Protein 5Y5R (pdb70)

B-factor: mean 35.24, std 14.21, range [8.48, 97.92]

Nearest PDB structures (foldseek):
  5y5r-assembly3_C  TM=1.003E+00  e=5.804E-50  Sphingobium faniae
  5y51-assembly4_D  TM=1.000E+00  e=3.790E-49  Sphingobium faniae
  5y51-assembly2_B  TM=9.925E-01  e=1.426E-47  Sphingobium faniae
  5y51-assembly5_E  TM=9.968E-01  e=2.870E-46  Sphingobium faniae
  5y5v-assembly6_F  TM=9.850E-01  e=1.026E-43  Sphingobium faniae

Organism: NCBI:txid570446

Structure (mmCIF, N/CA/C/O backbone):
data_5Y5R
#
_entry.id   5Y5R
#
_cell.length_a   168.857
_cell.length_b   168.857
_cell.length_c   123.864
_cell.angle_alpha   90.00
_cell.angle_beta   90.00
_cell.angle_gamma   90.00
#
_symmetry.space_group_name_H-M   'P 42 21 2'
#
loop_
_entity.id
_entity.type
_entity.pdbx_description
1 polymer 'Pyrethroid hydrolase'
2 non-polymer '(2-methyl-3-phenyl-phenyl)methyl (1~{S})-3-[(~{E})-2-chloranyl-3,3,3-tris(fluoranyl)prop-1-enyl]-2,2-dimethyl-cyclopropane-1-carboxylate'
3 non-polymer 'SULFATE ION'
4 water water
#
loop_
_atom_site.group_PDB
_atom_site.id
_atom_site.type_symbol
_atom_site.label_atom_id
_atom_site.label_alt_id
_atom_site.label_comp_id
_atom_site.label_asym_id
_atom_site.label_entity_id
_atom_site.label_seq_id
_atom_site.pdbx_PDB_ins_code
_atom_site.Cartn_x
_atom_site.Cartn_y
_atom_site.Cartn_z
_atom_site.occupancy
_atom_site.B_iso_or_equiv
_atom_site.auth_seq_id
_atom_site.auth_comp_id
_atom_site.auth_asym_id
_atom_site.auth_atom_id
_atom_site.pdbx_PDB_model_num
ATOM 1 N N . THR A 1 2 ? -17.390 52.636 -7.830 1.00 43.83 2 THR A N 1
ATOM 2 C CA . THR A 1 2 ? -16.440 52.363 -8.907 1.00 40.60 2 THR A CA 1
ATOM 3 C C . THR A 1 2 ? -15.296 51.494 -8.357 1.00 41.34 2 THR A C 1
ATOM 4 O O . THR A 1 2 ? -14.706 50.711 -9.099 1.00 38.20 2 THR A O 1
ATOM 8 N N . VAL A 1 3 ? -14.941 51.679 -7.085 1.00 39.45 3 VAL A N 1
ATOM 9 C CA . VAL A 1 3 ? -13.952 50.833 -6.423 1.00 35.62 3 VAL A CA 1
ATOM 10 C C . VAL A 1 3 ? -14.684 49.745 -5.652 1.00 33.81 3 VAL A C 1
ATOM 11 O O . VAL A 1 3 ? -15.411 50.041 -4.693 1.00 30.12 3 VAL A O 1
ATOM 15 N N . THR A 1 4 ? -14.412 48.485 -6.024 1.00 32.91 4 THR A N 1
ATOM 16 C CA . THR A 1 4 ? -15.066 47.276 -5.528 1.00 30.02 4 THR A CA 1
ATOM 17 C C . THR A 1 4 ? -14.159 46.371 -4.721 1.00 33.00 4 THR A C 1
ATOM 18 O O . THR A 1 4 ? -14.641 45.618 -3.864 1.00 28.17 4 THR A O 1
ATOM 22 N N . ASP A 1 5 ? -12.863 46.409 -5.000 1.00 30.60 5 ASP A N 1
ATOM 23 C CA . ASP A 1 5 ? -11.913 45.477 -4.434 1.00 26.17 5 ASP A CA 1
ATOM 24 C C . ASP A 1 5 ? -10.730 46.246 -3.878 1.00 26.73 5 ASP A C 1
ATOM 25 O O . ASP A 1 5 ? -10.303 47.246 -4.463 1.00 26.14 5 ASP A O 1
ATOM 30 N N . ILE A 1 6 ? -10.203 45.770 -2.755 1.00 19.59 6 ILE A N 1
ATOM 31 C CA . ILE A 1 6 ? -8.946 46.252 -2.193 1.00 25.28 6 ILE A CA 1
ATOM 32 C C . ILE A 1 6 ? -8.026 45.048 -2.090 1.00 26.68 6 ILE A C 1
ATOM 33 O O . ILE A 1 6 ? -8.423 44.009 -1.543 1.00 22.59 6 ILE A O 1
ATOM 38 N N . ILE A 1 7 ? -6.801 45.187 -2.601 1.00 22.64 7 ILE A N 1
ATOM 39 C CA . ILE A 1 7 ? -5.836 44.089 -2.623 1.00 20.19 7 ILE A CA 1
ATOM 40 C C . ILE A 1 7 ? -4.643 44.512 -1.765 1.00 19.66 7 ILE A C 1
ATOM 41 O O . ILE A 1 7 ? -4.025 45.549 -2.037 1.00 18.26 7 ILE A O 1
ATOM 46 N N . LEU A 1 8 ? -4.404 43.778 -0.671 1.00 18.31 8 LEU A N 1
ATOM 47 C CA . LEU A 1 8 ? -3.302 44.034 0.262 1.00 14.10 8 LEU A CA 1
ATOM 48 C C . LEU A 1 8 ? -2.179 43.057 -0.044 1.00 19.68 8 LEU A C 1
ATOM 49 O O . LEU A 1 8 ? -2.379 41.830 0.051 1.00 14.88 8 LEU A O 1
ATOM 54 N N . ILE A 1 9 ? -1.001 43.587 -0.368 1.00 18.30 9 ILE A N 1
ATOM 55 C CA . ILE A 1 9 ? 0.133 42.775 -0.796 1.00 17.77 9 ILE A CA 1
ATOM 56 C C . ILE A 1 9 ? 1.247 42.842 0.245 1.00 18.18 9 ILE A C 1
ATOM 57 O O . ILE A 1 9 ? 1.741 43.926 0.568 1.00 18.97 9 ILE A O 1
ATOM 62 N N . HIS A 1 10 ? 1.662 41.675 0.740 1.00 18.06 10 HIS A N 1
ATOM 63 C CA . HIS A 1 10 ? 2.682 41.527 1.766 1.00 17.34 10 HIS A CA 1
ATOM 64 C C . HIS A 1 10 ? 4.065 41.873 1.211 1.00 12.03 10 HIS A C 1
ATOM 65 O O . HIS A 1 10 ? 4.268 41.959 -0.007 1.00 13.98 10 HIS A O 1
ATOM 72 N N . GLY A 1 11 ? 5.012 42.065 2.125 1.00 12.39 11 GLY A N 1
ATOM 73 C CA . GLY A 1 11 ? 6.424 42.300 1.807 1.00 14.72 11 GLY A CA 1
ATOM 74 C C . GLY A 1 11 ? 7.336 41.081 1.951 1.00 22.31 11 GLY A C 1
ATOM 75 O O . GLY A 1 11 ? 6.889 39.932 2.030 1.00 16.18 11 GLY A O 1
ATOM 76 N N . ALA A 1 12 ? 8.652 41.337 2.046 1.00 16.10 12 ALA A N 1
ATOM 77 C CA . ALA A 1 12 ? 9.599 40.216 2.018 1.00 19.38 12 ALA A CA 1
ATOM 78 C C . ALA A 1 12 ? 9.398 39.228 3.169 1.00 14.33 12 ALA A C 1
ATOM 79 O O . ALA A 1 12 ? 9.166 39.612 4.317 1.00 17.89 12 ALA A O 1
ATOM 81 N N . LEU A 1 13 ? 9.546 37.933 2.864 1.00 17.10 13 LEU A N 1
ATOM 82 C CA . LEU A 1 13 ? 9.450 36.853 3.846 1.00 16.89 13 LEU A CA 1
ATOM 83 C C . LEU A 1 13 ? 8.064 36.702 4.486 1.00 18.97 13 LEU A C 1
ATOM 84 O O . LEU A 1 13 ? 7.919 35.910 5.437 1.00 16.84 13 LEU A O 1
ATOM 89 N N . ASN A 1 14 ? 7.043 37.403 3.996 1.00 20.38 14 ASN A N 1
ATOM 90 C CA . ASN A 1 14 ? 5.707 37.365 4.585 1.00 15.46 14 ASN A CA 1
ATOM 91 C C . ASN A 1 14 ? 4.715 36.641 3.666 1.00 20.07 14 ASN A C 1
ATOM 92 O O . ASN A 1 14 ? 5.021 36.277 2.527 1.00 20.43 14 ASN A O 1
ATOM 97 N N . ARG A 1 15 ? 3.491 36.438 4.176 1.00 19.68 15 ARG A N 1
ATOM 98 C CA . ARG A 1 15 ? 2.374 35.880 3.422 1.00 14.25 15 ARG A CA 1
ATOM 99 C C . ARG A 1 15 ? 1.126 36.749 3.631 1.00 18.81 15 ARG A C 1
ATOM 100 O O . ARG A 1 15 ? 1.067 37.554 4.557 1.00 16.81 15 ARG A O 1
ATOM 108 N N . GLY A 1 16 ? 0.093 36.541 2.796 1.00 21.65 16 GLY A N 1
ATOM 109 C CA . GLY A 1 16 ? -1.099 37.386 2.877 1.00 18.57 16 GLY A CA 1
ATOM 110 C C . GLY A 1 16 ? -1.771 37.395 4.238 1.00 19.77 16 GLY A C 1
ATOM 111 O O . GLY A 1 16 ? -2.336 38.415 4.653 1.00 21.70 16 GLY A O 1
ATOM 112 N N . ALA A 1 17 ? -1.646 36.302 4.985 1.00 21.14 17 ALA A N 1
ATOM 113 C CA . ALA A 1 17 ? -2.270 36.188 6.297 1.00 22.07 17 ALA A CA 1
ATOM 114 C C . ALA A 1 17 ? -1.802 37.242 7.296 1.00 20.54 17 ALA A C 1
ATOM 115 O O . ALA A 1 17 ? -2.458 37.420 8.337 1.00 20.81 17 ALA A O 1
ATOM 117 N N . CYS A 1 18 ? -0.675 37.917 7.044 1.00 20.98 18 CYS A N 1
ATOM 118 C CA . CYS A 1 18 ? -0.245 38.950 7.980 1.00 16.74 18 CYS A CA 1
ATOM 119 C C . CYS A 1 18 ? -1.248 40.079 8.104 1.00 16.89 18 CYS A C 1
ATOM 120 O O . CYS A 1 18 ? -1.223 40.786 9.110 1.00 16.66 18 CYS A O 1
ATOM 123 N N . TYR A 1 19 ? -2.133 40.230 7.136 1.00 20.40 19 TYR A N 1
ATOM 124 C CA . TYR A 1 19 ? -3.187 41.246 7.105 1.00 20.00 19 TYR A CA 1
ATOM 125 C C . TYR A 1 19 ? -4.483 40.812 7.793 1.00 23.47 19 TYR A C 1
ATOM 126 O O . TYR A 1 19 ? -5.490 41.534 7.698 1.00 22.77 19 TYR A O 1
ATOM 135 N N . ASP A 1 20 ? -4.467 39.680 8.516 1.00 22.74 20 ASP A N 1
ATOM 136 C CA . ASP A 1 20 ? -5.688 39.109 9.074 1.00 20.88 20 ASP A CA 1
ATOM 137 C C . ASP A 1 20 ? -6.433 40.077 9.990 1.00 27.12 20 ASP A C 1
ATOM 138 O O . ASP A 1 20 ? -7.660 39.994 10.105 1.00 27.14 20 ASP A O 1
ATOM 143 N N . ALA A 1 21 ? -5.743 41.028 10.618 1.00 25.72 21 ALA A N 1
ATOM 144 C CA . ALA A 1 21 ? -6.491 41.933 11.483 1.00 24.80 21 ALA A CA 1
ATOM 145 C C . ALA A 1 21 ? -7.183 43.046 10.703 1.00 25.31 21 ALA A C 1
ATOM 146 O O . ALA A 1 21 ? -8.165 43.616 11.183 1.00 31.54 21 ALA A O 1
ATOM 148 N N . VAL A 1 22 ? -6.750 43.296 9.478 1.00 23.12 22 VAL A N 1
ATOM 149 C CA . VAL A 1 22 ? -7.261 44.388 8.678 1.00 23.20 22 VAL A CA 1
ATOM 150 C C . VAL A 1 22 ? -8.392 43.958 7.748 1.00 23.06 22 VAL A C 1
ATOM 151 O O . VAL A 1 22 ? -9.306 44.743 7.482 1.00 22.11 22 VAL A O 1
ATOM 155 N N . VAL A 1 23 ? -8.366 42.724 7.253 1.00 22.55 23 VAL A N 1
ATOM 156 C CA . VAL A 1 23 ? -9.301 42.314 6.210 1.00 23.57 23 VAL A CA 1
ATOM 157 C C . VAL A 1 23 ? -10.770 42.493 6.611 1.00 26.93 23 VAL A C 1
ATOM 158 O O . VAL A 1 23 ? -11.513 43.195 5.902 1.00 22.97 23 VAL A O 1
ATOM 162 N N . PRO A 1 24 ? -11.235 41.917 7.726 1.00 28.05 24 PRO A N 1
ATOM 163 C CA . PRO A 1 24 ? -12.643 42.112 8.096 1.00 27.02 24 PRO A CA 1
ATOM 164 C C . PRO A 1 24 ? -13.024 43.567 8.311 1.00 29.91 24 PRO A C 1
ATOM 165 O O . PRO A 1 24 ? -14.177 43.932 8.027 1.00 27.69 24 PRO A O 1
ATOM 169 N N . LEU A 1 25 ? -12.095 44.416 8.784 1.00 26.47 25 LEU A N 1
ATOM 170 C CA . LEU A 1 25 ? -12.454 45.817 9.016 1.00 28.65 25 LEU A CA 1
ATOM 171 C C . LEU A 1 25 ? -12.782 46.535 7.713 1.00 28.17 25 LEU A C 1
ATOM 172 O O . LEU A 1 25 ? -13.752 47.303 7.651 1.00 35.65 25 LEU A O 1
ATOM 177 N N . LEU A 1 26 ? -12.002 46.293 6.661 1.00 29.41 26 LEU A N 1
ATOM 178 C CA . LEU A 1 26 ? -12.321 46.858 5.349 1.00 29.61 26 LEU A CA 1
ATOM 179 C C . LEU A 1 26 ? -13.578 46.213 4.754 1.00 30.14 26 LEU A C 1
ATOM 180 O O . LEU A 1 26 ? -14.368 46.891 4.081 1.00 30.17 26 LEU A O 1
ATOM 185 N N . GLU A 1 27 ? -13.794 44.916 5.004 1.00 28.79 27 GLU A N 1
ATOM 186 C CA . GLU A 1 27 ? -15.025 44.263 4.555 1.00 27.23 27 GLU A CA 1
ATOM 187 C C . GLU A 1 27 ? -16.263 44.911 5.166 1.00 32.65 27 GLU A C 1
ATOM 188 O O . GLU A 1 27 ? -17.334 44.905 4.552 1.00 34.37 27 GLU A O 1
ATOM 194 N N . ALA A 1 28 ? -16.149 45.444 6.381 1.00 34.73 28 ALA A N 1
ATOM 195 C CA . ALA A 1 28 ? -17.253 46.179 6.981 1.00 30.69 28 ALA A CA 1
ATOM 196 C C . ALA A 1 28 ? -17.506 47.506 6.266 1.00 37.05 28 ALA A C 1
ATOM 197 O O . ALA A 1 28 ? -18.629 48.021 6.300 1.00 29.04 28 ALA A O 1
ATOM 199 N N . ARG A 1 29 ? -16.490 48.069 5.604 1.00 33.20 29 ARG A N 1
ATOM 200 C CA . ARG A 1 29 ? -16.660 49.272 4.796 1.00 27.99 29 ARG A CA 1
ATOM 201 C C . ARG A 1 29 ? -17.256 48.973 3.429 1.00 34.10 29 ARG A C 1
ATOM 202 O O . ARG A 1 29 ? -17.320 49.868 2.566 1.00 30.86 29 ARG A O 1
ATOM 210 N N . GLY A 1 30 ? -17.691 47.735 3.214 1.00 30.54 30 GLY A N 1
ATOM 211 C CA . GLY A 1 30 ? -18.353 47.377 1.990 1.00 23.70 30 GLY A CA 1
ATOM 212 C C . GLY A 1 30 ? -17.425 47.020 0.869 1.00 27.95 30 GLY A C 1
ATOM 213 O O . GLY A 1 30 ? -17.842 47.044 -0.295 1.00 24.74 30 GLY A O 1
ATOM 214 N N . TYR A 1 31 ? -16.199 46.602 1.175 1.00 27.32 31 TYR A N 1
ATOM 215 C CA . TYR A 1 31 ? -15.253 46.259 0.132 1.00 26.91 31 TYR A CA 1
ATOM 216 C C . TYR A 1 31 ? -15.005 44.763 0.124 1.00 25.60 31 TYR A C 1
ATOM 217 O O . TYR A 1 31 ? -15.027 44.093 1.161 1.00 28.81 31 TYR A O 1
ATOM 226 N N . ARG A 1 32 ? -14.790 44.243 -1.068 1.00 27.31 32 ARG A N 1
ATOM 227 C CA . ARG A 1 32 ? -14.237 42.916 -1.198 1.00 30.88 32 ARG A CA 1
ATOM 228 C C . ARG A 1 32 ? -12.730 43.022 -1.025 1.00 26.50 32 ARG A C 1
ATOM 229 O O . ARG A 1 32 ? -12.090 43.875 -1.642 1.00 27.77 32 ARG A O 1
ATOM 237 N N . VAL A 1 33 ? -12.168 42.194 -0.164 1.00 26.63 33 VAL A N 1
ATOM 238 C CA . VAL A 1 33 ? -10.784 42.370 0.253 1.00 22.76 33 VAL A CA 1
ATOM 239 C C . VAL A 1 33 ? -10.003 41.100 -0.059 1.00 25.77 33 VAL A C 1
ATOM 240 O O . VAL A 1 33 ? -10.488 39.987 0.168 1.00 27.29 33 VAL A O 1
ATOM 244 N N . HIS A 1 34 ? -8.803 41.276 -0.609 1.00 20.09 34 HIS A N 1
ATOM 245 C CA . HIS A 1 34 ? -7.920 40.189 -0.996 1.00 21.75 34 HIS A CA 1
ATOM 246 C C . HIS A 1 34 ? -6.570 40.394 -0.311 1.00 26.05 34 HIS A C 1
ATOM 247 O O . HIS A 1 34 ? -6.155 41.538 -0.071 1.00 19.94 34 HIS A O 1
ATOM 254 N N . ALA A 1 35 ? -5.963 39.301 0.158 1.00 20.23 35 ALA A N 1
ATOM 255 C CA . ALA A 1 35 ? -4.597 39.328 0.689 1.00 18.98 35 ALA A CA 1
ATOM 256 C C . ALA A 1 35 ? -3.849 38.084 0.210 1.00 18.63 35 ALA A C 1
ATOM 257 O O . ALA A 1 35 ? -3.590 37.160 0.981 1.00 23.08 35 ALA A O 1
ATOM 259 N N . PRO A 1 36 ? -3.491 38.039 -1.064 1.00 19.45 36 PRO A N 1
ATOM 260 C CA . PRO A 1 36 ? -2.925 36.821 -1.652 1.00 21.34 36 PRO A CA 1
ATOM 261 C C . PRO A 1 36 ? -1.459 36.622 -1.310 1.00 19.28 36 PRO A C 1
ATOM 262 O O . PRO A 1 36 ? -0.749 37.553 -0.941 1.00 19.54 36 PRO A O 1
ATOM 266 N N . ASP A 1 37 ? -1.042 35.358 -1.349 1.00 21.21 37 ASP A N 1
ATOM 267 C CA . ASP A 1 37 ? 0.379 35.025 -1.401 1.00 23.21 37 ASP A CA 1
ATOM 268 C C . ASP A 1 37 ? 0.952 35.359 -2.782 1.00 22.88 37 ASP A C 1
ATOM 269 O O . ASP A 1 37 ? 0.424 34.927 -3.809 1.00 23.35 37 ASP A O 1
ATOM 274 N N . LEU A 1 38 ? 2.043 36.116 -2.828 1.00 21.58 38 LEU A N 1
ATOM 275 C CA . LEU A 1 38 ? 2.694 36.250 -4.119 1.00 22.00 38 LEU A CA 1
ATOM 276 C C . LEU A 1 38 ? 3.365 34.911 -4.464 1.00 18.83 38 LEU A C 1
ATOM 277 O O . LEU A 1 38 ? 3.327 33.959 -3.687 1.00 17.61 38 LEU A O 1
ATOM 282 N N . THR A 1 39 ? 3.863 34.806 -5.688 1.00 20.73 39 THR A N 1
ATOM 283 C CA . THR A 1 39 ? 4.481 33.565 -6.131 1.00 22.54 39 THR A CA 1
ATOM 284 C C . THR A 1 39 ? 5.701 33.254 -5.277 1.00 19.18 39 THR A C 1
ATOM 285 O O . THR A 1 39 ? 6.479 34.149 -4.932 1.00 25.11 39 THR A O 1
ATOM 289 N N . GLY A 1 40 ? 5.823 31.988 -4.866 1.00 22.97 40 GLY A N 1
ATOM 290 C CA . GLY A 1 40 ? 6.889 31.556 -3.984 1.00 20.88 40 GLY A CA 1
ATOM 291 C C . GLY A 1 40 ? 6.579 31.723 -2.517 1.00 23.16 40 GLY A C 1
ATOM 292 O O . GLY A 1 40 ? 7.414 31.380 -1.677 1.00 24.40 40 GLY A O 1
ATOM 293 N N . HIS A 1 41 ? 5.425 32.283 -2.172 1.00 22.30 41 HIS A N 1
ATOM 294 C CA . HIS A 1 41 ? 5.108 32.557 -0.779 1.00 21.83 41 HIS A CA 1
ATOM 295 C C . HIS A 1 41 ? 4.095 31.577 -0.198 1.00 21.32 41 HIS A C 1
ATOM 296 O O . HIS A 1 41 ? 3.564 31.820 0.895 1.00 26.72 41 HIS A O 1
ATOM 303 N N . THR A 1 42 ? 3.825 30.467 -0.875 1.00 24.09 42 THR A N 1
ATOM 304 C CA . THR A 1 42 ? 2.921 29.452 -0.334 1.00 22.72 42 THR A CA 1
ATOM 305 C C . THR A 1 42 ? 3.658 28.138 -0.120 1.00 23.73 42 THR A C 1
ATOM 306 O O . THR A 1 42 ? 4.137 27.542 -1.101 1.00 28.29 42 THR A O 1
ATOM 310 N N . PRO A 1 43 ? 3.818 27.682 1.119 1.00 21.80 43 PRO A N 1
ATOM 311 C CA . PRO A 1 43 ? 4.581 26.450 1.376 1.00 27.99 43 PRO A CA 1
ATOM 312 C C . PRO A 1 43 ? 4.140 25.310 0.472 1.00 26.43 43 PRO A C 1
ATOM 313 O O . PRO A 1 43 ? 2.955 25.025 0.340 1.00 23.35 43 PRO A O 1
ATOM 317 N N . GLY A 1 44 ? 5.086 24.721 -0.228 1.00 29.89 44 GLY A N 1
ATOM 318 C CA . GLY A 1 44 ? 4.785 23.682 -1.165 1.00 26.52 44 GLY A CA 1
ATOM 319 C C . GLY A 1 44 ? 4.738 24.142 -2.609 1.00 32.81 44 GLY A C 1
ATOM 320 O O . GLY A 1 44 ? 4.635 23.330 -3.477 1.00 33.76 44 GLY A O 1
ATOM 321 N N . ASP A 1 45 ? 4.824 25.437 -2.874 1.00 30.28 45 ASP A N 1
ATOM 322 C CA . ASP A 1 45 ? 4.792 25.959 -4.236 1.00 28.24 45 ASP A CA 1
ATOM 323 C C . ASP A 1 45 ? 6.116 26.056 -4.971 1.00 26.76 45 ASP A C 1
ATOM 324 O O . ASP A 1 45 ? 6.140 26.361 -6.123 1.00 24.18 45 ASP A O 1
ATOM 329 N N . GLY A 1 46 ? 7.201 25.810 -4.275 1.00 30.03 46 GLY A N 1
ATOM 330 C CA . GLY A 1 46 ? 8.497 25.899 -4.892 1.00 29.98 46 GLY A CA 1
ATOM 331 C C . GLY A 1 46 ? 9.421 26.877 -4.234 1.00 32.16 46 GLY A C 1
ATOM 332 O O . GLY A 1 46 ? 10.595 26.716 -4.282 1.00 31.38 46 GLY A O 1
ATOM 333 N N . GLY A 1 47 ? 8.884 27.901 -3.612 1.00 27.34 47 GLY A N 1
ATOM 334 C CA . GLY A 1 47 ? 9.780 28.796 -2.924 1.00 28.71 47 GLY A CA 1
ATOM 335 C C . GLY A 1 47 ? 10.520 29.710 -3.885 1.00 23.88 47 GLY A C 1
ATOM 336 O O . GLY A 1 47 ? 10.206 29.807 -5.085 1.00 25.30 47 GLY A O 1
ATOM 337 N N . HIS A 1 48 ? 11.604 30.291 -3.365 1.00 29.90 48 HIS A N 1
ATOM 338 C CA . HIS A 1 48 ? 12.203 31.471 -3.992 1.00 28.68 48 HIS A CA 1
ATOM 339 C C . HIS A 1 48 ? 12.746 31.202 -5.392 1.00 24.58 48 HIS A C 1
ATOM 340 O O . HIS A 1 48 ? 12.672 32.081 -6.249 1.00 25.80 48 HIS A O 1
ATOM 347 N N . LEU A 1 49 ? 13.283 30.011 -5.658 1.00 22.33 49 LEU A N 1
ATOM 348 C CA . LEU A 1 49 ? 13.873 29.804 -6.979 1.00 27.06 49 LEU A CA 1
ATOM 349 C C . LEU A 1 49 ? 12.839 29.664 -8.081 1.00 25.53 49 LEU A C 1
ATOM 350 O O . LEU A 1 49 ? 13.206 29.698 -9.265 1.00 25.93 49 LEU A O 1
ATOM 355 N N . SER A 1 50 ? 11.573 29.448 -7.730 1.00 25.12 50 SER A N 1
ATOM 356 C CA . SER A 1 50 ? 10.526 29.336 -8.740 1.00 25.93 50 SER A CA 1
ATOM 357 C C . SER A 1 50 ? 10.144 30.679 -9.345 1.00 22.52 50 SER A C 1
ATOM 358 O O . SER A 1 50 ? 9.607 30.724 -10.452 1.00 26.93 50 SER A O 1
ATOM 361 N N . VAL A 1 51 ? 10.444 31.781 -8.682 1.00 26.69 51 VAL A N 1
ATOM 362 C CA . VAL A 1 51 ? 10.051 33.065 -9.243 1.00 23.61 51 VAL A CA 1
ATOM 363 C C . VAL A 1 51 ? 10.937 33.380 -10.440 1.00 22.18 51 VAL A C 1
ATOM 364 O O . VAL A 1 51 ? 12.151 33.553 -10.304 1.00 32.05 51 VAL A O 1
ATOM 368 N N . VAL A 1 52 ? 10.320 33.566 -11.597 1.00 22.09 52 VAL A N 1
ATOM 369 C CA . VAL A 1 52 ? 11.081 33.855 -12.801 1.00 28.80 52 VAL A CA 1
ATOM 370 C C . VAL A 1 52 ? 11.342 35.346 -12.955 1.00 24.79 52 VAL A C 1
ATOM 371 O O . VAL A 1 52 ? 12.492 35.774 -13.091 1.00 29.24 52 VAL A O 1
ATOM 375 N N . ASP A 1 53 ? 10.300 36.158 -12.882 1.00 27.38 53 ASP A N 1
ATOM 376 C CA . ASP A 1 53 ? 10.421 37.602 -13.052 1.00 20.44 53 ASP A CA 1
ATOM 377 C C . ASP A 1 53 ? 9.189 38.231 -12.402 1.00 24.57 53 ASP A C 1
ATOM 378 O O . ASP A 1 53 ? 8.400 37.544 -11.743 1.00 24.35 53 ASP A O 1
ATOM 391 N N . GLU A 1 55 ? 6.453 39.743 -13.614 1.00 24.17 55 GLU A N 1
ATOM 392 C CA . GLU A 1 55 ? 5.174 39.322 -14.163 1.00 28.37 55 GLU A CA 1
ATOM 393 C C . GLU A 1 55 ? 4.739 38.029 -13.506 1.00 26.84 55 GLU A C 1
ATOM 394 O O . GLU A 1 55 ? 3.560 37.851 -13.182 1.00 25.91 55 GLU A O 1
ATOM 400 N N . HIS A 1 56 ? 5.703 37.127 -13.279 1.00 28.18 56 HIS A N 1
ATOM 401 C CA . HIS A 1 56 ? 5.444 35.868 -12.591 1.00 29.01 56 HIS A CA 1
ATOM 402 C C . HIS A 1 56 ? 5.168 36.084 -11.113 1.00 28.10 56 HIS A C 1
ATOM 403 O O . HIS A 1 56 ? 4.246 35.482 -10.552 1.00 22.24 56 HIS A O 1
ATOM 410 N N . TYR A 1 57 ? 6.018 36.890 -10.454 1.00 22.42 57 TYR A N 1
ATOM 411 C CA . TYR A 1 57 ? 5.867 37.166 -9.025 1.00 20.74 57 TYR A CA 1
ATOM 412 C C . TYR A 1 57 ? 4.492 37.759 -8.719 1.00 19.64 57 TYR A C 1
ATOM 413 O O . TYR A 1 57 ? 3.862 37.390 -7.724 1.00 21.83 57 TYR A O 1
ATOM 422 N N . THR A 1 58 ? 4.013 38.676 -9.562 1.00 21.20 58 THR A N 1
ATOM 423 C CA . THR A 1 58 ? 2.808 39.440 -9.267 1.00 23.91 58 THR A CA 1
ATOM 424 C C . THR A 1 58 ? 1.556 38.810 -9.869 1.00 27.04 58 THR A C 1
ATOM 425 O O . THR A 1 58 ? 0.468 39.402 -9.792 1.00 22.60 58 THR A O 1
ATOM 429 N N . ARG A 1 59 ? 1.672 37.605 -10.422 1.00 26.05 59 ARG A N 1
ATOM 430 C CA . ARG A 1 59 ? 0.561 37.051 -11.191 1.00 28.46 59 ARG A CA 1
ATOM 431 C C . ARG A 1 59 ? -0.651 36.686 -10.334 1.00 29.71 59 ARG A C 1
ATOM 432 O O . ARG A 1 59 ? -1.787 36.838 -10.807 1.00 27.20 59 ARG A O 1
ATOM 440 N N . PRO A 1 60 ? -0.490 36.284 -9.070 1.00 26.69 60 PRO A N 1
ATOM 441 C CA . PRO A 1 60 ? -1.686 36.123 -8.232 1.00 26.77 60 PRO A CA 1
ATOM 442 C C . PRO A 1 60 ? -2.529 37.381 -8.092 1.00 27.11 60 PRO A C 1
ATOM 443 O O . PRO A 1 60 ? -3.736 37.265 -7.887 1.00 29.52 60 PRO A O 1
ATOM 447 N N . VAL A 1 61 ? -1.940 38.575 -8.151 1.00 25.40 61 VAL A N 1
ATOM 448 C CA . VAL A 1 61 ? -2.745 39.793 -8.099 1.00 27.93 61 VAL A CA 1
ATOM 449 C C . VAL A 1 61 ? -3.366 40.092 -9.448 1.00 28.04 61 VAL A C 1
ATOM 450 O O . VAL A 1 61 ? -4.553 40.428 -9.531 1.00 32.83 61 VAL A O 1
ATOM 454 N N . ALA A 1 62 ? -2.598 39.912 -10.527 1.00 27.05 62 ALA A N 1
ATOM 455 C CA . ALA A 1 62 ? -3.146 40.144 -11.854 1.00 27.82 62 ALA A CA 1
ATOM 456 C C . ALA A 1 62 ? -4.371 39.268 -12.064 1.00 33.31 62 ALA A C 1
ATOM 457 O O . ALA A 1 62 ? -5.354 39.700 -12.678 1.00 32.56 62 ALA A O 1
ATOM 459 N N . ASP A 1 63 ? -4.327 38.038 -11.529 1.00 29.91 63 ASP A N 1
ATOM 460 C CA . ASP A 1 63 ? -5.491 37.157 -11.543 1.00 35.77 63 ASP A CA 1
ATOM 461 C C . ASP A 1 63 ? -6.687 37.788 -10.831 1.00 35.47 63 ASP A C 1
ATOM 462 O O . ASP A 1 63 ? -7.810 37.738 -11.339 1.00 38.57 63 ASP A O 1
ATOM 467 N N . ILE A 1 64 ? -6.472 38.360 -9.638 1.00 36.45 64 ILE A N 1
ATOM 468 C CA . ILE A 1 64 ? -7.588 38.930 -8.886 1.00 36.12 64 ILE A CA 1
ATOM 469 C C . ILE A 1 64 ? -8.156 40.124 -9.637 1.00 34.61 64 ILE A C 1
ATOM 470 O O . ILE A 1 64 ? -9.369 40.225 -9.855 1.00 34.71 64 ILE A O 1
ATOM 475 N N . LEU A 1 65 ? -7.270 41.012 -10.098 1.00 34.80 65 LEU A N 1
ATOM 476 C CA . LEU A 1 65 ? -7.687 42.193 -10.845 1.00 32.24 65 LEU A CA 1
ATOM 477 C C . LEU A 1 65 ? -8.465 41.811 -12.097 1.00 36.66 65 LEU A C 1
ATOM 478 O O . LEU A 1 65 ? -9.316 42.578 -12.564 1.00 39.53 65 LEU A O 1
ATOM 483 N N . ALA A 1 66 ? -8.163 40.645 -12.665 1.00 39.74 66 ALA A N 1
ATOM 484 C CA . ALA A 1 66 ? -8.844 40.187 -13.865 1.00 38.76 66 ALA A CA 1
ATOM 485 C C . ALA A 1 66 ? -10.338 40.014 -13.626 1.00 40.08 66 ALA A C 1
ATOM 486 O O . ALA A 1 66 ? -11.156 40.392 -14.474 1.00 40.77 66 ALA A O 1
ATOM 488 N N . ARG A 1 67 ? -10.716 39.442 -12.486 1.00 38.66 67 ARG A N 1
ATOM 489 C CA . ARG A 1 67 ? -12.109 39.104 -12.224 1.00 44.46 67 ARG A CA 1
ATOM 490 C C . ARG A 1 67 ? -12.802 40.112 -11.321 1.00 41.22 67 ARG A C 1
ATOM 491 O O . ARG A 1 67 ? -13.927 39.863 -10.881 1.00 40.46 67 ARG A O 1
ATOM 499 N N . ALA A 1 68 ? -12.167 41.243 -11.037 1.00 41.55 68 ALA A N 1
ATOM 500 C CA . ALA A 1 68 ? -12.838 42.268 -10.251 1.00 40.46 68 ALA A CA 1
ATOM 501 C C . ALA A 1 68 ? -13.960 42.907 -11.061 1.00 39.72 68 ALA A C 1
ATOM 502 O O . ALA A 1 68 ? -13.817 43.158 -12.262 1.00 36.72 68 ALA A O 1
ATOM 504 N N . GLU A 1 69 ? -15.083 43.174 -10.386 1.00 38.37 69 GLU A N 1
ATOM 505 C CA . GLU A 1 69 ? -16.218 43.822 -11.041 1.00 39.98 69 GLU A CA 1
ATOM 506 C C . GLU A 1 69 ? -15.860 45.238 -11.482 1.00 36.56 69 GLU A C 1
ATOM 507 O O . GLU A 1 69 ? -16.064 45.610 -12.646 1.00 31.66 69 GLU A O 1
ATOM 513 N N . GLY A 1 70 ? -15.295 46.030 -10.569 1.00 38.85 70 GLY A N 1
ATOM 514 C CA . GLY A 1 70 ? -14.921 47.410 -10.839 1.00 35.31 70 GLY A CA 1
ATOM 515 C C . GLY A 1 70 ? -13.431 47.685 -10.701 1.00 36.40 70 GLY A C 1
ATOM 516 O O . GLY A 1 70 ? -12.606 46.886 -11.147 1.00 32.85 70 GLY A O 1
ATOM 517 N N . GLN A 1 71 ? -13.078 48.833 -10.126 1.00 38.60 71 GLN A N 1
ATOM 518 C CA . GLN A 1 71 ? -11.694 49.243 -9.919 1.00 32.40 71 GLN A CA 1
ATOM 519 C C . GLN A 1 71 ? -11.170 48.713 -8.591 1.00 28.06 71 GLN A C 1
ATOM 520 O O . GLN A 1 71 ? -11.939 48.434 -7.676 1.00 27.50 71 GLN A O 1
ATOM 526 N N . SER A 1 72 ? -9.836 48.632 -8.476 1.00 31.52 72 SER A N 1
ATOM 527 C CA . SER A 1 72 ? -9.173 48.103 -7.290 1.00 26.34 72 SER A CA 1
ATOM 528 C C . SER A 1 72 ? -8.198 49.090 -6.655 1.00 24.13 72 SER A C 1
ATOM 529 O O . SER A 1 72 ? -7.496 49.840 -7.338 1.00 24.64 72 SER A O 1
ATOM 532 N N . ILE A 1 73 ? -8.050 48.968 -5.342 1.00 26.76 73 ILE A N 1
ATOM 533 C CA . ILE A 1 73 ? -6.987 49.640 -4.610 1.00 25.50 73 ILE A CA 1
ATOM 534 C C . ILE A 1 73 ? -5.890 48.609 -4.357 1.00 24.75 73 ILE A C 1
ATOM 535 O O . ILE A 1 73 ? -6.161 47.497 -3.883 1.00 19.23 73 ILE A O 1
ATOM 540 N N . LEU A 1 74 ? -4.654 48.972 -4.680 1.00 20.61 74 LEU A N 1
ATOM 541 C CA . LEU A 1 74 ? -3.495 48.123 -4.441 1.00 16.98 74 LEU A CA 1
ATOM 542 C C . LEU A 1 74 ? -2.707 48.715 -3.297 1.00 20.77 74 LEU A C 1
ATOM 543 O O . LEU A 1 74 ? -2.371 49.912 -3.324 1.00 18.07 74 LEU A O 1
ATOM 548 N N . LEU A 1 75 ? -2.432 47.891 -2.290 1.00 16.74 75 LEU A N 1
ATOM 549 C CA . LEU A 1 75 ? -1.604 48.275 -1.161 1.00 18.87 75 LEU A CA 1
ATOM 550 C C . LEU A 1 75 ? -0.389 47.359 -1.113 1.00 17.10 75 LEU A C 1
ATOM 551 O O . LEU A 1 75 ? -0.517 46.126 -1.210 1.00 16.82 75 LEU A O 1
ATOM 556 N N . GLY A 1 76 ? 0.765 47.962 -0.981 1.00 15.85 76 GLY A N 1
ATOM 557 C CA . GLY A 1 76 ? 2.001 47.228 -0.776 1.00 18.03 76 GLY A CA 1
ATOM 558 C C . GLY A 1 76 ? 2.587 47.586 0.573 1.00 16.82 76 GLY A C 1
ATOM 559 O O . GLY A 1 76 ? 2.564 48.746 0.972 1.00 18.18 76 GLY A O 1
ATOM 560 N N . HIS A 1 77 ? 3.104 4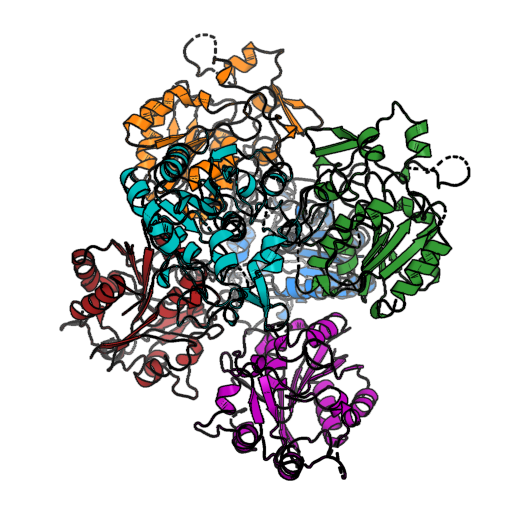6.580 1.283 1.00 20.15 77 HIS A N 1
ATOM 561 C CA . HIS A 1 77 ? 3.868 46.836 2.497 1.00 16.13 77 HIS A CA 1
ATOM 562 C C . HIS A 1 77 ? 5.348 46.578 2.218 1.00 21.53 77 HIS A C 1
ATOM 563 O O . HIS A 1 77 ? 5.693 45.604 1.544 1.00 17.29 77 HIS A O 1
ATOM 570 N N . SER A 1 78 ? 6.195 47.527 2.622 1.00 21.19 78 SER A N 1
ATOM 571 C CA . SER A 1 78 ? 7.652 47.455 2.500 1.00 20.26 78 SER A CA 1
ATOM 572 C C . SER A 1 78 ? 8.022 47.060 1.073 1.00 23.61 78 SER A C 1
ATOM 573 O O . SER A 1 78 ? 7.673 47.765 0.122 1.00 23.05 78 SER A O 1
ATOM 576 N N . LEU A 1 79 ? 8.655 45.892 0.901 1.00 12.85 79 LEU A N 1
ATOM 577 C CA . LEU A 1 79 ? 9.033 45.454 -0.437 1.00 19.70 79 LEU A CA 1
ATOM 578 C C . LEU A 1 79 ? 7.825 45.290 -1.347 1.00 18.81 79 LEU A C 1
ATOM 579 O O . LEU A 1 79 ? 7.977 45.291 -2.575 1.00 21.00 79 LEU A O 1
ATOM 584 N N . GLY A 1 80 ? 6.627 45.112 -0.773 1.00 18.84 80 GLY A N 1
ATOM 585 C CA . GLY A 1 80 ? 5.432 44.971 -1.582 1.00 18.96 80 GLY A CA 1
ATOM 586 C C . GLY A 1 80 ? 5.138 46.161 -2.470 1.00 22.15 80 GLY A C 1
ATOM 587 O O . GLY A 1 80 ? 4.375 46.034 -3.432 1.00 22.92 80 GLY A O 1
ATOM 588 N N . GLY A 1 81 ? 5.697 47.326 -2.158 1.00 18.19 81 GLY A N 1
ATOM 589 C CA . GLY A 1 81 ? 5.492 48.470 -3.038 1.00 19.13 81 GLY A CA 1
ATOM 590 C C . GLY A 1 81 ? 6.074 48.279 -4.423 1.00 22.43 81 GLY A C 1
ATOM 591 O O . GLY A 1 81 ? 5.538 48.810 -5.396 1.00 22.57 81 GLY A O 1
ATOM 592 N N . ALA A 1 82 ? 7.177 47.517 -4.537 1.00 24.42 82 ALA A N 1
ATOM 593 C CA . ALA A 1 82 ? 7.739 47.233 -5.858 1.00 24.71 82 ALA A CA 1
ATOM 594 C C . ALA A 1 82 ? 6.719 46.515 -6.732 1.00 24.16 82 ALA A C 1
ATOM 595 O O . ALA A 1 82 ? 6.630 46.772 -7.937 1.00 25.51 82 ALA A O 1
ATOM 597 N N . SER A 1 83 ? 5.926 45.630 -6.135 1.00 22.43 83 SER A N 1
ATOM 598 C CA . SER A 1 83 ? 4.895 44.909 -6.876 1.00 23.33 83 SER A CA 1
ATOM 599 C C . SER A 1 83 ? 3.745 45.827 -7.327 1.00 23.13 83 SER A C 1
ATOM 600 O O . SER A 1 83 ? 3.230 45.675 -8.443 1.00 24.30 83 SER A O 1
ATOM 603 N N . ILE A 1 84 ? 3.275 46.732 -6.461 1.00 19.57 84 ILE A N 1
ATOM 604 C CA . ILE A 1 84 ? 2.110 47.536 -6.847 1.00 23.52 84 ILE A CA 1
ATOM 605 C C . ILE A 1 84 ? 2.492 48.535 -7.923 1.00 21.58 84 ILE A C 1
ATOM 606 O O . ILE A 1 84 ? 1.643 48.940 -8.716 1.00 18.70 84 ILE A O 1
ATOM 611 N N . SER A 1 85 ? 3.745 49.017 -7.920 1.00 20.62 85 SER A N 1
ATOM 612 C CA . SER A 1 85 ? 4.218 49.844 -9.022 1.00 21.58 85 SER A CA 1
ATOM 613 C C . SER A 1 85 ? 4.295 49.041 -10.325 1.00 21.57 85 SER A C 1
ATOM 614 O O . SER A 1 85 ? 3.948 49.530 -11.407 1.00 20.37 85 SER A O 1
ATOM 617 N N . TRP A 1 86 ? 4.816 47.819 -10.260 1.00 23.36 86 TRP A N 1
ATOM 618 C CA . TRP A 1 86 ? 4.881 47.016 -11.470 1.00 23.68 86 TRP A CA 1
ATOM 619 C C . TRP A 1 86 ? 3.479 46.717 -11.993 1.00 22.83 86 TRP A C 1
ATOM 620 O O . TRP A 1 86 ? 3.196 46.896 -13.181 1.00 27.54 86 TRP A O 1
ATOM 631 N N . LEU A 1 87 ? 2.579 46.316 -11.101 1.00 22.67 87 LEU A N 1
ATOM 632 C CA . LEU A 1 87 ? 1.200 46.017 -11.483 1.00 21.12 87 LEU A CA 1
ATOM 633 C C . LEU A 1 87 ? 0.470 47.243 -12.016 1.00 22.69 87 LEU A C 1
ATOM 634 O O . LEU A 1 87 ? -0.275 47.153 -12.998 1.00 27.61 87 LEU A O 1
ATOM 639 N N . ALA A 1 88 ? 0.716 48.409 -11.425 1.00 25.14 88 ALA A N 1
ATOM 640 C CA . ALA A 1 88 ? -0.011 49.591 -11.861 1.00 28.77 88 ALA A CA 1
ATOM 641 C C . ALA A 1 88 ? 0.275 49.853 -13.324 1.00 28.20 88 ALA A C 1
ATOM 642 O O . ALA A 1 88 ? -0.639 50.147 -14.103 1.00 28.30 88 ALA A O 1
ATOM 644 N N . GLN A 1 89 ? 1.524 49.612 -13.730 1.00 28.02 89 GLN A N 1
ATOM 645 C CA . GLN A 1 89 ? 1.946 49.896 -15.089 1.00 25.68 89 GLN A CA 1
ATOM 646 C C . GLN A 1 89 ? 1.301 48.951 -16.084 1.00 27.73 89 GLN A C 1
ATOM 647 O O . GLN A 1 89 ? 0.978 49.363 -17.203 1.00 29.08 89 GLN A O 1
ATOM 653 N N . HIS A 1 90 ? 1.101 47.693 -15.710 1.00 20.83 90 HIS A N 1
ATOM 654 C CA . HIS A 1 90 ? 0.564 46.734 -16.659 1.00 27.22 90 HIS A CA 1
ATOM 655 C C . HIS A 1 90 ? -0.946 46.587 -16.569 1.00 30.66 90 HIS A C 1
ATOM 656 O O . HIS A 1 90 ? -1.562 46.108 -17.527 1.00 29.39 90 HIS A O 1
ATOM 663 N N . HIS A 1 91 ? -1.565 47.048 -15.477 1.00 28.86 91 HIS A N 1
ATOM 664 C CA . HIS A 1 91 ? -3.022 47.025 -15.350 1.00 23.38 91 HIS A CA 1
ATOM 665 C C . HIS A 1 91 ? -3.557 48.398 -14.934 1.00 27.46 91 HIS A C 1
ATOM 666 O O . HIS A 1 91 ? -4.381 48.501 -14.026 1.00 29.51 91 HIS A O 1
ATOM 673 N N . PRO A 1 92 ? -3.122 49.477 -15.594 1.00 29.70 92 PRO A N 1
ATOM 674 C CA . PRO A 1 92 ? -3.543 50.805 -15.146 1.00 24.69 92 PRO A CA 1
ATOM 675 C C . PRO A 1 92 ? -5.025 50.999 -15.283 1.00 28.22 92 PRO A C 1
ATOM 676 O O . PRO A 1 92 ? -5.582 51.871 -14.613 1.00 23.76 92 PRO A O 1
ATOM 680 N N . ASP A 1 93 ? -5.652 50.268 -16.211 1.00 31.77 93 ASP A N 1
ATOM 681 C CA . ASP A 1 93 ? -7.094 50.338 -16.402 1.00 32.62 93 ASP A CA 1
ATOM 682 C C . ASP A 1 93 ? -7.863 49.684 -15.264 1.00 34.52 93 ASP A C 1
ATOM 683 O O . ASP A 1 93 ? -9.077 49.897 -15.149 1.00 36.55 93 ASP A O 1
ATOM 688 N N . LYS A 1 94 ? -7.200 48.873 -14.444 1.00 30.99 94 LYS A N 1
ATOM 689 C CA . LYS A 1 94 ? -7.869 48.195 -13.346 1.00 29.12 94 LYS A CA 1
ATOM 690 C C . LYS A 1 94 ? -7.588 48.815 -11.983 1.00 30.90 94 LYS A C 1
ATOM 691 O O . LYS A 1 94 ? -8.342 48.560 -11.036 1.00 29.94 94 LYS A O 1
ATOM 697 N N . VAL A 1 95 ? -6.533 49.614 -11.859 1.00 30.51 95 VAL A N 1
ATOM 698 C CA . VAL A 1 95 ? -6.113 50.180 -10.587 1.00 24.97 95 VAL A CA 1
ATOM 699 C C . VAL A 1 95 ? -6.572 51.632 -10.536 1.00 27.81 95 VAL A C 1
ATOM 700 O O . VAL A 1 95 ? -6.220 52.436 -11.405 1.00 31.41 95 VAL A O 1
ATOM 704 N N . ALA A 1 96 ? -7.378 51.945 -9.532 1.00 29.14 96 ALA A N 1
ATOM 705 C CA . ALA A 1 96 ? -7.853 53.289 -9.223 1.00 28.48 96 ALA A CA 1
ATOM 706 C C . ALA A 1 96 ? -6.998 54.011 -8.186 1.00 26.17 96 ALA A C 1
ATOM 707 O O . ALA A 1 96 ? -7.180 55.220 -8.001 1.00 28.37 96 ALA A O 1
ATOM 709 N N . GLY A 1 97 ? -6.131 53.306 -7.462 1.00 20.98 97 GLY A N 1
ATOM 710 C CA . GLY A 1 97 ? -5.347 53.935 -6.416 1.00 24.26 97 GLY A CA 1
ATOM 711 C C . GLY A 1 97 ? -4.192 53.072 -5.954 1.00 21.15 97 GLY A C 1
ATOM 712 O O . GLY A 1 97 ? -4.259 51.838 -5.991 1.00 28.32 97 GLY A O 1
ATOM 713 N N . LEU A 1 98 ? -3.130 53.728 -5.496 1.00 18.08 98 LEU A N 1
ATOM 714 C CA . LEU A 1 98 ? -1.936 53.043 -4.998 1.00 22.16 98 LEU A CA 1
ATOM 715 C C . LEU A 1 98 ? -1.636 53.484 -3.573 1.00 19.45 98 LEU A C 1
ATOM 716 O O . LEU A 1 98 ? -1.519 54.680 -3.297 1.00 22.82 98 LEU A O 1
ATOM 721 N N . ILE A 1 99 ? -1.478 52.524 -2.676 1.00 18.03 99 ILE A N 1
ATOM 722 C CA . ILE A 1 99 ? -1.167 52.813 -1.288 1.00 13.10 99 ILE A CA 1
ATOM 723 C C . ILE A 1 99 ? 0.175 52.185 -0.945 1.00 18.82 99 ILE A C 1
ATOM 724 O O . ILE A 1 99 ? 0.314 50.958 -1.003 1.00 20.24 99 ILE A O 1
ATOM 729 N N . TYR A 1 100 ? 1.132 53.006 -0.519 1.00 20.15 100 TYR A N 1
ATOM 730 C CA . TYR A 1 100 ? 2.465 52.549 -0.121 1.00 19.02 100 TYR A CA 1
ATOM 731 C C . TYR A 1 100 ? 2.577 52.631 1.400 1.00 15.52 100 TYR A C 1
ATOM 732 O O . TYR A 1 100 ? 2.744 53.722 1.959 1.00 21.78 100 TYR A O 1
ATOM 741 N N . LEU A 1 101 ? 2.528 51.483 2.067 1.00 16.10 101 LEU A N 1
ATOM 742 C CA . LEU A 1 101 ? 2.530 51.394 3.526 1.00 16.88 101 LEU A CA 1
ATOM 743 C C . LEU A 1 101 ? 3.946 51.091 4.006 1.00 18.90 101 LEU A C 1
ATOM 744 O O . LEU A 1 101 ? 4.368 49.925 4.038 1.00 21.13 101 LEU A O 1
ATOM 749 N N . THR A 1 102 ? 4.627 52.145 4.482 1.00 22.65 102 THR A N 1
ATOM 750 C CA . THR A 1 102 ? 6.061 52.195 4.778 1.00 16.86 102 THR A CA 1
ATOM 751 C C . THR A 1 102 ? 6.736 51.256 3.791 1.00 18.31 102 THR A C 1
ATOM 752 O O . THR A 1 102 ? 7.383 50.263 4.157 1.00 21.09 102 THR A O 1
ATOM 756 N N . ALA A 1 103 ? 6.514 51.549 2.513 1.00 15.51 103 ALA A N 1
ATOM 757 C CA . ALA A 1 103 ? 6.779 50.647 1.404 1.00 18.36 103 ALA A CA 1
ATOM 758 C C . ALA A 1 103 ? 7.824 51.247 0.477 1.00 18.65 103 ALA A C 1
ATOM 759 O O . ALA A 1 103 ? 8.090 52.442 0.512 1.00 14.90 103 ALA A O 1
ATOM 761 N N . VAL A 1 104 ? 8.403 50.396 -0.368 1.00 24.88 104 VAL A N 1
ATOM 762 C CA . VAL A 1 104 ? 9.396 50.849 -1.338 1.00 20.35 104 VAL A CA 1
ATOM 763 C C . VAL A 1 104 ? 8.642 51.594 -2.437 1.00 16.12 104 VAL A C 1
ATOM 764 O O . VAL A 1 104 ? 7.865 51.003 -3.192 1.00 17.60 104 VAL A O 1
ATOM 768 N N . LEU A 1 105 ? 8.886 52.897 -2.539 1.00 18.94 105 LEU A N 1
ATOM 769 C CA . LEU A 1 105 ? 8.300 53.762 -3.555 1.00 16.18 105 LEU A CA 1
ATOM 770 C C . LEU A 1 105 ? 9.476 54.317 -4.342 1.00 18.43 105 L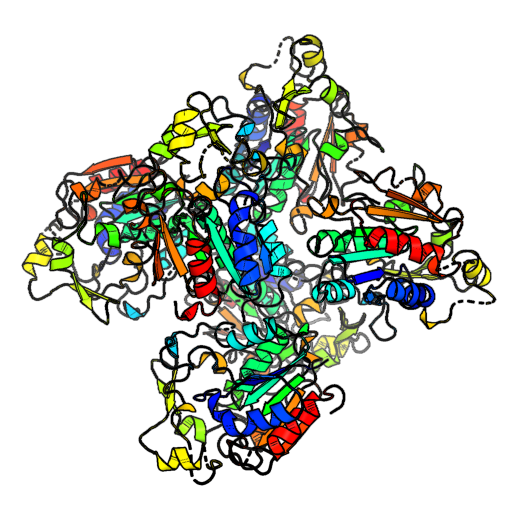EU A C 1
ATOM 771 O O . LEU A 1 105 ? 10.234 55.151 -3.843 1.00 16.21 105 LEU A O 1
ATOM 776 N N . THR A 1 106 ? 9.707 53.768 -5.520 1.00 21.44 106 THR A N 1
ATOM 777 C CA . THR A 1 106 ? 10.820 54.214 -6.328 1.00 19.40 106 THR A CA 1
ATOM 778 C C . THR A 1 106 ? 10.298 54.906 -7.567 1.00 20.45 106 THR A C 1
ATOM 779 O O . THR A 1 106 ? 9.206 54.612 -8.065 1.00 20.72 106 THR A O 1
ATOM 783 N N . ALA A 1 107 ? 11.077 55.874 -8.009 1.00 21.63 107 ALA A N 1
ATOM 784 C CA . ALA A 1 107 ? 10.765 56.587 -9.197 1.00 21.16 107 ALA A CA 1
ATOM 785 C C . ALA A 1 107 ? 10.911 55.646 -10.381 1.00 24.02 107 ALA A C 1
ATOM 786 O O . ALA A 1 107 ? 11.648 54.657 -10.305 1.00 28.57 107 ALA A O 1
ATOM 788 N N . PRO A 1 108 ? 10.257 55.959 -11.499 1.00 23.11 108 PRO A N 1
ATOM 789 C CA . PRO A 1 108 ? 10.424 55.148 -12.712 1.00 26.74 108 PRO A CA 1
ATOM 790 C C . PRO A 1 108 ? 11.888 54.930 -13.078 1.00 21.28 108 PRO A C 1
ATOM 791 O O . PRO A 1 108 ? 12.675 55.868 -13.162 1.00 24.54 108 PRO A O 1
ATOM 795 N N . GLY A 1 109 ? 12.255 53.673 -13.315 1.00 24.64 109 GLY A N 1
ATOM 796 C CA . GLY A 1 109 ? 13.625 53.390 -13.695 1.00 22.15 109 GLY A CA 1
ATOM 797 C C . GLY A 1 109 ? 14.577 53.172 -12.546 1.00 20.69 109 GLY A C 1
ATOM 798 O O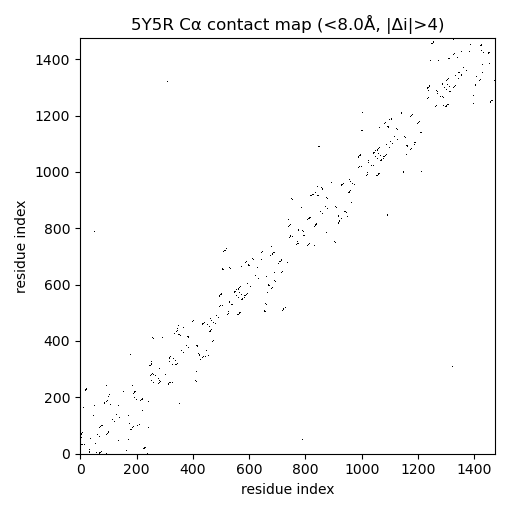 . GLY A 1 109 ? 15.772 52.926 -12.784 1.00 22.63 109 GLY A O 1
ATOM 799 N N . VAL A 1 110 ? 14.100 53.269 -11.312 1.00 20.00 110 VAL A N 1
ATOM 800 C CA . VAL A 1 110 ? 14.917 53.119 -10.117 1.00 19.91 110 VAL A CA 1
ATOM 801 C C . VAL A 1 110 ? 14.563 51.795 -9.470 1.00 22.86 110 VAL A C 1
ATOM 802 O O . VAL A 1 110 ? 13.381 51.440 -9.383 1.00 15.43 110 VAL A O 1
ATOM 806 N N . THR A 1 111 ? 15.573 51.053 -9.070 1.00 15.75 111 THR A N 1
ATOM 807 C CA . THR A 1 111 ? 15.249 49.794 -8.415 1.00 20.11 111 THR A CA 1
ATOM 808 C C . THR A 1 111 ? 15.200 49.985 -6.915 1.00 16.68 111 THR A C 1
ATOM 809 O O . THR A 1 111 ? 15.809 50.914 -6.373 1.00 17.23 111 THR A O 1
ATOM 813 N N . PRO A 1 112 ? 14.501 49.098 -6.210 1.00 24.69 112 PRO A N 1
ATOM 814 C CA . PRO A 1 112 ? 14.479 49.178 -4.744 1.00 20.07 112 PRO A CA 1
ATOM 815 C C . PRO A 1 112 ? 15.849 49.145 -4.106 1.00 22.49 112 PRO A C 1
ATOM 816 O O . PRO A 1 112 ? 16.009 49.709 -3.014 1.00 20.98 112 PRO A O 1
ATOM 820 N N . GLU A 1 113 ? 16.847 48.498 -4.732 1.00 25.09 113 GLU A N 1
ATOM 821 C CA . GLU A 1 113 ? 18.142 48.397 -4.056 1.00 26.31 113 GLU A CA 1
ATOM 822 C C . GLU A 1 113 ? 18.742 49.779 -3.788 1.00 21.72 113 GLU A C 1
ATOM 823 O O . GLU A 1 113 ? 19.495 49.933 -2.821 1.00 23.35 113 GLU A O 1
ATOM 829 N N . THR A 1 114 ? 18.352 50.814 -4.565 1.00 25.80 114 THR A N 1
ATOM 830 C CA . THR A 1 114 ? 18.818 52.182 -4.312 1.00 20.86 114 THR A CA 1
ATOM 831 C C . THR A 1 114 ? 18.613 52.610 -2.869 1.00 21.55 114 THR A C 1
ATOM 832 O O . THR A 1 114 ? 19.488 53.238 -2.268 1.00 22.87 114 THR A O 1
ATOM 836 N N . PHE A 1 115 ? 17.473 52.265 -2.281 1.00 19.66 115 PHE A N 1
ATOM 837 C CA . PHE A 1 115 ? 17.168 52.757 -0.945 1.00 18.95 115 PHE A CA 1
ATOM 838 C C . PHE A 1 115 ? 17.492 51.783 0.174 1.00 17.68 115 PHE A C 1
ATOM 839 O O . PHE A 1 115 ? 17.476 52.180 1.342 1.00 18.14 115 PHE A O 1
ATOM 847 N N . VAL A 1 116 ? 17.766 50.527 -0.161 1.00 20.02 116 VAL A N 1
ATOM 848 C CA . VAL A 1 116 ? 18.160 49.519 0.822 1.00 22.46 116 VAL A CA 1
ATOM 849 C C . VAL A 1 116 ? 19.649 49.567 1.088 1.00 19.86 116 VAL A C 1
ATOM 850 O O . VAL A 1 116 ? 20.099 49.407 2.227 1.00 21.90 116 VAL A O 1
ATOM 854 N N . LEU A 1 117 ? 20.403 49.769 0.074 1.00 19.14 117 LEU A N 1
ATOM 855 C CA . LEU A 1 117 ? 21.837 49.786 0.224 1.00 16.60 117 LEU A CA 1
ATOM 856 C C . LEU A 1 117 ? 22.280 51.187 0.658 1.00 23.84 117 LEU A C 1
ATOM 857 O O . LEU A 1 117 ? 21.580 52.173 0.394 1.00 24.12 117 LEU A O 1
ATOM 862 N N . PRO A 1 118 ? 23.426 51.300 1.328 1.00 19.48 118 PRO A N 1
ATOM 863 C CA . PRO A 1 118 ? 23.879 52.610 1.804 1.00 19.72 118 PRO A CA 1
ATOM 864 C C . PRO A 1 118 ? 24.061 53.578 0.650 1.00 21.64 118 PRO A C 1
ATOM 865 O O . PRO A 1 118 ? 24.307 53.189 -0.498 1.00 20.60 118 PRO A O 1
ATOM 869 N N . GLY A 1 119 ? 23.881 54.854 0.956 1.00 23.70 119 GLY A N 1
ATOM 870 C CA . GLY A 1 119 ? 23.988 55.874 -0.063 1.00 25.92 119 GLY A CA 1
ATOM 871 C C . GLY A 1 119 ? 23.539 57.207 0.484 1.00 24.53 119 GLY A C 1
ATOM 872 O O . GLY A 1 119 ? 23.116 57.331 1.638 1.00 26.35 119 GLY A O 1
ATOM 873 N N . GLU A 1 120 ? 23.711 58.221 -0.350 1.00 26.50 120 GLU A N 1
ATOM 874 C CA . GLU A 1 120 ? 23.288 59.581 0.010 1.00 25.66 120 GLU A CA 1
ATOM 875 C C . GLU A 1 120 ? 22.429 60.179 -1.063 1.00 25.72 120 GLU A C 1
ATOM 876 O O . GLU A 1 120 ? 22.633 59.929 -2.249 1.00 28.50 120 GLU A O 1
ATOM 882 N N . PRO A 1 121 ? 21.427 60.970 -0.643 1.00 30.33 121 PRO A N 1
ATOM 883 C CA . PRO A 1 121 ? 21.101 61.197 0.773 1.00 26.88 121 PRO A CA 1
ATOM 884 C C . PRO A 1 121 ? 19.973 60.282 1.297 1.00 21.47 121 PRO A C 1
ATOM 885 O O . PRO A 1 121 ? 19.169 59.825 0.505 1.00 16.10 121 PRO A O 1
ATOM 889 N N . ASN A 1 122 ? 19.955 60.048 2.606 1.00 23.71 122 ASN A N 1
ATOM 890 C CA . ASN A 1 122 ? 18.862 59.365 3.291 1.00 22.15 122 ASN A CA 1
ATOM 891 C C . ASN A 1 122 ? 18.495 58.076 2.566 1.00 19.91 122 ASN A C 1
ATOM 892 O O . ASN A 1 122 ? 17.340 57.828 2.218 1.00 19.67 122 ASN A O 1
ATOM 897 N N . ARG A 1 123 ? 19.511 57.258 2.329 1.00 22.75 123 ARG A N 1
ATOM 898 C CA . ARG A 1 123 ? 19.347 55.934 1.744 1.00 23.26 123 ARG A CA 1
ATOM 899 C C . ARG A 1 123 ? 19.973 54.939 2.702 1.00 18.93 123 ARG A C 1
ATOM 900 O O . ARG A 1 123 ? 20.973 55.246 3.342 1.00 20.25 123 ARG A O 1
ATOM 908 N N . GLY A 1 124 ? 19.380 53.746 2.785 1.00 25.61 124 GLY A N 1
ATOM 909 C CA . GLY A 1 124 ? 19.852 52.628 3.598 1.00 20.34 124 GLY A CA 1
ATOM 910 C C . GLY A 1 124 ? 18.885 52.026 4.601 1.00 20.57 124 GLY A C 1
ATOM 911 O O . GLY A 1 124 ? 18.301 52.693 5.458 1.00 15.48 124 GLY A O 1
ATOM 912 N N . THR A 1 125 ? 18.804 50.706 4.575 1.00 19.52 125 THR A N 1
ATOM 913 C CA . THR A 1 125 ? 18.111 49.946 5.606 1.00 19.68 125 THR A CA 1
ATOM 914 C C . THR A 1 125 ? 19.103 48.991 6.266 1.00 20.41 125 THR A C 1
ATOM 915 O O . THR A 1 125 ? 18.990 47.765 6.114 1.00 16.42 125 THR A O 1
ATOM 919 N N . PRO A 1 126 ? 20.080 49.519 7.024 1.00 19.80 126 PRO A N 1
ATOM 920 C CA . PRO A 1 126 ? 21.139 48.641 7.547 1.00 18.65 126 PRO A CA 1
ATOM 921 C C . PRO A 1 126 ? 20.663 47.642 8.576 1.00 20.98 126 PRO A C 1
ATOM 922 O O . PRO A 1 126 ? 21.295 46.591 8.686 1.00 14.90 126 PRO A O 1
ATOM 926 N N . HIS A 1 127 ? 19.597 47.937 9.341 1.00 17.48 127 HIS A N 1
ATOM 927 C CA . HIS A 1 127 ? 19.055 46.944 10.266 1.00 20.35 127 HIS A CA 1
ATOM 928 C C . HIS A 1 127 ? 18.601 45.695 9.512 1.00 21.80 127 HIS A C 1
ATOM 929 O O . HIS A 1 127 ? 18.854 44.566 9.956 1.00 24.80 127 HIS A O 1
ATOM 936 N N . ALA A 1 128 ? 17.920 45.871 8.379 1.00 19.73 128 ALA A N 1
ATOM 937 C CA . ALA A 1 128 ? 17.475 44.705 7.616 1.00 22.85 128 ALA A CA 1
ATOM 938 C C . ALA A 1 128 ? 18.648 43.959 6.997 1.00 23.96 128 ALA A C 1
ATOM 939 O O . ALA A 1 128 ? 18.686 42.727 7.031 1.00 26.73 128 ALA A O 1
ATOM 941 N N . LEU A 1 129 ? 19.598 44.674 6.382 1.00 19.74 129 LEU A N 1
ATOM 942 C CA . LEU A 1 129 ? 20.725 43.972 5.769 1.00 22.35 129 LEU A CA 1
ATOM 943 C C . LEU A 1 129 ? 21.543 43.219 6.808 1.00 22.84 129 LEU A C 1
ATOM 944 O O . LEU A 1 129 ? 22.199 42.219 6.477 1.00 22.42 129 LEU A O 1
ATOM 949 N N . ASP A 1 130 ? 21.516 43.678 8.062 1.00 20.56 130 ASP A N 1
ATOM 950 C CA . ASP A 1 130 ? 22.227 42.991 9.137 1.00 20.16 130 ASP A CA 1
ATOM 951 C C . ASP A 1 130 ? 21.587 41.642 9.460 1.00 25.23 130 ASP A C 1
ATOM 952 O O . ASP A 1 130 ? 22.287 40.643 9.656 1.00 24.31 130 ASP A O 1
ATOM 957 N N . LEU A 1 131 ? 20.253 41.592 9.475 1.00 21.19 131 LEU A N 1
ATOM 958 C CA . LEU A 1 131 ? 19.492 40.462 9.999 1.00 19.02 131 LEU A CA 1
ATOM 959 C C . LEU A 1 131 ? 18.962 39.525 8.936 1.00 21.71 131 LEU A C 1
ATOM 960 O O . LEU A 1 131 ? 18.511 38.428 9.276 1.00 21.09 131 LEU A O 1
ATOM 965 N N . ILE A 1 132 ? 18.942 39.964 7.687 1.00 23.73 132 ILE A N 1
ATOM 966 C CA . ILE A 1 132 ? 18.488 39.192 6.545 1.00 18.73 132 ILE A CA 1
ATOM 967 C C . ILE A 1 132 ? 19.701 38.974 5.662 1.00 26.07 132 ILE A C 1
ATOM 968 O O . ILE A 1 132 ? 20.318 39.944 5.200 1.00 26.75 132 ILE A O 1
ATOM 973 N N . GLN A 1 133 ? 20.040 37.717 5.416 1.00 22.57 133 GLN A N 1
ATOM 974 C CA . GLN A 1 133 ? 21.290 37.368 4.767 1.00 25.77 133 GLN A CA 1
ATOM 975 C C . GLN A 1 133 ? 21.079 36.630 3.450 1.00 27.09 133 GLN A C 1
ATOM 976 O O . GLN A 1 133 ? 20.000 36.085 3.198 1.00 21.28 133 GLN A O 1
ATOM 982 N N . PRO A 1 134 ? 22.048 36.700 2.539 1.00 23.23 134 PRO A N 1
ATOM 983 C CA . PRO A 1 134 ? 21.906 36.009 1.251 1.00 25.65 134 PRO A CA 1
ATOM 984 C C . PRO A 1 134 ? 22.071 34.494 1.380 1.00 32.80 134 PRO A C 1
ATOM 985 O O . PRO A 1 134 ? 22.784 34.008 2.260 1.00 28.44 134 PRO A O 1
ATOM 989 N N . VAL A 1 135 ? 21.383 33.754 0.487 1.00 31.19 135 VAL A N 1
ATOM 990 C CA . VAL A 1 135 ? 21.535 32.305 0.292 1.00 33.10 135 VAL A CA 1
ATOM 991 C C . VAL A 1 135 ? 21.480 32.028 -1.214 1.00 35.54 135 VAL A C 1
ATOM 992 O O . VAL A 1 135 ? 21.071 32.884 -2.001 1.00 35.39 135 VAL A O 1
ATOM 996 N N . ASP A 1 136 ? 21.973 30.852 -1.638 1.00 39.15 136 ASP A N 1
ATOM 997 C CA . ASP A 1 136 ? 21.931 30.477 -3.070 1.00 39.32 136 ASP A CA 1
ATOM 998 C C . ASP A 1 136 ? 22.444 31.599 -3.972 1.00 45.43 136 ASP A C 1
ATOM 999 O O . ASP A 1 136 ? 21.768 32.025 -4.917 1.00 44.84 136 ASP A O 1
ATOM 1004 N N . GLU A 1 137 ? 23.639 32.098 -3.643 1.00 42.61 137 GLU A N 1
ATOM 1005 C CA . GLU A 1 137 ? 24.366 33.060 -4.464 1.00 41.24 137 GLU A CA 1
ATOM 1006 C C . GLU A 1 137 ? 23.524 34.301 -4.765 1.00 47.87 137 GLU A C 1
ATOM 1007 O O . GLU A 1 137 ? 23.435 34.771 -5.903 1.00 49.58 137 GLU A O 1
ATOM 1013 N N . GLY A 1 138 ? 22.927 34.859 -3.713 1.00 44.62 138 GLY A N 1
ATOM 1014 C CA . GLY A 1 138 ? 22.168 36.074 -3.887 1.00 40.32 138 GLY A CA 1
ATOM 1015 C C . GLY A 1 138 ? 20.894 35.918 -4.681 1.00 41.39 138 GLY A C 1
ATOM 1016 O O . GLY A 1 138 ? 20.337 36.927 -5.141 1.00 37.52 138 GLY A O 1
ATOM 1017 N N . ARG A 1 139 ? 20.425 34.688 -4.894 1.00 40.51 139 ARG A N 1
ATOM 1018 C CA . ARG A 1 139 ? 19.069 34.508 -5.388 1.00 40.44 139 ARG A CA 1
ATOM 1019 C C . ARG A 1 139 ? 18.058 34.388 -4.256 1.00 35.00 139 ARG A C 1
ATOM 1020 O O . ARG A 1 139 ? 16.859 34.526 -4.508 1.00 33.95 139 ARG A O 1
ATOM 1028 N N . GLY A 1 140 ? 18.514 34.175 -3.017 1.00 34.63 140 GLY A N 1
ATOM 1029 C CA . GLY A 1 140 ? 17.612 34.131 -1.888 1.00 32.39 140 GLY A CA 1
ATOM 1030 C C . GLY A 1 140 ? 18.127 34.906 -0.689 1.00 29.64 140 GLY A C 1
ATOM 1031 O O . GLY A 1 140 ? 19.328 35.118 -0.509 1.00 30.78 140 GLY A O 1
ATOM 1032 N N . LEU A 1 141 ? 17.175 35.313 0.147 1.00 24.88 141 LEU A N 1
ATOM 1033 C CA . LEU A 1 141 ? 17.449 36.004 1.393 1.00 23.34 141 LEU A CA 1
ATOM 1034 C C . LEU A 1 141 ? 16.715 35.265 2.490 1.00 22.02 141 LEU A C 1
ATOM 1035 O O . LEU A 1 141 ? 15.579 34.825 2.296 1.00 21.85 141 LEU A O 1
ATOM 1040 N N . GLN A 1 142 ? 17.358 35.152 3.639 1.00 22.97 142 GLN A N 1
ATOM 1041 C CA . GLN A 1 142 ? 16.842 34.391 4.763 1.00 18.65 142 GLN A CA 1
ATOM 1042 C C . GLN A 1 142 ? 17.216 35.093 6.050 1.00 19.97 142 GLN A C 1
ATOM 1043 O O . GLN A 1 142 ? 18.352 35.552 6.185 1.00 22.55 142 GLN A O 1
ATOM 1049 N N . ALA A 1 143 ? 16.299 35.109 7.017 1.00 16.30 143 ALA A N 1
ATOM 1050 C CA . ALA A 1 143 ? 16.574 35.773 8.291 1.00 14.88 143 ALA A CA 1
ATOM 1051 C C . ALA A 1 143 ? 17.678 35.067 9.075 1.00 22.00 143 ALA A C 1
ATOM 1052 O O . ALA A 1 143 ? 17.936 33.864 8.923 1.00 19.84 143 ALA A O 1
ATOM 1054 N N . ASP A 1 144 ? 18.376 35.839 9.883 1.00 17.84 144 ASP A N 1
ATOM 1055 C CA . ASP A 1 144 ? 19.414 35.292 10.743 1.00 19.73 144 ASP A CA 1
ATOM 1056 C C . ASP A 1 144 ? 18.801 34.682 12.008 1.00 19.67 144 ASP A C 1
ATOM 1057 O O . ASP A 1 144 ? 18.615 35.364 13.017 1.00 14.57 144 ASP A O 1
ATOM 1062 N N . PHE A 1 145 ? 18.576 33.359 12.014 1.00 18.72 145 PHE A N 1
ATOM 1063 C CA . PHE A 1 145 ? 17.903 32.800 13.185 1.00 17.53 145 PHE A CA 1
ATOM 1064 C C . PHE A 1 145 ? 18.809 32.642 14.390 1.00 20.76 145 PHE A C 1
ATOM 1065 O O . PHE A 1 145 ? 18.316 32.297 15.466 1.00 20.32 145 PHE A O 1
ATOM 1073 N N . SER A 1 146 ? 20.080 33.032 14.294 1.00 22.37 146 SER A N 1
ATOM 1074 C CA . SER A 1 146 ? 20.868 33.074 15.511 1.00 20.21 146 SER A CA 1
ATOM 1075 C C . SER A 1 146 ? 20.465 34.225 16.431 1.00 22.15 146 SER A C 1
ATOM 1076 O O . SER A 1 146 ? 20.830 34.197 17.605 1.00 25.93 146 SER A O 1
ATOM 1079 N N . ARG A 1 147 ? 19.660 35.187 15.966 1.00 21.07 147 ARG A N 1
ATOM 1080 C CA . ARG A 1 147 ? 19.312 36.364 16.763 1.00 21.52 147 ARG A CA 1
ATOM 1081 C C . ARG A 1 147 ? 17.783 36.568 16.813 1.00 23.34 147 ARG A C 1
ATOM 1082 O O . ARG A 1 147 ? 17.239 37.571 16.349 1.00 20.63 147 ARG A O 1
ATOM 1090 N N . LEU A 1 148 ? 17.088 35.628 17.462 1.00 19.27 148 LEU A N 1
ATOM 1091 C CA . LEU A 1 148 ? 15.622 35.617 17.420 1.00 17.15 148 LEU A CA 1
ATOM 1092 C C . LEU A 1 148 ? 15.016 36.867 18.057 1.00 19.03 148 LEU A C 1
ATOM 1093 O O . LEU A 1 148 ? 14.141 37.510 17.468 1.00 19.03 148 LEU A O 1
ATOM 1098 N N . GLU A 1 149 ? 15.460 37.220 19.264 1.00 18.24 149 GLU A N 1
ATOM 1099 C CA . GLU A 1 149 ? 14.885 38.379 19.944 1.00 22.16 149 GLU A CA 1
ATOM 1100 C C . GLU A 1 149 ? 15.163 39.652 19.161 1.00 21.13 149 GLU A C 1
ATOM 1101 O O . GLU A 1 149 ? 14.320 40.552 19.105 1.00 20.90 149 GLU A O 1
ATOM 1107 N N . ARG A 1 150 ? 16.361 39.763 18.577 1.00 18.80 150 ARG A N 1
ATOM 1108 C CA . ARG A 1 150 ? 16.637 40.892 17.694 1.00 18.17 150 ARG A CA 1
ATOM 1109 C C . ARG A 1 150 ? 15.667 40.921 16.518 1.00 18.49 150 ARG A C 1
ATOM 1110 O O . ARG A 1 150 ? 15.190 41.991 16.120 1.00 20.37 150 ARG A O 1
ATOM 1118 N N . LEU A 1 151 ? 15.388 39.754 15.925 1.00 15.17 151 LEU A N 1
ATOM 1119 C CA . LEU A 1 151 ? 14.465 39.696 14.801 1.00 11.58 151 LEU A CA 1
ATOM 1120 C C . LEU A 1 151 ? 13.091 40.169 15.212 1.00 19.73 151 LEU A C 1
ATOM 1121 O O . LEU A 1 151 ? 12.426 40.889 14.456 1.00 21.25 151 LEU A O 1
ATOM 1126 N N . ARG A 1 152 ? 12.638 39.743 16.399 1.00 21.40 152 ARG A N 1
ATOM 1127 C CA . ARG A 1 152 ? 11.315 40.125 16.889 1.00 20.86 152 ARG A CA 1
ATOM 1128 C C . ARG A 1 152 ? 11.240 41.617 17.173 1.00 20.47 152 ARG A C 1
ATOM 1129 O O . ARG A 1 152 ? 10.321 42.311 16.702 1.00 21.83 152 ARG A O 1
ATOM 1137 N N . GLU A 1 153 ? 12.197 42.127 17.954 1.00 20.63 153 GLU A N 1
ATOM 1138 C CA . GLU A 1 153 ? 12.087 43.518 18.372 1.00 23.33 153 GLU A CA 1
ATOM 1139 C C . GLU A 1 153 ? 12.259 44.475 17.210 1.00 16.93 153 GLU A C 1
ATOM 1140 O O . GLU A 1 153 ? 11.804 45.619 17.312 1.00 25.81 153 GLU A O 1
ATOM 1146 N N . VAL A 1 154 ? 12.941 44.055 16.141 1.00 20.93 154 VAL A N 1
ATOM 1147 C CA . VAL A 1 154 ? 13.168 44.901 14.959 1.00 19.80 154 VAL A CA 1
ATOM 1148 C C . VAL A 1 154 ? 11.987 44.853 13.992 1.00 20.86 154 VAL A C 1
ATOM 1149 O O . VAL A 1 154 ? 11.487 45.896 13.547 1.00 17.07 154 VAL A O 1
ATOM 1153 N N . PHE A 1 155 ? 11.574 43.648 13.590 1.00 19.39 155 PHE A N 1
ATOM 1154 C CA . PHE A 1 155 ? 10.528 43.479 12.593 1.00 16.36 155 PHE A CA 1
ATOM 1155 C C . PHE A 1 155 ? 9.125 43.253 13.149 1.00 20.48 155 PHE A C 1
ATOM 1156 O O . PHE A 1 155 ? 8.168 43.573 12.448 1.00 17.01 155 PHE A O 1
ATOM 1172 N N . GLY A 1 157 ? 7.910 43.985 16.444 1.00 23.22 157 GLY A N 1
ATOM 1173 C CA . GLY A 1 157 ? 7.636 44.719 17.660 1.00 24.16 157 GLY A CA 1
ATOM 1174 C C . GLY A 1 157 ? 6.205 45.208 17.771 1.00 27.90 157 GLY A C 1
ATOM 1175 O O . GLY A 1 157 ? 5.757 45.522 18.876 1.00 22.13 157 GLY A O 1
ATOM 1176 N N . ASP A 1 158 ? 5.522 45.384 16.634 1.00 29.70 158 ASP A N 1
ATOM 1177 C CA . ASP A 1 158 ? 4.130 45.824 16.581 1.00 24.47 158 ASP A CA 1
ATOM 1178 C C . ASP A 1 158 ? 3.127 44.722 16.879 1.00 30.61 158 ASP A C 1
ATOM 1179 O O . ASP A 1 158 ? 1.921 45.018 16.904 1.00 31.78 158 ASP A O 1
ATOM 1184 N N . TYR A 1 159 ? 3.562 43.453 17.018 1.00 28.13 159 TYR A N 1
ATOM 1185 C CA . TYR A 1 159 ? 2.579 42.387 17.209 1.00 27.67 159 TYR A CA 1
ATOM 1186 C C . TYR A 1 159 ? 1.934 42.530 18.587 1.00 30.65 159 TYR A C 1
ATOM 1187 O O . TYR A 1 159 ? 2.655 42.595 19.595 1.00 29.70 159 TYR A O 1
ATOM 1196 N N . PRO A 1 160 ? 0.590 42.556 18.676 1.00 34.28 160 PRO A N 1
ATOM 1197 C CA . PRO A 1 160 ? -0.034 42.667 19.997 1.00 28.00 160 PRO A CA 1
ATOM 1198 C C . PRO A 1 160 ? 0.348 41.507 20.930 1.00 41.86 160 PRO A C 1
ATOM 1199 O O . PRO A 1 160 ? 0.647 40.436 20.510 1.00 37.81 160 PRO A O 1
ATOM 1203 N N . GLY A 1 161 ? 0.319 41.739 22.216 1.00 46.51 161 GLY A N 1
ATOM 1204 C CA . GLY A 1 161 ? 0.719 40.689 23.132 1.00 50.28 161 GLY A CA 1
ATOM 1205 C C . GLY A 1 161 ? 2.168 40.343 22.898 1.00 48.57 161 GLY A C 1
ATOM 1206 O O . GLY A 1 161 ? 3.028 41.137 23.222 1.00 45.79 161 GLY A O 1
ATOM 1207 N N . GLY A 1 163 ? 3.650 36.091 21.848 1.00 40.94 163 GLY A N 1
ATOM 1208 C CA . GLY A 1 163 ? 5.060 36.423 21.692 1.00 41.57 163 GLY A CA 1
ATOM 1209 C C . GLY A 1 163 ? 5.416 36.960 20.326 1.00 39.93 163 GLY A C 1
ATOM 1210 O O . GLY A 1 163 ? 6.006 38.044 20.164 1.00 39.71 163 GLY A O 1
ATOM 1219 N N . PRO A 1 165 ? 4.126 36.661 15.863 1.00 27.95 165 PRO A N 1
ATOM 1220 C CA . PRO A 1 165 ? 3.042 36.287 14.967 1.00 28.95 165 PRO A CA 1
ATOM 1221 C C . PRO A 1 165 ? 3.098 34.796 14.703 1.00 26.12 165 PRO A C 1
ATOM 1222 O O . PRO A 1 165 ? 4.136 34.155 14.927 1.00 28.70 165 PRO A O 1
ATOM 1226 N N . PRO A 1 166 ? 1.996 34.204 14.283 1.00 24.34 166 PRO A N 1
ATOM 1227 C CA . PRO A 1 166 ? 1.982 32.767 14.005 1.00 25.35 166 PRO A CA 1
ATOM 1228 C C . PRO A 1 166 ? 2.672 32.415 12.690 1.00 24.06 166 PRO A C 1
ATOM 1229 O O . PRO A 1 166 ? 2.801 33.236 11.781 1.00 24.81 166 PRO A O 1
ATOM 1233 N N . ALA A 1 167 ? 3.048 31.133 12.576 1.00 24.64 167 ALA A N 1
ATOM 1234 C CA . ALA A 1 167 ? 3.850 30.674 11.444 1.00 21.68 167 ALA A CA 1
ATOM 1235 C C . ALA A 1 167 ? 3.193 30.950 10.109 1.00 23.17 167 ALA A C 1
ATOM 1236 O O . ALA A 1 167 ? 3.895 31.096 9.106 1.00 21.78 167 ALA A O 1
ATOM 1238 N N . GLU A 1 168 ? 1.850 30.969 10.058 1.00 18.40 168 GLU A N 1
ATOM 1239 C CA . GLU A 1 168 ? 1.140 31.225 8.809 1.00 22.17 168 GLU A CA 1
ATOM 1240 C C . GLU A 1 168 ? 1.492 32.578 8.181 1.00 16.91 168 GLU A C 1
ATOM 1241 O O . GLU A 1 168 ? 1.182 32.807 7.010 1.00 18.90 168 GLU A O 1
ATOM 1247 N N . HIS A 1 169 ? 2.129 33.473 8.921 1.00 17.03 169 HIS A N 1
ATOM 1248 C CA . HIS A 1 169 ? 2.397 34.807 8.373 1.00 19.50 169 HIS A CA 1
ATOM 1249 C C . HIS A 1 169 ? 3.675 34.894 7.543 1.00 18.82 169 HIS A C 1
ATOM 1250 O O . HIS A 1 169 ? 3.867 35.907 6.842 1.00 16.63 169 HIS A O 1
ATOM 1257 N N . PHE A 1 170 ? 4.546 33.878 7.631 1.00 18.99 170 PHE A N 1
ATOM 1258 C CA . PHE A 1 170 ? 5.931 33.965 7.165 1.00 21.46 170 PHE A CA 1
ATOM 1259 C C . PHE A 1 170 ? 6.313 32.823 6.232 1.00 23.05 170 PHE A C 1
ATOM 1260 O O . PHE A 1 170 ? 5.731 31.738 6.275 1.00 21.47 170 PHE A O 1
ATOM 1268 N N . ILE A 1 171 ? 7.334 33.075 5.405 1.00 22.85 171 ILE A N 1
ATOM 1269 C CA . ILE A 1 171 ? 8.037 32.029 4.664 1.00 21.54 171 ILE A CA 1
ATOM 1270 C C . ILE A 1 171 ? 9.504 32.027 5.103 1.00 23.43 171 ILE A C 1
ATOM 1271 O O . ILE A 1 171 ? 9.956 32.887 5.859 1.00 21.79 171 ILE A O 1
ATOM 1276 N N . GLN A 1 172 ? 10.242 31.021 4.631 1.00 26.38 172 GLN A N 1
ATOM 1277 C CA . GLN A 1 172 ? 11.628 30.823 5.044 1.00 21.87 172 GLN A CA 1
ATOM 1278 C C . GLN A 1 172 ? 12.632 31.524 4.143 1.00 20.57 172 GLN A C 1
ATOM 1279 O O . GLN A 1 172 ? 13.692 31.931 4.636 1.00 21.13 172 GLN A O 1
ATOM 1285 N N . THR A 1 173 ? 12.374 31.575 2.829 1.00 23.14 173 THR A N 1
ATOM 1286 C CA . THR A 1 173 ? 13.311 32.119 1.850 1.00 21.85 173 THR A CA 1
ATOM 1287 C C . THR A 1 173 ? 12.618 32.998 0.808 1.00 23.11 173 THR A C 1
ATOM 1288 O O . THR A 1 173 ? 11.670 32.567 0.143 1.00 24.13 173 THR A O 1
ATOM 1292 N N . GLN A 1 174 ? 13.162 34.199 0.616 1.00 20.87 174 GLN A N 1
ATOM 1293 C CA . GLN A 1 174 ? 12.606 35.238 -0.238 1.00 18.58 174 GLN A CA 1
ATOM 1294 C C . GLN A 1 174 ? 13.407 35.378 -1.527 1.00 18.83 174 GLN A C 1
ATOM 1295 O O . GLN A 1 174 ? 14.641 35.395 -1.483 1.00 26.08 174 GLN A O 1
ATOM 1301 N N . SER A 1 175 ? 12.724 35.581 -2.658 1.00 17.55 175 SER A N 1
ATOM 1302 C CA . SER A 1 175 ? 13.402 35.790 -3.939 1.00 17.25 175 SER A CA 1
ATOM 1303 C C . SER A 1 175 ? 13.974 37.205 -4.050 1.00 22.84 175 SER A C 1
ATOM 1304 O O . SER A 1 175 ? 13.382 38.173 -3.581 1.00 16.10 175 SER A O 1
ATOM 1307 N N . THR A 1 176 ? 15.152 37.323 -4.652 1.00 29.09 176 THR A N 1
ATOM 1308 C CA . THR A 1 176 ? 15.747 38.650 -4.806 1.00 25.61 176 THR A CA 1
ATOM 1309 C C . THR A 1 176 ? 15.212 39.386 -6.031 1.00 27.62 176 THR A C 1
ATOM 1310 O O . THR A 1 176 ? 15.592 40.544 -6.262 1.00 26.88 176 THR A O 1
ATOM 1314 N N . VAL A 1 177 ? 14.272 38.753 -6.744 1.00 27.25 177 VAL A N 1
ATOM 1315 C CA . VAL A 1 177 ? 13.740 39.322 -7.986 1.00 26.62 177 VAL A CA 1
ATOM 1316 C C . VAL A 1 177 ? 13.159 40.721 -7.821 1.00 23.65 177 VAL A C 1
ATOM 1317 O O . VAL A 1 177 ? 13.419 41.571 -8.686 1.00 25.12 177 VAL A O 1
ATOM 1321 N N . PRO A 1 178 ? 12.279 40.993 -6.849 1.00 22.98 178 PRO A N 1
ATOM 1322 C CA . PRO A 1 178 ? 11.771 42.363 -6.701 1.00 25.89 178 PRO A CA 1
ATOM 1323 C C . PRO A 1 178 ? 12.823 43.389 -6.314 1.00 23.17 178 PRO A C 1
ATOM 1324 O O . PRO A 1 178 ? 12.642 44.568 -6.618 1.00 26.97 178 PRO A O 1
ATOM 1328 N N . PHE A 1 179 ? 13.891 42.997 -5.622 1.00 23.63 179 PHE A N 1
ATOM 1329 C CA . PHE A 1 179 ? 14.881 43.981 -5.214 1.00 26.24 179 PHE A CA 1
ATOM 1330 C C . PHE A 1 179 ? 15.596 44.587 -6.403 1.00 25.83 179 PHE A C 1
ATOM 1331 O O . PHE A 1 179 ? 16.083 45.724 -6.315 1.00 20.67 179 PHE A O 1
ATOM 1339 N N . GLY A 1 180 ? 15.679 43.851 -7.508 1.00 23.21 180 GLY A N 1
ATOM 1340 C CA . GLY A 1 180 ? 16.526 44.267 -8.595 1.00 26.57 180 GLY A CA 1
ATOM 1341 C C . GLY A 1 180 ? 15.788 44.765 -9.812 1.00 23.26 180 GLY A C 1
ATOM 1342 O O . GLY A 1 180 ? 16.433 45.142 -10.791 1.00 24.25 180 GLY A O 1
ATOM 1343 N N . THR A 1 181 ? 14.430 44.854 -9.740 1.00 22.11 181 THR A N 1
ATOM 1344 C CA . THR A 1 181 ? 13.658 45.225 -10.917 1.00 23.07 181 THR A CA 1
ATOM 1345 C C . THR A 1 181 ? 13.314 46.710 -10.905 1.00 23.23 181 THR A C 1
ATOM 1346 O O . THR A 1 181 ? 12.927 47.249 -9.858 1.00 23.56 181 THR A O 1
ATOM 1350 N N . PRO A 1 182 ? 13.591 47.427 -11.987 1.00 17.43 182 PRO A N 1
ATOM 1351 C CA . PRO A 1 182 ? 13.290 48.857 -12.006 1.00 22.95 182 PRO A CA 1
ATOM 1352 C C . PRO A 1 182 ? 11.789 49.067 -12.113 1.00 25.89 182 PRO A C 1
ATOM 1353 O O . PRO A 1 182 ? 11.069 48.238 -12.685 1.00 23.57 182 PRO A O 1
ATOM 1357 N N . ASN A 1 183 ? 11.330 50.198 -11.576 1.00 26.57 183 ASN A N 1
ATOM 1358 C CA . ASN A 1 183 ? 9.929 50.591 -11.716 1.00 27.64 183 ASN A CA 1
ATOM 1359 C C . ASN A 1 183 ? 9.634 50.963 -13.157 1.00 23.73 183 ASN A C 1
ATOM 1360 O O . ASN A 1 183 ? 10.267 51.876 -13.684 1.00 24.67 183 ASN A O 1
ATOM 1365 N N . PRO A 1 184 ? 8.743 50.253 -13.841 1.00 24.16 184 PRO A N 1
ATOM 1366 C CA . PRO A 1 184 ? 8.403 50.591 -15.225 1.00 26.93 184 PRO A CA 1
ATOM 1367 C C . PRO A 1 184 ? 7.244 51.568 -15.377 1.00 27.91 184 PRO A C 1
ATOM 1368 O O . PRO A 1 184 ? 6.785 51.773 -16.505 1.00 30.44 184 PRO A O 1
ATOM 1380 N N . GLU A 1 186 ? 4.985 54.326 -16.374 1.00 28.49 186 GLU A N 1
ATOM 1381 C CA . GLU A 1 186 ? 5.079 55.428 -17.311 1.00 29.53 186 GLU A CA 1
ATOM 1382 C C . GLU A 1 186 ? 3.681 55.876 -17.708 1.00 35.42 186 GLU A C 1
ATOM 1383 O O . GLU A 1 186 ? 2.707 55.117 -17.595 1.00 35.27 186 GLU A O 1
ATOM 1389 N N . GLY A 1 187 ? 3.601 57.119 -18.203 1.00 32.63 187 GLY A N 1
ATOM 1390 C CA . GLY A 1 187 ? 2.378 57.571 -18.825 1.00 37.17 187 GLY A CA 1
ATOM 1391 C C . GLY A 1 187 ? 1.140 57.450 -17.964 1.00 28.77 187 GLY A C 1
ATOM 1392 O O . GLY A 1 187 ? 0.966 58.150 -16.963 1.00 29.49 187 GLY A O 1
ATOM 1393 N N . ARG A 1 188 ? 0.271 56.535 -18.374 1.00 32.24 188 ARG A N 1
ATOM 1394 C CA . ARG A 1 188 ? -1.048 56.439 -17.770 1.00 33.51 188 ARG A CA 1
ATOM 1395 C C . ARG A 1 188 ? -0.961 56.068 -16.294 1.00 34.58 188 ARG A C 1
ATOM 1396 O O . ARG A 1 188 ? -1.670 56.648 -15.461 1.00 29.87 188 ARG A O 1
ATOM 1404 N N . ALA A 1 189 ? -0.020 55.185 -15.940 1.00 28.97 189 ALA A N 1
ATOM 1405 C CA . ALA A 1 189 ? 0.132 54.746 -14.556 1.00 24.48 189 ALA A CA 1
ATOM 1406 C C . ALA A 1 189 ? 0.468 55.884 -13.601 1.00 26.72 189 ALA A C 1
ATOM 1407 O O . ALA A 1 189 ? 0.095 55.829 -12.422 1.00 27.07 189 ALA A O 1
ATOM 1409 N N . LEU A 1 190 ? 1.179 56.909 -14.072 1.00 21.80 190 LEU A N 1
ATOM 1410 C CA . LEU A 1 190 ? 1.534 58.026 -13.202 1.00 28.10 190 LEU A CA 1
ATOM 1411 C C . LEU A 1 190 ? 0.360 58.962 -12.913 1.00 22.36 190 LEU A C 1
ATOM 1412 O O . LEU A 1 190 ? 0.499 59.871 -12.088 1.00 21.10 190 LEU A O 1
ATOM 1417 N N . GLU A 1 191 ? -0.792 58.746 -13.534 1.00 26.66 191 GLU A N 1
ATOM 1418 C CA . GLU A 1 191 ? -1.985 59.494 -13.166 1.00 29.98 191 GLU A CA 1
ATOM 1419 C C . GLU A 1 191 ? -2.759 58.818 -12.051 1.00 30.70 191 GLU A C 1
ATOM 1420 O O . GLU A 1 191 ? -3.700 59.400 -11.509 1.00 27.75 191 GLU A O 1
ATOM 1426 N N . ILE A 1 192 ? -2.410 57.592 -11.723 1.00 29.96 192 ILE A N 1
ATOM 1427 C CA . ILE A 1 192 ? -3.127 56.899 -10.663 1.00 28.29 192 ILE A CA 1
ATOM 1428 C C . ILE A 1 192 ? -2.846 57.623 -9.350 1.00 26.72 192 ILE A C 1
ATOM 1429 O O . ILE A 1 192 ? -1.669 57.910 -9.047 1.00 26.45 192 ILE A O 1
ATOM 1434 N N . PRO A 1 193 ? -3.869 57.986 -8.572 1.00 23.70 193 PRO A N 1
ATOM 1435 C CA . PRO A 1 193 ? -3.620 58.632 -7.275 1.00 25.17 193 PRO A CA 1
ATOM 1436 C C . PRO A 1 193 ? -2.774 57.744 -6.375 1.00 25.24 193 PRO A C 1
ATOM 1437 O O . PRO A 1 193 ? -2.970 56.527 -6.298 1.00 23.24 193 PRO A O 1
ATOM 1441 N N . ARG A 1 194 ? -1.856 58.377 -5.657 1.00 26.06 194 ARG A N 1
ATOM 1442 C CA . ARG A 1 194 ? -0.872 57.683 -4.837 1.00 24.31 194 ARG A CA 1
ATOM 1443 C C . ARG A 1 194 ? -0.968 58.191 -3.408 1.00 21.42 194 ARG A C 1
ATOM 1444 O O . ARG A 1 194 ? -1.192 59.390 -3.172 1.00 16.23 194 ARG A O 1
ATOM 1452 N N . LEU A 1 195 ? -0.898 57.265 -2.464 1.00 18.80 195 LEU A N 1
ATOM 1453 C CA . LEU A 1 195 ? -0.867 57.592 -1.045 1.00 19.56 195 LEU A CA 1
ATOM 1454 C C . LEU A 1 195 ? 0.274 56.835 -0.380 1.00 19.52 195 LEU A C 1
ATOM 1455 O O . LEU A 1 195 ? 0.428 55.620 -0.593 1.00 18.35 195 LEU A O 1
ATOM 1460 N N . TYR A 1 196 ? 1.075 57.555 0.409 1.00 16.02 196 TYR A N 1
ATOM 1461 C CA . TYR A 1 196 ? 2.093 56.968 1.266 1.00 20.42 196 TYR A CA 1
ATOM 1462 C C . TYR A 1 196 ? 1.629 57.045 2.717 1.00 19.43 196 TYR A C 1
ATOM 1463 O O . TYR A 1 196 ? 1.373 58.132 3.234 1.00 20.48 196 TYR A O 1
ATOM 1472 N N . ILE A 1 197 ? 1.543 55.899 3.377 1.00 20.37 197 ILE A N 1
ATOM 1473 C CA . ILE A 1 197 ? 1.273 55.839 4.812 1.00 16.45 197 ILE A CA 1
ATOM 1474 C C . ILE A 1 197 ? 2.600 55.574 5.492 1.00 22.44 197 ILE A C 1
ATOM 1475 O O . ILE A 1 197 ? 3.136 54.465 5.384 1.00 19.02 197 ILE A O 1
ATOM 1480 N N . GLU A 1 198 ? 3.141 56.601 6.159 1.00 19.09 198 GLU A N 1
ATOM 1481 C CA . GLU A 1 198 ? 4.394 56.482 6.878 1.00 19.88 198 GLU A CA 1
ATOM 1482 C C . GLU A 1 198 ? 4.134 55.810 8.210 1.00 21.34 198 GLU A C 1
ATOM 1483 O O . GLU A 1 198 ? 3.114 56.059 8.860 1.00 16.44 198 GLU A O 1
ATOM 1489 N N . ALA A 1 199 ? 5.093 55.005 8.635 1.00 20.40 199 ALA A N 1
ATOM 1490 C CA . ALA A 1 199 ? 5.178 54.458 9.988 1.00 18.55 199 ALA A CA 1
ATOM 1491 C C . ALA A 1 199 ? 6.286 55.239 10.692 1.00 21.12 199 ALA A C 1
ATOM 1492 O O . ALA A 1 199 ? 7.465 55.055 10.370 1.00 14.54 199 ALA A O 1
ATOM 1494 N N . LEU A 1 200 ? 5.901 56.170 11.586 1.00 19.39 200 LEU A N 1
ATOM 1495 C CA . LEU A 1 200 ? 6.852 57.140 12.133 1.00 19.96 200 LEU A CA 1
ATOM 1496 C C . LEU A 1 200 ? 8.016 56.496 12.892 1.00 23.03 200 LEU A C 1
ATOM 1497 O O . LEU A 1 200 ? 9.132 57.040 12.885 1.00 20.66 200 LEU A O 1
ATOM 1502 N N . ASP A 1 201 ? 7.791 55.373 13.579 1.00 20.43 201 ASP A N 1
ATOM 1503 C CA . ASP A 1 201 ? 8.840 54.795 14.414 1.00 19.42 201 ASP A CA 1
ATOM 1504 C C . ASP A 1 201 ? 9.468 53.552 13.791 1.00 19.10 201 ASP A C 1
ATOM 1505 O O . ASP A 1 201 ? 9.996 52.706 14.511 1.00 18.36 201 ASP A O 1
ATOM 1510 N N . ASP A 1 202 ? 9.377 53.409 12.481 1.00 21.25 202 ASP A N 1
ATOM 1511 C CA . ASP A 1 202 ? 9.973 52.270 11.808 1.00 20.28 202 ASP A CA 1
ATOM 1512 C C . ASP A 1 202 ? 11.512 52.345 11.878 1.00 23.42 202 ASP A C 1
ATOM 1513 O O . ASP A 1 202 ? 12.111 53.394 11.610 1.00 16.35 202 ASP A O 1
ATOM 1518 N N . VAL A 1 203 ? 12.149 51.245 12.291 1.00 20.48 203 VAL A N 1
ATOM 1519 C CA . VAL A 1 203 ? 13.608 51.150 12.291 1.00 23.36 203 VAL A CA 1
ATOM 1520 C C . VAL A 1 203 ? 14.149 50.224 11.211 1.00 22.85 203 VAL A C 1
ATOM 1521 O O . VAL A 1 203 ? 15.371 50.242 10.955 1.00 21.63 203 VAL A O 1
ATOM 1525 N N . VAL A 1 204 ? 13.301 49.416 10.583 1.00 19.75 204 VAL A N 1
ATOM 1526 C CA . VAL A 1 204 ? 13.682 48.692 9.373 1.00 21.44 204 VAL A CA 1
ATOM 1527 C C . VAL A 1 204 ? 13.868 49.682 8.233 1.00 24.60 204 VAL A C 1
ATOM 1528 O O . VAL A 1 204 ? 14.971 49.865 7.698 1.00 15.77 204 VAL A O 1
ATOM 1532 N N . LEU A 1 205 ? 12.812 50.427 7.941 1.00 18.16 205 LEU A N 1
ATOM 1533 C CA . LEU A 1 205 ? 12.817 51.466 6.928 1.00 20.32 205 LEU A CA 1
ATOM 1534 C C . LEU A 1 205 ? 12.623 52.808 7.632 1.00 17.83 205 LEU A C 1
ATOM 1535 O O . LEU A 1 205 ? 11.484 53.174 7.964 1.00 18.31 205 LEU A O 1
ATOM 1540 N N . PRO A 1 206 ? 13.700 53.540 7.926 1.00 15.89 206 PRO A N 1
ATOM 1541 C CA . PRO A 1 206 ? 13.598 54.742 8.770 1.00 19.59 206 PRO A CA 1
ATOM 1542 C C . PRO A 1 206 ? 12.748 55.832 8.122 1.00 14.87 206 PRO A C 1
ATOM 1543 O O . PRO A 1 206 ? 12.614 55.907 6.898 1.00 20.05 206 PRO A O 1
ATOM 1547 N N . ILE A 1 207 ? 12.123 56.658 8.961 1.00 17.88 207 ILE A N 1
ATOM 1548 C CA . ILE A 1 207 ? 11.234 57.694 8.416 1.00 18.30 207 ILE A CA 1
ATOM 1549 C C . ILE A 1 207 ? 11.983 58.638 7.483 1.00 13.84 207 ILE A C 1
ATOM 1550 O O . ILE A 1 207 ? 11.412 59.149 6.530 1.00 17.15 207 ILE A O 1
ATOM 1555 N N . ALA A 1 208 ? 13.279 58.847 7.702 1.00 19.94 208 ALA A N 1
ATOM 1556 C CA . ALA A 1 208 ? 14.064 59.665 6.776 1.00 15.94 208 ALA A CA 1
ATOM 1557 C C . ALA A 1 208 ? 14.097 59.046 5.386 1.00 20.98 208 ALA A C 1
ATOM 1558 O O . ALA A 1 208 ? 14.026 59.758 4.378 1.00 14.55 208 ALA A O 1
ATOM 1560 N N . VAL A 1 209 ? 14.252 57.715 5.310 1.00 11.90 209 VAL A N 1
ATOM 1561 C CA . VAL A 1 209 ? 14.252 57.045 4.014 1.00 13.18 209 VAL A CA 1
ATOM 1562 C C . VAL A 1 209 ? 12.873 57.069 3.388 1.00 13.87 209 VAL A C 1
ATOM 1563 O O . VAL A 1 209 ? 12.726 57.245 2.173 1.00 13.06 209 VAL A O 1
ATOM 1567 N N . GLN A 1 210 ? 11.854 56.810 4.196 1.00 12.76 210 GLN A N 1
ATOM 1568 C CA . GLN A 1 210 ? 10.484 56.916 3.735 1.00 14.86 210 GLN A CA 1
ATOM 1569 C C . GLN A 1 210 ? 10.246 58.268 3.102 1.00 16.46 210 GLN A C 1
ATOM 1570 O O . GLN A 1 210 ? 9.743 58.358 1.978 1.00 16.30 210 GLN A O 1
ATOM 1576 N N . ARG A 1 211 ? 10.610 59.339 3.816 1.00 12.23 211 ARG A N 1
ATOM 1577 C CA . ARG A 1 211 ? 10.332 60.680 3.292 1.00 21.58 211 ARG A CA 1
ATOM 1578 C C . ARG A 1 211 ? 11.209 61.018 2.091 1.00 19.91 211 ARG A C 1
ATOM 1579 O O . ARG A 1 211 ? 10.804 61.819 1.238 1.00 20.45 211 ARG A O 1
ATOM 1587 N N . GLN A 1 212 ? 12.405 60.425 2.014 1.00 20.48 212 GLN A N 1
ATOM 1588 C CA . GLN A 1 212 ? 13.285 60.646 0.875 1.00 20.22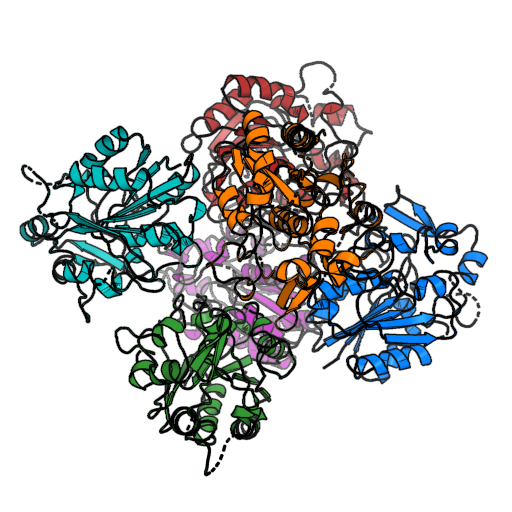 212 GLN A CA 1
ATOM 1589 C C . GLN A 1 212 ? 12.702 60.017 -0.376 1.00 20.37 212 GLN A C 1
ATOM 1590 O O . GLN A 1 212 ? 12.767 60.592 -1.471 1.00 21.53 212 GLN A O 1
ATOM 1604 N N . GLN A 1 214 ? 9.391 59.524 -0.960 1.00 21.16 214 GLN A N 1
ATOM 1605 C CA . GLN A 1 214 ? 8.335 60.447 -1.394 1.00 26.48 214 GLN A CA 1
ATOM 1606 C C . GLN A 1 214 ? 8.929 61.638 -2.130 1.00 21.00 214 GLN A C 1
ATOM 1607 O O . GLN A 1 214 ? 8.466 62.004 -3.216 1.00 21.85 214 GLN A O 1
ATOM 1613 N N . LYS A 1 215 ? 10.012 62.190 -1.592 1.00 23.89 215 LYS A N 1
ATOM 1614 C CA . LYS A 1 215 ? 10.610 63.395 -2.153 1.00 27.97 215 LYS A CA 1
ATOM 1615 C C . LYS A 1 215 ? 11.108 63.174 -3.582 1.00 34.88 215 LYS A C 1
ATOM 1616 O O . LYS A 1 215 ? 11.048 64.095 -4.410 1.00 29.28 215 LYS A O 1
ATOM 1622 N N . GLU A 1 216 ? 11.665 61.982 -3.880 1.00 28.58 216 GLU A N 1
ATOM 1623 C CA . GLU A 1 216 ? 12.269 61.733 -5.188 1.00 28.21 216 GLU A CA 1
ATOM 1624 C C . GLU A 1 216 ? 11.298 61.155 -6.219 1.00 25.19 216 GLU A C 1
ATOM 1625 O O . GLU A 1 216 ? 11.662 61.061 -7.396 1.00 30.07 216 GLU A O 1
ATOM 1631 N N . PHE A 1 217 ? 10.061 60.788 -5.828 1.00 21.90 217 PHE A N 1
ATOM 1632 C CA . PHE A 1 217 ? 9.107 60.311 -6.826 1.00 28.21 217 PHE A CA 1
ATOM 1633 C C . PHE A 1 217 ? 8.519 61.497 -7.584 1.00 26.85 217 PHE A C 1
ATOM 1634 O O . PHE A 1 217 ? 8.158 62.503 -6.971 1.00 26.48 217 PHE A O 1
ATOM 1642 N N . PRO A 1 218 ? 8.386 61.390 -8.908 1.00 28.25 218 PRO A N 1
ATOM 1643 C CA . PRO A 1 218 ? 7.902 62.532 -9.698 1.00 29.04 218 PRO A CA 1
ATOM 1644 C C . PRO A 1 218 ? 6.394 62.709 -9.568 1.00 30.02 218 PRO A C 1
ATOM 1645 O O . PRO A 1 218 ? 5.615 61.777 -9.795 1.00 34.71 218 PRO A O 1
ATOM 1649 N N . GLY A 1 219 ? 5.976 63.918 -9.208 1.00 27.57 219 GLY A N 1
ATOM 1650 C CA . GLY A 1 219 ? 4.567 64.163 -9.049 1.00 31.46 219 GLY A CA 1
ATOM 1651 C C . GLY A 1 219 ? 4.109 64.046 -7.608 1.00 29.14 219 GLY A C 1
ATOM 1652 O O . GLY A 1 219 ? 4.853 63.623 -6.710 1.00 28.95 219 GLY A O 1
ATOM 1653 N N . PRO A 1 220 ? 2.852 64.418 -7.368 1.00 21.06 220 PRO A N 1
ATOM 1654 C CA . PRO A 1 220 ? 2.350 64.461 -5.998 1.00 20.53 220 PRO A CA 1
ATOM 1655 C C . PRO A 1 220 ? 2.143 63.068 -5.426 1.00 20.50 220 PRO A C 1
ATOM 1656 O O . PRO A 1 220 ? 1.809 62.118 -6.142 1.00 26.84 220 PRO A O 1
ATOM 1660 N N . VAL A 1 221 ? 2.422 62.954 -4.132 1.00 24.40 221 VAL A N 1
ATOM 1661 C CA . VAL A 1 221 ? 2.161 61.765 -3.333 1.00 25.47 221 VAL A CA 1
ATOM 1662 C C . VAL A 1 221 ? 1.444 62.247 -2.082 1.00 22.59 221 VAL A C 1
ATOM 1663 O O . VAL A 1 221 ? 2.021 63.009 -1.298 1.00 19.70 221 VAL A O 1
ATOM 1667 N N . ALA A 1 222 ? 0.202 61.806 -1.887 1.00 18.57 222 ALA A N 1
ATOM 1668 C CA . ALA A 1 222 ? -0.480 62.121 -0.642 1.00 23.48 222 ALA A CA 1
ATOM 1669 C C . ALA A 1 222 ? 0.171 61.342 0.494 1.00 25.74 222 ALA A C 1
ATOM 1670 O O . ALA A 1 222 ? 0.789 60.289 0.278 1.00 24.99 222 ALA A O 1
ATOM 1672 N N . VAL A 1 223 ? 0.053 61.863 1.715 1.00 24.29 223 VAL A N 1
ATOM 1673 C CA . VAL A 1 223 ? 0.742 61.247 2.845 1.00 25.32 223 VAL A CA 1
ATOM 1674 C C . VAL A 1 223 ? -0.140 61.295 4.087 1.00 27.14 223 VAL A C 1
ATOM 1675 O O . VAL A 1 223 ? -0.740 62.325 4.393 1.00 28.86 223 VAL A O 1
ATOM 1679 N N . VAL A 1 224 ? -0.248 60.170 4.787 1.00 21.88 224 VAL A N 1
ATOM 1680 C CA . VAL A 1 224 ? -0.747 60.148 6.154 1.00 22.00 224 VAL A CA 1
ATOM 1681 C C . VAL A 1 224 ? 0.290 59.452 7.025 1.00 24.38 224 VAL A C 1
ATOM 1682 O O . VAL A 1 224 ? 1.028 58.565 6.580 1.00 23.78 224 VAL A O 1
ATOM 1686 N N . SER A 1 225 ? 0.397 59.913 8.256 1.00 22.69 225 SER A N 1
ATOM 1687 C CA . SER A 1 225 ? 1.422 59.442 9.178 1.00 20.01 225 SER A CA 1
ATOM 1688 C C . SER A 1 225 ? 0.772 58.641 10.291 1.00 25.12 225 SER A C 1
ATOM 1689 O O . SER A 1 225 ? -0.226 59.082 10.865 1.00 24.50 225 SER A O 1
ATOM 1692 N N . LEU A 1 226 ? 1.341 57.469 10.594 1.00 18.03 226 LEU A N 1
ATOM 1693 C CA . LEU A 1 226 ? 0.893 56.635 11.692 1.00 21.45 226 LEU A CA 1
ATOM 1694 C C . LEU A 1 226 ? 2.006 56.530 12.721 1.00 21.14 226 LEU A C 1
ATOM 1695 O O . LEU A 1 226 ? 3.179 56.446 12.337 1.00 19.72 226 LEU A O 1
ATOM 1700 N N . PRO A 1 227 ? 1.672 56.543 14.089 1.00 20.60 227 PRO A N 1
ATOM 1701 C CA . PRO A 1 227 ? 2.698 56.419 15.142 1.00 14.75 227 PRO A CA 1
ATOM 1702 C C . PRO A 1 227 ? 3.073 54.966 15.454 1.00 19.21 227 PRO A C 1
ATOM 1703 O O . PRO A 1 227 ? 2.959 54.505 16.589 1.00 17.22 227 PRO A O 1
ATOM 1707 N N . ALA A 1 228 ? 3.564 54.242 14.443 1.00 20.75 228 ALA A N 1
ATOM 1708 C CA . ALA A 1 228 ? 3.810 52.802 14.536 1.00 20.07 228 ALA A CA 1
ATOM 1709 C C . ALA A 1 228 ? 5.219 52.439 14.055 1.00 19.68 228 ALA A C 1
ATOM 1710 O O . ALA A 1 228 ? 5.840 53.176 13.292 1.00 16.35 228 ALA A O 1
ATOM 1712 N N . SER A 1 229 ? 5.698 51.255 14.445 1.00 22.21 229 SER A N 1
ATOM 1713 C CA . SER A 1 229 ? 6.947 50.776 13.857 1.00 24.70 229 SER A CA 1
ATOM 1714 C C . SER A 1 229 ? 6.621 49.967 12.615 1.00 24.51 229 SER A C 1
ATOM 1715 O O . SER A 1 229 ? 5.642 50.277 11.931 1.00 20.35 229 SER A O 1
ATOM 1718 N N . HIS A 1 230 ? 7.424 48.932 12.316 1.00 22.75 230 HIS A N 1
ATOM 1719 C CA . HIS A 1 230 ? 7.458 48.363 10.968 1.00 18.93 230 HIS A CA 1
ATOM 1720 C C . HIS A 1 230 ? 6.118 47.796 10.490 1.00 20.88 230 HIS A C 1
ATOM 1721 O O . HIS A 1 230 ? 5.870 47.744 9.282 1.00 18.70 230 HIS A O 1
ATOM 1728 N N . ALA A 1 231 ? 5.249 47.349 11.390 1.00 17.72 231 ALA A N 1
ATOM 1729 C CA . ALA A 1 231 ? 4.069 46.574 10.994 1.00 18.72 231 ALA A CA 1
ATOM 1730 C C . ALA A 1 231 ? 2.789 47.178 11.568 1.00 19.14 231 ALA A C 1
ATOM 1731 O O . ALA A 1 231 ? 2.218 46.655 12.535 1.00 20.78 231 ALA A O 1
ATOM 1733 N N . PRO A 1 232 ? 2.304 48.281 10.996 1.00 21.09 232 PRO A N 1
ATOM 1734 C CA . PRO A 1 232 ? 1.075 48.882 11.539 1.00 17.60 232 PRO A CA 1
ATOM 1735 C C . PRO A 1 232 ? -0.131 47.942 11.452 1.00 15.69 232 PRO A C 1
ATOM 1736 O O . PRO A 1 232 ? -1.078 48.086 12.237 1.00 23.59 232 PRO A O 1
ATOM 1740 N N . TYR A 1 233 ? -0.143 46.997 10.505 1.00 19.90 233 TYR A N 1
ATOM 1741 C CA . TYR A 1 233 ? -1.263 46.042 10.422 1.00 21.13 233 TYR A CA 1
ATOM 1742 C C . TYR A 1 233 ? -1.361 45.132 11.649 1.00 17.55 233 TYR A C 1
ATOM 1743 O O . TYR A 1 233 ? -2.403 44.484 11.849 1.00 15.71 233 TYR A O 1
ATOM 1752 N N . TYR A 1 234 ? -0.307 45.049 12.458 1.00 22.59 234 TYR A N 1
ATOM 1753 C CA . TYR A 1 234 ? -0.392 44.385 13.754 1.00 22.07 234 TYR A CA 1
ATOM 1754 C C . TYR A 1 234 ? -0.791 45.328 14.884 1.00 19.66 234 TYR A C 1
ATOM 1755 O O . TYR A 1 234 ? -1.526 44.927 15.784 1.00 21.01 234 TYR A O 1
ATOM 1764 N N . SER A 1 235 ? -0.270 46.554 14.925 1.00 22.18 235 SER A N 1
ATOM 1765 C CA . SER A 1 235 ? -0.476 47.355 16.129 1.00 19.47 235 SER A CA 1
ATOM 1766 C C . SER A 1 235 ? -1.673 48.289 16.061 1.00 19.10 235 SER A C 1
ATOM 1767 O O . SER A 1 235 ? -2.224 48.599 17.116 1.00 21.19 235 SER A O 1
ATOM 1778 N N . PRO A 1 237 ? -4.661 48.089 13.468 1.00 18.59 237 PRO A N 1
ATOM 1779 C CA . PRO A 1 237 ? -5.475 47.736 12.295 1.00 17.69 237 PRO A CA 1
ATOM 1780 C C . PRO A 1 237 ? -6.649 48.667 12.069 1.00 18.70 237 PRO A C 1
ATOM 1781 O O . PRO A 1 237 ? -6.992 48.935 10.913 1.00 18.49 237 PRO A O 1
ATOM 1785 N N . GLU A 1 238 ? -7.279 49.144 13.147 1.00 25.57 238 GLU A N 1
ATOM 1786 C CA . GLU A 1 238 ? -8.453 50.019 13.040 1.00 23.62 238 GLU A CA 1
ATOM 1787 C C . GLU A 1 238 ? -8.095 51.350 12.383 1.00 22.25 238 GLU A C 1
ATOM 1788 O O . GLU A 1 238 ? -8.728 51.765 11.403 1.00 23.37 238 GLU A O 1
ATOM 1794 N N . ARG A 1 239 ? -7.056 52.022 12.901 1.00 19.43 239 ARG A N 1
ATOM 1795 C CA . ARG A 1 239 ? -6.624 53.289 12.326 1.00 20.73 239 ARG A CA 1
ATOM 1796 C C . ARG A 1 239 ? -6.116 53.089 10.911 1.00 24.30 239 ARG A C 1
ATOM 1797 O O . ARG A 1 239 ? -6.341 53.932 10.030 1.00 19.67 239 ARG A O 1
ATOM 1805 N N . LEU A 1 240 ? -5.434 51.967 10.680 1.00 19.80 240 LEU A N 1
ATOM 1806 C CA . LEU A 1 240 ? -4.873 51.682 9.372 1.00 19.19 240 LEU A CA 1
ATOM 1807 C C . LEU A 1 240 ? -5.959 51.408 8.363 1.00 22.25 240 LEU A C 1
ATOM 1808 O O . LEU A 1 240 ? -5.958 51.989 7.277 1.00 18.01 240 LEU A O 1
ATOM 1813 N N . ALA A 1 241 ? -6.914 50.536 8.720 1.00 18.78 241 ALA A N 1
ATOM 1814 C CA . ALA A 1 241 ? -8.009 50.227 7.813 1.00 20.08 241 ALA A CA 1
ATOM 1815 C C . ALA A 1 241 ? -8.878 51.455 7.547 1.00 23.28 241 ALA A C 1
ATOM 1816 O O . ALA A 1 241 ? -9.410 51.614 6.439 1.00 23.05 241 ALA A O 1
ATOM 1818 N N . GLU A 1 242 ? -9.057 52.313 8.558 1.00 21.41 242 GLU A N 1
ATOM 1819 C CA . GLU A 1 242 ? -9.802 53.563 8.374 1.00 26.61 242 GLU A CA 1
ATOM 1820 C C . GLU A 1 242 ? -9.179 54.426 7.278 1.00 28.59 242 GLU A C 1
ATOM 1821 O O . GLU A 1 242 ? -9.876 54.941 6.393 1.00 28.64 242 GLU A O 1
ATOM 1827 N N . ALA A 1 243 ? -7.863 54.634 7.350 1.00 26.24 243 ALA A N 1
ATOM 1828 C CA . ALA A 1 243 ? -7.205 55.459 6.345 1.00 24.34 243 ALA A CA 1
ATOM 1829 C C . ALA A 1 243 ? -7.271 54.797 4.978 1.00 25.98 243 ALA A C 1
ATOM 1830 O O . ALA A 1 243 ? -7.442 55.479 3.968 1.00 26.13 243 ALA A O 1
ATOM 1832 N N . ILE A 1 244 ? -7.144 53.464 4.916 1.00 19.77 244 ILE A N 1
ATOM 1833 C CA . ILE A 1 244 ? -7.248 52.792 3.616 1.00 23.79 244 ILE A CA 1
ATOM 1834 C C . ILE A 1 244 ? -8.639 52.981 3.013 1.00 24.26 244 ILE A C 1
ATOM 1835 O O . ILE A 1 244 ? -8.780 53.242 1.811 1.00 19.68 244 ILE A O 1
ATOM 1840 N N . ALA A 1 245 ? -9.683 52.818 3.828 1.00 23.58 245 ALA A N 1
ATOM 1841 C CA . ALA A 1 245 ? -11.053 52.908 3.313 1.00 24.04 245 ALA A CA 1
ATOM 1842 C C . ALA A 1 245 ? -11.406 54.343 2.883 1.00 26.60 245 ALA A C 1
ATOM 1843 O O . ALA A 1 245 ? -12.064 54.545 1.846 1.00 27.85 245 ALA A O 1
ATOM 1845 N N . ASP A 1 246 ? -10.957 55.353 3.640 1.00 25.73 246 ASP A N 1
ATOM 1846 C CA . ASP A 1 246 ? -11.171 56.747 3.224 1.00 25.29 246 ASP A CA 1
ATOM 1847 C C . ASP A 1 246 ? -10.520 57.031 1.874 1.00 28.08 246 ASP A C 1
ATOM 1848 O O . ASP A 1 246 ? -11.049 57.811 1.079 1.00 29.04 246 ASP A O 1
ATOM 1853 N N . PHE A 1 247 ? -9.336 56.451 1.620 1.00 24.21 247 PHE A N 1
ATOM 1854 C CA . PHE A 1 247 ? -8.712 56.567 0.307 1.00 24.26 247 PHE A CA 1
ATOM 1855 C C . PHE A 1 247 ? -9.528 55.843 -0.754 1.00 27.76 247 PHE A C 1
ATOM 1856 O O . PHE A 1 247 ? -9.778 56.383 -1.833 1.00 32.52 247 PHE A O 1
ATOM 1864 N N . ALA A 1 248 ? -9.945 54.609 -0.471 1.00 26.54 248 ALA A N 1
ATOM 1865 C CA . ALA A 1 248 ? -10.688 53.856 -1.473 1.00 28.85 248 ALA A CA 1
ATOM 1866 C C . ALA A 1 248 ? -11.986 54.557 -1.840 1.00 32.39 248 ALA A C 1
ATOM 1867 O O . ALA A 1 248 ? -12.400 54.518 -3.007 1.00 33.09 248 ALA A O 1
ATOM 1869 N N . ASP A 1 249 ? -12.604 55.245 -0.866 1.00 29.77 249 ASP A N 1
ATOM 1870 C CA . ASP A 1 249 ? -13.890 55.921 -1.087 1.00 33.15 249 ASP A CA 1
ATOM 1871 C C . ASP A 1 249 ? -13.789 57.021 -2.135 1.00 34.47 249 ASP A C 1
ATOM 1872 O O . ASP A 1 249 ? -14.783 57.333 -2.808 1.00 37.80 249 ASP A O 1
ATOM 1877 N N . ALA A 1 250 ? -12.631 57.669 -2.235 1.00 30.25 250 ALA A N 1
ATOM 1878 C CA . ALA A 1 250 ? -12.414 58.732 -3.208 1.00 31.64 250 ALA A CA 1
ATOM 1879 C C . ALA A 1 250 ? -10.923 58.987 -3.342 1.00 32.11 250 ALA A C 1
ATOM 1880 O O . ALA A 1 250 ? -10.418 59.953 -2.763 1.00 26.53 250 ALA A O 1
ATOM 1882 N N . PRO A 1 251 ? -10.186 58.173 -4.096 1.00 37.26 251 PRO A N 1
ATOM 1883 C CA . PRO A 1 251 ? -8.722 58.338 -4.089 1.00 33.64 251 PRO A CA 1
ATOM 1884 C C . PRO A 1 251 ? -8.303 59.623 -4.773 1.00 31.84 251 PRO A C 1
ATOM 1885 O O . PRO A 1 251 ? -7.300 60.237 -4.386 1.00 26.41 251 PRO A O 1
ATOM 1889 N N . ALA A 1 252 ? -9.096 60.087 -5.735 1.00 38.57 252 ALA A N 1
ATOM 1890 C CA . ALA A 1 252 ? -8.779 61.323 -6.432 1.00 37.64 252 ALA A CA 1
ATOM 1891 C C . ALA A 1 252 ? -8.830 62.548 -5.517 1.00 40.35 252 ALA A C 1
ATOM 1892 O O . ALA A 1 252 ? -8.110 63.513 -5.775 1.00 42.96 252 ALA A O 1
ATOM 1894 N N . GLU A 1 253 ? -9.557 62.498 -4.397 1.00 40.53 253 GLU A N 1
ATOM 1895 C CA . GLU A 1 253 ? -9.740 63.687 -3.562 1.00 42.39 253 GLU A CA 1
ATOM 1896 C C . GLU A 1 253 ? -8.912 63.663 -2.288 1.00 41.68 253 GLU A C 1
ATOM 1897 O O . GLU A 1 253 ? -8.459 64.717 -1.828 1.00 46.78 253 GLU A O 1
ATOM 1903 N N . TYR A 1 254 ? -8.728 62.484 -1.708 1.00 41.92 254 TYR A N 1
ATOM 1904 C CA . TYR A 1 254 ? -8.016 62.265 -0.450 1.00 40.19 254 TYR A CA 1
ATOM 1905 C C . TYR A 1 254 ? -6.722 63.075 -0.256 1.00 40.36 254 TYR A C 1
ATOM 1906 O O . TYR A 1 254 ? -6.050 63.448 -1.221 1.00 39.45 254 TYR A O 1
ATOM 1915 N N . THR B 1 2 ? 31.469 45.288 -41.039 1.00 31.15 2 THR B N 1
ATOM 1916 C CA . THR B 1 2 ? 30.083 44.979 -40.688 1.00 33.70 2 THR B CA 1
ATOM 1917 C C . THR B 1 2 ? 29.271 46.268 -40.571 1.00 33.35 2 THR B C 1
ATOM 1918 O O . THR B 1 2 ? 28.107 46.305 -40.955 1.00 30.56 2 THR B O 1
ATOM 1922 N N . VAL B 1 3 ? 29.883 47.326 -40.052 1.00 30.13 3 VAL B N 1
ATOM 1923 C CA . VAL B 1 3 ? 29.203 48.605 -39.885 1.00 28.33 3 VAL B CA 1
ATOM 1924 C C . VAL B 1 3 ? 29.459 49.443 -41.124 1.00 25.12 3 VAL B C 1
ATOM 1925 O O . VAL B 1 3 ? 30.606 49.740 -41.465 1.00 25.73 3 VAL B O 1
ATOM 1929 N N . THR B 1 4 ? 28.391 49.845 -41.788 1.00 22.82 4 THR B N 1
ATOM 1930 C CA . THR B 1 4 ? 28.538 50.548 -43.042 1.00 23.09 4 THR B CA 1
ATOM 1931 C C . THR B 1 4 ? 28.165 52.013 -42.937 1.00 29.74 4 THR B C 1
ATOM 1932 O O . THR B 1 4 ? 28.666 52.811 -43.729 1.00 26.11 4 THR B O 1
ATOM 1936 N N . ASP B 1 5 ? 27.307 52.382 -41.973 1.00 21.74 5 ASP B N 1
ATOM 1937 C CA . ASP B 1 5 ? 26.745 53.714 -41.899 1.00 20.44 5 ASP B CA 1
ATOM 1938 C C . ASP B 1 5 ? 26.965 54.314 -40.518 1.00 20.19 5 ASP B C 1
ATOM 1939 O O . ASP B 1 5 ? 26.922 53.614 -39.502 1.00 16.97 5 ASP B O 1
ATOM 1944 N N . ILE B 1 6 ? 27.219 55.616 -40.495 1.00 19.75 6 ILE B N 1
ATOM 1945 C CA . ILE B 1 6 ? 27.247 56.425 -39.285 1.00 15.50 6 ILE B CA 1
ATOM 1946 C C . ILE B 1 6 ? 26.209 57.536 -39.483 1.00 15.58 6 ILE B C 1
ATOM 1947 O O . ILE B 1 6 ? 26.198 58.185 -40.529 1.00 12.25 6 ILE B O 1
ATOM 1952 N N . ILE B 1 7 ? 25.298 57.691 -38.523 1.00 15.79 7 ILE B N 1
ATOM 1953 C CA . ILE B 1 7 ? 24.200 58.662 -38.584 1.00 14.48 7 ILE B CA 1
ATOM 1954 C C . ILE B 1 7 ? 24.349 59.577 -37.384 1.00 15.44 7 ILE B C 1
ATOM 1955 O O . ILE B 1 7 ? 24.312 59.098 -36.249 1.00 13.75 7 ILE B O 1
ATOM 1960 N N . LEU B 1 8 ? 24.534 60.883 -37.640 1.00 15.84 8 LEU B N 1
ATOM 1961 C CA . LEU B 1 8 ? 24.680 61.914 -36.613 1.00 14.72 8 LEU B CA 1
ATOM 1962 C C . LEU B 1 8 ? 23.366 62.681 -36.404 1.00 16.93 8 LEU B C 1
ATOM 1963 O O . LEU B 1 8 ? 22.827 63.259 -37.349 1.00 17.77 8 LEU B O 1
ATOM 1968 N N . ILE B 1 9 ? 22.857 62.697 -35.172 1.00 14.59 9 ILE B N 1
ATOM 1969 C CA . ILE B 1 9 ? 21.549 63.259 -34.883 1.00 17.05 9 ILE B CA 1
ATOM 1970 C C . ILE B 1 9 ? 21.706 64.510 -34.024 1.00 14.41 9 ILE B C 1
ATOM 1971 O O . ILE B 1 9 ? 22.152 64.449 -32.874 1.00 13.67 9 ILE B O 1
ATOM 1976 N N . HIS B 1 10 ? 21.235 65.627 -34.549 1.00 14.99 10 HIS B N 1
ATOM 1977 C CA . HIS B 1 10 ? 21.356 66.902 -33.853 1.00 16.74 10 HIS B CA 1
ATOM 1978 C C . HIS B 1 10 ? 20.501 66.925 -32.592 1.00 17.75 10 HIS B C 1
ATOM 1979 O O . HIS B 1 10 ? 19.623 66.072 -32.391 1.00 18.28 10 HIS B O 1
ATOM 1986 N N . GLY B 1 11 ? 20.787 67.920 -31.744 1.00 14.85 11 GLY B N 1
ATOM 1987 C CA . GLY B 1 11 ? 20.048 68.203 -30.543 1.00 12.67 11 GLY B CA 1
ATOM 1988 C C . GLY B 1 11 ? 19.017 69.304 -30.755 1.00 16.79 11 GLY B C 1
ATOM 1989 O O . GLY B 1 11 ? 18.613 69.615 -31.881 1.00 18.69 11 GLY B O 1
ATOM 1990 N N . ALA B 1 12 ? 18.559 69.873 -29.657 1.00 16.31 12 ALA B N 1
ATOM 1991 C CA . ALA B 1 12 ? 17.426 70.802 -29.712 1.00 18.18 12 ALA B CA 1
ATOM 1992 C C . ALA B 1 12 ? 17.793 72.077 -30.474 1.00 15.96 12 ALA B C 1
ATOM 1993 O O . ALA B 1 12 ? 18.918 72.566 -30.374 1.00 17.62 12 ALA B O 1
ATOM 1995 N N . LEU B 1 13 ? 16.837 72.602 -31.235 1.00 14.45 13 LEU B N 1
ATOM 1996 C CA . LEU B 1 13 ? 16.925 73.844 -32.001 1.00 15.94 13 LEU B CA 1
ATOM 1997 C C . LEU B 1 13 ? 18.006 73.814 -33.073 1.00 19.92 13 LEU B C 1
ATOM 1998 O O . LEU B 1 13 ? 18.300 74.857 -33.667 1.00 14.91 13 LEU B O 1
ATOM 2003 N N . ASN B 1 14 ? 18.597 72.647 -33.355 1.00 18.20 14 ASN B N 1
ATOM 2004 C CA . ASN B 1 14 ? 19.693 72.542 -34.318 1.00 18.28 14 ASN B CA 1
ATOM 2005 C C . ASN B 1 14 ? 19.223 71.819 -35.572 1.00 14.62 14 ASN B C 1
ATOM 2006 O O . ASN B 1 14 ? 18.070 71.397 -35.671 1.00 18.67 14 ASN B O 1
ATOM 2011 N N . ARG B 1 15 ? 20.122 71.729 -36.552 1.00 13.05 15 ARG B N 1
ATOM 2012 C CA . ARG B 1 15 ? 19.933 70.981 -37.793 1.00 18.88 15 ARG B CA 1
ATOM 2013 C C . ARG B 1 15 ? 21.155 70.103 -38.082 1.00 16.33 15 ARG B C 1
ATOM 2014 O O . ARG B 1 15 ? 22.242 70.317 -37.546 1.00 13.76 15 ARG B O 1
ATOM 2022 N N . GLY B 1 16 ? 21.009 69.160 -39.016 1.00 18.98 16 GLY B N 1
ATOM 2023 C CA . GLY B 1 16 ? 22.137 68.286 -39.335 1.00 15.95 16 GLY B CA 1
ATOM 2024 C C . GLY B 1 16 ? 23.404 69.026 -39.763 1.00 19.05 16 GLY B C 1
ATOM 2025 O O . GLY B 1 16 ? 24.514 68.524 -39.570 1.00 22.15 16 GLY B O 1
ATOM 2026 N N . ALA B 1 17 ? 23.265 70.240 -40.308 1.00 20.43 17 ALA B N 1
ATOM 2027 C CA . ALA B 1 17 ? 24.436 71.020 -40.729 1.00 18.96 17 ALA B CA 1
ATOM 2028 C C . ALA B 1 17 ? 25.382 71.343 -39.576 1.00 17.82 17 ALA B C 1
ATOM 2029 O O . ALA B 1 17 ? 26.557 71.628 -39.817 1.00 21.43 17 ALA B O 1
ATOM 2031 N N . CYS B 1 18 ? 24.938 71.262 -38.335 1.00 13.70 18 CYS B N 1
ATOM 2032 C CA . CYS B 1 18 ? 25.877 71.496 -37.250 1.00 18.53 18 CYS B CA 1
ATOM 2033 C C . CYS B 1 18 ? 27.044 70.500 -37.276 1.00 20.55 18 CYS B C 1
ATOM 2034 O O . CYS B 1 18 ? 28.109 70.805 -36.723 1.00 21.47 18 CYS B O 1
ATOM 2037 N N . TYR B 1 19 ? 26.884 69.348 -37.943 1.00 21.40 19 TYR B N 1
ATOM 2038 C CA . TYR B 1 19 ? 27.929 68.336 -38.051 1.00 18.92 19 TYR B CA 1
ATOM 2039 C C . TYR B 1 19 ? 28.820 68.492 -39.277 1.00 21.25 19 TYR B C 1
ATOM 2040 O O . TYR B 1 19 ? 29.608 67.580 -39.551 1.00 21.49 19 TYR B O 1
ATOM 2049 N N . ASP B 1 20 ? 28.730 69.607 -40.013 1.00 19.67 20 ASP B N 1
ATOM 2050 C CA . ASP B 1 20 ? 29.444 69.710 -41.288 1.00 19.43 20 ASP B CA 1
ATOM 2051 C C . ASP B 1 20 ? 30.939 69.476 -41.143 1.00 21.17 20 ASP B C 1
ATOM 2052 O O . ASP B 1 20 ? 31.595 69.084 -42.116 1.00 21.68 20 ASP B O 1
ATOM 2057 N N . ALA B 1 21 ? 31.511 69.759 -39.970 1.00 14.93 21 ALA B N 1
ATOM 2058 C CA . ALA B 1 21 ? 32.962 69.636 -39.824 1.00 22.38 21 ALA B CA 1
ATOM 2059 C C . ALA B 1 21 ? 33.413 68.234 -39.449 1.00 19.23 21 ALA B C 1
ATOM 2060 O O . ALA B 1 21 ? 34.605 67.930 -39.568 1.00 24.79 21 ALA B O 1
ATOM 2062 N N . VAL B 1 22 ? 32.492 67.384 -39.009 1.00 20.56 22 VAL B N 1
ATOM 2063 C CA . VAL B 1 22 ? 32.815 66.010 -38.635 1.00 23.09 22 VAL B CA 1
ATOM 2064 C C . VAL B 1 22 ? 32.631 65.044 -39.804 1.00 21.93 22 VAL B C 1
ATOM 2065 O O . VAL B 1 22 ? 33.424 64.108 -39.987 1.00 22.06 22 VAL B O 1
ATOM 2069 N N . VAL B 1 23 ? 31.616 65.302 -40.621 1.00 21.59 23 VAL B N 1
ATOM 2070 C CA . VAL B 1 23 ? 31.214 64.349 -41.660 1.00 24.27 23 VAL B CA 1
ATOM 2071 C C . VAL B 1 23 ? 32.363 63.973 -42.593 1.00 22.70 23 VAL B C 1
ATOM 2072 O O . VAL B 1 23 ? 32.660 62.774 -42.713 1.00 23.54 23 VAL B O 1
ATOM 2076 N N . PRO B 1 24 ? 33.071 64.911 -43.233 1.00 26.29 24 PRO B N 1
ATOM 2077 C CA . PRO B 1 24 ? 34.163 64.492 -44.137 1.00 26.17 24 PRO B CA 1
ATOM 2078 C C . PRO B 1 24 ? 35.230 63.678 -43.446 1.00 26.96 24 PRO B C 1
ATOM 2079 O O . PRO B 1 24 ? 35.787 62.746 -44.051 1.00 25.62 24 PRO B O 1
ATOM 2083 N N . LEU B 1 25 ? 35.482 63.961 -42.168 1.00 25.44 25 LEU B N 1
ATOM 2084 C CA . LEU B 1 25 ? 36.501 63.223 -41.441 1.00 24.33 25 LEU B CA 1
ATOM 2085 C C . LEU B 1 25 ? 36.115 61.758 -41.274 1.00 26.99 25 LEU B C 1
ATOM 2086 O O . LEU B 1 25 ? 36.964 60.866 -41.454 1.00 20.97 25 LEU B O 1
ATOM 2091 N N . LEU B 1 26 ? 34.832 61.493 -40.951 1.00 23.96 26 LEU B N 1
ATOM 2092 C CA . LEU B 1 26 ? 34.337 60.120 -40.845 1.00 22.95 26 LEU B CA 1
ATOM 2093 C C . LEU B 1 26 ? 34.243 59.446 -42.206 1.00 23.30 26 LEU B C 1
ATOM 2094 O O . LEU B 1 26 ? 34.520 58.252 -42.327 1.00 27.03 26 LEU B O 1
ATOM 2099 N N . GLU B 1 27 ? 33.858 60.188 -43.243 1.00 25.41 27 GLU B N 1
ATOM 2100 C CA . GLU B 1 27 ? 33.869 59.630 -44.589 1.00 22.62 27 GLU B CA 1
ATOM 2101 C C . GLU B 1 27 ? 35.259 59.175 -45.003 1.00 24.59 27 GLU B C 1
ATOM 2102 O O . GLU B 1 27 ? 35.386 58.265 -45.825 1.00 27.45 27 GLU B O 1
ATOM 2108 N N . ALA B 1 28 ? 36.299 59.844 -44.502 1.00 22.75 28 ALA B N 1
ATOM 2109 C CA . ALA B 1 28 ? 37.677 59.423 -44.759 1.00 28.45 28 ALA B CA 1
ATOM 2110 C C . ALA B 1 28 ? 38.034 58.121 -44.059 1.00 32.21 28 ALA B C 1
ATOM 2111 O O . ALA B 1 28 ? 39.013 57.477 -44.449 1.00 24.45 28 ALA B O 1
ATOM 2113 N N . ARG B 1 29 ? 37.316 57.761 -42.997 1.00 30.78 29 ARG B N 1
ATOM 2114 C CA . ARG B 1 29 ? 37.487 56.493 -42.317 1.00 26.86 29 ARG B CA 1
ATOM 2115 C C . ARG B 1 29 ? 36.720 55.348 -42.971 1.00 27.98 29 ARG B C 1
ATOM 2116 O O . ARG B 1 29 ? 36.706 54.245 -42.416 1.00 33.90 29 ARG B O 1
ATOM 2124 N N . GLY B 1 30 ? 36.138 55.564 -44.147 1.00 30.00 30 GLY B N 1
ATOM 2125 C CA . GLY B 1 30 ? 35.486 54.505 -44.893 1.00 30.00 30 GLY B CA 1
ATOM 2126 C C . GLY B 1 30 ? 34.037 54.258 -44.547 1.00 33.54 30 GLY B C 1
ATOM 2127 O O . GLY B 1 30 ? 33.529 53.154 -44.787 1.00 30.07 30 GLY B O 1
ATOM 2128 N N . TYR B 1 31 ? 33.333 55.257 -44.040 1.00 29.85 31 TYR B N 1
ATOM 2129 C CA . TYR B 1 31 ? 31.944 55.079 -43.652 1.00 29.76 31 TYR B CA 1
ATOM 2130 C C . TYR B 1 31 ? 31.038 55.962 -44.495 1.00 28.54 31 TYR B C 1
ATOM 2131 O O . TYR B 1 31 ? 31.437 57.035 -44.966 1.00 27.32 31 TYR B O 1
ATOM 2140 N N . ARG B 1 32 ? 29.816 55.470 -44.704 1.00 30.57 32 ARG B N 1
ATOM 2141 C CA . ARG B 1 32 ? 28.735 56.329 -45.147 1.00 29.48 32 ARG B CA 1
ATOM 2142 C C . ARG B 1 32 ? 28.224 57.088 -43.929 1.00 23.50 32 ARG B C 1
ATOM 2143 O O . ARG B 1 32 ? 28.001 56.500 -42.870 1.00 21.91 32 ARG B O 1
ATOM 2151 N N . VAL B 1 33 ? 28.117 58.397 -44.057 1.00 21.04 33 VAL B N 1
ATOM 2152 C CA . VAL B 1 33 ? 27.826 59.268 -42.923 1.00 24.33 33 VAL B CA 1
ATOM 2153 C C . VAL B 1 33 ? 26.611 60.092 -43.288 1.00 19.81 33 VAL B C 1
ATOM 2154 O O . VAL B 1 33 ? 26.545 60.634 -44.393 1.00 23.52 33 VAL B O 1
ATOM 2158 N N . HIS B 1 34 ? 25.646 60.178 -42.380 1.00 18.87 34 HIS B N 1
ATOM 2159 C CA . HIS B 1 34 ? 24.423 60.943 -42.612 1.00 18.96 34 HIS B CA 1
ATOM 2160 C C . HIS B 1 34 ? 24.189 61.907 -41.456 1.00 17.51 34 HIS B C 1
ATOM 2161 O O . HIS B 1 34 ? 24.481 61.579 -40.313 1.00 18.15 34 HIS B O 1
ATOM 2168 N N . ALA B 1 35 ? 23.682 63.094 -41.727 1.00 22.77 35 ALA B N 1
ATOM 2169 C CA . ALA B 1 35 ? 23.243 63.981 -40.647 1.00 19.08 35 ALA B CA 1
ATOM 2170 C C . ALA B 1 35 ? 21.877 64.583 -40.970 1.00 13.72 35 ALA B C 1
ATOM 2171 O O . ALA B 1 35 ? 21.782 65.762 -41.355 1.00 19.92 35 ALA B O 1
ATOM 2173 N N . PRO B 1 36 ? 20.804 63.823 -40.800 1.00 19.56 36 PRO B N 1
ATOM 2174 C CA . PRO B 1 36 ? 19.494 64.283 -41.265 1.00 19.01 36 PRO B CA 1
ATOM 2175 C C . PRO B 1 36 ? 18.877 65.309 -40.325 1.00 20.55 36 PRO B C 1
ATOM 2176 O O . PRO B 1 36 ? 19.177 65.349 -39.131 1.00 18.43 36 PRO B O 1
ATOM 2180 N N . ASP B 1 37 ? 18.077 66.209 -40.907 1.00 19.88 37 ASP B N 1
ATOM 2181 C CA . ASP B 1 37 ? 17.137 67.000 -40.125 1.00 22.45 37 ASP B CA 1
ATOM 2182 C C . ASP B 1 37 ? 16.031 66.078 -39.615 1.00 19.56 37 ASP B C 1
ATOM 2183 O O . ASP B 1 37 ? 15.470 65.283 -40.379 1.00 19.82 37 ASP B O 1
ATOM 2188 N N . LEU B 1 38 ? 15.770 66.123 -38.313 1.00 18.44 38 LEU B N 1
ATOM 2189 C CA . LEU B 1 38 ? 14.619 65.412 -37.791 1.00 18.51 38 LEU B CA 1
ATOM 2190 C C . LEU B 1 38 ? 13.337 66.153 -38.187 1.00 22.21 38 LEU B C 1
ATOM 2191 O O . LEU B 1 38 ? 13.375 67.280 -38.692 1.00 22.03 38 LEU B O 1
ATOM 2196 N N . THR B 1 39 ? 12.181 65.520 -37.965 1.00 15.38 39 THR B N 1
ATOM 2197 C CA . THR B 1 39 ? 10.929 66.149 -38.389 1.00 20.01 39 THR B CA 1
ATOM 2198 C C . THR B 1 39 ? 10.709 67.472 -37.665 1.00 21.14 39 THR B C 1
ATOM 2199 O O . THR B 1 39 ? 10.891 67.565 -36.447 1.00 17.07 39 THR B O 1
ATOM 2203 N N . GLY B 1 40 ? 10.290 68.491 -38.417 1.00 14.68 40 GLY B N 1
ATOM 2204 C CA . GLY B 1 40 ? 10.125 69.813 -37.865 1.00 20.61 40 GLY B CA 1
ATOM 2205 C C . GLY B 1 40 ? 11.385 70.652 -37.876 1.00 23.27 40 GLY B C 1
ATOM 2206 O O . GLY B 1 40 ? 11.344 71.821 -37.459 1.00 26.05 40 GLY B O 1
ATOM 2207 N N . HIS B 1 41 ? 12.505 70.089 -38.318 1.00 20.28 41 HIS B N 1
ATOM 2208 C CA . HIS B 1 41 ? 13.793 70.778 -38.324 1.00 21.68 41 HIS B CA 1
ATOM 2209 C C . HIS B 1 41 ? 14.224 71.205 -39.725 1.00 21.57 41 HIS B C 1
ATOM 2210 O O . HIS B 1 41 ? 15.412 71.464 -39.965 1.00 22.06 41 HIS B O 1
ATOM 2217 N N . THR B 1 42 ? 13.306 71.219 -40.678 1.00 23.49 42 THR B N 1
ATOM 2218 C CA . THR B 1 42 ? 13.613 71.756 -41.995 1.00 25.47 42 THR B CA 1
ATOM 2219 C C . THR B 1 42 ? 12.722 72.955 -42.279 1.00 27.89 42 THR B C 1
ATOM 2220 O O . THR B 1 42 ? 11.493 72.807 -42.317 1.00 30.14 42 THR B O 1
ATOM 2224 N N . PRO B 1 43 ? 13.276 74.150 -42.430 1.00 26.83 43 PRO B N 1
ATOM 2225 C CA . PRO B 1 43 ? 12.435 75.328 -42.652 1.00 26.29 43 PRO B CA 1
ATOM 2226 C C . PRO B 1 43 ? 11.467 75.098 -43.790 1.00 31.58 43 PRO B C 1
ATOM 2227 O O . PRO B 1 43 ? 11.852 74.665 -44.879 1.00 34.48 43 PRO B O 1
ATOM 2231 N N . GLY B 1 44 ? 10.188 75.329 -43.496 1.00 32.49 44 GLY B N 1
ATOM 2232 C CA . GLY B 1 44 ? 9.112 75.144 -44.440 1.00 34.95 44 GLY B CA 1
ATOM 2233 C C . GLY B 1 44 ? 8.379 73.827 -44.352 1.00 34.52 44 GLY B C 1
ATOM 2234 O O . GLY B 1 44 ? 7.441 73.619 -45.135 1.00 35.92 44 GLY B O 1
ATOM 2235 N N . ASP B 1 45 ? 8.775 72.929 -43.440 1.00 35.25 45 ASP B N 1
ATOM 2236 C CA . ASP B 1 45 ? 8.149 71.618 -43.310 1.00 34.26 45 ASP B CA 1
ATOM 2237 C C . ASP B 1 45 ? 6.985 71.594 -42.320 1.00 32.28 45 ASP B C 1
ATOM 2238 O O . ASP B 1 45 ? 6.434 70.523 -42.064 1.00 36.08 45 ASP B O 1
ATOM 2243 N N . GLY B 1 46 ? 6.636 72.713 -41.702 1.00 37.66 46 GLY B N 1
ATOM 2244 C CA . GLY B 1 46 ? 5.552 72.744 -40.747 1.00 34.26 46 GLY B CA 1
ATOM 2245 C C . GLY B 1 46 ? 5.951 72.910 -39.297 1.00 35.25 46 GLY B C 1
ATOM 2246 O O . GLY B 1 46 ? 5.084 73.208 -38.480 1.00 32.14 46 GLY B O 1
ATOM 2247 N N . GLY B 1 47 ? 7.211 72.707 -38.934 1.00 32.56 47 GLY B N 1
ATOM 2248 C CA . GLY B 1 47 ? 7.630 73.172 -37.622 1.00 29.46 47 GLY B CA 1
ATOM 2249 C C . GLY B 1 47 ? 7.190 72.325 -36.436 1.00 24.95 47 GLY B C 1
ATOM 2250 O O . GLY B 1 47 ? 6.780 71.161 -36.566 1.00 30.52 47 GLY B O 1
ATOM 2251 N N . HIS B 1 48 ? 7.274 72.950 -35.247 1.00 20.09 48 HIS B N 1
ATOM 2252 C CA . HIS B 1 48 ? 7.196 72.218 -33.987 1.00 24.87 48 HIS B CA 1
ATOM 2253 C C . HIS B 1 48 ? 5.821 71.615 -33.728 1.00 26.47 48 HIS B C 1
ATOM 2254 O O . HIS B 1 48 ? 5.723 70.611 -33.018 1.00 25.65 48 HIS B O 1
ATOM 2261 N N . LEU B 1 49 ? 4.751 72.271 -34.167 1.00 23.91 49 LEU B N 1
ATOM 2262 C CA . LEU B 1 49 ? 3.444 71.662 -33.944 1.00 24.10 49 LEU B CA 1
ATOM 2263 C C . LEU B 1 49 ? 3.199 70.482 -34.877 1.00 27.57 49 LEU B C 1
ATOM 2264 O O . LEU B 1 49 ? 2.256 69.721 -34.639 1.00 30.92 49 LEU B O 1
ATOM 2269 N N . SER B 1 50 ? 4.007 70.327 -35.939 1.00 26.57 50 SER B N 1
ATOM 2270 C CA . SER B 1 50 ? 3.846 69.211 -36.867 1.00 24.76 50 SER B CA 1
ATOM 2271 C C . SER B 1 50 ? 4.303 67.874 -36.284 1.00 28.43 50 SER B C 1
ATOM 2272 O O . SER B 1 50 ? 3.931 66.832 -36.829 1.00 27.89 50 SER B O 1
ATOM 2275 N N . VAL B 1 51 ? 5.116 67.872 -35.227 1.00 24.83 51 VAL B N 1
ATOM 2276 C CA . VAL B 1 51 ? 5.611 66.626 -34.641 1.00 24.34 51 VAL B CA 1
ATOM 2277 C C . VAL B 1 51 ? 4.486 65.968 -33.839 1.00 23.53 51 VAL B C 1
ATOM 2278 O O . VAL B 1 51 ? 3.983 66.547 -32.871 1.00 28.37 51 VAL B O 1
ATOM 2282 N N . VAL B 1 52 ? 4.131 64.737 -34.196 1.00 21.40 52 VAL B N 1
ATOM 2283 C CA . VAL B 1 52 ? 3.077 64.023 -33.483 1.00 24.91 52 VAL B CA 1
ATOM 2284 C C . VAL B 1 52 ? 3.637 63.217 -32.324 1.00 21.59 52 VAL B C 1
ATOM 2285 O O . VAL B 1 52 ? 3.163 63.338 -31.191 1.00 20.55 52 VAL B O 1
ATOM 2289 N N . ASP B 1 53 ? 4.697 62.442 -32.551 1.00 18.26 53 ASP B N 1
ATOM 2290 C CA . ASP B 1 53 ? 5.222 61.589 -31.500 1.00 18.80 53 ASP B CA 1
ATOM 2291 C C . ASP B 1 53 ? 6.660 61.233 -31.849 1.00 20.87 53 ASP B C 1
ATOM 2292 O O . ASP B 1 53 ? 7.206 61.720 -32.846 1.00 23.25 53 ASP B O 1
ATOM 2305 N N . GLU B 1 55 ? 7.895 58.522 -33.032 1.00 25.44 55 GLU B N 1
ATOM 2306 C CA . GLU B 1 55 ? 8.064 57.767 -34.272 1.00 25.20 55 GLU B CA 1
ATOM 2307 C C . GLU B 1 55 ? 8.052 58.699 -35.470 1.00 27.08 55 GLU B C 1
ATOM 2308 O O . GLU B 1 55 ? 8.759 58.456 -36.467 1.00 24.26 55 GLU B O 1
ATOM 2314 N N . HIS B 1 56 ? 7.216 59.745 -35.402 1.00 19.65 56 HIS B N 1
ATOM 2315 C CA . HIS B 1 56 ? 7.199 60.773 -36.431 1.00 23.95 56 HIS B CA 1
ATOM 2316 C C . HIS B 1 56 ? 8.482 61.603 -36.394 1.00 20.00 56 HIS B C 1
ATOM 2317 O O . HIS B 1 56 ? 9.074 61.907 -37.437 1.00 21.97 56 HIS B O 1
ATOM 2324 N N . TYR B 1 57 ? 8.897 62.004 -35.197 1.00 19.83 57 TYR B N 1
ATOM 2325 C CA . TYR B 1 57 ? 10.090 62.841 -35.042 1.00 18.45 57 TYR B CA 1
ATOM 2326 C C . TYR B 1 57 ? 11.326 62.191 -35.634 1.00 18.72 57 TYR B C 1
ATOM 2327 O O . TYR B 1 57 ? 12.168 62.864 -36.257 1.00 18.18 57 TYR B O 1
ATOM 2336 N N . THR B 1 58 ? 11.471 60.887 -35.430 1.00 21.10 58 THR B N 1
ATOM 2337 C CA . THR B 1 58 ? 12.703 60.205 -35.775 1.00 20.21 58 THR B CA 1
ATOM 2338 C C . THR B 1 58 ? 12.631 59.511 -37.128 1.00 22.47 58 THR B C 1
ATOM 2339 O O . THR B 1 58 ? 13.566 58.790 -37.487 1.00 27.14 58 THR B O 1
ATOM 2343 N N . ARG B 1 59 ? 11.581 59.743 -37.905 1.00 23.00 59 ARG B N 1
ATOM 2344 C CA . 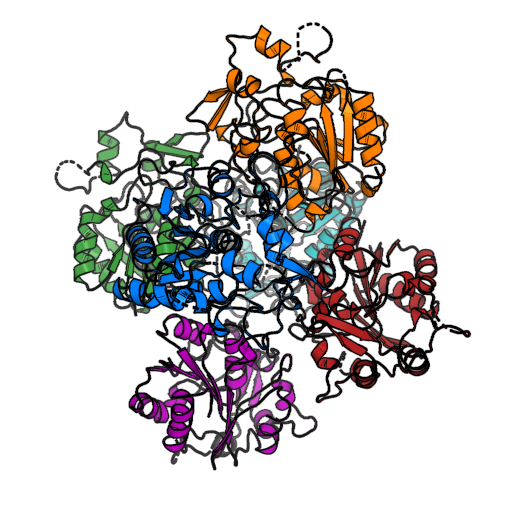ARG B 1 59 ? 11.415 58.945 -39.111 1.00 25.38 59 ARG B CA 1
ATOM 2345 C C . ARG B 1 59 ? 12.458 59.247 -40.197 1.00 23.65 59 ARG B C 1
ATOM 2346 O O . ARG B 1 59 ? 12.731 58.363 -41.019 1.00 25.50 59 ARG B O 1
ATOM 2354 N N . PRO B 1 60 ? 13.043 60.453 -40.296 1.00 25.91 60 PRO B N 1
ATOM 2355 C CA . PRO B 1 60 ? 14.161 60.598 -41.245 1.00 22.82 60 PRO B CA 1
ATOM 2356 C C . PRO B 1 60 ? 15.327 59.668 -40.948 1.00 24.35 60 PRO B C 1
ATOM 2357 O O . PRO B 1 60 ? 15.977 59.191 -41.888 1.00 25.88 60 PRO B O 1
ATOM 2361 N N . VAL B 1 61 ? 15.585 59.350 -39.676 1.00 17.65 61 VAL B N 1
ATOM 2362 C CA . VAL B 1 61 ? 16.654 58.398 -39.375 1.00 19.00 61 VAL B CA 1
ATOM 2363 C C . VAL B 1 61 ? 16.195 56.967 -39.659 1.00 24.37 61 VAL B C 1
ATOM 2364 O O . VAL B 1 61 ? 16.990 56.123 -40.088 1.00 25.21 61 VAL B O 1
ATOM 2368 N N . ALA B 1 62 ? 14.919 56.662 -39.401 1.00 22.24 62 ALA B N 1
ATOM 2369 C CA . ALA B 1 62 ? 14.399 55.341 -39.745 1.00 24.76 62 ALA B CA 1
ATOM 2370 C C . ALA B 1 62 ? 14.430 55.098 -41.257 1.00 25.25 62 ALA B C 1
ATOM 2371 O O . ALA B 1 62 ? 14.751 53.992 -41.703 1.00 28.93 62 ALA B O 1
ATOM 2373 N N . ASP B 1 63 ? 14.113 56.117 -42.064 1.00 26.44 63 ASP B N 1
ATOM 2374 C CA . ASP B 1 63 ? 14.271 55.979 -43.512 1.00 27.50 63 ASP B CA 1
ATOM 2375 C C . ASP B 1 63 ? 15.696 55.617 -43.887 1.00 29.40 63 ASP B C 1
ATOM 2376 O O . ASP B 1 63 ? 15.913 54.801 -44.789 1.00 31.23 63 ASP B O 1
ATOM 2381 N N . ILE B 1 64 ? 16.678 56.251 -43.252 1.00 28.03 64 ILE B N 1
ATOM 2382 C CA . ILE B 1 64 ? 18.067 55.976 -43.603 1.00 25.77 64 ILE B CA 1
ATOM 2383 C C . ILE B 1 64 ? 18.443 54.537 -43.248 1.00 28.99 64 ILE B C 1
ATOM 2384 O O . ILE B 1 64 ? 19.171 53.871 -43.994 1.00 34.67 64 ILE B O 1
ATOM 2389 N N . LEU B 1 65 ? 18.033 54.072 -42.062 1.00 21.14 65 LEU B N 1
ATOM 2390 C CA . LEU B 1 65 ? 18.338 52.716 -41.621 1.00 31.02 65 LEU B CA 1
ATOM 2391 C C . LEU B 1 65 ? 17.729 51.676 -42.543 1.00 32.03 65 LEU B C 1
ATOM 2392 O O . LEU B 1 65 ? 18.276 50.577 -42.693 1.00 34.23 65 LEU B O 1
ATOM 2397 N N . ALA B 1 66 ? 16.572 51.977 -43.121 1.00 31.29 66 ALA B N 1
ATOM 2398 C CA . ALA B 1 66 ? 15.923 51.036 -44.021 1.00 34.61 66 ALA B CA 1
ATOM 2399 C C . ALA B 1 66 ? 16.714 50.819 -45.302 1.00 40.00 66 ALA B C 1
ATOM 2400 O O . ALA B 1 66 ? 16.538 49.778 -45.951 1.00 38.02 66 ALA B O 1
ATOM 2402 N N . ARG B 1 67 ? 17.555 51.784 -45.691 1.00 34.47 67 ARG B N 1
ATOM 2403 C CA . ARG B 1 67 ? 18.307 51.732 -46.940 1.00 35.62 67 ARG B CA 1
ATOM 2404 C C . ARG B 1 67 ? 19.768 51.361 -46.760 1.00 32.21 67 ARG B C 1
ATOM 2405 O O . ARG B 1 67 ? 20.501 51.318 -47.747 1.00 32.25 67 ARG B O 1
ATOM 2413 N N . ALA B 1 68 ? 20.214 51.117 -45.538 1.00 34.62 68 ALA B N 1
ATOM 2414 C CA . ALA B 1 68 ? 21.629 50.907 -45.287 1.00 31.79 68 ALA B CA 1
ATOM 2415 C C . ALA B 1 68 ? 22.061 49.488 -45.655 1.00 33.80 68 ALA B C 1
ATOM 2416 O O . ALA B 1 68 ? 21.324 48.515 -45.443 1.00 37.56 68 ALA B O 1
ATOM 2418 N N . GLU B 1 69 ? 23.263 49.383 -46.221 1.00 28.04 69 GLU B N 1
ATOM 2419 C CA . GLU B 1 69 ? 23.822 48.088 -46.581 1.00 31.73 69 GLU B CA 1
ATOM 2420 C C . GLU B 1 69 ? 23.955 47.194 -45.353 1.00 32.55 69 GLU B C 1
ATOM 2421 O O . GLU B 1 69 ? 23.419 46.075 -45.308 1.00 30.32 69 GLU B O 1
ATOM 2427 N N . GLY B 1 70 ? 24.682 47.669 -44.345 1.00 30.69 70 GLY B N 1
ATOM 2428 C CA . GLY B 1 70 ? 24.913 46.869 -43.159 1.00 29.29 70 GLY B CA 1
ATOM 2429 C C . GLY B 1 70 ? 24.352 47.457 -41.883 1.00 27.44 70 GLY B C 1
ATOM 2430 O O . GLY B 1 70 ? 23.238 47.989 -41.860 1.00 30.75 70 GLY B O 1
ATOM 2431 N N . GLN B 1 71 ? 25.110 47.344 -40.803 1.00 21.07 71 GLN B N 1
ATOM 2432 C CA . GLN B 1 71 ? 24.678 47.881 -39.531 1.00 21.63 71 GLN B CA 1
ATOM 2433 C C . GLN B 1 71 ? 25.046 49.366 -39.413 1.00 23.27 71 GLN B C 1
ATOM 2434 O O . GLN B 1 71 ? 25.886 49.885 -40.141 1.00 23.03 71 GLN B O 1
ATOM 2440 N N . SER B 1 72 ? 24.356 50.060 -38.527 1.00 28.60 72 SER B N 1
ATOM 2441 C CA . SER B 1 72 ? 24.574 51.489 -38.348 1.00 23.34 72 SER B CA 1
ATOM 2442 C C . SER B 1 72 ? 24.930 51.809 -36.906 1.00 20.06 72 SER B C 1
ATOM 2443 O O . SER B 1 72 ? 24.489 51.136 -35.963 1.00 21.90 72 SER B O 1
ATOM 2446 N N . ILE B 1 73 ? 25.714 52.881 -36.763 1.00 21.62 73 ILE B N 1
ATOM 2447 C CA . ILE B 1 73 ? 25.994 53.521 -35.491 1.00 20.98 73 ILE B CA 1
ATOM 2448 C C . ILE B 1 73 ? 25.133 54.775 -35.411 1.00 14.33 73 ILE B C 1
ATOM 2449 O O . ILE B 1 73 ? 25.067 55.539 -36.380 1.00 15.95 73 ILE B O 1
ATOM 2454 N N . LEU B 1 74 ? 24.462 54.970 -34.277 1.00 16.55 74 LEU B N 1
ATOM 2455 C CA . LEU B 1 74 ? 23.667 56.164 -34.019 1.00 14.75 74 LEU B CA 1
ATOM 2456 C C . LEU B 1 74 ? 24.378 57.033 -33.000 1.00 11.32 74 LEU B C 1
ATOM 2457 O O . LEU B 1 74 ? 24.697 56.577 -31.899 1.00 16.25 74 LEU B O 1
ATOM 2462 N N . LEU B 1 75 ? 24.572 58.297 -33.332 1.00 14.41 75 LEU B N 1
ATOM 2463 C CA . LEU B 1 75 ? 25.141 59.262 -32.392 1.00 15.82 75 LEU B CA 1
ATOM 2464 C C . LEU B 1 75 ? 24.094 60.325 -32.099 1.00 13.92 75 LEU B C 1
ATOM 2465 O O . LEU B 1 75 ? 23.451 60.814 -33.018 1.00 14.66 75 LEU B O 1
ATOM 2470 N N . GLY B 1 76 ? 23.921 60.665 -30.825 1.00 14.32 76 GLY B N 1
ATOM 2471 C CA . GLY B 1 76 ? 23.046 61.763 -30.422 1.00 16.88 76 GLY B CA 1
ATOM 2472 C C . GLY B 1 76 ? 23.810 62.871 -29.718 1.00 15.73 76 GLY B C 1
ATOM 2473 O O . GLY B 1 76 ? 24.708 62.603 -28.925 1.00 19.47 76 GLY B O 1
ATOM 2474 N N . HIS B 1 77 ? 23.456 64.119 -30.009 1.00 17.62 77 HIS B N 1
ATOM 2475 C CA . HIS B 1 77 ? 23.982 65.235 -29.232 1.00 20.40 77 HIS B CA 1
ATOM 2476 C C . HIS B 1 77 ? 22.856 65.811 -28.387 1.00 18.81 77 HIS B C 1
ATOM 2477 O O . HIS B 1 77 ? 21.782 66.110 -28.911 1.00 15.07 77 HIS B O 1
ATOM 2484 N N . SER B 1 78 ? 23.107 65.925 -27.091 1.00 17.90 78 SER B N 1
ATOM 2485 C CA . SER B 1 78 ? 22.232 66.535 -26.103 1.00 20.90 78 SER B CA 1
ATOM 2486 C C . SER B 1 78 ? 20.817 65.950 -26.174 1.00 24.36 78 SER B C 1
ATOM 2487 O O . SER B 1 78 ? 20.618 64.747 -25.921 1.00 23.86 78 SER B O 1
ATOM 2490 N N . LEU B 1 79 ? 19.817 66.751 -26.526 1.00 22.52 79 LEU B N 1
ATOM 2491 C CA . LEU B 1 79 ? 18.495 66.152 -26.634 1.00 21.01 79 LEU B CA 1
ATOM 2492 C C . LEU B 1 79 ? 18.440 65.030 -27.677 1.00 19.43 79 LEU B C 1
ATOM 2493 O O . LEU B 1 79 ? 17.583 64.137 -27.576 1.00 23.00 79 LEU B O 1
ATOM 2498 N N . GLY B 1 80 ? 19.333 65.039 -28.664 1.00 19.88 80 GLY B N 1
ATOM 2499 C CA . GLY B 1 80 ? 19.362 63.976 -29.665 1.00 19.45 80 GLY B CA 1
ATOM 2500 C C . GLY B 1 80 ? 19.568 62.565 -29.113 1.00 21.71 80 GLY B C 1
ATOM 2501 O O . GLY B 1 80 ? 19.288 61.591 -29.826 1.00 19.61 80 GLY B O 1
ATOM 2502 N N . GLY B 1 81 ? 20.077 62.431 -27.882 1.00 21.96 81 GLY B N 1
ATOM 2503 C CA . GLY B 1 81 ? 20.207 61.112 -27.271 1.00 21.19 81 GLY B CA 1
ATOM 2504 C C . GLY B 1 81 ? 18.871 60.430 -27.033 1.00 21.70 81 GLY B C 1
ATOM 2505 O O . GLY B 1 81 ? 18.770 59.189 -27.046 1.00 16.29 81 GLY B O 1
ATOM 2506 N N . ALA B 1 82 ? 17.837 61.222 -26.769 1.00 14.88 82 ALA B N 1
ATOM 2507 C CA . ALA B 1 82 ? 16.494 60.677 -26.619 1.00 20.63 82 ALA B CA 1
ATOM 2508 C C . ALA B 1 82 ? 16.051 59.975 -27.894 1.00 18.50 82 ALA B C 1
ATOM 2509 O O . ALA B 1 82 ? 15.391 58.936 -27.841 1.00 16.85 82 ALA B O 1
ATOM 2511 N N . SER B 1 83 ? 16.420 60.517 -29.052 1.00 16.31 83 SER B N 1
ATOM 2512 C CA . SER B 1 83 ? 16.037 59.881 -30.302 1.00 18.46 83 SER B CA 1
ATOM 2513 C C . SER B 1 83 ? 16.742 58.549 -30.509 1.00 20.71 83 SER B C 1
ATOM 2514 O O . SER B 1 83 ? 16.117 57.585 -30.971 1.00 16.93 83 SER B O 1
ATOM 2517 N N . ILE B 1 84 ? 18.054 58.491 -30.248 1.00 16.76 84 ILE B N 1
ATOM 2518 C CA . ILE B 1 84 ? 18.781 57.264 -30.578 1.00 16.95 84 ILE B CA 1
ATOM 2519 C C . ILE B 1 84 ? 18.367 56.148 -29.644 1.00 19.89 84 ILE B C 1
ATOM 2520 O O . ILE B 1 84 ? 18.306 54.985 -30.053 1.00 20.21 84 ILE B O 1
ATOM 2525 N N . SER B 1 85 ? 18.040 56.469 -28.392 1.00 19.19 85 SER B N 1
ATOM 2526 C CA . SER B 1 85 ? 17.471 55.460 -27.515 1.00 17.77 85 SER B CA 1
ATOM 2527 C C . SER B 1 85 ? 16.162 54.928 -28.068 1.00 20.42 85 SER B C 1
ATOM 2528 O O . SER B 1 85 ? 15.974 53.702 -28.176 1.00 20.05 85 SER B O 1
ATOM 2531 N N . TRP B 1 86 ? 15.265 55.825 -28.488 1.00 20.61 86 TRP B N 1
ATOM 2532 C CA . TRP B 1 86 ? 13.993 55.372 -29.064 1.00 22.43 86 TRP B CA 1
ATOM 2533 C C . TRP B 1 86 ? 14.210 54.554 -30.334 1.00 21.59 86 TRP B C 1
ATOM 2534 O O . TRP B 1 86 ? 13.536 53.537 -30.556 1.00 20.54 86 TRP B O 1
ATOM 2545 N N . LEU B 1 87 ? 15.118 55.012 -31.203 1.00 23.57 87 LEU B N 1
ATOM 2546 C CA . LEU B 1 87 ? 15.406 54.275 -32.424 1.00 19.91 87 LEU B CA 1
ATOM 2547 C C . LEU B 1 87 ? 15.996 52.896 -32.105 1.00 21.84 87 LEU B C 1
ATOM 2548 O O . LEU B 1 87 ? 15.806 51.947 -32.870 1.00 24.70 87 LEU B O 1
ATOM 2553 N N . ALA B 1 88 ? 16.723 52.777 -30.994 1.00 22.47 88 ALA B N 1
ATOM 2554 C CA . ALA B 1 88 ? 17.363 51.514 -30.624 1.00 21.90 88 ALA B CA 1
ATOM 2555 C C . ALA B 1 88 ? 16.346 50.430 -30.276 1.00 21.58 88 ALA B C 1
ATOM 2556 O O . ALA B 1 88 ? 16.573 49.248 -30.555 1.00 19.30 88 ALA B O 1
ATOM 2558 N N . GLN B 1 89 ? 15.243 50.799 -29.628 1.00 21.30 89 GLN B N 1
ATOM 2559 C CA . GLN B 1 89 ? 14.236 49.798 -29.297 1.00 18.84 89 GLN B CA 1
ATOM 2560 C C . GLN B 1 89 ? 13.520 49.275 -30.539 1.00 23.75 89 GLN B C 1
ATOM 2561 O O . GLN B 1 89 ? 13.161 48.084 -30.608 1.00 23.92 89 GLN B O 1
ATOM 2567 N N . HIS B 1 90 ? 13.293 50.144 -31.517 1.00 21.07 90 HIS B N 1
ATOM 2568 C CA . HIS B 1 90 ? 12.481 49.836 -32.683 1.00 20.40 90 HIS B CA 1
ATOM 2569 C C . HIS B 1 90 ? 13.264 49.357 -33.890 1.00 26.61 90 HIS B C 1
ATOM 2570 O O . HIS B 1 90 ? 12.668 48.749 -34.785 1.00 27.56 90 HIS B O 1
ATOM 2577 N N . HIS B 1 91 ? 14.577 49.578 -33.952 1.00 24.35 91 HIS B N 1
ATOM 2578 C CA . HIS B 1 91 ? 15.373 49.030 -35.044 1.00 24.26 91 HIS B CA 1
ATOM 2579 C C . HIS B 1 91 ? 16.636 48.343 -34.529 1.00 25.57 91 HIS B C 1
ATOM 2580 O O . HIS B 1 91 ? 17.736 48.579 -35.031 1.00 23.39 91 HIS B O 1
ATOM 2587 N N . PRO B 1 92 ? 16.502 47.462 -33.531 1.00 22.93 92 PRO B N 1
ATOM 2588 C CA . PRO B 1 92 ? 17.696 46.804 -32.974 1.00 29.13 92 PRO B CA 1
ATOM 2589 C C . PRO B 1 92 ? 18.432 45.941 -33.980 1.00 27.67 92 PRO B C 1
ATOM 2590 O O . PRO B 1 92 ? 19.636 45.745 -33.821 1.00 34.46 92 PRO B O 1
ATOM 2594 N N . ASP B 1 93 ? 17.747 45.375 -34.976 1.00 27.79 93 ASP B N 1
ATOM 2595 C CA . ASP B 1 93 ? 18.433 44.623 -36.024 1.00 28.59 93 ASP B CA 1
ATOM 2596 C C . ASP B 1 93 ? 19.268 45.505 -36.944 1.00 29.94 93 ASP B C 1
ATOM 2597 O O . ASP B 1 93 ? 20.027 44.976 -37.768 1.00 27.26 93 ASP B O 1
ATOM 2602 N N . LYS B 1 94 ? 19.084 46.819 -36.900 1.00 25.40 94 LYS B N 1
ATOM 2603 C CA . LYS B 1 94 ? 19.855 47.726 -37.733 1.00 26.74 94 LYS B CA 1
ATOM 2604 C C . LYS B 1 94 ? 20.940 48.513 -36.999 1.00 24.33 94 LYS B C 1
ATOM 2605 O O . LYS B 1 94 ? 21.742 49.161 -37.662 1.00 26.43 94 LYS B O 1
ATOM 2611 N N . VAL B 1 95 ? 20.947 48.562 -35.669 1.00 28.00 95 VAL B N 1
ATOM 2612 C CA . VAL B 1 95 ? 21.907 49.386 -34.926 1.00 24.32 95 VAL B CA 1
ATOM 2613 C C . VAL B 1 95 ? 22.967 48.509 -34.262 1.00 21.23 95 VAL B C 1
ATOM 2614 O O . VAL B 1 95 ? 22.648 47.650 -33.436 1.00 18.30 95 VAL B O 1
ATOM 2618 N N . ALA B 1 96 ? 24.234 48.760 -34.585 1.00 23.65 96 ALA B N 1
ATOM 2619 C CA . ALA B 1 96 ? 25.336 48.057 -33.936 1.00 19.16 96 ALA B CA 1
ATOM 2620 C C . ALA B 1 96 ? 25.928 48.793 -32.734 1.00 19.56 96 ALA B C 1
ATOM 2621 O O . ALA B 1 96 ? 26.728 48.202 -32.004 1.00 20.22 96 ALA B O 1
ATOM 2623 N N . GLY B 1 97 ? 25.652 50.085 -32.559 1.00 20.65 97 GLY B N 1
ATOM 2624 C CA . GLY B 1 97 ? 26.217 50.812 -31.429 1.00 18.74 97 GLY B CA 1
ATOM 2625 C C . GLY B 1 97 ? 25.585 52.186 -31.270 1.00 20.53 97 GLY B C 1
ATOM 2626 O O . GLY B 1 97 ? 25.188 52.778 -32.283 1.00 15.79 97 GLY B O 1
ATOM 2627 N N . LEU B 1 98 ? 25.549 52.715 -30.034 1.00 16.26 98 LEU B N 1
ATOM 2628 C CA . LEU B 1 98 ? 24.990 54.032 -29.723 1.00 15.57 98 LEU B CA 1
ATOM 2629 C C . LEU B 1 98 ? 26.029 54.966 -29.103 1.00 15.61 98 LEU B C 1
ATOM 2630 O O . LEU B 1 98 ? 26.736 54.585 -28.167 1.00 17.37 98 LEU B O 1
ATOM 2635 N N . ILE B 1 99 ? 26.100 56.207 -29.584 1.00 22.64 99 ILE B N 1
ATOM 2636 C CA . ILE B 1 99 ? 27.015 57.199 -29.004 1.00 16.30 99 ILE B CA 1
ATOM 2637 C C . ILE B 1 99 ? 26.206 58.366 -28.442 1.00 16.42 99 ILE B C 1
ATOM 2638 O O . ILE B 1 99 ? 25.443 59.017 -29.168 1.00 13.09 99 ILE B O 1
ATOM 2643 N N . TYR B 1 100 ? 26.376 58.634 -27.161 1.00 15.79 100 TYR B N 1
ATOM 2644 C CA . TYR B 1 100 ? 25.713 59.751 -26.513 1.00 15.27 100 TYR B CA 1
ATOM 2645 C C . TYR B 1 100 ? 26.764 60.847 -26.360 1.00 13.68 100 TYR B C 1
ATOM 2646 O O . TYR B 1 100 ? 27.670 60.734 -25.541 1.00 16.66 100 TYR B O 1
ATOM 2655 N N . LEU B 1 101 ? 26.673 61.879 -27.179 1.00 13.25 101 LEU B N 1
ATOM 2656 C CA . LEU B 1 101 ? 27.666 62.960 -27.177 1.00 15.65 101 LEU B CA 1
ATOM 2657 C C . LEU B 1 101 ? 27.094 64.083 -26.311 1.00 15.16 101 LEU B C 1
ATOM 2658 O O . LEU B 1 101 ? 26.174 64.779 -26.727 1.00 19.61 101 LEU B O 1
ATOM 2663 N N . THR B 1 102 ? 27.611 64.212 -25.080 1.00 18.89 102 THR B N 1
ATOM 2664 C CA . THR B 1 102 ? 27.072 65.045 -24.007 1.00 14.27 102 THR B CA 1
ATOM 2665 C C . THR B 1 102 ? 25.559 65.129 -24.130 1.00 21.04 102 THR B C 1
ATOM 2666 O O . THR B 1 102 ? 24.964 66.210 -24.227 1.00 13.95 102 THR B O 1
ATOM 2670 N N . ALA B 1 103 ? 24.944 63.966 -24.139 1.00 19.92 103 ALA B N 1
ATOM 2671 C CA . ALA B 1 103 ? 23.572 63.799 -24.538 1.00 17.32 103 ALA B CA 1
ATOM 2672 C C . ALA B 1 103 ? 22.766 63.248 -23.373 1.00 18.41 103 ALA B C 1
ATOM 2673 O O . ALA B 1 103 ? 23.307 62.825 -22.345 1.00 20.08 103 ALA B O 1
ATOM 2675 N N . VAL B 1 104 ? 21.447 63.352 -23.518 1.00 19.21 104 VAL B N 1
ATOM 2676 C CA . VAL B 1 104 ? 20.532 62.810 -22.528 1.00 21.61 104 VAL B CA 1
ATOM 2677 C C . VAL B 1 104 ? 20.547 61.293 -22.632 1.00 19.71 104 VAL B C 1
ATOM 2678 O O . VAL B 1 104 ? 20.273 60.727 -23.696 1.00 22.30 104 VAL B O 1
ATOM 2682 N N . LEU B 1 105 ? 20.923 60.632 -21.557 1.00 22.30 105 LEU B N 1
ATOM 2683 C CA . LEU B 1 105 ? 20.937 59.174 -21.506 1.00 21.03 105 LEU B CA 1
ATOM 2684 C C . LEU B 1 105 ? 20.041 58.781 -20.344 1.00 19.58 105 LEU B C 1
ATOM 2685 O O . LEU B 1 105 ? 20.410 58.969 -19.184 1.00 24.35 105 LEU B O 1
ATOM 2690 N N . THR B 1 106 ? 18.837 58.321 -20.655 1.00 22.46 106 THR B N 1
ATOM 2691 C CA . THR B 1 106 ? 17.872 57.934 -19.641 1.00 23.18 106 THR B CA 1
ATOM 2692 C C . THR B 1 106 ? 17.670 56.419 -19.606 1.00 25.54 106 THR B C 1
ATOM 2693 O O . THR B 1 106 ? 17.733 55.727 -20.629 1.00 19.57 106 THR B O 1
ATOM 2697 N N . ALA B 1 107 ? 17.415 55.919 -18.409 1.00 24.64 107 ALA B N 1
ATOM 2698 C CA . ALA B 1 107 ? 17.102 54.516 -18.236 1.00 25.14 107 ALA B CA 1
ATOM 2699 C C . ALA B 1 107 ? 15.751 54.187 -18.882 1.00 22.54 107 ALA B C 1
ATOM 2700 O O . ALA B 1 107 ? 14.952 55.081 -19.163 1.00 24.12 107 ALA B O 1
ATOM 2702 N N . PRO B 1 108 ? 15.472 52.905 -19.135 1.00 24.17 108 PRO B N 1
ATOM 2703 C CA . PRO B 1 108 ? 14.142 52.529 -19.638 1.00 21.15 108 PRO B CA 1
ATOM 2704 C C . PRO B 1 108 ? 13.040 53.094 -18.752 1.00 21.06 108 PRO B C 1
ATOM 2705 O O . PRO B 1 108 ? 13.127 53.058 -17.519 1.00 26.14 108 PRO B O 1
ATOM 2709 N N . GLY B 1 109 ? 12.051 53.726 -19.392 1.00 25.48 109 GLY B N 1
ATOM 2710 C CA . GLY B 1 109 ? 10.885 54.274 -18.723 1.00 29.53 109 GLY B CA 1
ATOM 2711 C C . GLY B 1 109 ? 11.067 55.679 -18.183 1.00 31.96 109 GLY B C 1
ATOM 2712 O O . GLY B 1 109 ? 10.128 56.230 -17.568 1.00 26.48 109 GLY B O 1
ATOM 2713 N N . VAL B 1 110 ? 12.250 56.260 -18.363 1.00 25.12 110 VAL B N 1
ATOM 2714 C CA . VAL B 1 110 ? 12.589 57.573 -17.823 1.00 25.83 110 VAL B CA 1
ATOM 2715 C C . VAL B 1 110 ? 12.599 58.570 -18.962 1.00 25.64 110 VAL B C 1
ATOM 2716 O O . VAL B 1 110 ? 13.162 58.298 -20.028 1.00 31.23 110 VAL B O 1
ATOM 2720 N N . THR B 1 111 ? 11.952 59.771 -18.724 1.00 28.10 111 THR B N 1
ATOM 2721 C CA . THR B 1 111 ? 11.889 60.808 -19.723 1.00 24.60 111 THR B CA 1
ATOM 2722 C C . THR B 1 111 ? 13.106 61.722 -19.597 1.00 25.31 111 THR B C 1
ATOM 2723 O O . THR B 1 111 ? 13.710 61.832 -18.523 1.00 27.50 111 THR B O 1
ATOM 2727 N N . PRO B 1 112 ? 13.486 62.380 -20.688 1.00 24.90 112 PRO B N 1
ATOM 2728 C CA . PRO B 1 112 ? 14.559 63.375 -20.594 1.00 26.22 112 PRO B CA 1
ATOM 2729 C C . PRO B 1 112 ? 14.290 64.498 -19.599 1.00 26.18 112 PRO B C 1
ATOM 2730 O O . PRO B 1 112 ? 15.263 65.010 -19.031 1.00 26.51 112 PRO B O 1
ATOM 2734 N N . GLU B 1 113 ? 13.022 64.900 -19.353 1.00 28.07 113 GLU B N 1
ATOM 2735 C CA . GLU B 1 113 ? 12.799 66.051 -18.477 1.00 27.20 113 GLU B CA 1
ATOM 2736 C C . GLU B 1 113 ? 13.308 65.802 -17.071 1.00 30.27 113 GLU B C 1
ATOM 2737 O O . GLU B 1 113 ? 13.707 66.747 -16.383 1.00 33.48 113 GLU B O 1
ATOM 2743 N N . THR B 1 114 ? 13.358 64.536 -16.656 1.00 28.16 114 THR B N 1
ATOM 2744 C CA . THR B 1 114 ? 13.886 64.159 -15.347 1.00 26.19 114 THR B CA 1
ATOM 2745 C C . THR B 1 114 ? 15.246 64.789 -15.042 1.00 24.99 114 THR B C 1
ATOM 2746 O O . THR B 1 114 ? 15.571 65.038 -13.872 1.00 26.15 114 THR B O 1
ATOM 2750 N N . PHE B 1 115 ? 16.111 64.911 -16.048 1.00 19.86 115 PHE B N 1
ATOM 2751 C CA . PHE B 1 115 ? 17.410 65.539 -15.849 1.00 25.76 115 PHE B CA 1
ATOM 2752 C C . PHE B 1 115 ? 17.442 66.995 -16.322 1.00 26.00 115 PHE B C 1
ATOM 2753 O O . PHE B 1 115 ? 18.420 67.695 -16.042 1.00 25.14 115 PHE B O 1
ATOM 2761 N N . VAL B 1 116 ? 16.424 67.446 -17.059 1.00 29.01 116 VAL B N 1
ATOM 2762 C CA . VAL B 1 116 ? 16.386 68.848 -17.460 1.00 34.44 116 VAL B CA 1
ATOM 2763 C C . VAL B 1 116 ? 15.809 69.711 -16.343 1.00 33.14 116 VAL B C 1
ATOM 2764 O O . VAL B 1 116 ? 16.336 70.791 -16.040 1.00 35.42 116 VAL B O 1
ATOM 2768 N N . LEU B 1 117 ? 14.771 69.214 -15.670 1.00 33.62 117 LEU B N 1
ATOM 2769 C CA . LEU B 1 117 ? 14.100 69.937 -14.608 1.00 34.64 117 LEU B CA 1
ATOM 2770 C C . LEU B 1 117 ? 14.859 69.772 -13.299 1.00 34.70 117 LEU B C 1
ATOM 2771 O O . LEU B 1 117 ? 15.643 68.837 -13.145 1.00 37.41 117 LEU B O 1
ATOM 2776 N N . PRO B 1 118 ? 14.676 70.694 -12.352 1.00 34.13 118 PRO B N 1
ATOM 2777 C CA . PRO B 1 118 ? 15.418 70.606 -11.087 1.00 36.80 118 PRO B CA 1
ATOM 2778 C C . PRO B 1 118 ? 15.062 69.340 -10.316 1.00 37.16 118 PRO B C 1
ATOM 2779 O O . PRO B 1 118 ? 13.946 68.826 -10.402 1.00 42.53 118 PRO B O 1
ATOM 2783 N N . GLY B 1 119 ? 16.024 68.830 -9.563 1.00 39.57 119 GLY B N 1
ATOM 2784 C CA . GLY B 1 119 ? 15.766 67.624 -8.798 1.00 44.57 119 GLY B CA 1
ATOM 2785 C C . GLY B 1 119 ? 17.030 67.098 -8.165 1.00 41.35 119 GLY B C 1
ATOM 2786 O O . GLY B 1 119 ? 18.124 67.636 -8.346 1.00 43.30 119 GLY B O 1
ATOM 2787 N N . GLU B 1 120 ? 16.850 66.063 -7.349 1.00 44.07 120 GLU B N 1
ATOM 2788 C CA . GLU B 1 120 ? 18.005 65.455 -6.704 1.00 42.85 120 GLU B CA 1
ATOM 2789 C C . GLU B 1 120 ? 17.936 63.919 -6.902 1.00 39.63 120 GLU B C 1
ATOM 2790 O O . GLU B 1 120 ? 16.842 63.335 -6.923 1.00 37.71 120 GLU B O 1
ATOM 2796 N N . PRO B 1 121 ? 19.105 63.275 -7.078 1.00 38.60 121 PRO B N 1
ATOM 2797 C CA . PRO B 1 121 ? 20.392 63.985 -7.132 1.00 38.13 121 PRO B CA 1
ATOM 2798 C C . PRO B 1 121 ? 20.926 64.360 -8.530 1.00 38.81 121 PRO B C 1
ATOM 2799 O O . PRO B 1 121 ? 20.636 63.681 -9.525 1.00 33.50 121 PRO B O 1
ATOM 2803 N N . ASN B 1 122 ? 21.705 65.450 -8.566 1.00 33.68 122 ASN B N 1
ATOM 2804 C CA . ASN B 1 122 ? 22.474 65.868 -9.739 1.00 36.19 122 ASN B CA 1
ATOM 2805 C C . ASN B 1 122 ? 21.610 65.883 -10.998 1.00 33.63 122 ASN B C 1
ATOM 2806 O O . ASN B 1 122 ? 21.932 65.260 -12.008 1.00 31.19 122 ASN B O 1
ATOM 2811 N N . ARG B 1 123 ? 20.488 66.605 -10.921 1.00 31.48 123 ARG B N 1
ATOM 2812 C CA . ARG B 1 123 ? 19.547 66.758 -12.020 1.00 30.07 123 ARG B CA 1
ATOM 2813 C C . ARG B 1 123 ? 19.318 68.243 -12.275 1.00 39.25 123 ARG B C 1
ATOM 2814 O O . ARG B 1 123 ? 19.184 69.030 -11.325 1.00 33.71 123 ARG B O 1
ATOM 2822 N N . GLY B 1 124 ? 19.198 68.613 -13.552 1.00 35.10 124 GLY B N 1
ATOM 2823 C CA . GLY B 1 124 ? 18.916 69.995 -13.879 1.00 34.99 124 GLY B CA 1
ATOM 2824 C C . GLY B 1 124 ? 19.897 70.664 -14.816 1.00 27.22 124 GLY B C 1
ATOM 2825 O O . GLY B 1 124 ? 21.111 70.619 -14.618 1.00 26.30 124 GLY B O 1
ATOM 2826 N N . THR B 1 125 ? 19.346 71.353 -15.815 1.00 29.81 125 THR B N 1
ATOM 2827 C CA . THR B 1 125 ? 20.100 72.178 -16.752 1.00 25.40 125 THR B CA 1
ATOM 2828 C C . THR B 1 125 ? 19.603 73.620 -16.637 1.00 26.52 125 THR B C 1
ATOM 2829 O O . THR B 1 125 ? 19.006 74.151 -17.578 1.00 19.32 125 THR B O 1
ATOM 2833 N N . PRO B 1 126 ? 19.864 74.280 -15.501 1.00 24.75 126 PRO B N 1
ATOM 2834 C CA . PRO B 1 126 ? 19.226 75.586 -15.238 1.00 27.79 126 PRO B CA 1
ATOM 2835 C C . PRO B 1 126 ? 19.674 76.702 -16.166 1.00 25.00 126 PRO B C 1
ATOM 2836 O O . PRO B 1 126 ? 18.939 77.686 -16.299 1.00 33.41 126 PRO B O 1
ATOM 2840 N N . HIS B 1 127 ? 20.870 76.637 -16.754 1.00 23.04 127 HIS B N 1
ATOM 2841 C CA . HIS B 1 127 ? 21.226 77.642 -17.755 1.00 27.47 127 HIS B CA 1
ATOM 2842 C C . HIS B 1 127 ? 20.300 77.548 -18.964 1.00 27.34 127 HIS B C 1
ATOM 2843 O O . HIS B 1 127 ? 19.835 78.567 -19.500 1.00 27.20 127 HIS B O 1
ATOM 2850 N N . ALA B 1 128 ? 20.020 76.322 -19.409 1.00 31.13 128 ALA B N 1
ATOM 2851 C CA . ALA B 1 128 ? 19.157 76.113 -20.568 1.00 26.99 128 ALA B CA 1
ATOM 2852 C C . ALA B 1 128 ? 17.714 76.515 -20.287 1.00 24.06 128 ALA B C 1
ATOM 2853 O O . ALA B 1 128 ? 17.055 77.103 -21.145 1.00 26.83 128 ALA B O 1
ATOM 2855 N N . LEU B 1 129 ? 17.166 76.126 -19.136 1.00 26.18 129 LEU B N 1
ATOM 2856 C CA . LEU B 1 129 ? 15.786 76.514 -18.850 1.00 29.97 129 LEU B CA 1
ATOM 2857 C C . LEU B 1 129 ? 15.651 78.037 -18.737 1.00 21.50 129 LEU B C 1
ATOM 2858 O O . LEU B 1 129 ? 14.558 78.580 -18.937 1.00 26.23 129 LEU B O 1
ATOM 2863 N N . ASP B 1 130 ? 16.729 78.718 -18.345 1.00 24.12 130 ASP B N 1
ATOM 2864 C CA . ASP B 1 130 ? 16.735 80.177 -18.217 1.00 26.56 130 ASP B CA 1
ATOM 2865 C C . ASP B 1 130 ? 16.773 80.860 -19.574 1.00 25.76 130 ASP B C 1
ATOM 2866 O O . ASP B 1 130 ? 16.172 81.929 -19.756 1.00 26.25 130 ASP B O 1
ATOM 2871 N N . LEU B 1 131 ? 17.485 80.270 -20.529 1.00 20.49 131 LEU B N 1
ATOM 2872 C CA . LEU B 1 131 ? 17.705 80.883 -21.823 1.00 19.51 131 LEU B CA 1
ATOM 2873 C C . LEU B 1 131 ? 16.765 80.381 -22.906 1.00 25.88 131 LEU B C 1
ATOM 2874 O O . LEU B 1 131 ? 16.710 80.989 -23.982 1.00 24.99 131 LEU B O 1
ATOM 2879 N N . ILE B 1 132 ? 16.075 79.262 -22.679 1.00 22.44 132 ILE B N 1
ATOM 2880 C CA . ILE B 1 132 ? 15.115 78.697 -23.622 1.00 23.47 132 ILE B CA 1
ATOM 2881 C C . ILE B 1 132 ? 13.758 78.716 -22.938 1.00 26.03 132 ILE B C 1
ATOM 2882 O O . ILE B 1 132 ? 13.606 78.155 -21.845 1.00 31.74 132 ILE B O 1
ATOM 2887 N N . GLN B 1 133 ? 12.786 79.367 -23.558 1.00 23.33 133 GLN B N 1
ATOM 2888 C CA . GLN B 1 133 ? 11.531 79.655 -22.899 1.00 28.26 133 GLN B CA 1
ATOM 2889 C C . GLN B 1 133 ? 10.350 79.037 -23.637 1.00 25.82 133 GLN B C 1
ATOM 2890 O O . GLN B 1 133 ? 10.377 78.894 -24.867 1.00 27.40 133 GLN B O 1
ATOM 2896 N N . PRO B 1 134 ? 9.295 78.672 -22.917 1.00 28.47 134 PRO B N 1
ATOM 2897 C CA . PRO B 1 134 ? 8.165 77.987 -23.563 1.00 30.45 134 PRO B CA 1
ATOM 2898 C C . PRO B 1 134 ? 7.328 78.902 -24.432 1.00 33.69 134 PRO B C 1
ATOM 2899 O O . PRO B 1 134 ? 7.248 80.112 -24.213 1.00 29.12 134 PRO B O 1
ATOM 2903 N N . VAL B 1 135 ? 6.731 78.295 -25.461 1.00 34.22 135 VAL B N 1
ATOM 2904 C CA . VAL B 1 135 ? 5.775 78.952 -26.342 1.00 38.12 135 VAL B CA 1
ATOM 2905 C C . VAL B 1 135 ? 4.612 78.005 -26.610 1.00 39.58 135 VAL B C 1
ATOM 2906 O O . VAL B 1 135 ? 4.722 76.782 -26.463 1.00 38.42 135 VAL B O 1
ATOM 2910 N N . ASP B 1 136 ? 3.471 78.603 -26.960 1.00 40.27 136 ASP B N 1
ATOM 2911 C CA . ASP B 1 136 ? 2.281 77.858 -27.359 1.00 42.73 136 ASP B CA 1
ATOM 2912 C C . ASP B 1 136 ? 1.973 76.773 -26.334 1.00 43.53 136 ASP B C 1
ATOM 2913 O O . ASP B 1 136 ? 1.876 75.582 -26.651 1.00 41.61 136 ASP B O 1
ATOM 2918 N N . GLU B 1 137 ? 1.885 77.208 -25.075 1.00 42.20 137 GLU B N 1
ATOM 2919 C CA . GLU B 1 137 ? 1.463 76.375 -23.952 1.00 42.61 137 GLU B CA 1
ATOM 2920 C C . GLU B 1 137 ? 2.353 75.151 -23.793 1.00 42.85 137 GLU B C 1
ATOM 2921 O O . GLU B 1 137 ? 1.878 74.019 -23.670 1.00 43.12 137 GLU B O 1
ATOM 2927 N N . GLY B 1 138 ? 3.660 75.390 -23.783 1.00 40.53 138 GLY B N 1
ATOM 2928 C CA . GLY B 1 138 ? 4.591 74.316 -23.533 1.00 36.21 138 GLY B CA 1
ATOM 2929 C C . GLY B 1 138 ? 4.671 73.286 -24.626 1.00 30.64 138 GLY B C 1
ATOM 2930 O O . GLY B 1 138 ? 5.210 72.201 -24.394 1.00 34.86 138 GLY B O 1
ATOM 2931 N N . ARG B 1 139 ? 4.117 73.569 -25.801 1.00 37.33 139 ARG B N 1
ATOM 2932 C CA . ARG B 1 139 ? 4.264 72.673 -26.931 1.00 35.79 139 ARG B CA 1
ATOM 2933 C C . ARG B 1 139 ? 5.446 73.064 -27.800 1.00 31.40 139 ARG B C 1
ATOM 2934 O O . ARG B 1 139 ? 5.748 72.350 -28.762 1.00 36.04 139 ARG B O 1
ATOM 2942 N N . GLY B 1 140 ? 6.145 74.149 -27.442 1.00 37.51 140 GLY B N 1
ATOM 2943 C CA . GLY B 1 140 ? 7.313 74.616 -28.174 1.00 32.42 140 GLY B CA 1
ATOM 2944 C C . GLY B 1 140 ? 8.308 75.309 -27.262 1.00 30.44 140 GLY B C 1
ATOM 2945 O O . GLY B 1 140 ? 7.970 75.794 -26.175 1.00 30.99 140 GLY B O 1
ATOM 2946 N N . LEU B 1 141 ? 9.555 75.341 -27.718 1.00 25.93 141 LEU B N 1
ATOM 2947 C CA . LEU B 1 141 ? 10.635 75.987 -26.992 1.00 24.93 141 LEU B CA 1
ATOM 2948 C C . LEU B 1 141 ? 11.345 76.933 -27.938 1.00 22.82 141 LEU B C 1
ATOM 2949 O O . LEU B 1 141 ? 11.492 76.639 -29.124 1.00 19.68 141 LEU B O 1
ATOM 2954 N N . GLN B 1 142 ? 11.723 78.097 -27.427 1.00 26.99 142 GLN B N 1
ATOM 2955 C CA . GLN B 1 142 ? 12.352 79.115 -28.255 1.00 19.42 142 GLN B CA 1
ATOM 2956 C C . GLN B 1 142 ? 13.337 79.906 -27.407 1.00 22.12 142 GLN B C 1
ATOM 2957 O O . GLN B 1 142 ? 13.054 80.204 -26.243 1.00 23.57 142 GLN B O 1
ATOM 2963 N N . ALA B 1 143 ? 14.509 80.200 -27.984 1.00 16.21 143 ALA B N 1
ATOM 2964 C CA . ALA B 1 143 ? 15.563 80.901 -27.271 1.00 21.31 143 ALA B CA 1
ATOM 2965 C C . ALA B 1 143 ? 15.156 82.347 -27.024 1.00 17.88 143 ALA B C 1
ATOM 2966 O O . ALA B 1 143 ? 14.429 82.937 -27.815 1.00 21.88 143 ALA B O 1
ATOM 2968 N N . ASP B 1 144 ? 15.617 82.897 -25.901 1.00 23.21 144 ASP B N 1
ATOM 2969 C CA . ASP B 1 144 ? 15.370 84.286 -25.501 1.00 23.53 144 ASP B CA 1
ATOM 2970 C C . ASP B 1 144 ? 16.355 85.174 -26.240 1.00 20.73 144 ASP B C 1
ATOM 2971 O O . ASP B 1 144 ? 17.501 85.335 -25.825 1.00 18.91 144 ASP B O 1
ATOM 2976 N N . PHE B 1 145 ? 15.898 85.764 -27.330 1.00 21.32 145 PHE B N 1
ATOM 2977 C CA . PHE B 1 145 ? 16.764 86.534 -28.219 1.00 23.17 145 PHE B CA 1
ATOM 2978 C C . PHE B 1 145 ? 17.069 87.950 -27.690 1.00 27.83 145 PHE B C 1
ATOM 2979 O O . PHE B 1 145 ? 17.773 88.733 -28.354 1.00 20.81 145 PHE B O 1
ATOM 2987 N N . SER B 1 146 ? 16.579 88.288 -26.505 1.00 23.37 146 SER B N 1
ATOM 2988 C CA . SER B 1 146 ? 16.978 89.512 -25.825 1.00 23.77 146 SER B CA 1
ATOM 2989 C C . SER B 1 146 ? 18.350 89.413 -25.172 1.00 28.57 146 SER B C 1
ATOM 2990 O O . SER B 1 146 ? 18.848 90.425 -24.636 1.00 24.05 146 SER B O 1
ATOM 2993 N N . ARG B 1 147 ? 18.945 88.211 -25.151 1.00 25.17 147 ARG B N 1
ATOM 2994 C CA . ARG B 1 147 ? 20.230 87.981 -24.520 1.00 22.12 147 ARG B CA 1
ATOM 2995 C C . ARG B 1 147 ? 21.141 87.223 -25.485 1.00 25.82 147 ARG B C 1
ATOM 2996 O O . ARG B 1 147 ? 21.626 86.121 -25.215 1.00 28.74 147 ARG B O 1
ATOM 3004 N N . LEU B 1 148 ? 21.435 87.874 -26.605 1.00 23.66 148 LEU B N 1
ATOM 3005 C CA . LEU B 1 148 ? 22.158 87.206 -27.674 1.00 21.06 148 LEU B CA 1
ATOM 3006 C C . LEU B 1 148 ? 23.552 86.776 -27.227 1.00 30.82 148 LEU B C 1
ATOM 3007 O O . LEU B 1 148 ? 23.978 85.660 -27.530 1.00 22.26 148 LEU B O 1
ATOM 3012 N N . GLU B 1 149 ? 24.292 87.648 -26.528 1.00 25.62 149 GLU B N 1
ATOM 3013 C CA . GLU B 1 149 ? 25.638 87.269 -26.126 1.00 25.66 149 GLU B CA 1
ATOM 3014 C C . GLU B 1 149 ? 25.616 86.126 -25.120 1.00 25.31 149 GLU B C 1
ATOM 3015 O O . GLU B 1 149 ? 26.424 85.203 -25.220 1.00 24.82 149 GLU B O 1
ATOM 3021 N N . ARG B 1 150 ? 24.671 86.145 -24.175 1.00 28.07 150 ARG B N 1
ATOM 3022 C CA . ARG B 1 150 ? 24.548 85.042 -23.226 1.00 24.52 150 ARG B CA 1
ATOM 3023 C C . ARG B 1 150 ? 24.311 83.714 -23.943 1.00 27.12 150 ARG B C 1
ATOM 3024 O O . ARG B 1 150 ? 24.902 82.689 -23.573 1.00 27.16 150 ARG B O 1
ATOM 3032 N N . LEU B 1 151 ? 23.452 83.714 -24.967 1.00 21.12 151 LEU B N 1
ATOM 3033 C CA . LEU B 1 151 ? 23.240 82.508 -25.763 1.00 24.63 151 LEU B CA 1
ATOM 3034 C C . LEU B 1 151 ? 24.534 82.070 -26.411 1.00 24.69 151 LEU B C 1
ATOM 3035 O O . LEU B 1 151 ? 24.890 80.880 -26.389 1.00 22.62 151 LEU B O 1
ATOM 3040 N N . ARG B 1 152 ? 25.281 83.032 -26.950 1.00 22.46 152 ARG B N 1
ATOM 3041 C CA . ARG B 1 152 ? 26.492 82.672 -27.663 1.00 22.55 152 ARG B CA 1
ATOM 3042 C C . ARG B 1 152 ? 27.485 82.008 -26.731 1.00 24.31 152 ARG B C 1
ATOM 3043 O O . ARG B 1 152 ? 28.025 80.941 -27.049 1.00 19.19 152 ARG B O 1
ATOM 3051 N N . GLU B 1 153 ? 27.756 82.638 -25.581 1.00 23.03 153 GLU B N 1
ATOM 3052 C CA . GLU B 1 153 ? 28.777 82.092 -24.685 1.00 25.55 153 GLU B CA 1
ATOM 3053 C C . GLU B 1 153 ? 28.312 80.787 -24.048 1.00 27.03 153 GLU B C 1
ATOM 3054 O O . GLU B 1 153 ? 29.142 79.952 -23.671 1.00 28.77 153 GLU B O 1
ATOM 3060 N N . VAL B 1 154 ? 27.008 80.608 -23.890 1.00 19.92 154 VAL B N 1
ATOM 3061 C CA . VAL B 1 154 ? 26.511 79.391 -23.249 1.00 22.03 154 VAL B CA 1
ATOM 3062 C C . VAL B 1 154 ? 26.401 78.253 -24.246 1.00 21.72 154 VAL B C 1
ATOM 3063 O O . VAL B 1 154 ? 26.951 77.170 -24.029 1.00 24.53 154 VAL B O 1
ATOM 3067 N N . PHE B 1 155 ? 25.720 78.469 -25.367 1.00 20.92 155 PHE B N 1
ATOM 3068 C CA . PHE B 1 155 ? 25.486 77.347 -26.268 1.00 23.45 155 PHE B CA 1
ATOM 3069 C C . PHE B 1 155 ? 26.533 77.216 -27.375 1.00 26.46 155 PHE B C 1
ATOM 3070 O O . PHE B 1 155 ? 26.774 76.096 -27.861 1.00 21.04 155 PHE B O 1
ATOM 3086 N N . GLY B 1 157 ? 30.021 78.650 -27.387 1.00 26.94 157 GLY B N 1
ATOM 3087 C CA . GLY B 1 157 ? 31.392 79.031 -27.090 1.00 27.30 157 GLY B CA 1
ATOM 3088 C C . GLY B 1 157 ? 32.420 78.251 -27.886 1.00 24.58 157 GLY B C 1
ATOM 3089 O O . GLY B 1 157 ? 33.529 78.738 -28.138 1.00 27.95 157 GLY B O 1
ATOM 3090 N N . ASP B 1 158 ? 32.077 77.029 -28.294 1.00 32.02 158 ASP B N 1
ATOM 3091 C CA . ASP B 1 158 ? 32.997 76.183 -29.046 1.00 26.22 158 ASP B CA 1
ATOM 3092 C C . ASP B 1 158 ? 33.139 76.564 -30.513 1.00 27.23 158 ASP B C 1
ATOM 3093 O O . ASP B 1 158 ? 34.043 76.044 -31.178 1.00 25.38 158 ASP B O 1
ATOM 3098 N N . TYR B 1 159 ? 32.273 77.403 -31.048 1.00 29.75 159 TYR B N 1
ATOM 3099 C CA . TYR B 1 159 ? 32.365 77.740 -32.461 1.00 28.00 159 TYR B CA 1
ATOM 3100 C C . TYR B 1 159 ? 33.647 78.518 -32.674 1.00 30.10 159 TYR B C 1
ATOM 3101 O O . TYR B 1 159 ? 33.903 79.436 -31.985 1.00 31.32 159 TYR B O 1
ATOM 3110 N N . PRO B 1 160 ? 34.452 78.099 -33.617 1.00 30.17 160 PRO B N 1
ATOM 3111 C CA . PRO B 1 160 ? 35.749 78.709 -33.867 1.00 35.03 160 PRO B CA 1
ATOM 3112 C C . PRO B 1 160 ? 35.642 80.181 -34.132 1.00 39.22 160 PRO B C 1
ATOM 3113 O O . PRO B 1 160 ? 34.836 80.639 -34.904 1.00 41.87 160 PRO B O 1
ATOM 3117 N N . GLY B 1 161 ? 36.452 80.946 -33.446 1.00 42.73 161 GLY B N 1
ATOM 3118 C CA . GLY B 1 161 ? 36.418 82.373 -33.636 1.00 46.93 161 GLY B CA 1
ATOM 3119 C C . GLY B 1 161 ? 35.169 83.025 -33.129 1.00 44.07 161 GLY B C 1
ATOM 3120 O O . GLY B 1 161 ? 34.596 82.533 -32.204 1.00 46.47 161 GLY B O 1
ATOM 3121 N N . GLY B 1 163 ? 31.500 85.268 -33.131 1.00 45.42 163 GLY B N 1
ATOM 3122 C CA . GLY B 1 163 ? 30.763 85.274 -34.370 1.00 35.46 163 GLY B CA 1
ATOM 3123 C C . GLY B 1 163 ? 30.316 83.875 -34.541 1.00 39.86 163 GLY B C 1
ATOM 3124 O O . GLY B 1 163 ? 31.099 83.008 -34.918 1.00 41.43 163 GLY B O 1
ATOM 3133 N N . PRO B 1 165 ? 27.716 80.390 -35.402 1.00 27.40 165 PRO B N 1
ATOM 3134 C CA . PRO B 1 165 ? 27.505 79.519 -36.533 1.00 25.49 165 PRO B CA 1
ATOM 3135 C C . PRO B 1 165 ? 26.487 80.080 -37.510 1.00 21.94 165 PRO B C 1
ATOM 3136 O O . PRO B 1 165 ? 25.703 80.919 -37.176 1.00 20.03 165 PRO B O 1
ATOM 3140 N N . PRO B 1 166 ? 26.523 79.567 -38.736 1.00 20.58 166 PRO B N 1
ATOM 3141 C CA . PRO B 1 166 ? 25.626 80.099 -39.765 1.00 20.64 166 PRO B CA 1
ATOM 3142 C C . PRO B 1 166 ? 24.195 79.689 -39.492 1.00 21.19 166 PRO B C 1
ATOM 3143 O O . PRO B 1 166 ? 23.921 78.749 -38.727 1.00 18.89 166 PRO B O 1
ATOM 3147 N N . ALA B 1 167 ? 23.269 80.395 -40.164 1.00 18.41 167 ALA B N 1
ATOM 3148 C CA . ALA B 1 167 ? 21.852 80.131 -39.921 1.00 19.63 167 ALA B CA 1
ATOM 3149 C C . ALA B 1 167 ? 21.480 78.696 -40.237 1.00 19.53 167 ALA B C 1
ATOM 3150 O O . ALA B 1 167 ? 20.588 78.136 -39.580 1.00 19.43 167 ALA B O 1
ATOM 3152 N N . GLU B 1 168 ? 22.139 78.096 -41.239 1.00 22.08 168 GLU B N 1
ATOM 3153 C CA . GLU B 1 168 ? 21.819 76.749 -41.712 1.00 26.26 168 GLU B CA 1
ATOM 3154 C C . GLU B 1 168 ? 21.869 75.716 -40.602 1.00 23.11 168 GLU B C 1
ATOM 3155 O O . GLU B 1 168 ? 21.401 74.578 -40.807 1.00 26.19 168 GLU B O 1
ATOM 3161 N N . HIS B 1 169 ? 22.435 76.068 -39.452 1.00 20.93 169 HIS B N 1
ATOM 3162 C CA . HIS B 1 169 ? 22.561 75.149 -38.335 1.00 19.25 169 HIS B CA 1
ATOM 3163 C C . HIS B 1 169 ? 21.341 75.115 -37.423 1.00 21.98 169 HIS B C 1
ATOM 3164 O O . HIS B 1 169 ? 21.231 74.196 -36.615 1.00 19.38 169 HIS B O 1
ATOM 3171 N N . PHE B 1 170 ? 20.451 76.108 -37.483 1.00 18.23 170 PHE B N 1
ATOM 3172 C CA . PHE B 1 170 ? 19.472 76.303 -36.423 1.00 17.68 170 PHE B CA 1
ATOM 3173 C C . PHE B 1 170 ? 18.062 76.384 -36.981 1.00 17.40 170 PHE B C 1
ATOM 3174 O O . PHE B 1 170 ? 17.858 76.721 -38.152 1.00 19.32 170 PHE B O 1
ATOM 3182 N N . ILE B 1 171 ? 17.094 76.095 -36.108 1.00 19.41 171 ILE B N 1
ATOM 3183 C CA . ILE B 1 171 ? 15.684 76.408 -36.329 1.00 19.54 171 ILE B CA 1
ATOM 3184 C C . ILE B 1 171 ? 15.210 77.347 -35.227 1.00 20.44 171 ILE B C 1
ATOM 3185 O O . ILE B 1 171 ? 15.930 77.642 -34.275 1.00 20.70 171 ILE B O 1
ATOM 3190 N N . GLN B 1 172 ? 13.953 77.795 -35.354 1.00 20.72 172 GLN B N 1
ATOM 3191 C CA . GLN B 1 172 ? 13.439 78.804 -34.432 1.00 23.62 172 GLN B CA 1
ATOM 3192 C C . GLN B 1 172 ? 12.677 78.262 -33.228 1.00 24.43 172 GLN B C 1
ATOM 3193 O O . GLN B 1 172 ? 12.791 78.835 -32.129 1.00 17.42 172 GLN B O 1
ATOM 3199 N N . THR B 1 173 ? 11.876 77.205 -33.413 1.00 16.95 173 THR B N 1
ATOM 3200 C CA . THR B 1 173 ? 11.026 76.687 -32.366 1.00 16.74 173 THR B CA 1
ATOM 3201 C C . THR B 1 173 ? 11.130 75.165 -32.341 1.00 18.69 173 THR B C 1
ATOM 3202 O O . THR B 1 173 ? 11.042 74.517 -33.388 1.00 22.08 173 THR B O 1
ATOM 3206 N N . GLN B 1 174 ? 11.343 74.628 -31.145 1.00 21.66 174 GLN B N 1
ATOM 3207 C CA . GLN B 1 174 ? 11.628 73.217 -30.894 1.00 19.75 174 GLN B CA 1
ATOM 3208 C C . GLN B 1 174 ? 10.410 72.530 -30.287 1.00 20.62 174 GLN B C 1
ATOM 3209 O O . GLN B 1 174 ? 9.748 73.093 -29.417 1.00 20.51 174 GLN B O 1
ATOM 3215 N N . SER B 1 175 ? 10.140 71.298 -30.721 1.00 25.19 175 SER B N 1
ATOM 3216 C CA . SER B 1 175 ? 9.017 70.517 -30.203 1.00 25.45 175 SER B CA 1
ATOM 3217 C C . SER B 1 175 ? 9.334 69.915 -28.838 1.00 23.45 175 SER B C 1
ATOM 3218 O O . SER B 1 175 ? 10.433 69.408 -28.610 1.00 24.75 175 SER B O 1
ATOM 3221 N N . THR B 1 176 ? 8.358 69.933 -27.926 1.00 21.25 176 THR B N 1
ATOM 3222 C CA . THR B 1 176 ? 8.614 69.355 -26.610 1.00 23.40 176 THR B CA 1
ATOM 3223 C C . THR B 1 176 ? 8.353 67.857 -26.577 1.00 26.12 176 THR B C 1
ATOM 3224 O O . THR B 1 176 ? 8.585 67.224 -25.540 1.00 26.73 176 THR B O 1
ATOM 3228 N N . VAL B 1 177 ? 7.977 67.282 -27.716 1.00 22.63 177 VAL B N 1
ATOM 3229 C CA . VAL B 1 177 ? 7.674 65.850 -27.778 1.00 23.97 177 VAL B CA 1
ATOM 3230 C C . VAL B 1 177 ? 8.822 64.992 -27.249 1.00 26.39 177 VAL B C 1
ATOM 3231 O O . VAL B 1 177 ? 8.600 64.225 -26.304 1.00 22.41 177 VAL B O 1
ATOM 3235 N N . PRO B 1 178 ? 10.062 65.124 -27.737 1.00 28.21 178 PRO B N 1
ATOM 3236 C CA . PRO B 1 178 ? 11.160 64.295 -27.196 1.00 25.50 178 PRO B CA 1
ATOM 3237 C C . PRO B 1 178 ? 11.422 64.485 -25.708 1.00 26.50 178 PRO B C 1
ATOM 3238 O O . PRO B 1 178 ? 12.025 63.600 -25.094 1.00 26.57 178 PRO B O 1
ATOM 3242 N N . PHE B 1 179 ? 11.090 65.643 -25.123 1.00 27.24 179 PHE B N 1
ATOM 3243 C CA . PHE B 1 179 ? 11.337 65.825 -23.691 1.00 23.63 179 PHE B CA 1
ATOM 3244 C C . PHE B 1 179 ? 10.456 64.920 -22.834 1.00 26.84 179 PHE B C 1
ATOM 3245 O O . PHE B 1 179 ? 10.843 64.547 -21.719 1.00 30.45 179 PHE B O 1
ATOM 3253 N N . GLY B 1 180 ? 9.269 64.572 -23.320 1.00 25.02 180 GLY B N 1
ATOM 3254 C CA . GLY B 1 180 ? 8.275 63.928 -22.496 1.00 24.25 180 GLY B CA 1
ATOM 3255 C C . GLY B 1 180 ? 8.024 62.469 -22.789 1.00 24.71 180 GLY B C 1
ATOM 3256 O O . GLY B 1 180 ? 7.146 61.873 -22.152 1.00 28.03 180 GLY B O 1
ATOM 3257 N N . THR B 1 181 ? 8.787 61.847 -23.695 1.00 24.96 181 THR B N 1
ATOM 3258 C CA . THR B 1 181 ? 8.553 60.455 -24.043 1.00 24.29 181 THR B CA 1
ATOM 3259 C C . THR B 1 181 ? 9.497 59.548 -23.277 1.00 25.33 181 THR B C 1
ATOM 3260 O O . THR B 1 181 ? 10.710 59.780 -23.289 1.00 29.52 181 THR B O 1
ATOM 3264 N N . PRO B 1 182 ? 8.995 58.533 -22.581 1.00 23.76 182 PRO B N 1
ATOM 3265 C CA . PRO B 1 182 ? 9.887 57.658 -21.816 1.00 26.58 182 PRO B CA 1
ATOM 3266 C C . PRO B 1 182 ? 10.758 56.847 -22.750 1.00 22.42 182 PRO B C 1
ATOM 3267 O O . PRO B 1 182 ? 10.394 56.581 -23.893 1.00 26.11 182 PRO B O 1
ATOM 3271 N N . ASN B 1 183 ? 11.909 56.444 -22.243 1.00 25.62 183 ASN B N 1
ATOM 3272 C CA . ASN B 1 183 ? 12.797 55.550 -22.982 1.00 25.84 183 ASN B CA 1
ATOM 3273 C C . ASN B 1 183 ? 12.129 54.184 -23.129 1.00 25.09 183 ASN B C 1
ATOM 3274 O O . ASN B 1 183 ? 11.862 53.533 -22.112 1.00 25.78 183 ASN B O 1
ATOM 3279 N N . PRO B 1 184 ? 11.805 53.732 -24.342 1.00 21.11 184 PRO B N 1
ATOM 3280 C CA . PRO B 1 184 ? 11.161 52.427 -24.503 1.00 22.76 184 PRO B CA 1
ATOM 3281 C C . PRO B 1 184 ? 12.102 51.239 -24.632 1.00 25.31 184 PRO B C 1
ATOM 3282 O O . PRO B 1 184 ? 11.604 50.131 -24.853 1.00 27.77 184 PRO B O 1
ATOM 3294 N N . GLU B 1 186 ? 14.031 47.908 -24.423 1.00 22.89 186 GLU B N 1
ATOM 3295 C CA . GLU B 1 186 ? 13.894 46.715 -23.606 1.00 28.65 186 GLU B CA 1
ATOM 3296 C C . GLU B 1 186 ? 14.635 45.575 -24.279 1.00 31.06 186 GLU B C 1
ATOM 3297 O O . GLU B 1 186 ? 14.869 45.590 -25.497 1.00 30.41 186 GLU B O 1
ATOM 3303 N N . GLY B 1 187 ? 14.971 44.572 -23.474 1.00 28.30 187 GLY B N 1
ATOM 3304 C CA . GLY B 1 187 ? 15.509 43.351 -24.024 1.00 26.27 187 GLY B CA 1
ATOM 3305 C C . GLY B 1 187 ? 16.721 43.505 -24.915 1.00 22.27 187 GLY B C 1
ATOM 3306 O O . GLY B 1 187 ? 17.813 43.852 -24.467 1.00 26.40 187 GLY B O 1
ATOM 3307 N N . ARG B 1 188 ? 16.511 43.231 -26.202 1.00 18.31 188 ARG B N 1
ATOM 3308 C CA . ARG B 1 188 ? 17.615 43.177 -27.151 1.00 20.14 188 ARG B CA 1
ATOM 3309 C C . ARG B 1 188 ? 18.302 44.537 -27.302 1.00 21.54 188 ARG B C 1
ATOM 3310 O O . ARG B 1 188 ? 19.540 44.615 -27.332 1.00 17.89 188 ARG B O 1
ATOM 3318 N N . ALA B 1 189 ? 17.525 45.624 -27.286 1.00 19.43 189 ALA B N 1
ATOM 3319 C CA . ALA B 1 189 ? 18.119 46.960 -27.422 1.00 16.75 189 ALA B CA 1
ATOM 3320 C C . ALA B 1 189 ? 19.152 47.252 -26.328 1.00 20.92 189 ALA B C 1
ATOM 3321 O O . ALA B 1 189 ? 20.139 47.970 -26.577 1.00 16.84 189 ALA B O 1
ATOM 3323 N N . LEU B 1 190 ? 18.971 46.697 -25.124 1.00 17.45 190 LEU B N 1
ATOM 3324 C CA . LEU B 1 190 ? 19.930 46.918 -24.037 1.00 12.74 190 LEU B CA 1
ATOM 3325 C C . LEU B 1 190 ? 21.215 46.104 -24.173 1.00 22.41 190 LEU B C 1
ATOM 3326 O O . LEU B 1 190 ? 22.127 46.276 -23.352 1.00 20.43 190 LEU B O 1
ATOM 3331 N N . GLU B 1 191 ? 21.319 45.238 -25.183 1.00 16.30 191 GLU B N 1
ATOM 3332 C CA . GLU B 1 191 ? 22.572 44.569 -25.485 1.00 25.07 191 GLU B CA 1
ATOM 3333 C C . GLU B 1 191 ? 23.419 45.332 -26.493 1.00 19.91 191 GLU B C 1
ATOM 3334 O O . GLU B 1 191 ? 24.545 44.909 -26.769 1.00 22.94 191 GLU B O 1
ATOM 3340 N N . ILE B 1 192 ? 22.890 46.400 -27.090 1.00 23.71 192 ILE B N 1
ATOM 3341 C CA . ILE B 1 192 ? 23.665 47.183 -28.057 1.00 20.21 192 ILE B CA 1
ATOM 3342 C C . ILE B 1 192 ? 24.764 47.929 -27.318 1.00 20.33 192 ILE B C 1
ATOM 3343 O O . ILE B 1 192 ? 24.492 48.541 -26.274 1.00 20.51 192 ILE B O 1
ATOM 3348 N N . PRO B 1 193 ? 26.010 47.881 -27.791 1.00 17.43 193 PRO B N 1
ATOM 3349 C CA . PRO B 1 193 ? 27.095 48.584 -27.103 1.00 19.93 193 PRO B CA 1
ATOM 3350 C C . PRO B 1 193 ? 26.808 50.073 -26.996 1.00 18.85 193 PRO B C 1
ATOM 3351 O O . PRO B 1 193 ? 26.256 50.664 -27.924 1.00 16.35 193 PRO B O 1
ATOM 3355 N N . ARG B 1 194 ? 27.184 50.661 -25.845 1.00 19.09 194 ARG B N 1
ATOM 3356 C CA . ARG B 1 194 ? 26.934 52.065 -25.513 1.00 19.96 194 ARG B CA 1
ATOM 3357 C C . ARG B 1 194 ? 28.215 52.830 -25.164 1.00 21.12 194 ARG B C 1
ATOM 3358 O O . ARG B 1 194 ? 28.978 52.430 -24.276 1.00 14.52 194 ARG B O 1
ATOM 3366 N N . LEU B 1 195 ? 28.368 54.016 -25.760 1.00 18.94 195 LEU B N 1
ATOM 3367 C CA . LEU B 1 195 ? 29.512 54.881 -25.492 1.00 20.41 195 LEU B CA 1
ATOM 3368 C C . LEU B 1 195 ? 28.983 56.264 -25.166 1.00 17.57 195 LEU B C 1
ATOM 3369 O O . LEU B 1 195 ? 28.094 56.762 -25.865 1.00 19.03 195 LEU B O 1
ATOM 3374 N N . TYR B 1 196 ? 29.472 56.830 -24.063 1.00 16.34 196 TYR B N 1
ATOM 3375 C CA . TYR B 1 196 ? 29.209 58.206 -23.668 1.00 19.62 196 TYR B CA 1
ATOM 3376 C C . TYR B 1 196 ? 30.484 58.995 -23.925 1.00 22.44 196 TYR B C 1
ATOM 3377 O O . TYR B 1 196 ? 31.566 58.615 -23.454 1.00 23.89 196 TYR B O 1
ATOM 3386 N N . ILE B 1 197 ? 30.365 60.067 -24.696 1.00 20.58 197 ILE B N 1
ATOM 3387 C CA . ILE B 1 197 ? 31.462 61.008 -24.893 1.00 23.35 197 ILE B CA 1
ATOM 3388 C C . ILE B 1 197 ? 31.137 62.230 -24.046 1.00 22.19 197 ILE B C 1
ATOM 3389 O O . ILE B 1 197 ? 30.206 62.979 -24.365 1.00 16.50 197 ILE B O 1
ATOM 3394 N N . GLU B 1 198 ? 31.859 62.403 -22.943 1.00 20.06 198 GLU B N 1
ATOM 3395 C CA . GLU B 1 198 ? 31.574 63.524 -22.057 1.00 22.56 198 GLU B CA 1
ATOM 3396 C C . GLU B 1 198 ? 32.197 64.811 -22.584 1.00 17.58 198 GLU B C 1
ATOM 3397 O O . GLU B 1 198 ? 33.276 64.810 -23.195 1.00 15.91 198 GLU B O 1
ATOM 3403 N N . ALA B 1 199 ? 31.481 65.918 -22.341 1.00 18.90 199 ALA B N 1
ATOM 3404 C CA . ALA B 1 199 ? 31.961 67.294 -22.514 1.00 20.23 199 ALA B CA 1
ATOM 3405 C C . ALA B 1 199 ? 32.227 67.883 -21.132 1.00 20.45 199 ALA B C 1
ATOM 3406 O O . ALA B 1 199 ? 31.306 68.358 -20.458 1.00 22.21 199 ALA B O 1
ATOM 3408 N N . LEU B 1 200 ? 33.491 67.859 -20.727 1.00 22.10 200 LEU B N 1
ATOM 3409 C CA . LEU B 1 200 ? 33.844 68.184 -19.352 1.00 27.27 200 LEU B CA 1
ATOM 3410 C C . LEU B 1 200 ? 33.456 69.613 -18.975 1.00 24.51 200 LEU B C 1
ATOM 3411 O O . LEU B 1 200 ? 33.019 69.863 -17.847 1.00 25.76 200 LEU B O 1
ATOM 3416 N N . ASP B 1 201 ? 33.557 70.553 -19.912 1.00 24.43 201 ASP B N 1
ATOM 3417 C CA . ASP B 1 201 ? 33.379 71.969 -19.603 1.00 25.44 201 ASP B CA 1
ATOM 3418 C C . ASP B 1 201 ? 32.011 72.496 -20.058 1.00 28.48 201 ASP B C 1
ATOM 3419 O O . ASP B 1 201 ? 31.830 73.716 -20.201 1.00 30.18 201 ASP B O 1
ATOM 3424 N N . ASP B 1 202 ? 31.057 71.589 -20.275 1.00 23.04 202 ASP B N 1
ATOM 3425 C CA . ASP B 1 202 ? 29.704 71.916 -20.691 1.00 23.57 202 ASP B CA 1
ATOM 3426 C C . ASP B 1 202 ? 28.997 72.606 -19.542 1.00 27.36 202 ASP B C 1
ATOM 3427 O O . ASP B 1 202 ? 28.966 72.092 -18.422 1.00 26.77 202 ASP B O 1
ATOM 3432 N N . VAL B 1 203 ? 28.430 73.783 -19.812 1.00 28.05 203 VAL B N 1
ATOM 3433 C CA . VAL B 1 203 ? 27.640 74.478 -18.803 1.00 23.97 203 VAL B CA 1
ATOM 3434 C C . VAL B 1 203 ? 26.154 74.372 -19.087 1.00 26.32 203 VAL B C 1
ATOM 3435 O O . VAL B 1 203 ? 25.341 74.745 -18.224 1.00 27.65 203 VAL B O 1
ATOM 3439 N N . VAL B 1 204 ? 25.770 73.889 -20.275 1.00 22.23 204 VAL B N 1
ATOM 3440 C CA . VAL B 1 204 ? 24.380 73.508 -20.516 1.00 24.76 204 VAL B CA 1
ATOM 3441 C C . VAL B 1 204 ? 24.018 72.235 -19.758 1.00 27.34 204 VAL B C 1
ATOM 3442 O O . VAL B 1 204 ? 23.096 72.214 -18.928 1.00 28.56 204 VAL B O 1
ATOM 3446 N N . LEU B 1 205 ? 24.750 71.160 -20.032 1.00 27.18 205 LEU B N 1
ATOM 3447 C CA . LEU B 1 205 ? 24.555 69.860 -19.398 1.00 21.74 205 LEU B CA 1
ATOM 3448 C C . LEU B 1 205 ? 25.801 69.650 -18.555 1.00 20.46 205 LEU B C 1
ATOM 3449 O O . LEU B 1 205 ? 26.847 69.243 -19.069 1.00 22.59 205 LEU B O 1
ATOM 3454 N N . PRO B 1 206 ? 25.767 70.002 -17.273 1.00 25.91 206 PRO B N 1
ATOM 3455 C CA . PRO B 1 206 ? 26.993 69.967 -16.476 1.00 24.25 206 PRO B CA 1
ATOM 3456 C C . PRO B 1 206 ? 27.481 68.534 -16.362 1.00 26.67 206 PRO B C 1
ATOM 3457 O O . PRO B 1 206 ? 26.698 67.586 -16.459 1.00 23.70 206 PRO B O 1
ATOM 3461 N N . ILE B 1 207 ? 28.793 68.394 -16.192 1.00 24.34 207 ILE B N 1
ATOM 3462 C CA . ILE B 1 207 ? 29.420 67.076 -16.149 1.00 29.29 207 ILE B CA 1
ATOM 3463 C C . ILE B 1 207 ? 28.838 66.239 -15.020 1.00 29.98 207 ILE B C 1
ATOM 3464 O O . ILE B 1 207 ? 28.817 65.003 -15.092 1.00 26.70 207 ILE B O 1
ATOM 3469 N N . ALA B 1 208 ? 28.380 66.892 -13.954 1.00 26.65 208 ALA B N 1
ATOM 3470 C CA . ALA B 1 208 ? 27.736 66.175 -12.868 1.00 29.04 208 ALA B CA 1
ATOM 3471 C C . ALA B 1 208 ? 26.483 65.470 -13.356 1.00 28.94 208 ALA B C 1
ATOM 3472 O O . ALA B 1 208 ? 26.284 64.285 -13.074 1.00 30.05 208 ALA B O 1
ATOM 3474 N N . VAL B 1 209 ? 25.646 66.172 -14.130 1.00 25.35 209 VAL B N 1
ATOM 3475 C CA . VAL B 1 209 ? 24.421 65.561 -14.637 1.00 25.33 209 VAL B CA 1
ATOM 3476 C C . VAL B 1 209 ? 24.754 64.477 -15.640 1.00 27.90 209 VAL B C 1
ATOM 3477 O O . VAL B 1 209 ? 24.088 63.434 -15.685 1.00 26.58 209 VAL B O 1
ATOM 3481 N N . GLN B 1 210 ? 25.743 64.742 -16.507 1.00 25.25 210 GLN B N 1
ATOM 3482 C CA . GLN B 1 210 ? 26.216 63.740 -17.447 1.00 22.71 210 GLN B CA 1
ATOM 3483 C C . GLN B 1 210 ? 26.583 62.459 -16.723 1.00 28.77 210 GLN B C 1
ATOM 3484 O O . GLN B 1 210 ? 26.063 61.382 -17.040 1.00 24.98 210 GLN B O 1
ATOM 3490 N N . ARG B 1 211 ? 27.460 62.567 -15.716 1.00 27.33 211 ARG B N 1
ATOM 3491 C CA . ARG B 1 211 ? 27.925 61.370 -15.026 1.00 26.70 211 ARG B CA 1
ATOM 3492 C C . ARG B 1 211 ? 26.823 60.725 -14.206 1.00 29.78 211 ARG B C 1
ATOM 3493 O O . ARG B 1 211 ? 26.864 59.513 -13.968 1.00 25.93 211 ARG B O 1
ATOM 3501 N N . GLN B 1 212 ? 25.861 61.516 -13.743 1.00 28.00 212 GLN B N 1
ATOM 3502 C CA . GLN B 1 212 ? 24.733 60.968 -13.004 1.00 31.22 212 GLN B CA 1
ATOM 3503 C C . GLN B 1 212 ? 23.824 60.159 -13.918 1.00 31.76 212 GLN B C 1
ATOM 3504 O O . GLN B 1 212 ? 23.218 59.165 -13.485 1.00 31.01 212 GLN B O 1
ATOM 3518 N N . GLN B 1 214 ? 24.980 58.561 -16.539 1.00 21.53 214 GLN B N 1
ATOM 3519 C CA . GLN B 1 214 ? 25.714 57.315 -16.774 1.00 25.02 214 GLN B CA 1
ATOM 3520 C C . GLN B 1 214 ? 25.550 56.343 -15.614 1.00 28.66 214 GLN B C 1
ATOM 3521 O O . GLN B 1 214 ? 25.462 55.129 -15.822 1.00 30.25 214 GLN B O 1
ATOM 3527 N N . LYS B 1 215 ? 25.610 56.854 -14.387 1.00 25.89 215 LYS B N 1
ATOM 3528 C CA . LYS B 1 215 ? 25.524 56.001 -13.211 1.00 29.32 215 LYS B CA 1
ATOM 3529 C C . LYS B 1 215 ? 24.173 55.292 -13.138 1.00 28.78 215 LYS B C 1
ATOM 3530 O O . LYS B 1 215 ? 24.104 54.095 -12.828 1.00 25.26 215 LYS B O 1
ATOM 3536 N N . GLU B 1 216 ? 23.094 55.993 -13.483 1.00 24.60 216 GLU B N 1
ATOM 3537 C CA . GLU B 1 216 ? 21.739 55.476 -13.333 1.00 26.07 216 GLU B CA 1
ATOM 3538 C C . GLU B 1 216 ? 21.264 54.633 -14.520 1.00 28.33 216 GLU B C 1
ATOM 3539 O O . GLU B 1 216 ? 20.145 54.100 -14.476 1.00 27.95 216 GLU B O 1
ATOM 3545 N N . PHE B 1 217 ? 22.044 54.523 -15.579 1.00 24.34 217 PHE B N 1
ATOM 3546 C CA . PHE B 1 217 ? 21.595 53.633 -16.636 1.00 23.15 217 PHE B CA 1
ATOM 3547 C C . PHE B 1 217 ? 21.963 52.190 -16.277 1.00 20.97 217 PHE B C 1
ATOM 3548 O O . PHE B 1 217 ? 23.108 51.916 -15.919 1.00 23.63 217 PHE B O 1
ATOM 3556 N N . PRO B 1 218 ? 21.051 51.235 -16.442 1.00 22.87 218 PRO B N 1
ATOM 3557 C CA . PRO B 1 218 ? 21.382 49.847 -16.055 1.00 16.19 218 PRO B CA 1
ATOM 3558 C C . PRO B 1 218 ? 22.336 49.238 -17.073 1.00 21.12 218 PRO B C 1
ATOM 3559 O O . PRO B 1 218 ? 22.094 49.275 -18.279 1.00 26.22 218 PRO B O 1
ATOM 3563 N N . GLY B 1 219 ? 23.439 48.695 -16.590 1.00 23.65 219 GLY B N 1
ATOM 3564 C CA . GLY B 1 219 ? 24.410 48.098 -17.471 1.00 20.53 219 GLY B CA 1
ATOM 3565 C C . GLY B 1 219 ? 25.573 49.000 -17.824 1.00 24.03 219 GLY B C 1
ATOM 3566 O O . GLY B 1 219 ? 25.531 50.235 -17.677 1.00 23.45 219 GLY B O 1
ATOM 3567 N N . PRO B 1 220 ? 26.604 48.397 -18.409 1.00 23.78 220 PRO B N 1
ATOM 3568 C CA . PRO B 1 220 ? 27.852 49.132 -18.638 1.00 17.05 220 PRO B CA 1
ATOM 3569 C C . PRO B 1 220 ? 27.715 50.187 -19.728 1.00 18.23 220 PRO B C 1
ATOM 3570 O O . PRO B 1 220 ? 27.041 49.995 -20.748 1.00 17.88 220 PRO B O 1
ATOM 3574 N N . VAL B 1 221 ? 28.385 51.308 -19.496 1.00 21.76 221 VAL B N 1
ATOM 3575 C CA . VAL B 1 221 ? 28.524 52.395 -20.458 1.00 19.68 221 VAL B CA 1
ATOM 3576 C C . VAL B 1 221 ? 29.993 52.754 -20.530 1.00 17.92 221 VAL B C 1
ATOM 3577 O O . VAL B 1 221 ? 30.587 53.114 -19.510 1.00 23.89 221 VAL B O 1
ATOM 3581 N N . ALA B 1 222 ? 30.587 52.601 -21.707 1.00 20.21 222 ALA B N 1
ATOM 3582 C CA . ALA B 1 222 ? 31.941 53.059 -21.945 1.00 19.72 222 ALA B CA 1
ATOM 3583 C C . ALA B 1 222 ? 31.951 54.581 -22.034 1.00 21.02 222 ALA B C 1
ATOM 3584 O O . ALA B 1 222 ? 30.928 55.223 -22.296 1.00 20.67 222 ALA B O 1
ATOM 3586 N N . VAL B 1 223 ? 33.106 55.172 -21.774 1.00 20.28 223 VAL B N 1
ATOM 3587 C CA . VAL B 1 223 ? 33.133 56.631 -21.760 1.00 27.16 223 VAL B CA 1
ATOM 3588 C C . VAL B 1 223 ? 34.468 57.135 -22.286 1.00 23.72 223 VAL B C 1
ATOM 3589 O O . VAL B 1 223 ? 35.522 56.560 -22.006 1.00 20.13 223 VAL B O 1
ATOM 3593 N N . VAL B 1 224 ? 34.414 58.201 -23.085 1.00 23.07 224 VAL B N 1
ATOM 3594 C CA . VAL B 1 224 ? 35.605 58.994 -23.358 1.00 29.57 224 VAL B CA 1
ATOM 3595 C C . VAL B 1 224 ? 35.294 60.431 -22.982 1.00 26.81 224 VAL B C 1
ATOM 3596 O O . VAL B 1 224 ? 34.147 60.865 -23.042 1.00 25.45 224 VAL B O 1
ATOM 3600 N N . SER B 1 225 ? 36.312 61.136 -22.499 1.00 26.40 225 SER B N 1
ATOM 3601 C CA . SER B 1 225 ? 36.156 62.496 -22.010 1.00 26.47 225 SER B CA 1
ATOM 3602 C C . SER B 1 225 ? 36.865 63.448 -22.953 1.00 25.23 225 SER B C 1
ATOM 3603 O O . SER B 1 225 ? 38.011 63.203 -23.340 1.00 32.42 225 SER B O 1
ATOM 3606 N N . LEU B 1 226 ? 36.168 64.512 -23.341 1.00 24.25 226 LEU B N 1
ATOM 3607 C CA . LEU B 1 226 ? 36.701 65.535 -24.213 1.00 22.65 226 LEU B CA 1
ATOM 3608 C C . LEU B 1 226 ? 36.787 66.848 -23.458 1.00 26.49 226 LEU B C 1
ATOM 3609 O O . LEU B 1 226 ? 35.876 67.185 -22.691 1.00 24.73 226 LEU B O 1
ATOM 3614 N N . PRO B 1 227 ? 37.893 67.608 -23.645 1.00 22.18 227 PRO B N 1
ATOM 3615 C CA . PRO B 1 227 ? 38.049 68.903 -22.962 1.00 30.05 227 PRO B CA 1
ATOM 3616 C C . PRO B 1 227 ? 37.284 70.004 -23.684 1.00 28.90 227 PRO B C 1
ATOM 3617 O O . PRO B 1 227 ? 37.867 70.953 -24.197 1.00 27.60 227 PRO B O 1
ATOM 3621 N N . ALA B 1 228 ? 35.963 69.838 -23.762 1.00 22.81 228 ALA B N 1
ATOM 3622 C CA . ALA B 1 228 ? 35.108 70.701 -24.556 1.00 24.39 228 ALA B CA 1
ATOM 3623 C C . ALA B 1 228 ? 33.934 71.189 -23.726 1.00 22.47 228 ALA B C 1
ATOM 3624 O O . ALA B 1 228 ? 33.604 70.628 -22.683 1.00 25.69 228 ALA B O 1
ATOM 3626 N N . SER B 1 229 ? 33.313 72.266 -24.193 1.00 21.66 229 SER B N 1
ATOM 3627 C CA . SER B 1 229 ? 32.049 72.669 -23.613 1.00 22.06 229 SER B CA 1
ATOM 3628 C C . SER B 1 229 ? 30.944 72.033 -24.451 1.00 24.38 229 SER B C 1
ATOM 3629 O O . SER B 1 229 ? 31.138 70.932 -24.991 1.00 22.37 229 SER B O 1
ATOM 3632 N N . HIS B 1 230 ? 29.801 72.711 -24.565 1.00 20.40 230 HIS B N 1
ATOM 3633 C CA . HIS B 1 230 ? 28.573 72.074 -25.039 1.00 24.04 230 HIS B CA 1
ATOM 3634 C C . HIS B 1 230 ? 28.661 71.499 -26.453 1.00 25.85 230 HIS B C 1
ATOM 3635 O O . HIS B 1 230 ? 27.964 70.517 -26.743 1.00 21.72 230 HIS B O 1
ATOM 3642 N N . ALA B 1 231 ? 29.496 72.056 -27.348 1.00 21.02 231 ALA B N 1
ATOM 3643 C CA . ALA B 1 231 ? 29.468 71.664 -28.767 1.00 21.10 231 ALA B CA 1
ATOM 3644 C C . ALA B 1 231 ? 30.831 71.194 -29.266 1.00 21.57 231 ALA B C 1
ATOM 3645 O O . ALA B 1 231 ? 31.491 71.881 -30.062 1.00 20.01 231 ALA B O 1
ATOM 3647 N N . PRO B 1 232 ? 31.248 69.980 -28.887 1.00 23.08 232 PRO B N 1
ATOM 3648 C CA . PRO B 1 232 ? 32.568 69.487 -29.309 1.00 21.83 232 PRO B CA 1
ATOM 3649 C C . PRO B 1 232 ? 32.711 69.327 -30.810 1.00 19.72 232 PRO B C 1
ATOM 3650 O O . PRO B 1 232 ? 33.838 69.348 -31.317 1.00 19.92 232 PRO B O 1
ATOM 3654 N N . TYR B 1 233 ? 31.608 69.129 -31.531 1.00 19.95 233 TYR B N 1
ATOM 3655 C CA . TYR B 1 233 ? 31.668 69.049 -32.985 1.00 21.60 233 TYR B CA 1
ATOM 3656 C C . TYR B 1 233 ? 32.082 70.367 -33.637 1.00 17.64 233 TYR B C 1
ATOM 3657 O O . TYR B 1 233 ? 32.394 70.371 -34.827 1.00 20.51 233 TYR B O 1
ATOM 3666 N N . TYR B 1 234 ? 32.044 71.485 -32.908 1.00 19.92 234 TYR B N 1
ATOM 3667 C CA . TYR B 1 234 ? 32.634 72.740 -33.384 1.00 20.54 234 TYR B CA 1
ATOM 3668 C C . TYR B 1 234 ? 34.111 72.873 -33.026 1.00 23.12 234 TYR B C 1
ATOM 3669 O O . TYR B 1 234 ? 34.913 73.274 -33.867 1.00 21.95 234 TYR B O 1
ATOM 3678 N N . SER B 1 235 ? 34.489 72.554 -31.787 1.00 27.74 235 SER B N 1
ATOM 3679 C CA . SER B 1 235 ? 35.818 72.915 -31.287 1.00 22.81 235 SER B CA 1
ATOM 3680 C C . SER B 1 235 ? 36.884 71.832 -31.451 1.00 25.68 235 SER B C 1
ATOM 3681 O O . SER B 1 235 ? 38.085 72.156 -31.412 1.00 20.67 235 SER B O 1
ATOM 3692 N N . PRO B 1 237 ? 36.649 68.769 -34.029 1.00 21.44 237 PRO B N 1
ATOM 3693 C CA . PRO B 1 237 ? 36.115 67.754 -34.941 1.00 22.03 237 PRO B CA 1
ATOM 3694 C C . PRO B 1 237 ? 37.052 66.577 -35.167 1.00 19.74 237 PRO B C 1
ATOM 3695 O O . PRO B 1 237 ? 36.565 65.452 -35.264 1.00 17.54 237 PRO B O 1
ATOM 3699 N N . GLU B 1 238 ? 38.378 66.785 -35.218 1.00 23.79 238 GLU B N 1
ATOM 3700 C CA . GLU B 1 238 ? 39.281 65.655 -35.455 1.00 26.08 238 GLU B CA 1
ATOM 3701 C C . GLU B 1 238 ? 39.232 64.630 -34.320 1.00 21.10 238 GLU B C 1
ATOM 3702 O O . GLU B 1 238 ? 39.016 63.435 -34.567 1.00 25.32 238 GLU B O 1
ATOM 3708 N N . ARG B 1 239 ? 39.407 65.073 -33.067 1.00 21.03 239 ARG B N 1
ATOM 3709 C CA . ARG B 1 239 ? 39.401 64.123 -31.957 1.00 20.90 239 ARG B CA 1
ATOM 3710 C C . ARG B 1 239 ? 38.060 63.428 -31.837 1.00 25.68 239 ARG B C 1
ATOM 3711 O O . ARG B 1 239 ? 38.003 62.206 -31.622 1.00 18.55 239 ARG B O 1
ATOM 3719 N N . LEU B 1 240 ? 36.971 64.178 -32.028 1.00 20.68 240 LEU B N 1
ATOM 3720 C CA . LEU B 1 240 ? 35.647 63.576 -31.960 1.00 23.56 240 LEU B CA 1
ATOM 3721 C C . LEU B 1 240 ? 35.442 62.560 -33.081 1.00 17.86 240 LEU B C 1
ATOM 3722 O O . LEU B 1 240 ? 34.888 61.479 -32.846 1.00 22.71 240 LEU B O 1
ATOM 3727 N N . ALA B 1 241 ? 35.862 62.893 -34.312 1.00 19.40 241 ALA B N 1
ATOM 3728 C CA . ALA B 1 241 ? 35.709 61.958 -35.423 1.00 22.88 241 ALA B CA 1
ATOM 3729 C C . ALA B 1 241 ? 36.560 60.710 -35.209 1.00 26.96 241 ALA B C 1
ATOM 3730 O O . ALA B 1 241 ? 36.151 59.608 -35.603 1.00 23.43 241 ALA B O 1
ATOM 3732 N N . GLU B 1 242 ? 37.758 60.877 -34.617 1.00 22.93 242 GLU B N 1
ATOM 3733 C CA . GLU B 1 242 ? 38.574 59.737 -34.188 1.00 28.86 242 GLU B CA 1
ATOM 3734 C C . GLU B 1 242 ? 37.814 58.810 -33.252 1.00 26.57 242 GLU B C 1
ATOM 3735 O O . GLU B 1 242 ? 37.768 57.598 -33.465 1.00 25.91 242 GLU B O 1
ATOM 3741 N N . ALA B 1 243 ? 37.218 59.370 -32.197 1.00 26.58 243 ALA B N 1
ATOM 3742 C CA . ALA B 1 243 ? 36.558 58.549 -31.190 1.00 27.12 243 ALA B CA 1
ATOM 3743 C C . ALA B 1 243 ? 35.322 57.852 -31.762 1.00 26.80 243 ALA B C 1
ATOM 3744 O O . ALA B 1 243 ? 35.031 56.691 -31.423 1.00 22.12 243 ALA B O 1
ATOM 3746 N N . ILE B 1 244 ? 34.573 58.548 -32.617 1.00 24.50 244 ILE B N 1
ATOM 3747 C CA . ILE B 1 244 ? 33.414 57.923 -33.250 1.00 21.83 244 ILE B CA 1
ATOM 3748 C C . ILE B 1 244 ? 33.863 56.784 -34.168 1.00 24.32 244 ILE B C 1
ATOM 3749 O O . ILE B 1 244 ? 33.267 55.698 -34.185 1.00 18.93 244 ILE B O 1
ATOM 3754 N N . ALA B 1 245 ? 34.902 57.023 -34.968 1.00 22.75 245 ALA B N 1
ATOM 3755 C CA . ALA B 1 245 ? 35.305 55.985 -35.905 1.00 21.24 245 ALA B CA 1
ATOM 3756 C C . ALA B 1 245 ? 35.883 54.773 -35.180 1.00 24.72 245 ALA B C 1
ATOM 3757 O O . ALA B 1 245 ? 35.484 53.635 -35.462 1.00 21.76 245 ALA B O 1
ATOM 3759 N N . ASP B 1 246 ? 36.742 55.003 -34.176 1.00 22.03 246 ASP B N 1
ATOM 3760 C CA . ASP B 1 246 ? 37.310 53.896 -33.409 1.00 25.86 246 ASP B CA 1
ATOM 3761 C C . ASP B 1 246 ? 36.224 53.038 -32.757 1.00 26.01 246 ASP B C 1
ATOM 3762 O O . ASP B 1 246 ? 36.335 51.808 -32.719 1.00 21.42 246 ASP B O 1
ATOM 3767 N N . PHE B 1 247 ? 35.172 53.669 -32.225 1.00 25.57 247 PHE B N 1
ATOM 3768 C CA . PHE B 1 247 ? 34.037 52.907 -31.717 1.00 22.53 247 PHE B CA 1
ATOM 3769 C C . PHE B 1 247 ? 33.405 52.106 -32.837 1.00 20.17 247 PHE B C 1
ATOM 3770 O O . PHE B 1 247 ? 33.197 50.890 -32.707 1.00 22.25 247 PHE B O 1
ATOM 3778 N N . ALA B 1 248 ? 33.155 52.767 -33.976 1.00 22.49 248 ALA B N 1
ATOM 3779 C CA . ALA B 1 248 ? 32.477 52.147 -35.112 1.00 23.35 248 ALA B CA 1
ATOM 3780 C C . ALA B 1 248 ? 33.264 50.972 -35.686 1.00 28.79 248 ALA B C 1
ATOM 3781 O O . ALA B 1 248 ? 32.664 50.033 -36.237 1.00 22.06 248 ALA B O 1
ATOM 3783 N N . ASP B 1 249 ? 34.600 51.034 -35.611 1.00 21.14 249 ASP B N 1
ATOM 3784 C CA . ASP B 1 249 ? 35.431 49.947 -36.117 1.00 30.67 249 ASP B CA 1
ATOM 3785 C C . ASP B 1 249 ? 35.166 48.646 -35.360 1.00 25.79 249 ASP B C 1
ATOM 3786 O O . ASP B 1 249 ? 35.265 47.561 -35.944 1.00 31.47 249 ASP B O 1
ATOM 3791 N N . ALA B 1 250 ? 34.818 48.732 -34.060 1.00 25.78 250 ALA B N 1
ATOM 3792 C CA . ALA B 1 250 ? 34.533 47.566 -33.222 1.00 22.54 250 ALA B CA 1
ATOM 3793 C C . ALA B 1 250 ? 33.771 47.937 -31.952 1.00 20.14 250 ALA B C 1
ATOM 3794 O O . ALA B 1 250 ? 34.365 48.041 -30.879 1.00 20.87 250 ALA B O 1
ATOM 3796 N N . PRO B 1 251 ? 32.448 48.102 -32.014 1.00 21.77 251 PRO B N 1
ATOM 3797 C CA . PRO B 1 251 ? 31.735 48.636 -30.844 1.00 20.98 251 PRO B CA 1
ATOM 3798 C C . PRO B 1 251 ? 31.671 47.697 -29.640 1.00 25.93 251 PRO B C 1
ATOM 3799 O O . PRO B 1 251 ? 31.607 48.188 -28.500 1.00 25.54 251 PRO B O 1
ATOM 3803 N N . ALA B 1 252 ? 31.677 46.376 -29.843 1.00 21.55 252 ALA B N 1
ATOM 3804 C CA . ALA B 1 252 ? 31.678 45.446 -28.715 1.00 23.04 252 ALA B CA 1
ATOM 3805 C C . ALA B 1 252 ? 32.984 45.475 -27.901 1.00 28.11 252 ALA B C 1
ATOM 3806 O O . ALA B 1 252 ? 33.014 44.974 -26.775 1.00 29.30 252 ALA B O 1
ATOM 3808 N N . GLU B 1 253 ? 34.073 46.018 -28.426 1.00 21.46 253 GLU B N 1
ATOM 3809 C CA . GLU B 1 253 ? 35.327 45.973 -27.681 1.00 30.43 253 GLU B CA 1
ATOM 3810 C C . GLU B 1 253 ? 35.725 47.299 -27.036 1.00 35.62 253 GLU B C 1
ATOM 3811 O O . GLU B 1 253 ? 36.486 47.286 -26.062 1.00 35.66 253 GLU B O 1
ATOM 3817 N N . TYR B 1 254 ? 35.220 48.424 -27.535 1.00 29.31 254 TYR B N 1
ATOM 3818 C CA . TYR B 1 254 ? 35.816 49.750 -27.294 1.00 35.98 254 TYR B CA 1
ATOM 3819 C C . TYR B 1 254 ? 36.250 50.129 -25.865 1.00 37.94 254 TYR B C 1
ATOM 3820 O O . TYR B 1 254 ? 35.744 49.617 -24.865 1.00 40.22 254 TYR B O 1
ATOM 3829 N N . THR C 1 2 ? -30.245 40.704 -22.654 1.00 51.35 2 THR C N 1
ATOM 3830 C CA . THR C 1 2 ? -29.129 40.518 -23.565 1.00 50.58 2 THR C CA 1
ATOM 3831 C C . THR C 1 2 ? -28.300 41.806 -23.658 1.00 52.55 2 THR C C 1
ATOM 3832 O O . THR C 1 2 ? -27.069 41.762 -23.556 1.00 43.64 2 THR C O 1
ATOM 3836 N N . VAL C 1 3 ? -28.972 42.944 -23.865 1.00 48.87 3 VAL C N 1
ATOM 3837 C CA . VAL C 1 3 ? -28.321 44.254 -23.928 1.00 48.77 3 VAL C CA 1
ATOM 3838 C C . VAL C 1 3 ? -28.680 45.060 -22.682 1.00 47.12 3 VAL C C 1
ATOM 3839 O O . VAL C 1 3 ? -29.862 45.259 -22.368 1.00 49.77 3 VAL C O 1
ATOM 3843 N N . THR C 1 4 ? -27.659 45.529 -21.976 1.00 46.11 4 THR C N 1
ATOM 3844 C CA . THR C 1 4 ? -27.853 46.262 -20.735 1.00 48.79 4 THR C CA 1
ATOM 3845 C C . THR C 1 4 ? -27.509 47.737 -20.864 1.00 45.32 4 THR C C 1
ATOM 3846 O O . THR C 1 4 ? -28.068 48.558 -20.130 1.00 46.03 4 THR C O 1
ATOM 3850 N N . ASP C 1 5 ? -26.632 48.093 -21.805 1.00 49.10 5 ASP C N 1
ATOM 3851 C CA . ASP C 1 5 ? -26.095 49.442 -21.900 1.00 47.46 5 ASP C CA 1
ATOM 3852 C C . ASP C 1 5 ? -26.245 49.996 -23.311 1.00 46.52 5 ASP C C 1
ATOM 3853 O O . ASP C 1 5 ? -26.082 49.267 -24.297 1.00 41.77 5 ASP C O 1
ATOM 3858 N N . ILE C 1 6 ? -26.541 51.298 -23.387 1.00 38.19 6 ILE C N 1
ATOM 3859 C CA . ILE C 1 6 ? -26.514 52.070 -24.627 1.00 40.53 6 ILE C CA 1
ATOM 3860 C C . ILE C 1 6 ? -25.528 53.225 -24.430 1.00 41.47 6 ILE C C 1
ATOM 3861 O O . ILE C 1 6 ? -25.533 53.881 -23.376 1.00 34.23 6 ILE C O 1
ATOM 3866 N N . ILE C 1 7 ? -24.643 53.425 -25.412 1.00 36.49 7 ILE C N 1
ATOM 3867 C CA . ILE C 1 7 ? -23.580 54.429 -25.364 1.00 36.01 7 ILE C CA 1
ATOM 3868 C C . ILE C 1 7 ? -23.742 55.401 -26.533 1.00 36.18 7 ILE C C 1
ATOM 3869 O O . ILE C 1 7 ? -23.686 54.994 -27.703 1.00 36.04 7 ILE C O 1
ATOM 3874 N N . LEU C 1 8 ? -23.955 56.681 -26.212 1.00 36.59 8 LEU C N 1
ATOM 3875 C CA . LEU C 1 8 ? -24.125 57.751 -27.192 1.00 30.51 8 LEU C CA 1
ATOM 3876 C C . LEU C 1 8 ? -22.827 58.544 -27.310 1.00 29.55 8 LEU C C 1
ATOM 3877 O O . LEU C 1 8 ? -22.346 59.104 -26.322 1.00 27.49 8 LEU C O 1
ATOM 3882 N N . ILE C 1 9 ? -22.257 58.584 -28.503 1.00 22.43 9 ILE C N 1
ATOM 3883 C CA . ILE C 1 9 ? -20.967 59.213 -28.727 1.00 25.75 9 ILE C CA 1
ATOM 3884 C C . ILE C 1 9 ? -21.186 60.455 -29.575 1.00 23.26 9 ILE C C 1
ATOM 3885 O O . ILE C 1 9 ? -21.810 60.377 -30.636 1.00 25.46 9 ILE C O 1
ATOM 3890 N N . HIS C 1 10 ? -20.703 61.601 -29.096 1.00 24.06 10 HIS C N 1
ATOM 3891 C CA . HIS C 1 10 ? -20.856 62.861 -29.819 1.00 22.47 10 HIS C CA 1
ATOM 3892 C C . HIS C 1 10 ? -19.970 62.937 -31.070 1.00 24.91 10 HIS C C 1
ATOM 3893 O O . HIS C 1 10 ? -18.969 62.227 -31.214 1.00 26.64 10 HIS C O 1
ATOM 3900 N N . GLY C 1 11 ? -20.316 63.888 -31.947 1.00 25.41 11 GLY C N 1
ATOM 3901 C CA . GLY C 1 11 ? -19.557 64.176 -33.148 1.00 22.18 11 GLY C CA 1
ATOM 3902 C C . GLY C 1 11 ? -18.582 65.303 -32.895 1.00 21.71 11 GLY C C 1
ATOM 3903 O O . GLY C 1 11 ? -18.264 65.637 -31.752 1.00 22.59 11 GLY C O 1
ATOM 3904 N N . ALA C 1 12 ? -18.093 65.896 -33.976 1.00 19.05 12 ALA C N 1
ATOM 3905 C CA . ALA C 1 12 ? -16.995 66.849 -33.833 1.00 24.40 12 ALA C CA 1
ATOM 3906 C C . ALA C 1 12 ? -17.417 68.116 -33.083 1.00 24.64 12 ALA C C 1
ATOM 3907 O O . ALA C 1 12 ? -18.537 68.604 -33.240 1.00 18.00 12 ALA C O 1
ATOM 3909 N N . LEU C 1 13 ? -16.502 68.639 -32.250 1.00 25.56 13 LEU C N 1
ATOM 3910 C CA . LEU C 1 13 ? -16.681 69.850 -31.456 1.00 19.95 13 LEU C CA 1
ATOM 3911 C C . LEU C 1 13 ? -17.820 69.749 -30.438 1.00 26.94 13 LEU C C 1
ATOM 3912 O O . LEU C 1 13 ? -18.221 70.769 -29.873 1.00 23.92 13 LEU C O 1
ATOM 3917 N N . ASN C 1 14 ? -18.373 68.561 -30.196 1.00 20.32 14 ASN C N 1
ATOM 3918 C CA . ASN C 1 14 ? -19.473 68.442 -29.251 1.00 22.09 14 ASN C CA 1
ATOM 3919 C C . ASN C 1 14 ? -18.997 67.744 -27.987 1.00 21.97 14 ASN C C 1
ATOM 3920 O O . ASN C 1 14 ? -17.847 67.323 -27.889 1.00 26.17 14 ASN C O 1
ATOM 3925 N N . ARG C 1 15 ? -19.878 67.681 -26.989 1.00 22.14 15 ARG C N 1
ATOM 3926 C CA . ARG C 1 15 ? -19.637 66.935 -25.758 1.00 27.65 15 ARG C CA 1
ATOM 3927 C C . ARG C 1 15 ? -20.837 66.027 -25.473 1.00 28.82 15 ARG C C 1
ATOM 3928 O O . ARG C 1 15 ? -21.886 66.127 -26.117 1.00 23.97 15 ARG C O 1
ATOM 3936 N N . GLY C 1 16 ? -20.667 65.110 -24.509 1.00 27.83 16 GLY C N 1
ATOM 3937 C CA . GLY C 1 16 ? -21.738 64.174 -24.195 1.00 30.07 16 GLY C CA 1
ATOM 3938 C C . GLY C 1 16 ? -23.027 64.843 -23.764 1.00 32.14 16 GLY C C 1
ATOM 3939 O O . GLY C 1 16 ? -24.117 64.258 -23.900 1.00 23.61 16 GLY C O 1
ATOM 3940 N N . ALA C 1 17 ? -22.929 66.065 -23.236 1.00 25.68 17 ALA C N 1
ATOM 3941 C CA . ALA C 1 17 ? -24.112 66.786 -22.805 1.00 24.65 17 ALA C CA 1
ATOM 3942 C C . ALA C 1 17 ? -25.066 67.069 -23.957 1.00 22.53 17 ALA C C 1
ATOM 3943 O O . ALA C 1 17 ? -26.277 67.255 -23.730 1.00 26.00 17 ALA C O 1
ATOM 3945 N N . CYS C 1 18 ? -24.579 67.020 -25.194 1.00 21.96 18 CYS C N 1
ATOM 3946 C CA . CYS C 1 18 ? -25.450 67.325 -26.317 1.00 21.82 18 CYS C CA 1
ATOM 3947 C C . CYS C 1 18 ? -26.648 66.383 -26.400 1.00 27.19 18 CYS C C 1
ATOM 3948 O O . CYS C 1 18 ? -27.693 66.781 -26.927 1.00 26.98 18 CYS C O 1
ATOM 3951 N N . TYR C 1 19 ? -26.552 65.193 -25.802 1.00 27.58 19 TYR C N 1
ATOM 3952 C CA . TYR C 1 19 ? -27.591 64.168 -25.799 1.00 29.59 19 TYR C CA 1
ATOM 3953 C C . TYR C 1 19 ? -28.554 64.272 -24.609 1.00 33.44 19 TYR C C 1
ATOM 3954 O O . TYR C 1 19 ? -29.394 63.376 -24.422 1.00 38.13 19 TYR C O 1
ATOM 3963 N N . ASP C 1 20 ? -28.487 65.354 -23.832 1.00 30.59 20 ASP C N 1
ATOM 3964 C CA . ASP C 1 20 ? -29.193 65.431 -22.557 1.00 28.62 20 ASP C CA 1
ATOM 3965 C C . ASP C 1 20 ? -30.694 65.204 -22.657 1.00 32.94 20 ASP C C 1
ATOM 3966 O O . ASP C 1 20 ? -31.307 64.839 -21.648 1.00 33.63 20 ASP C O 1
ATOM 3971 N N . ALA C 1 21 ? -31.311 65.447 -23.817 1.00 31.55 21 ALA C N 1
ATOM 3972 C CA . ALA C 1 21 ? -32.747 65.229 -23.947 1.00 35.26 21 ALA C CA 1
ATOM 3973 C C . ALA C 1 21 ? -33.096 63.782 -24.274 1.00 36.01 21 ALA C C 1
ATOM 3974 O O . ALA C 1 21 ? -34.255 63.394 -24.108 1.00 37.16 21 ALA C O 1
ATOM 3976 N N . VAL C 1 22 ? -32.119 62.990 -24.716 1.00 37.64 22 VAL C N 1
ATOM 3977 C CA . VAL C 1 22 ? -32.337 61.598 -25.109 1.00 41.16 22 VAL C CA 1
ATOM 3978 C C . VAL C 1 22 ? -32.063 60.629 -23.966 1.00 43.20 22 VAL C C 1
ATOM 3979 O O . VAL C 1 22 ? -32.742 59.606 -23.845 1.00 41.82 22 VAL C O 1
ATOM 3983 N N . VAL C 1 23 ? -31.069 60.931 -23.127 1.00 40.70 23 VAL C N 1
ATOM 3984 C CA . VAL C 1 23 ? -30.634 59.974 -22.106 1.00 39.97 23 VAL C CA 1
ATOM 3985 C C . VAL C 1 23 ? -31.768 59.575 -21.170 1.00 44.77 23 VAL C C 1
ATOM 3986 O O . VAL C 1 23 ? -31.981 58.368 -20.977 1.00 46.22 23 VAL C O 1
ATOM 3990 N N . PRO C 1 24 ? -32.513 60.499 -20.558 1.00 47.34 24 PRO C N 1
ATOM 3991 C CA . PRO C 1 24 ? -33.631 60.061 -19.701 1.00 48.80 24 PRO C CA 1
ATOM 3992 C C . PRO C 1 24 ? -34.667 59.218 -20.427 1.00 46.53 24 PRO C C 1
ATOM 3993 O O . PRO C 1 24 ? -35.275 58.332 -19.813 1.00 49.29 24 PRO C O 1
ATOM 3997 N N . LEU C 1 25 ? -34.894 59.473 -21.717 1.00 47.71 25 LEU C N 1
ATOM 3998 C CA . LEU C 1 25 ? -35.893 58.708 -22.454 1.00 48.36 25 LEU C CA 1
ATOM 3999 C C . LEU C 1 25 ? -35.465 57.258 -22.628 1.00 44.37 25 LEU C C 1
ATOM 4000 O O . LEU C 1 25 ? -36.276 56.343 -22.458 1.00 46.56 25 LEU C O 1
ATOM 4005 N N . LEU C 1 26 ? -34.192 57.030 -22.948 1.00 44.39 26 LEU C N 1
ATOM 4006 C CA . LEU C 1 26 ? -33.694 55.664 -23.051 1.00 44.31 26 LEU C CA 1
ATOM 4007 C C . LEU C 1 26 ? -33.632 54.994 -21.682 1.00 48.13 26 LEU C C 1
ATOM 4008 O O . LEU C 1 26 ? -33.896 53.792 -21.558 1.00 51.34 26 LEU C O 1
ATOM 4013 N N . GLU C 1 27 ? -33.299 55.749 -20.639 1.00 44.27 27 GLU C N 1
ATOM 4014 C CA . GLU C 1 27 ? -33.318 55.163 -19.309 1.00 41.38 27 GLU C CA 1
ATOM 4015 C C . GLU C 1 27 ? -34.713 54.664 -18.955 1.00 46.58 27 GLU C C 1
ATOM 4016 O O . GLU C 1 27 ? -34.850 53.698 -18.202 1.00 49.10 27 GLU C O 1
ATOM 4022 N N . ALA C 1 28 ? -35.758 55.320 -19.469 1.00 44.43 28 ALA C N 1
ATOM 4023 C CA . ALA C 1 28 ? -37.117 54.842 -19.262 1.00 49.02 28 ALA C CA 1
ATOM 4024 C C . ALA C 1 28 ? -37.400 53.542 -20.013 1.00 47.19 28 ALA C C 1
ATOM 4025 O O . ALA C 1 28 ? -38.304 52.800 -19.622 1.00 45.95 28 ALA C O 1
ATOM 4027 N N . ARG C 1 29 ? -36.664 53.255 -21.078 1.00 48.60 29 ARG C N 1
ATOM 4028 C CA . ARG C 1 29 ? -36.796 51.986 -21.780 1.00 48.08 29 ARG C CA 1
ATOM 4029 C C . ARG C 1 29 ? -35.998 50.864 -21.112 1.00 49.50 29 ARG C C 1
ATOM 4030 O O . ARG C 1 29 ? -35.743 49.834 -21.751 1.00 50.16 29 ARG C O 1
ATOM 4038 N N . GLY C 1 30 ? -35.533 51.086 -19.881 1.00 50.99 30 GLY C N 1
ATOM 4039 C CA . GLY C 1 30 ? -34.913 50.048 -19.080 1.00 51.44 30 GLY C CA 1
ATOM 4040 C C . GLY C 1 30 ? -33.441 49.834 -19.333 1.00 48.74 30 GLY C C 1
ATOM 4041 O O . GLY C 1 30 ? -32.932 48.746 -19.059 1.00 43.86 30 GLY C O 1
ATOM 4042 N N . TYR C 1 31 ? -32.730 50.852 -19.808 1.00 50.81 31 TYR C N 1
ATOM 4043 C CA . TYR C 1 31 ? -31.327 50.728 -20.161 1.00 48.35 31 TYR C CA 1
ATOM 4044 C C . TYR C 1 31 ? -30.467 51.637 -19.291 1.00 48.78 31 TYR C C 1
ATOM 4045 O O . TYR C 1 31 ? -30.932 52.665 -18.793 1.00 45.48 31 TYR C O 1
ATOM 4054 N N . ARG C 1 32 ? -29.226 51.212 -19.051 1.00 45.88 32 ARG C N 1
ATOM 4055 C CA . ARG C 1 32 ? -28.186 52.117 -18.575 1.00 43.47 32 ARG C CA 1
ATOM 4056 C C . ARG C 1 32 ? -27.595 52.825 -19.787 1.00 47.36 32 ARG C C 1
ATOM 4057 O O . ARG C 1 32 ? -27.144 52.163 -20.731 1.00 39.17 32 ARG C O 1
ATOM 4059 N N . VAL C 1 33 ? -27.545 54.161 -19.735 1.00 40.61 33 VAL C N 1
ATOM 4060 C CA . VAL C 1 33 ? -27.222 55.000 -20.886 1.00 36.24 33 VAL C CA 1
ATOM 4061 C C . VAL C 1 33 ? -26.021 55.868 -20.543 1.00 34.36 33 VAL C C 1
ATOM 4062 O O . VAL C 1 33 ? -25.934 56.412 -19.439 1.00 38.23 33 VAL C O 1
ATOM 4066 N N . HIS C 1 34 ? -25.086 55.968 -21.474 1.00 34.06 34 HIS C N 1
ATOM 4067 C CA . HIS C 1 34 ? -23.859 56.725 -21.279 1.00 34.04 34 HIS C CA 1
ATOM 4068 C C . HIS C 1 34 ? -23.652 57.703 -22.430 1.00 36.81 34 HIS C C 1
ATOM 4069 O O . HIS C 1 34 ? -23.723 57.316 -23.601 1.00 31.81 34 HIS C O 1
ATOM 4076 N N . ALA C 1 35 ? -23.273 58.942 -22.101 1.00 36.06 35 ALA C N 1
ATOM 4077 C CA . ALA C 1 35 ? -22.952 59.964 -23.100 1.00 30.47 35 ALA C CA 1
ATOM 4078 C C . ALA C 1 35 ? -21.584 60.542 -22.763 1.00 33.62 35 ALA C C 1
ATOM 4079 O O . ALA C 1 35 ? -21.472 61.674 -22.268 1.00 35.87 35 ALA C O 1
ATOM 4081 N N . PRO C 1 36 ? -20.518 59.797 -23.032 1.00 36.19 36 PRO C N 1
ATOM 4082 C CA . PRO C 1 36 ? -19.199 60.200 -22.546 1.00 27.56 36 PRO C CA 1
ATOM 4083 C C . PRO C 1 36 ? -18.576 61.283 -23.398 1.00 31.57 36 PRO C C 1
ATOM 4084 O O . PRO C 1 36 ? -18.796 61.369 -24.608 1.00 36.42 36 PRO C O 1
ATOM 4088 N N . ASP C 1 37 ? -17.802 62.135 -22.738 1.00 25.79 37 ASP C N 1
ATOM 4089 C CA . ASP C 1 37 ? -16.865 62.971 -23.467 1.00 33.77 37 ASP C CA 1
ATOM 4090 C C . ASP C 1 37 ? -15.735 62.081 -23.975 1.00 33.57 37 ASP C C 1
ATOM 4091 O O . ASP C 1 37 ? -15.168 61.301 -23.199 1.00 35.18 37 ASP C O 1
ATOM 4096 N N . LEU C 1 38 ? -15.446 62.142 -25.281 1.00 28.10 38 LEU C N 1
ATOM 4097 C CA . LEU C 1 38 ? -14.249 61.468 -25.765 1.00 30.58 38 LEU C CA 1
ATOM 4098 C C . LEU C 1 38 ? -13.016 62.260 -25.350 1.00 36.41 38 LEU C C 1
ATOM 4099 O O . LEU C 1 38 ? -13.113 63.363 -24.810 1.00 30.21 38 LEU C O 1
ATOM 4104 N N . THR C 1 39 ? -11.840 61.671 -25.587 1.00 37.35 39 THR C N 1
ATOM 4105 C CA . THR C 1 39 ? -10.588 62.290 -25.162 1.00 33.48 39 THR C CA 1
ATOM 4106 C C . THR C 1 39 ? -10.339 63.625 -25.853 1.00 33.41 39 THR C C 1
ATOM 4107 O O . THR C 1 39 ? -10.339 63.714 -27.081 1.00 35.29 39 THR C O 1
ATOM 4111 N N . GLY C 1 40 ? -10.007 64.639 -25.059 1.00 33.25 40 GLY C N 1
ATOM 4112 C CA . GLY C 1 40 ? -9.846 65.985 -25.560 1.00 32.47 40 GLY C CA 1
ATOM 4113 C C . GLY C 1 40 ? -11.114 66.804 -25.543 1.00 35.87 40 GLY C C 1
ATOM 4114 O O . GLY C 1 40 ? -11.084 67.972 -25.945 1.00 35.04 40 GLY C O 1
ATOM 4115 N N . HIS C 1 41 ? -12.233 66.223 -25.119 1.00 33.59 41 HIS C N 1
ATOM 4116 C CA . HIS C 1 41 ? -13.529 66.889 -25.135 1.00 31.53 41 HIS C CA 1
ATOM 4117 C C . HIS C 1 41 ? -14.025 67.261 -23.737 1.00 31.78 41 HIS C C 1
ATOM 4118 O O . HIS C 1 41 ? -15.206 67.566 -23.580 1.00 27.50 41 HIS C O 1
ATOM 4125 N N . THR C 1 42 ? -13.173 67.209 -22.709 1.00 34.93 42 THR C N 1
ATOM 4126 C CA . THR C 1 42 ? -13.560 67.709 -21.391 1.00 30.37 42 THR C CA 1
ATOM 4127 C C . THR C 1 42 ? -12.659 68.894 -21.079 1.00 35.08 42 THR C C 1
ATOM 4128 O O . THR C 1 42 ? -11.433 68.717 -20.964 1.00 34.52 42 THR C O 1
ATOM 4132 N N . PRO C 1 43 ? -13.207 70.099 -20.936 1.00 34.16 43 PRO C N 1
ATOM 4133 C CA . PRO C 1 43 ? -12.364 71.294 -20.802 1.00 35.73 43 PRO C CA 1
ATOM 4134 C C . PRO C 1 43 ? -11.297 71.126 -19.737 1.00 39.04 43 PRO C C 1
ATOM 4135 O O . PRO C 1 43 ? -11.592 70.759 -18.596 1.00 37.14 43 PRO C O 1
ATOM 4139 N N . GLY C 1 44 ? -10.043 71.357 -20.131 1.00 40.31 44 GLY C N 1
ATOM 4140 C CA . GLY C 1 44 ? -8.921 71.216 -19.225 1.00 42.37 44 GLY C CA 1
ATOM 4141 C C . GLY C 1 44 ? -8.175 69.894 -19.265 1.00 46.19 44 GLY C C 1
ATOM 4142 O O . GLY C 1 44 ? -7.281 69.693 -18.431 1.00 43.16 44 GLY C O 1
ATOM 4143 N N . ASP C 1 45 ? -8.538 68.974 -20.163 1.00 38.97 45 ASP C N 1
ATOM 4144 C CA . ASP C 1 45 ? -7.950 67.637 -20.223 1.00 40.53 45 ASP C CA 1
ATOM 4145 C C . ASP C 1 45 ? -6.712 67.540 -21.108 1.00 42.93 45 ASP C C 1
ATOM 4146 O O . ASP C 1 45 ? -6.121 66.460 -21.202 1.00 41.62 45 ASP C O 1
ATOM 4151 N N . GLY C 1 46 ? -6.285 68.633 -21.723 1.00 38.33 46 GLY C N 1
ATOM 4152 C CA . GLY C 1 46 ? -5.191 68.611 -22.667 1.00 38.25 46 GLY C CA 1
ATOM 4153 C C . GLY C 1 46 ? -5.595 68.893 -24.091 1.00 37.79 46 GLY C C 1
ATOM 4154 O O . GLY C 1 46 ? -4.718 69.160 -24.922 1.00 39.54 46 GLY C O 1
ATOM 4155 N N . GLY C 1 47 ? -6.879 68.835 -24.407 1.00 35.66 47 GLY C N 1
ATOM 4156 C CA . GLY C 1 47 ? -7.333 69.380 -25.660 1.00 33.98 47 GLY C CA 1
ATOM 4157 C C . GLY C 1 47 ? -6.976 68.507 -26.845 1.00 35.93 47 GLY C C 1
ATOM 4158 O O . GLY C 1 47 ? -6.644 67.316 -26.721 1.00 36.55 47 GLY C O 1
ATOM 4159 N N . HIS C 1 48 ? -7.044 69.130 -28.023 1.00 32.59 48 HIS C N 1
ATOM 4160 C CA . HIS C 1 48 ? -6.958 68.370 -29.262 1.00 33.25 48 HIS C CA 1
ATOM 4161 C C . HIS C 1 48 ? -5.567 67.773 -29.465 1.00 31.54 48 HIS C C 1
ATOM 4162 O O . HIS C 1 48 ? -5.443 66.638 -29.939 1.00 33.89 48 HIS C O 1
ATOM 4169 N N . LEU C 1 49 ? -4.508 68.494 -29.075 1.00 30.98 49 LEU C N 1
ATOM 4170 C CA . LEU C 1 49 ? -3.153 67.966 -29.276 1.00 32.54 49 LEU C CA 1
ATOM 4171 C C . LEU C 1 49 ? -2.807 66.806 -28.333 1.00 32.33 49 LEU C C 1
ATOM 4172 O O . LEU C 1 49 ? -1.791 66.139 -28.548 1.00 34.56 49 LEU C O 1
ATOM 4177 N N . SER C 1 50 ? -3.577 66.576 -27.269 1.00 33.45 50 SER C N 1
ATOM 4178 C CA . SER C 1 50 ? -3.321 65.426 -26.411 1.00 33.77 50 SER C CA 1
ATOM 4179 C C . SER C 1 50 ? -3.736 64.111 -27.065 1.00 37.34 50 SER C C 1
ATOM 4180 O O . SER C 1 50 ? -3.390 63.047 -26.542 1.00 39.24 50 SER C O 1
ATOM 4183 N N . VAL C 1 51 ? -4.500 64.155 -28.158 1.00 35.71 51 VAL C N 1
ATOM 4184 C CA . VAL C 1 51 ? -4.983 62.938 -28.810 1.00 39.11 51 VAL C CA 1
ATOM 4185 C C . VAL C 1 51 ? -3.831 62.237 -29.523 1.00 37.11 51 VAL C C 1
ATOM 4186 O O . VAL C 1 51 ? -3.161 62.822 -30.382 1.00 38.39 51 VAL C O 1
ATOM 4190 N N . VAL C 1 52 ? -3.598 60.979 -29.163 1.00 38.04 52 VAL C N 1
ATOM 4191 C CA . VAL C 1 52 ? -2.546 60.182 -29.782 1.00 40.09 52 VAL C CA 1
ATOM 4192 C C . VAL C 1 52 ? -3.084 59.385 -30.959 1.00 38.21 52 VAL C C 1
ATOM 4193 O O . VAL C 1 52 ? -2.537 59.430 -32.066 1.00 36.59 52 VAL C O 1
ATOM 4197 N N . ASP C 1 53 ? -4.171 58.654 -30.745 1.00 32.19 53 ASP C N 1
ATOM 4198 C CA . ASP C 1 53 ? -4.666 57.768 -31.787 1.00 33.92 53 ASP C CA 1
ATOM 4199 C C . ASP C 1 53 ? -6.107 57.408 -31.480 1.00 34.93 53 ASP C C 1
ATOM 4200 O O . ASP C 1 53 ? -6.681 57.843 -30.475 1.00 38.26 53 ASP C O 1
ATOM 4213 N N . GLU C 1 55 ? -7.303 54.739 -30.411 1.00 34.71 55 GLU C N 1
ATOM 4214 C CA . GLU C 1 55 ? -7.483 54.015 -29.156 1.00 29.63 55 GLU C CA 1
ATOM 4215 C C . GLU C 1 55 ? -7.505 54.971 -27.985 1.00 34.13 55 GLU C C 1
ATOM 4216 O O . GLU C 1 55 ? -8.254 54.770 -27.020 1.00 36.67 55 GLU C O 1
ATOM 4222 N N . HIS C 1 56 ? -6.666 56.000 -28.048 1.00 33.61 56 HIS C N 1
ATOM 4223 C CA . HIS C 1 56 ? -6.692 57.023 -27.021 1.00 36.85 56 HIS C CA 1
ATOM 4224 C C . HIS C 1 56 ? -7.984 57.823 -27.118 1.00 32.14 56 HIS C C 1
ATOM 4225 O O . HIS C 1 56 ? -8.709 57.989 -26.128 1.00 33.29 56 HIS C O 1
ATOM 4232 N N . TYR C 1 57 ? -8.322 58.252 -28.332 1.00 34.27 57 TYR C N 1
ATOM 4233 C CA . TYR C 1 57 ? -9.517 59.058 -28.528 1.00 33.16 57 TYR C CA 1
ATOM 4234 C C . TYR C 1 57 ? -10.763 58.335 -28.020 1.00 34.84 57 TYR C C 1
ATOM 4235 O O . TYR C 1 57 ? -11.607 58.939 -27.349 1.00 32.03 57 TYR C O 1
ATOM 4244 N N . THR C 1 58 ? -10.869 57.028 -28.260 1.00 29.01 58 THR C N 1
ATOM 4245 C CA . THR C 1 58 ? -12.086 56.295 -27.956 1.00 33.34 58 THR C CA 1
ATOM 4246 C C . THR C 1 58 ? -12.036 55.589 -26.608 1.00 34.24 58 THR C C 1
ATOM 4247 O O . THR C 1 58 ? -12.972 54.859 -26.276 1.00 36.24 58 THR C O 1
ATOM 4251 N N . ARG C 1 59 ? -11.010 55.837 -25.796 1.00 37.36 59 ARG C N 1
ATOM 4252 C CA . ARG C 1 59 ? -10.783 55.011 -24.611 1.00 35.97 59 ARG C CA 1
ATOM 4253 C C . ARG C 1 59 ? -11.830 55.173 -23.515 1.00 40.71 59 ARG C C 1
ATOM 4254 O O . ARG C 1 59 ? -12.117 54.193 -22.810 1.00 37.99 59 ARG C O 1
ATOM 4262 N N . PRO C 1 60 ? -12.441 56.354 -23.332 1.00 35.34 60 PRO C N 1
ATOM 4263 C CA . PRO C 1 60 ? -13.543 56.431 -22.365 1.00 35.23 60 PRO C CA 1
ATOM 4264 C C . PRO C 1 60 ? -14.675 55.484 -22.677 1.00 38.67 60 PRO C C 1
ATOM 4265 O O . PRO C 1 60 ? -15.370 55.038 -21.754 1.00 41.27 60 PRO C O 1
ATOM 4269 N N . VAL C 1 61 ? -14.895 55.161 -23.952 1.00 36.20 61 VAL C N 1
ATOM 4270 C CA . VAL C 1 61 ? -15.962 54.217 -24.265 1.00 38.40 61 VAL C CA 1
ATOM 4271 C C . VAL C 1 61 ? -15.516 52.790 -23.967 1.00 40.68 61 VAL C C 1
ATOM 4272 O O . VAL C 1 61 ? -16.319 51.962 -23.526 1.00 44.00 61 VAL C O 1
ATOM 4276 N N . ALA C 1 62 ? -14.233 52.482 -24.190 1.00 39.87 62 ALA C N 1
ATOM 4277 C CA . ALA C 1 62 ? -13.723 51.152 -23.866 1.00 45.25 62 ALA C CA 1
ATOM 4278 C C . ALA C 1 62 ? -13.861 50.853 -22.378 1.00 46.12 62 ALA C C 1
ATOM 4279 O O . ALA C 1 62 ? -14.252 49.744 -21.992 1.00 47.24 62 ALA C O 1
ATOM 4281 N N . ASP C 1 63 ? -13.582 51.843 -21.526 1.00 46.07 63 ASP C N 1
ATOM 4282 C CA . ASP C 1 63 ? -13.805 51.669 -20.095 1.00 44.60 63 ASP C CA 1
ATOM 4283 C C . ASP C 1 63 ? -15.259 51.304 -19.816 1.00 49.54 63 ASP C C 1
ATOM 4284 O O . ASP C 1 63 ? -15.545 50.426 -18.989 1.00 53.83 63 ASP C O 1
ATOM 4289 N N . ILE C 1 64 ? -16.195 51.979 -20.488 1.00 43.35 64 ILE C N 1
ATOM 4290 C CA . ILE C 1 64 ? -17.608 51.714 -20.237 1.00 44.64 64 ILE C CA 1
ATOM 4291 C C . ILE C 1 64 ? -17.933 50.272 -20.594 1.00 47.04 64 ILE C C 1
ATOM 4292 O O . ILE C 1 64 ? -18.658 49.578 -19.867 1.00 42.14 64 ILE C O 1
ATOM 4297 N N . LEU C 1 65 ? -17.438 49.819 -21.749 1.00 47.90 65 LEU C N 1
ATOM 4298 C CA . LEU C 1 65 ? -17.691 48.454 -22.196 1.00 48.12 65 LEU C CA 1
ATOM 4299 C C . LEU C 1 65 ? -17.023 47.419 -21.291 1.00 53.46 65 LEU C C 1
ATOM 4300 O O . LEU C 1 65 ? -17.624 46.379 -20.979 1.00 50.95 65 LEU C O 1
ATOM 4305 N N . ALA C 1 66 ? -15.808 47.708 -20.807 1.00 50.24 66 ALA C N 1
ATOM 4306 C CA . ALA C 1 66 ? -15.115 46.740 -19.962 1.00 49.72 66 ALA C CA 1
ATOM 4307 C C . ALA C 1 66 ? -15.890 46.465 -18.682 1.00 51.42 66 ALA C C 1
ATOM 4308 O O . ALA C 1 66 ? -15.845 45.352 -18.151 1.00 59.86 66 ALA C O 1
ATOM 4310 N N . ARG C 1 67 ? -16.629 47.449 -18.198 1.00 50.51 67 ARG C N 1
ATOM 4311 C CA . ARG C 1 67 ? -17.378 47.352 -16.959 1.00 50.46 67 ARG C CA 1
ATOM 4312 C C . ARG C 1 67 ? -18.806 46.863 -17.169 1.00 50.54 67 ARG C C 1
ATOM 4313 O O . ARG C 1 67 ? -19.479 46.495 -16.195 1.00 46.07 67 ARG C O 1
ATOM 4321 N N . ALA C 1 68 ? -19.269 46.816 -18.413 1.00 49.17 68 ALA C N 1
ATOM 4322 C CA . ALA C 1 68 ? -20.684 46.596 -18.668 1.00 49.60 68 ALA C CA 1
ATOM 4323 C C . ALA C 1 68 ? -21.091 45.152 -18.378 1.00 55.15 68 ALA C C 1
ATOM 4324 O O . ALA C 1 68 ? -20.383 44.202 -18.733 1.00 55.53 68 ALA C O 1
ATOM 4326 N N . GLU C 1 69 ? -22.252 44.994 -17.731 1.00 49.53 69 GLU C N 1
ATOM 4327 C CA . GLU C 1 69 ? -22.790 43.686 -17.374 1.00 53.66 69 GLU C CA 1
ATOM 4328 C C . GLU C 1 69 ? -23.072 42.838 -18.611 1.00 54.73 69 GLU C C 1
ATOM 4329 O O . GLU C 1 69 ? -22.363 41.858 -18.864 1.00 61.92 69 GLU C O 1
ATOM 4335 N N . GLY C 1 70 ? -24.098 43.189 -19.385 1.00 51.23 70 GLY C N 1
ATOM 4336 C CA . GLY C 1 70 ? -24.386 42.447 -20.601 1.00 49.12 70 GLY C CA 1
ATOM 4337 C C . GLY C 1 70 ? -23.738 43.051 -21.826 1.00 46.51 70 GLY C C 1
ATOM 4338 O O . GLY C 1 70 ? -22.579 43.470 -21.758 1.00 54.69 70 GLY C O 1
ATOM 4339 N N . GLN C 1 71 ? -24.428 43.035 -22.965 1.00 45.14 71 GLN C N 1
ATOM 4340 C CA . GLN C 1 71 ? -23.926 43.676 -24.174 1.00 47.88 71 GLN C CA 1
ATOM 4341 C C . GLN C 1 71 ? -24.429 45.122 -24.312 1.00 47.11 71 GLN C C 1
ATOM 4342 O O . GLN C 1 71 ? -25.430 45.529 -23.710 1.00 44.21 71 GLN C O 1
ATOM 4348 N N . SER C 1 72 ? -23.702 45.897 -25.121 1.00 41.66 72 SER C N 1
ATOM 4349 C CA . SER C 1 72 ? -23.949 47.323 -25.305 1.00 44.08 72 SER C CA 1
ATOM 4350 C C . SER C 1 72 ? -24.216 47.667 -26.768 1.00 44.85 72 SER C C 1
ATOM 4351 O O . SER C 1 72 ? -23.707 47.011 -27.683 1.00 44.79 72 SER C O 1
ATOM 4354 N N . ILE C 1 73 ? -25.003 48.739 -26.974 1.00 39.58 73 ILE C N 1
ATOM 4355 C CA . ILE C 1 73 ? -25.254 49.346 -28.281 1.00 38.60 73 ILE C CA 1
ATOM 4356 C C . ILE C 1 73 ? -24.412 50.614 -28.411 1.00 39.46 73 ILE C C 1
ATOM 4357 O O . ILE C 1 73 ? -24.322 51.393 -27.455 1.00 38.68 73 ILE C O 1
ATOM 4362 N N . LEU C 1 74 ? -23.760 50.811 -29.565 1.00 35.47 74 LEU C N 1
ATOM 4363 C CA . LEU C 1 74 ? -22.965 52.012 -29.820 1.00 35.52 74 LEU C CA 1
ATOM 4364 C C . LEU C 1 74 ? -23.641 52.926 -30.824 1.00 36.44 74 LEU C C 1
ATOM 4365 O O . LEU C 1 74 ? -23.883 52.527 -31.970 1.00 34.55 74 LEU C O 1
ATOM 4370 N N . LEU C 1 75 ? -23.841 54.182 -30.435 1.00 32.02 75 LEU C N 1
ATOM 4371 C CA . LEU C 1 75 ? -24.397 55.173 -31.342 1.00 31.43 75 LEU C CA 1
ATOM 4372 C C . LEU C 1 75 ? -23.377 56.279 -31.525 1.00 27.92 75 LEU C C 1
ATOM 4373 O O . LEU C 1 75 ? -22.886 56.842 -30.544 1.00 28.49 75 LEU C O 1
ATOM 4378 N N . GLY C 1 76 ? -23.088 56.600 -32.768 1.00 25.88 76 GLY C N 1
ATOM 4379 C CA . GLY C 1 76 ? -22.228 57.721 -33.092 1.00 25.91 76 GLY C CA 1
ATOM 4380 C C . GLY C 1 76 ? -23.051 58.756 -33.824 1.00 29.47 76 GLY C C 1
ATOM 4381 O O . GLY C 1 76 ? -23.855 58.417 -34.700 1.00 24.13 76 GLY C O 1
ATOM 4382 N N . HIS C 1 77 ? -22.829 60.030 -33.512 1.00 27.83 77 HIS C N 1
ATOM 4383 C CA . HIS C 1 77 ? -23.467 61.103 -34.248 1.00 24.91 77 HIS C CA 1
ATOM 4384 C C . HIS C 1 77 ? -22.406 61.732 -35.122 1.00 24.91 77 HIS C C 1
ATOM 4385 O O . HIS C 1 77 ? -21.369 62.046 -34.651 1.00 27.45 77 HIS C O 1
ATOM 4392 N N . SER C 1 78 ? -22.687 61.928 -36.388 1.00 24.50 78 SER C N 1
ATOM 4393 C CA . SER C 1 78 ? -21.762 62.576 -37.262 1.00 23.20 78 SER C CA 1
ATOM 4394 C C . SER C 1 78 ? -20.350 61.962 -37.291 1.00 28.98 78 SER C C 1
ATOM 4395 O O . SER C 1 78 ? -20.194 60.816 -37.616 1.00 28.26 78 SER C O 1
ATOM 4398 N N . LEU C 1 79 ? -19.331 62.734 -36.980 1.00 26.80 79 LEU C N 1
ATOM 4399 C CA . LEU C 1 79 ? -17.985 62.218 -36.968 1.00 24.89 79 LEU C CA 1
ATOM 4400 C C . LEU C 1 79 ? -17.837 61.043 -35.998 1.00 25.36 79 LEU C C 1
ATOM 4401 O O . LEU C 1 79 ? -17.001 60.214 -36.178 1.00 28.20 79 LEU C O 1
ATOM 4406 N N . GLY C 1 80 ? -18.688 60.990 -34.998 1.00 24.80 80 GLY C N 1
ATOM 4407 C CA . GLY C 1 80 ? -18.713 59.909 -34.036 1.00 23.75 80 GLY C CA 1
ATOM 4408 C C . GLY C 1 80 ? -18.892 58.541 -34.663 1.00 30.64 80 GLY C C 1
ATOM 4409 O O . GLY C 1 80 ? -18.703 57.528 -33.975 1.00 32.31 80 GLY C O 1
ATOM 4410 N N . GLY C 1 81 ? -19.337 58.485 -35.926 1.00 28.92 81 GLY C N 1
ATOM 4411 C CA . GLY C 1 81 ? -19.400 57.215 -36.638 1.00 30.25 81 GLY C CA 1
ATOM 4412 C C . GLY C 1 81 ? -18.041 56.594 -36.902 1.00 30.56 81 GLY C C 1
ATOM 4413 O O . GLY C 1 81 ? -17.902 55.364 -36.905 1.00 34.12 81 GLY C O 1
ATOM 4414 N N . ALA C 1 82 ? -17.026 57.424 -37.131 1.00 30.87 82 ALA C N 1
ATOM 4415 C CA . ALA C 1 82 ? -15.674 56.905 -37.272 1.00 35.24 82 ALA C CA 1
ATOM 4416 C C . ALA C 1 82 ? -15.245 56.221 -35.990 1.00 34.56 82 ALA C C 1
ATOM 4417 O O . ALA C 1 82 ? -14.567 55.188 -36.022 1.00 35.81 82 ALA C O 1
ATOM 4419 N N . SER C 1 83 ? -15.646 56.774 -34.845 1.00 34.99 83 SER C N 1
ATOM 4420 C CA . SER C 1 83 ? -15.254 56.160 -33.585 1.00 33.95 83 SER C CA 1
ATOM 4421 C C . SER C 1 83 ? -15.952 54.819 -33.366 1.00 34.40 83 SER C C 1
ATOM 4422 O O . SER C 1 83 ? -15.283 53.824 -33.077 1.00 37.93 83 SER C O 1
ATOM 4425 N N . ILE C 1 84 ? -17.274 54.739 -33.587 1.00 33.20 84 ILE C N 1
ATOM 4426 C CA . ILE C 1 84 ? -17.972 53.498 -33.228 1.00 36.81 84 ILE C CA 1
ATOM 4427 C C . ILE C 1 84 ? -17.518 52.345 -34.114 1.00 32.85 84 ILE C C 1
ATOM 4428 O O . ILE C 1 84 ? -17.455 51.198 -33.668 1.00 36.72 84 ILE C O 1
ATOM 4433 N N . SER C 1 85 ? -17.169 52.627 -35.359 1.00 33.89 85 SER C N 1
ATOM 4434 C CA . SER C 1 85 ? -16.578 51.606 -36.207 1.00 34.83 85 SER C CA 1
ATOM 4435 C C . SER C 1 85 ? -15.246 51.128 -35.643 1.00 40.33 85 SER C C 1
ATOM 4436 O O . SER C 1 85 ? -14.944 49.928 -35.673 1.00 40.36 85 SER C O 1
ATOM 4439 N N . TRP C 1 86 ? -14.412 52.052 -35.164 1.00 36.96 86 TRP C N 1
ATOM 4440 C CA . TRP C 1 86 ? -13.147 51.637 -34.575 1.00 33.84 86 TRP C CA 1
ATOM 4441 C C . TRP C 1 86 ? -13.377 50.785 -33.335 1.00 36.77 86 TRP C C 1
ATOM 4442 O O . TRP C 1 86 ? -12.742 49.741 -33.159 1.00 39.80 86 TRP C O 1
ATOM 4453 N N . LEU C 1 87 ? -14.287 51.213 -32.461 1.00 36.12 87 LEU C N 1
ATOM 4454 C CA . LEU C 1 87 ? -14.573 50.430 -31.265 1.00 38.08 87 LEU C CA 1
ATOM 4455 C C . LEU C 1 87 ? -15.176 49.075 -31.612 1.00 42.92 87 LEU C C 1
ATOM 4456 O O . LEU C 1 87 ? -14.954 48.090 -30.888 1.00 40.61 87 LEU C O 1
ATOM 4461 N N . ALA C 1 88 ? -15.959 49.010 -32.693 1.00 39.69 88 ALA C N 1
ATOM 4462 C CA . ALA C 1 88 ? -16.551 47.741 -33.108 1.00 38.79 88 ALA C CA 1
ATOM 4463 C C . ALA C 1 88 ? -15.477 46.732 -33.485 1.00 38.49 88 ALA C C 1
ATOM 4464 O O . ALA C 1 88 ? -15.631 45.531 -33.246 1.00 45.66 88 ALA C O 1
ATOM 4466 N N . GLN C 1 89 ? -14.392 47.191 -34.100 1.00 41.38 89 GLN C N 1
ATOM 4467 C CA . GLN C 1 89 ? -13.352 46.252 -34.499 1.00 43.02 89 GLN C CA 1
ATOM 4468 C C . GLN C 1 89 ? -12.607 45.686 -33.292 1.00 45.88 89 GLN C C 1
ATOM 4469 O O . GLN C 1 89 ? -12.231 44.507 -33.291 1.00 50.10 89 GLN C O 1
ATOM 4475 N N . HIS C 1 90 ? -12.386 46.499 -32.253 1.00 42.88 90 HIS C N 1
ATOM 4476 C CA . HIS C 1 90 ? -11.564 46.071 -31.122 1.00 45.29 90 HIS C CA 1
ATOM 4477 C C . HIS C 1 90 ? -12.341 45.489 -29.948 1.00 46.46 90 HIS C C 1
ATOM 4478 O O . HIS C 1 90 ? -11.728 44.864 -29.074 1.00 52.32 90 HIS C O 1
ATOM 4485 N N . HIS C 1 91 ? -13.653 45.676 -29.880 1.00 45.01 91 HIS C N 1
ATOM 4486 C CA . HIS C 1 91 ? -14.463 45.074 -28.817 1.00 49.33 91 HIS C CA 1
ATOM 4487 C C . HIS C 1 91 ? -15.683 44.335 -29.373 1.00 51.37 91 HIS C C 1
ATOM 4488 O O . HIS C 1 91 ? -16.809 44.554 -28.926 1.00 48.96 91 HIS C O 1
ATOM 4495 N N . PRO C 1 92 ? -15.492 43.438 -30.354 1.00 49.06 92 PRO C N 1
ATOM 4496 C CA . PRO C 1 92 ? -16.659 42.779 -30.968 1.00 49.14 92 PRO C CA 1
ATOM 4497 C C . PRO C 1 92 ? -17.449 41.905 -30.007 1.00 52.65 92 PRO C C 1
ATOM 4498 O O . PRO C 1 92 ? -18.673 41.780 -30.163 1.00 53.74 92 PRO C O 1
ATOM 4502 N N . ASP C 1 93 ? -16.804 41.317 -28.998 1.00 51.56 93 ASP C N 1
ATOM 4503 C CA . ASP C 1 93 ? -17.551 40.537 -28.015 1.00 54.00 93 ASP C CA 1
ATOM 4504 C C . ASP C 1 93 ? -18.480 41.414 -27.193 1.00 54.98 93 ASP C C 1
ATOM 4505 O O . ASP C 1 93 ? -19.416 40.904 -26.564 1.00 48.21 93 ASP C O 1
ATOM 4510 N N . LYS C 1 94 ? -18.266 42.726 -27.229 1.00 54.99 94 LYS C N 1
ATOM 4511 C CA . LYS C 1 94 ? -19.009 43.654 -26.401 1.00 53.79 94 LYS C CA 1
ATOM 4512 C C . LYS C 1 94 ? -20.150 44.372 -27.110 1.00 49.73 94 LYS C C 1
ATOM 4513 O O . LYS C 1 94 ? -21.126 44.742 -26.448 1.00 48.43 94 LYS C O 1
ATOM 4519 N N . VAL C 1 95 ? -20.112 44.494 -28.430 1.00 49.32 95 VAL C N 1
ATOM 4520 C CA . VAL C 1 95 ? -21.035 45.362 -29.153 1.00 47.66 95 VAL C CA 1
ATOM 4521 C C . VAL C 1 95 ? -22.121 44.516 -29.810 1.00 46.96 95 VAL C C 1
ATOM 4522 O O . VAL C 1 95 ? -21.839 43.714 -30.708 1.00 44.35 95 VAL C O 1
ATOM 4526 N N . ALA C 1 96 ? -23.373 44.752 -29.414 1.00 42.78 96 ALA C N 1
ATOM 4527 C CA . ALA C 1 96 ? -24.509 44.034 -29.980 1.00 45.18 96 ALA C CA 1
ATOM 4528 C C . ALA C 1 96 ? -25.110 44.730 -31.189 1.00 44.99 96 ALA C C 1
ATOM 4529 O O . ALA C 1 96 ? -25.888 44.104 -31.925 1.00 37.86 96 ALA C O 1
ATOM 4531 N N . GLY C 1 97 ? -24.793 46.010 -31.389 1.00 39.20 97 GLY C N 1
ATOM 4532 C CA . GLY C 1 97 ? -25.316 46.784 -32.496 1.00 39.08 97 GLY C CA 1
ATOM 4533 C C . GLY C 1 97 ? -24.610 48.121 -32.630 1.00 38.34 97 GLY C C 1
ATOM 4534 O O . GLY C 1 97 ? -24.105 48.658 -31.646 1.00 39.70 97 GLY C O 1
ATOM 4535 N N . LEU C 1 98 ? -24.562 48.658 -33.843 1.00 39.32 98 LEU C N 1
ATOM 4536 C CA . LEU C 1 98 ? -23.967 49.955 -34.131 1.00 34.63 98 LEU C CA 1
ATOM 4537 C C . LEU C 1 98 ? -25.039 50.843 -34.759 1.00 32.57 98 LEU C C 1
ATOM 4538 O O . LEU C 1 98 ? -25.613 50.468 -35.786 1.00 32.18 98 LEU C O 1
ATOM 4543 N N . ILE C 1 99 ? -25.259 52.045 -34.206 1.00 33.98 99 ILE C N 1
ATOM 4544 C CA . ILE C 1 99 ? -26.268 52.979 -34.728 1.00 26.46 99 ILE C CA 1
ATOM 4545 C C . ILE C 1 99 ? -25.548 54.212 -35.251 1.00 27.58 99 ILE C C 1
ATOM 4546 O O . ILE C 1 99 ? -24.890 54.920 -34.482 1.00 27.47 99 ILE C O 1
ATOM 4551 N N . TYR C 1 100 ? -25.710 54.482 -36.546 1.00 22.23 100 TYR C N 1
ATOM 4552 C CA . TYR C 1 100 ? -25.046 55.571 -37.247 1.00 28.56 100 TYR C CA 1
ATOM 4553 C C . TYR C 1 100 ? -26.089 56.669 -37.443 1.00 25.11 100 TYR C C 1
ATOM 4554 O O . TYR C 1 100 ? -26.951 56.589 -38.325 1.00 28.88 100 TYR C O 1
ATOM 4563 N N . LEU C 1 101 ? -26.012 57.694 -36.611 1.00 26.05 101 LEU C N 1
ATOM 4564 C CA . LEU C 1 101 ? -27.003 58.787 -36.596 1.00 21.23 101 LEU C CA 1
ATOM 4565 C C . LEU C 1 101 ? -26.451 59.926 -37.448 1.00 25.53 101 LEU C C 1
ATOM 4566 O O . LEU C 1 101 ? -25.571 60.674 -37.005 1.00 25.49 101 LEU C O 1
ATOM 4571 N N . THR C 1 102 ? -26.962 60.028 -38.691 1.00 19.93 102 THR C N 1
ATOM 4572 C CA . THR C 1 102 ? -26.406 60.870 -39.748 1.00 21.09 102 THR C CA 1
ATOM 4573 C C . THR C 1 102 ? -24.892 60.990 -39.590 1.00 28.15 102 THR C C 1
ATOM 4574 O O . THR C 1 102 ? -24.314 62.093 -39.581 1.00 23.95 102 THR C O 1
ATOM 4578 N N . ALA C 1 103 ? -24.237 59.830 -39.548 1.00 23.27 103 ALA C N 1
ATOM 4579 C CA . ALA C 1 103 ? -22.847 59.699 -39.158 1.00 19.69 103 ALA C CA 1
ATOM 4580 C C . ALA C 1 103 ? -22.006 59.234 -40.335 1.00 26.64 103 ALA C C 1
ATOM 4581 O O . ALA C 1 103 ? -22.517 58.942 -41.419 1.00 17.09 103 ALA C O 1
ATOM 4583 N N . VAL C 1 104 ? -20.687 59.347 -40.148 1.00 25.94 104 VAL C N 1
ATOM 4584 C CA . VAL C 1 104 ? -19.722 58.851 -41.122 1.00 24.79 104 VAL C CA 1
ATOM 4585 C C . VAL C 1 104 ? -19.643 57.334 -41.010 1.00 30.49 104 VAL C C 1
ATOM 4586 O O . VAL C 1 104 ? -19.305 56.788 -39.954 1.00 29.36 104 VAL C O 1
ATOM 4590 N N . LEU C 1 105 ? -20.018 56.655 -42.084 1.00 29.07 105 LEU C N 1
ATOM 4591 C CA . LEU C 1 105 ? -19.977 55.203 -42.208 1.00 30.65 105 LEU C CA 1
ATOM 4592 C C . LEU C 1 105 ? -19.122 54.915 -43.432 1.00 30.69 105 LEU C C 1
ATOM 4593 O O . LEU C 1 105 ? -19.552 55.164 -44.562 1.00 35.77 105 LEU C O 1
ATOM 4598 N N . THR C 1 106 ? -17.880 54.491 -43.211 1.00 30.72 106 THR C N 1
ATOM 4599 C CA . THR C 1 106 ? -16.944 54.211 -44.295 1.00 31.61 106 THR C CA 1
ATOM 4600 C C . THR C 1 106 ? -16.743 52.706 -44.433 1.00 30.77 106 THR C C 1
ATOM 4601 O O . THR C 1 106 ? -16.899 51.954 -43.470 1.00 27.53 106 THR C O 1
ATOM 4605 N N . ALA C 1 107 ? -16.464 52.274 -45.661 1.00 34.88 107 ALA C N 1
ATOM 4606 C CA . ALA C 1 107 ? -16.133 50.876 -45.889 1.00 42.07 107 ALA C CA 1
ATOM 4607 C C . ALA C 1 107 ? -14.784 50.559 -45.237 1.00 41.87 107 ALA C C 1
ATOM 4608 O O . ALA C 1 107 ? -14.003 51.474 -44.944 1.00 41.84 107 ALA C O 1
ATOM 4610 N N . PRO C 1 108 ? -14.494 49.279 -44.976 1.00 36.54 108 PRO C N 1
ATOM 4611 C CA . PRO C 1 108 ? -13.181 48.918 -44.420 1.00 35.03 108 PRO C CA 1
ATOM 4612 C C . PRO C 1 108 ? -12.036 49.457 -45.266 1.00 36.56 108 PRO C C 1
ATOM 4613 O O . PRO C 1 108 ? -12.015 49.305 -46.489 1.00 35.15 108 PRO C O 1
ATOM 4617 N N . GLY C 1 109 ? -11.093 50.136 -44.608 1.00 34.54 109 GLY C N 1
ATOM 4618 C CA . GLY C 1 109 ? -9.956 50.717 -45.299 1.00 34.77 109 GLY C CA 1
ATOM 4619 C C . GLY C 1 109 ? -10.161 52.115 -45.855 1.00 42.33 109 GLY C C 1
ATOM 4620 O O . GLY C 1 109 ? -9.244 52.648 -46.495 1.00 42.80 109 GLY C O 1
ATOM 4621 N N . VAL C 1 110 ? -11.337 52.715 -45.670 1.00 40.97 110 VAL C N 1
ATOM 4622 C CA . VAL C 1 110 ? -11.662 54.028 -46.223 1.00 39.02 110 VAL C CA 1
ATOM 4623 C C . VAL C 1 110 ? -11.661 55.038 -45.083 1.00 30.67 110 VAL C C 1
ATOM 4624 O O . VAL C 1 110 ? -12.176 54.746 -43.999 1.00 32.60 110 VAL C O 1
ATOM 4628 N N . THR C 1 111 ? -11.051 56.243 -45.313 1.00 37.51 111 THR C N 1
ATOM 4629 C CA . THR C 1 111 ? -11.067 57.225 -44.228 1.00 37.49 111 THR C CA 1
ATOM 4630 C C . THR C 1 111 ? -12.334 58.069 -44.276 1.00 34.21 111 THR C C 1
ATOM 4631 O O . THR C 1 111 ? -12.981 58.174 -45.322 1.00 31.18 111 THR C O 1
ATOM 4635 N N . PRO C 1 112 ? -12.730 58.675 -43.147 1.00 32.10 112 PRO C N 1
ATOM 4636 C CA . PRO C 1 112 ? -13.864 59.613 -43.191 1.00 33.45 112 PRO C CA 1
ATOM 4637 C C . PRO C 1 112 ? -13.666 60.759 -44.164 1.00 33.35 112 PRO C C 1
ATOM 4638 O O . PRO C 1 112 ? -14.657 61.287 -44.678 1.00 33.25 112 PRO C O 1
ATOM 4642 N N . GLU C 1 113 ? -12.424 61.192 -44.405 1.00 31.47 113 GLU C N 1
ATOM 4643 C CA . GLU C 1 113 ? -12.214 62.321 -45.304 1.00 32.56 113 GLU C CA 1
ATOM 4644 C C . GLU C 1 113 ? -12.671 62.013 -46.727 1.00 32.33 113 GLU C C 1
ATOM 4645 O O . GLU C 1 113 ? -12.806 62.942 -47.532 1.00 35.29 113 GLU C O 1
ATOM 4651 N N . THR C 1 114 ? -12.849 60.731 -47.079 1.00 35.07 114 THR C N 1
ATOM 4652 C CA . THR C 1 114 ? -13.385 60.377 -48.399 1.00 32.12 114 THR C CA 1
ATOM 4653 C C . THR C 1 114 ? -14.700 61.094 -48.708 1.00 28.51 114 THR C C 1
ATOM 4654 O O . THR C 1 114 ? -14.903 61.598 -49.823 1.00 29.59 114 THR C O 1
ATOM 4658 N N . PHE C 1 115 ? -15.599 61.157 -47.723 1.00 34.87 115 PHE C N 1
ATOM 4659 C CA . PHE C 1 115 ? -16.929 61.736 -47.881 1.00 28.10 115 PHE C CA 1
ATOM 4660 C C . PHE C 1 115 ? -17.018 63.178 -47.411 1.00 28.19 115 PHE C C 1
ATOM 4661 O O . PHE C 1 115 ? -17.975 63.866 -47.765 1.00 23.73 115 PHE C O 1
ATOM 4669 N N . VAL C 1 116 ? -16.036 63.653 -46.649 1.00 27.06 116 VAL C N 1
ATOM 4670 C CA . VAL C 1 116 ? -16.040 65.044 -46.228 1.00 28.88 116 VAL C CA 1
ATOM 4671 C C . VAL C 1 116 ? -15.530 65.945 -47.352 1.00 27.63 116 VAL C C 1
ATOM 4672 O O . VAL C 1 116 ? -16.021 67.067 -47.543 1.00 21.82 116 VAL C O 1
ATOM 4676 N N . LEU C 1 117 ? -14.521 65.457 -48.141 1.00 27.93 117 LEU C N 1
ATOM 4677 C CA . LEU C 1 117 ? -13.888 66.196 -49.223 1.00 22.77 117 LEU C CA 1
ATOM 4678 C C . LEU C 1 117 ? -14.653 66.045 -50.528 1.00 27.24 117 LEU C C 1
ATOM 4679 O O . LEU C 1 117 ? -15.383 65.061 -50.719 1.00 28.18 117 LEU C O 1
ATOM 4684 N N . PRO C 1 118 ? -14.505 67.033 -51.416 1.00 27.51 118 PRO C N 1
ATOM 4685 C CA . PRO C 1 118 ? -15.199 66.982 -52.707 1.00 30.19 118 PRO C CA 1
ATOM 4686 C C . PRO C 1 118 ? -14.726 65.809 -53.546 1.00 32.84 118 PRO C C 1
ATOM 4687 O O . PRO C 1 118 ? -13.530 65.506 -53.607 1.00 33.80 118 PRO C O 1
ATOM 4691 N N . GLY C 1 119 ? -15.661 65.223 -54.279 1.00 27.77 119 GLY C N 1
ATOM 4692 C CA . GLY C 1 119 ? -15.359 64.056 -55.082 1.00 30.82 119 GLY C CA 1
ATOM 4693 C C . GLY C 1 119 ? -16.634 63.431 -55.597 1.00 31.72 119 GLY C C 1
ATOM 4694 O O . GLY C 1 119 ? -17.742 63.889 -55.295 1.00 30.94 119 GLY C O 1
ATOM 4695 N N . GLU C 1 120 ? -16.460 62.378 -56.395 1.00 27.78 120 GLU C N 1
ATOM 4696 C CA . GLU C 1 120 ? -17.603 61.665 -56.976 1.00 32.34 120 GLU C CA 1
ATOM 4697 C C . GLU C 1 120 ? -17.594 60.148 -56.708 1.00 33.10 120 GLU C C 1
ATOM 4698 O O . GLU C 1 120 ? -16.533 59.537 -56.591 1.00 33.75 120 GLU C O 1
ATOM 4704 N N . PRO C 1 121 ? -18.792 59.549 -56.586 1.00 31.05 121 PRO C N 1
ATOM 4705 C CA . PRO C 1 121 ? -20.090 60.237 -56.640 1.00 37.00 121 PRO C CA 1
ATOM 4706 C C . PRO C 1 121 ? -20.648 60.578 -55.259 1.00 32.29 121 PRO C C 1
ATOM 4707 O O . PRO C 1 121 ? -20.345 59.863 -54.301 1.00 28.22 121 PRO C O 1
ATOM 4711 N N . ASN C 1 122 ? -21.473 61.629 -55.186 1.00 32.52 122 ASN C N 1
ATOM 4712 C CA . ASN C 1 122 ? -22.201 62.012 -53.972 1.00 27.05 122 ASN C CA 1
ATOM 4713 C C . ASN C 1 122 ? -21.283 62.086 -52.758 1.00 24.23 122 ASN C C 1
ATOM 4714 O O . ASN C 1 122 ? -21.534 61.460 -51.725 1.00 23.07 122 ASN C O 1
ATOM 4719 N N . ARG C 1 123 ? -20.212 62.876 -52.891 1.00 26.69 123 ARG C N 1
ATOM 4720 C CA . ARG C 1 123 ? -19.228 63.081 -51.837 1.00 32.68 123 ARG C CA 1
ATOM 4721 C C . ARG C 1 123 ? -19.035 64.573 -51.606 1.00 30.35 123 ARG C C 1
ATOM 4722 O O . ARG C 1 123 ? -19.126 65.384 -52.536 1.00 28.88 123 ARG C O 1
ATOM 4730 N N . GLY C 1 124 ? -18.786 64.922 -50.347 1.00 28.35 124 GLY C N 1
ATOM 4731 C CA . GLY C 1 124 ? -18.461 66.305 -50.017 1.00 29.28 124 GLY C CA 1
ATOM 4732 C C . GLY C 1 124 ? -19.422 66.873 -48.991 1.00 25.89 124 GLY C C 1
ATOM 4733 O O . GLY C 1 124 ? -20.635 66.763 -49.117 1.00 20.60 124 GLY C O 1
ATOM 4734 N N . THR C 1 125 ? -18.858 67.533 -47.976 1.00 27.10 125 THR C N 1
ATOM 4735 C CA . THR C 1 125 ? -19.622 68.306 -46.996 1.00 25.42 125 THR C CA 1
ATOM 4736 C C . THR C 1 125 ? -19.135 69.750 -47.076 1.00 21.38 125 THR C C 1
ATOM 4737 O O . THR C 1 125 ? -18.484 70.232 -46.146 1.00 21.37 125 THR C O 1
ATOM 4741 N N . PRO C 1 126 ? -19.416 70.457 -48.181 1.00 20.63 126 PRO C N 1
ATOM 4742 C CA . PRO C 1 126 ? -18.807 71.796 -48.384 1.00 20.33 126 PRO C CA 1
ATOM 4743 C C . PRO C 1 126 ? -19.240 72.887 -47.397 1.00 20.01 126 PRO C C 1
ATOM 4744 O O . PRO C 1 126 ? -18.498 73.868 -47.252 1.00 15.11 126 PRO C O 1
ATOM 4748 N N . HIS C 1 127 ? -20.423 72.792 -46.782 1.00 20.14 127 HIS C N 1
ATOM 4749 C CA . HIS C 1 127 ? -20.815 73.746 -45.740 1.00 25.26 127 HIS C CA 1
ATOM 4750 C C . HIS C 1 127 ? -19.931 73.622 -44.515 1.00 24.51 127 HIS C C 1
ATOM 4751 O O . HIS C 1 127 ? -19.597 74.627 -43.872 1.00 23.85 127 HIS C O 1
ATOM 4758 N N . ALA C 1 128 ? -19.629 72.390 -44.115 1.00 20.78 128 ALA C N 1
ATOM 4759 C CA . ALA C 1 128 ? -18.782 72.225 -42.945 1.00 20.85 128 ALA C CA 1
ATOM 4760 C C . ALA C 1 128 ? -17.367 72.709 -43.229 1.00 20.26 128 ALA C C 1
ATOM 4761 O O . ALA C 1 128 ? -16.759 73.347 -42.371 1.00 23.15 128 ALA C O 1
ATOM 4763 N N . LEU C 1 129 ? -16.794 72.368 -44.393 1.00 22.31 129 LEU C N 1
ATOM 4764 C CA . LEU C 1 129 ? -15.445 72.860 -44.686 1.00 24.02 129 LEU C CA 1
ATOM 4765 C C . LEU C 1 129 ? -15.417 74.377 -44.797 1.00 24.47 129 LEU C C 1
ATOM 4766 O O . LEU C 1 129 ? -14.370 74.992 -44.578 1.00 22.01 129 LEU C O 1
ATOM 4771 N N . ASP C 1 130 ? -16.535 74.989 -45.186 1.00 22.29 130 ASP C N 1
ATOM 4772 C CA . ASP C 1 130 ? -16.541 76.440 -45.273 1.00 25.33 130 ASP C CA 1
ATOM 4773 C C . ASP C 1 130 ? -16.499 77.056 -43.887 1.00 22.02 130 ASP C C 1
ATOM 4774 O O . ASP C 1 130 ? -15.797 78.037 -43.675 1.00 25.63 130 ASP C O 1
ATOM 4779 N N . LEU C 1 131 ? -17.195 76.453 -42.920 1.00 24.01 131 LEU C N 1
ATOM 4780 C CA . LEU C 1 131 ? -17.383 77.036 -41.595 1.00 18.59 131 LEU C CA 1
ATOM 4781 C C . LEU C 1 131 ? -16.429 76.503 -40.541 1.00 22.67 131 LEU C C 1
ATOM 4782 O O . LEU C 1 131 ? -16.464 76.980 -39.407 1.00 20.64 131 LEU C O 1
ATOM 4787 N N . ILE C 1 132 ? -15.701 75.432 -40.830 1.00 22.69 132 ILE C N 1
ATOM 4788 C CA . ILE C 1 132 ? -14.730 74.855 -39.914 1.00 22.04 132 ILE C CA 1
ATOM 4789 C C . ILE C 1 132 ? -13.376 74.914 -40.604 1.00 29.48 132 ILE C C 1
ATOM 4790 O O . ILE C 1 132 ? -13.221 74.386 -41.711 1.00 30.86 132 ILE C O 1
ATOM 4795 N N . GLN C 1 133 ? -12.412 75.565 -39.975 1.00 21.02 133 GLN C N 1
ATOM 4796 C CA . GLN C 1 133 ? -11.157 75.814 -40.644 1.00 23.64 133 GLN C CA 1
ATOM 4797 C C . GLN C 1 133 ? -10.035 75.106 -39.898 1.00 21.92 133 GLN C C 1
ATOM 4798 O O . GLN C 1 133 ? -10.173 74.839 -38.707 1.00 21.72 133 GLN C O 1
ATOM 4804 N N . PRO C 1 134 ? -8.958 74.717 -40.578 1.00 24.38 134 PRO C N 1
ATOM 4805 C CA . PRO C 1 134 ? -7.876 73.997 -39.881 1.00 25.65 134 PRO C CA 1
ATOM 4806 C C . PRO C 1 134 ? -7.016 74.905 -39.006 1.00 26.83 134 PRO C C 1
ATOM 4807 O O . PRO C 1 134 ? -6.850 76.091 -39.286 1.00 27.84 134 PRO C O 1
ATOM 4811 N N . VAL C 1 135 ? -6.477 74.328 -37.922 1.00 26.36 135 VAL C N 1
ATOM 4812 C CA . VAL C 1 135 ? -5.505 74.987 -37.053 1.00 25.16 135 VAL C CA 1
ATOM 4813 C C . VAL C 1 135 ? -4.394 73.998 -36.696 1.00 28.15 135 VAL C C 1
ATOM 4814 O O . VAL C 1 135 ? -4.577 72.777 -36.733 1.00 30.08 135 VAL C O 1
ATOM 4818 N N . ASP C 1 136 ? -3.243 74.555 -36.293 1.00 30.32 136 ASP C N 1
ATOM 4819 C CA . ASP C 1 136 ? -2.078 73.789 -35.838 1.00 28.86 136 ASP C CA 1
ATOM 4820 C C . ASP C 1 136 ? -1.617 72.761 -36.875 1.00 28.46 136 ASP C C 1
ATOM 4821 O O . ASP C 1 136 ? -1.499 71.571 -36.580 1.00 33.39 136 ASP C O 1
ATOM 4826 N N . GLU C 1 137 ? -1.389 73.223 -38.106 1.00 29.56 137 GLU C N 1
ATOM 4827 C CA . GLU C 1 137 ? -0.852 72.388 -39.191 1.00 28.35 137 GLU C CA 1
ATOM 4828 C C . GLU C 1 137 ? -1.666 71.105 -39.365 1.00 30.15 137 GLU C C 1
ATOM 4829 O O . GLU C 1 137 ? -1.137 69.984 -39.397 1.00 29.58 137 GLU C O 1
ATOM 4835 N N . GLY C 1 138 ? -2.975 71.269 -39.492 1.00 30.37 138 GLY C N 1
ATOM 4836 C CA . GLY C 1 138 ? -3.859 70.139 -39.683 1.00 28.75 138 GLY C CA 1
ATOM 4837 C C . GLY C 1 138 ? -4.104 69.265 -38.472 1.00 31.24 138 GLY C C 1
ATOM 4838 O O . GLY C 1 138 ? -4.832 68.264 -38.591 1.00 25.94 138 GLY C O 1
ATOM 4839 N N . ARG C 1 139 ? -3.583 69.605 -37.291 1.00 24.74 139 ARG C N 1
ATOM 4840 C CA . ARG C 1 139 ? -3.947 68.746 -36.171 1.00 28.53 139 ARG C CA 1
ATOM 4841 C C . ARG C 1 139 ? -5.203 69.183 -35.437 1.00 28.88 139 ARG C C 1
ATOM 4842 O O . ARG C 1 139 ? -5.632 68.471 -34.528 1.00 25.86 139 ARG C O 1
ATOM 4850 N N . GLY C 1 140 ? -5.797 70.318 -35.810 1.00 28.88 140 GLY C N 1
ATOM 4851 C CA . GLY C 1 140 ? -6.983 70.809 -35.138 1.00 27.87 140 GLY C CA 1
ATOM 4852 C C . GLY C 1 140 ? -7.924 71.478 -36.121 1.00 22.41 140 GLY C C 1
ATOM 4853 O O . GLY C 1 140 ? -7.551 71.807 -37.241 1.00 23.51 140 GLY C O 1
ATOM 4854 N N . LEU C 1 141 ? -9.191 71.570 -35.716 1.00 25.10 141 LEU C N 1
ATOM 4855 C CA . LEU C 1 141 ? -10.212 72.261 -36.486 1.00 25.23 141 LEU C CA 1
ATOM 4856 C C . LEU C 1 141 ? -10.966 73.171 -35.536 1.00 20.10 141 LEU C C 1
ATOM 4857 O O . LEU C 1 141 ? -11.210 72.798 -34.389 1.00 23.97 141 LEU C O 1
ATOM 4862 N N . GLN C 1 142 ? -11.324 74.361 -36.008 1.00 25.65 142 GLN C N 1
ATOM 4863 C CA . GLN C 1 142 ? -11.993 75.342 -35.168 1.00 20.49 142 GLN C CA 1
ATOM 4864 C C . GLN C 1 142 ? -13.021 76.097 -36.006 1.00 22.04 142 GLN C C 1
ATOM 4865 O O . GLN C 1 142 ? -12.728 76.517 -37.127 1.00 21.60 142 GLN C O 1
ATOM 4871 N N . ALA C 1 143 ? -14.201 76.318 -35.435 1.00 18.42 143 ALA C N 1
ATOM 4872 C CA . ALA C 1 143 ? -15.279 76.992 -36.154 1.00 21.60 143 ALA C CA 1
ATOM 4873 C C . ALA C 1 143 ? -14.914 78.452 -36.449 1.00 23.99 143 ALA C C 1
ATOM 4874 O O . ALA C 1 143 ? -14.159 79.076 -35.706 1.00 21.12 143 ALA C O 1
ATOM 4876 N N . ASP C 1 144 ? -15.421 78.978 -37.572 1.00 23.58 144 ASP C N 1
ATOM 4877 C CA . ASP C 1 144 ? -15.209 80.376 -37.956 1.00 25.11 144 ASP C CA 1
ATOM 4878 C C . ASP C 1 144 ? -16.221 81.267 -37.222 1.00 26.66 144 ASP C C 1
ATOM 4879 O O . ASP C 1 144 ? -17.367 81.449 -37.662 1.00 20.18 144 ASP C O 1
ATOM 4884 N N . PHE C 1 145 ? -15.774 81.862 -36.118 1.00 21.72 145 PHE C N 1
ATOM 4885 C CA . PHE C 1 145 ? -16.636 82.676 -35.268 1.00 25.17 145 PHE C CA 1
ATOM 4886 C C . PHE C 1 145 ? -16.874 84.087 -35.807 1.00 24.57 145 PHE C C 1
ATOM 4887 O O . PHE C 1 145 ? -17.592 84.870 -35.168 1.00 22.71 145 PHE C O 1
ATOM 4895 N N . SER C 1 146 ? -16.341 84.430 -36.973 1.00 23.58 146 SER C N 1
ATOM 4896 C CA . SER C 1 146 ? -16.810 85.656 -37.603 1.00 26.87 146 SER C CA 1
ATOM 4897 C C . SER C 1 146 ? -18.190 85.499 -38.238 1.00 23.54 146 SER C C 1
ATOM 4898 O O . SER C 1 146 ? -18.799 86.507 -38.602 1.00 18.12 146 SER C O 1
ATOM 4901 N N . ARG C 1 147 ? -18.722 84.274 -38.355 1.00 19.88 147 ARG C N 1
ATOM 4902 C CA . ARG C 1 147 ? -20.007 84.051 -39.012 1.00 21.92 147 ARG C CA 1
ATOM 4903 C C . ARG C 1 147 ? -20.918 83.268 -38.068 1.00 22.68 147 ARG C C 1
ATOM 4904 O O . ARG C 1 147 ? -21.344 82.143 -38.324 1.00 18.81 147 ARG C O 1
ATOM 4912 N N . LEU C 1 148 ? -21.245 83.911 -36.953 1.00 20.46 148 LEU C N 1
ATOM 4913 C CA . LEU C 1 148 ? -21.970 83.223 -35.887 1.00 21.16 148 LEU C CA 1
ATOM 4914 C C . LEU C 1 148 ? -23.365 82.779 -36.323 1.00 21.85 148 LEU C C 1
ATOM 4915 O O . LEU C 1 148 ? -23.826 81.710 -35.917 1.00 19.61 148 LEU C O 1
ATOM 4920 N N . GLU C 1 149 ? -24.111 83.639 -37.031 1.00 22.74 149 GLU C N 1
ATOM 4921 C CA . GLU C 1 149 ? -25.491 83.262 -37.379 1.00 23.78 149 GLU C CA 1
ATOM 4922 C C . GLU C 1 149 ? -25.514 82.114 -38.377 1.00 23.27 149 GLU C C 1
ATOM 4923 O O . GLU C 1 149 ? -26.382 81.224 -38.320 1.00 16.15 149 GLU C O 1
ATOM 4929 N N . ARG C 1 150 ? -24.581 82.141 -39.318 1.00 22.95 150 ARG C N 1
ATOM 4930 C CA . ARG C 1 150 ? -24.415 81.026 -40.234 1.00 19.98 150 ARG C CA 1
ATOM 4931 C C . ARG C 1 150 ? -24.113 79.732 -39.484 1.00 22.44 150 ARG C C 1
ATOM 4932 O O . ARG C 1 150 ? -24.707 78.684 -39.776 1.00 24.94 150 ARG C O 1
ATOM 4940 N N . LEU C 1 151 ? -23.229 79.783 -38.483 1.00 20.69 151 LEU C N 1
ATOM 4941 C CA . LEU C 1 151 ? -22.948 78.569 -37.705 1.00 22.88 151 LEU C CA 1
ATOM 4942 C C . LEU C 1 151 ? -24.219 78.027 -37.055 1.00 23.00 151 LEU C C 1
ATOM 4943 O O . LEU C 1 151 ? -24.409 76.805 -36.955 1.00 18.31 151 LEU C O 1
ATOM 4948 N N . ARG C 1 152 ? -25.063 78.929 -36.537 1.00 20.91 152 ARG C N 1
ATOM 4949 C CA . ARG C 1 152 ? -26.287 78.504 -35.869 1.00 21.98 152 ARG C CA 1
ATOM 4950 C C . ARG C 1 152 ? -27.253 77.854 -36.851 1.00 26.24 152 ARG C C 1
ATOM 4951 O O . ARG C 1 152 ? -27.768 76.763 -36.586 1.00 24.74 152 ARG C O 1
ATOM 4959 N N . GLU C 1 153 ? -27.522 78.504 -37.994 1.00 24.77 153 GLU C N 1
ATOM 4960 C CA . GLU C 1 153 ? -28.533 77.945 -38.897 1.00 26.08 153 GLU C CA 1
ATOM 4961 C C . GLU C 1 153 ? -28.064 76.644 -39.558 1.00 27.80 153 GLU C C 1
ATOM 4962 O O . GLU C 1 153 ? -28.896 75.789 -39.889 1.00 22.04 153 GLU C O 1
ATOM 4968 N N . VAL C 1 154 ? -26.751 76.456 -39.717 1.00 22.72 154 VAL C N 1
ATOM 4969 C CA . VAL C 1 154 ? -26.220 75.250 -40.360 1.00 24.10 154 VAL C CA 1
ATOM 4970 C C . VAL C 1 154 ? -26.197 74.070 -39.391 1.00 25.11 154 VAL C C 1
ATOM 4971 O O . VAL C 1 154 ? -26.732 72.993 -39.684 1.00 20.57 154 VAL C O 1
ATOM 4975 N N . PHE C 1 155 ? -25.558 74.256 -38.229 1.00 22.59 155 PHE C N 1
ATOM 4976 C CA . PHE C 1 155 ? -25.289 73.177 -37.287 1.00 23.27 155 PHE C CA 1
ATOM 4977 C C . PHE C 1 155 ? -26.328 73.048 -36.181 1.00 22.14 155 PHE C C 1
ATOM 4978 O O . PHE C 1 155 ? -26.573 71.939 -35.694 1.00 21.67 155 PHE C O 1
ATOM 4994 N N . GLY C 1 157 ? -29.668 74.377 -36.075 1.00 27.49 157 GLY C N 1
ATOM 4995 C CA . GLY C 1 157 ? -31.000 74.841 -36.422 1.00 29.67 157 GLY C CA 1
ATOM 4996 C C . GLY C 1 157 ? -32.094 74.075 -35.710 1.00 35.06 157 GLY C C 1
ATOM 4997 O O . GLY C 1 157 ? -33.183 74.613 -35.479 1.00 38.25 157 GLY C O 1
ATOM 4998 N N . ASP C 1 158 ? -31.824 72.813 -35.357 1.00 35.58 158 ASP C N 1
ATOM 4999 C CA . ASP C 1 158 ? -32.776 71.964 -34.650 1.00 31.56 158 ASP C CA 1
ATOM 5000 C C . ASP C 1 158 ? -32.930 72.319 -33.174 1.00 35.98 158 ASP C C 1
ATOM 5001 O O . ASP C 1 158 ? -33.798 71.735 -32.516 1.00 33.11 158 ASP C O 1
ATOM 5006 N N . TYR C 1 159 ? -32.076 73.166 -32.604 1.00 31.34 159 TYR C N 1
ATOM 5007 C CA . TYR C 1 159 ? -32.213 73.453 -31.186 1.00 30.45 159 TYR C CA 1
ATOM 5008 C C . TYR C 1 159 ? -33.473 74.283 -30.991 1.00 30.61 159 TYR C C 1
ATOM 5009 O O . TYR C 1 159 ? -33.626 75.310 -31.658 1.00 26.56 159 TYR C O 1
ATOM 5018 N N . PRO C 1 160 ? -34.366 73.896 -30.073 1.00 35.67 160 PRO C N 1
ATOM 5019 C CA . PRO C 1 160 ? -35.674 74.551 -29.976 1.00 39.77 160 PRO C CA 1
ATOM 5020 C C . PRO C 1 160 ? -35.552 76.035 -29.663 1.00 45.05 160 PRO C C 1
ATOM 5021 O O . PRO C 1 160 ? -34.536 76.520 -29.146 1.00 42.26 160 PRO C O 1
ATOM 5025 N N . GLY C 1 161 ? -36.617 76.763 -29.992 1.00 41.10 161 GLY C N 1
ATOM 5026 C CA . GLY C 1 161 ? -36.609 78.206 -29.863 1.00 50.25 161 GLY C CA 1
ATOM 5027 C C . GLY C 1 161 ? -35.527 78.859 -30.699 1.00 49.07 161 GLY C C 1
ATOM 5028 O O . GLY C 1 161 ? -34.749 78.184 -31.376 1.00 44.08 161 GLY C O 1
ATOM 5029 N N . GLY C 1 163 ? -31.894 79.810 -27.150 1.00 38.03 163 GLY C N 1
ATOM 5030 C CA . GLY C 1 163 ? -31.786 80.151 -28.562 1.00 43.32 163 GLY C CA 1
ATOM 5031 C C . GLY C 1 163 ? -30.615 79.480 -29.260 1.00 39.41 163 GLY C C 1
ATOM 5032 O O . GLY C 1 163 ? -30.571 79.372 -30.487 1.00 47.80 163 GLY C O 1
ATOM 5041 N N . PRO C 1 165 ? -27.724 76.083 -28.023 1.00 32.91 165 PRO C N 1
ATOM 5042 C CA . PRO C 1 165 ? -27.476 75.124 -26.951 1.00 28.97 165 PRO C CA 1
ATOM 5043 C C . PRO C 1 165 ? -26.505 75.707 -25.945 1.00 25.75 165 PRO C C 1
ATOM 5044 O O . PRO C 1 165 ? -25.701 76.595 -26.274 1.00 29.49 165 PRO C O 1
ATOM 5048 N N . PRO C 1 166 ? -26.504 75.202 -24.723 1.00 26.48 166 PRO C N 1
ATOM 5049 C CA . PRO C 1 166 ? -25.616 75.761 -23.703 1.00 28.08 166 PRO C CA 1
ATOM 5050 C C . PRO C 1 166 ? -24.153 75.480 -24.013 1.00 29.97 166 PRO C C 1
ATOM 5051 O O . PRO C 1 166 ? -23.802 74.681 -24.888 1.00 31.59 166 PRO C O 1
ATOM 5055 N N . ALA C 1 167 ? -23.292 76.214 -23.313 1.00 23.56 167 ALA C N 1
ATOM 5056 C CA . ALA C 1 167 ? -21.864 76.090 -23.550 1.00 28.21 167 ALA C CA 1
ATOM 5057 C C . ALA C 1 167 ? -21.375 74.668 -23.310 1.00 23.85 167 ALA C C 1
ATOM 5058 O O . ALA C 1 167 ? -20.494 74.193 -24.021 1.00 22.74 167 ALA C O 1
ATOM 5060 N N . GLU C 1 168 ? -21.949 73.972 -22.325 1.00 28.48 168 GLU C N 1
ATOM 5061 C CA . GLU C 1 168 ? -21.446 72.650 -21.931 1.00 29.24 168 GLU C CA 1
ATOM 5062 C C . GLU C 1 168 ? -21.499 71.597 -23.039 1.00 29.70 168 GLU C C 1
ATOM 5063 O O . GLU C 1 168 ? -20.882 70.537 -22.879 1.00 23.65 168 GLU C O 1
ATOM 5069 N N . HIS C 1 169 ? -22.198 71.863 -24.142 1.00 25.12 169 HIS C N 1
ATOM 5070 C CA . HIS C 1 169 ? -22.335 70.917 -25.239 1.00 24.93 169 HIS C CA 1
ATOM 5071 C C . HIS C 1 169 ? -21.128 70.899 -26.172 1.00 27.19 169 HIS C C 1
ATOM 5072 O O . HIS C 1 169 ? -20.985 69.956 -26.968 1.00 25.21 169 HIS C O 1
ATOM 5079 N N . PHE C 1 170 ? -20.274 71.912 -26.104 1.00 19.29 170 PHE C N 1
ATOM 5080 C CA . PHE C 1 170 ? -19.272 72.175 -27.124 1.00 22.55 170 PHE C CA 1
ATOM 5081 C C . PHE C 1 170 ? -17.877 72.271 -26.541 1.00 20.39 170 PHE C C 1
ATOM 5082 O O . PHE C 1 170 ? -17.697 72.431 -25.334 1.00 22.79 170 PHE C O 1
ATOM 5090 N N . ILE C 1 171 ? -16.894 72.097 -27.430 1.00 24.20 171 ILE C N 1
ATOM 5091 C CA . ILE C 1 171 ? -15.495 72.439 -27.183 1.00 26.21 171 ILE C CA 1
ATOM 5092 C C . ILE C 1 171 ? -15.059 73.413 -28.259 1.00 17.48 171 ILE C C 1
ATOM 5093 O O . ILE C 1 171 ? -15.735 73.593 -29.261 1.00 23.10 171 ILE C O 1
ATOM 5098 N N . GLN C 1 172 ? -13.861 73.974 -28.086 1.00 23.18 172 GLN C N 1
ATOM 5099 C CA . GLN C 1 172 ? -13.353 75.013 -28.978 1.00 24.23 172 GLN C CA 1
ATOM 5100 C C . GLN C 1 172 ? -12.507 74.477 -30.137 1.00 22.98 172 GLN C C 1
ATOM 5101 O O . GLN C 1 172 ? -12.524 75.053 -31.235 1.00 24.18 172 GLN C O 1
ATOM 5107 N N . THR C 1 173 ? -11.730 73.414 -29.923 1.00 26.43 173 THR C N 1
ATOM 5108 C CA . THR C 1 173 ? -10.848 72.887 -30.963 1.00 23.78 173 THR C CA 1
ATOM 5109 C C . THR C 1 173 ? -10.925 71.364 -30.999 1.00 22.72 173 THR C C 1
ATOM 5110 O O . THR C 1 173 ? -10.773 70.718 -29.958 1.00 27.82 173 THR C O 1
ATOM 5114 N N . GLN C 1 174 ? -11.130 70.806 -32.195 1.00 21.49 174 GLN C N 1
ATOM 5115 C CA . GLN C 1 174 ? -11.371 69.375 -32.415 1.00 26.05 174 GLN C CA 1
ATOM 5116 C C . GLN C 1 174 ? -10.144 68.687 -33.019 1.00 21.62 174 GLN C C 1
ATOM 5117 O O . GLN C 1 174 ? -9.498 69.234 -33.909 1.00 26.77 174 GLN C O 1
ATOM 5123 N N . SER C 1 175 ? -9.845 67.469 -32.573 1.00 22.32 175 SER C N 1
ATOM 5124 C CA . SER C 1 175 ? -8.702 66.738 -33.125 1.00 29.69 175 SER C CA 1
ATOM 5125 C C . SER C 1 175 ? -9.029 66.160 -34.499 1.00 26.55 175 SER C C 1
ATOM 5126 O O . SER C 1 175 ? -10.124 65.633 -34.720 1.00 31.13 175 SER C O 1
ATOM 5129 N N . THR C 1 176 ? -8.068 66.234 -35.424 1.00 25.36 176 THR C N 1
ATOM 5130 C CA . THR C 1 176 ? -8.270 65.684 -36.765 1.00 27.27 176 THR C CA 1
ATOM 5131 C C . THR C 1 176 ? -7.964 64.190 -36.822 1.00 30.82 176 THR C C 1
ATOM 5132 O O . THR C 1 176 ? -7.995 63.603 -37.908 1.00 28.29 176 THR C O 1
ATOM 5136 N N . VAL C 1 177 ? -7.651 63.585 -35.676 1.00 26.57 177 VAL C N 1
ATOM 5137 C CA . VAL C 1 177 ? -7.279 62.171 -35.656 1.00 30.70 177 VAL C CA 1
ATOM 5138 C C . VAL C 1 177 ? -8.363 61.269 -36.240 1.00 38.41 177 VAL C C 1
ATOM 5139 O O . VAL C 1 177 ? -8.065 60.525 -37.189 1.00 38.11 177 VAL C O 1
ATOM 5143 N N . PRO C 1 178 ? -9.627 61.314 -35.785 1.00 37.82 178 PRO C N 1
ATOM 5144 C CA . PRO C 1 178 ? -10.652 60.435 -36.389 1.00 32.89 178 PRO C CA 1
ATOM 5145 C C . PRO C 1 178 ? -10.903 60.665 -37.884 1.00 34.17 178 PRO C C 1
ATOM 5146 O O . PRO C 1 178 ? -11.364 59.741 -38.566 1.00 42.07 178 PRO C O 1
ATOM 5150 N N . PHE C 1 179 ? -10.649 61.858 -38.410 1.00 35.13 179 PHE C N 1
ATOM 5151 C CA . PHE C 1 179 ? -10.867 62.115 -39.833 1.00 34.35 179 PHE C CA 1
ATOM 5152 C C . PHE C 1 179 ? -9.904 61.325 -40.718 1.00 38.11 179 PHE C C 1
ATOM 5153 O O . PHE C 1 179 ? -10.209 61.081 -41.894 1.00 37.26 179 PHE C O 1
ATOM 5161 N N . GLY C 1 180 ? -8.722 60.972 -40.207 1.00 33.82 180 GLY C N 1
ATOM 5162 C CA . GLY C 1 180 ? -7.694 60.398 -41.057 1.00 35.30 180 GLY C CA 1
ATOM 5163 C C . GLY C 1 180 ? -7.436 58.923 -40.833 1.00 39.56 180 GLY C C 1
ATOM 5164 O O . GLY C 1 180 ? -6.543 58.340 -41.457 1.00 39.82 180 GLY C O 1
ATOM 5165 N N . THR C 1 181 ? -8.216 58.298 -39.967 1.00 38.13 181 THR C N 1
ATOM 5166 C CA . THR C 1 181 ? -7.913 56.906 -39.709 1.00 41.42 181 THR C CA 1
ATOM 5167 C C . THR C 1 181 ? -8.837 56.036 -40.536 1.00 45.31 181 THR C C 1
ATOM 5168 O O . THR C 1 181 ? -10.062 56.208 -40.476 1.00 45.46 181 THR C O 1
ATOM 5172 N N . PRO C 1 182 ? -8.312 55.112 -41.328 1.00 46.16 182 PRO C N 1
ATOM 5173 C CA . PRO C 1 182 ? -9.194 54.256 -42.123 1.00 40.37 182 PRO C CA 1
ATOM 5174 C C . PRO C 1 182 ? -9.962 53.311 -41.215 1.00 45.62 182 PRO C C 1
ATOM 5175 O O . PRO C 1 182 ? -9.506 52.958 -40.125 1.00 44.50 182 PRO C O 1
ATOM 5179 N N . ASN C 1 183 ? -11.137 52.891 -41.674 1.00 40.89 183 ASN C N 1
ATOM 5180 C CA . ASN C 1 183 ? -11.924 51.947 -40.895 1.00 42.40 183 ASN C CA 1
ATOM 5181 C C . ASN C 1 183 ? -11.203 50.604 -40.798 1.00 44.34 183 ASN C C 1
ATOM 5182 O O . ASN C 1 183 ? -10.963 49.958 -41.832 1.00 38.10 183 ASN C O 1
ATOM 5187 N N . PRO C 1 184 ? -10.804 50.172 -39.601 1.00 43.74 184 PRO C N 1
ATOM 5188 C CA . PRO C 1 184 ? -10.116 48.885 -39.441 1.00 43.28 184 PRO C CA 1
ATOM 5189 C C . PRO C 1 184 ? -11.043 47.692 -39.270 1.00 45.32 184 PRO C C 1
ATOM 5190 O O . PRO C 1 184 ? -10.564 46.598 -38.953 1.00 42.82 184 PRO C O 1
ATOM 5202 N N . GLU C 1 186 ? -13.014 44.420 -40.124 1.00 48.51 186 GLU C N 1
ATOM 5203 C CA . GLU C 1 186 ? -12.593 43.232 -40.854 1.00 49.39 186 GLU C CA 1
ATOM 5204 C C . GLU C 1 186 ? -13.221 42.044 -40.141 1.00 49.32 186 GLU C C 1
ATOM 5205 O O . GLU C 1 186 ? -13.641 42.157 -38.982 1.00 48.45 186 GLU C O 1
ATOM 5211 N N . GLY C 1 187 ? -13.314 40.917 -40.863 1.00 48.21 187 GLY C N 1
ATOM 5212 C CA . GLY C 1 187 ? -13.764 39.653 -40.308 1.00 46.94 187 GLY C CA 1
ATOM 5213 C C . GLY C 1 187 ? -15.083 39.797 -39.587 1.00 44.19 187 GLY C C 1
ATOM 5214 O O . GLY C 1 187 ? -16.112 40.198 -40.143 1.00 47.97 187 GLY C O 1
ATOM 5215 N N . ARG C 1 188 ? -14.975 39.522 -38.318 1.00 40.35 188 ARG C N 1
ATOM 5216 C CA . ARG C 1 188 ? -16.021 39.557 -37.337 1.00 44.78 188 ARG C CA 1
ATOM 5217 C C . ARG C 1 188 ? -16.713 40.909 -37.067 1.00 43.79 188 ARG C C 1
ATOM 5218 O O . ARG C 1 188 ? -17.879 40.982 -36.843 1.00 44.73 188 ARG C O 1
ATOM 5226 N N . ALA C 1 189 ? -15.974 41.981 -37.075 1.00 45.43 189 ALA C N 1
ATOM 5227 C CA . ALA C 1 189 ? -16.606 43.269 -36.789 1.00 47.56 189 ALA C CA 1
ATOM 5228 C C . ALA C 1 189 ? -17.766 43.530 -37.734 1.00 42.80 189 ALA C C 1
ATOM 5229 O O . ALA C 1 189 ? -18.782 44.116 -37.343 1.00 42.40 189 ALA C O 1
ATOM 5231 N N . LEU C 1 190 ? -17.666 43.006 -38.946 1.00 40.13 190 LEU C N 1
ATOM 5232 C CA . LEU C 1 190 ? -18.679 43.136 -39.974 1.00 41.57 190 LEU C CA 1
ATOM 5233 C C . LEU C 1 190 ? -19.918 42.277 -39.706 1.00 38.63 190 LEU C C 1
ATOM 5234 O O . LEU C 1 190 ? -20.843 42.293 -40.526 1.00 44.83 190 LEU C O 1
ATOM 5239 N N . GLU C 1 191 ? -19.960 41.495 -38.631 1.00 37.51 191 GLU C N 1
ATOM 5240 C CA . GLU C 1 191 ? -21.168 40.727 -38.331 1.00 43.28 191 GLU C CA 1
ATOM 5241 C C . GLU C 1 191 ? -22.133 41.412 -37.364 1.00 41.56 191 GLU C C 1
ATOM 5242 O O . GLU C 1 191 ? -23.256 40.924 -37.190 1.00 42.18 191 GLU C O 1
ATOM 5248 N N . ILE C 1 192 ? -21.734 42.497 -36.719 1.00 39.54 192 ILE C N 1
ATOM 5249 C CA . ILE C 1 192 ? -22.617 43.201 -35.775 1.00 41.01 192 ILE C CA 1
ATOM 5250 C C . ILE C 1 192 ? -23.736 43.904 -36.544 1.00 37.17 192 ILE C C 1
ATOM 5251 O O . ILE C 1 192 ? -23.462 44.504 -37.599 1.00 37.98 192 ILE C O 1
ATOM 5256 N N . PRO C 1 193 ? -24.998 43.843 -36.088 1.00 36.00 193 PRO C N 1
ATOM 5257 C CA . PRO C 1 193 ? -26.077 44.573 -36.775 1.00 37.95 193 PRO C CA 1
ATOM 5258 C C . PRO C 1 193 ? -25.769 46.058 -36.886 1.00 33.86 193 PRO C C 1
ATOM 5259 O O . PRO C 1 193 ? -25.199 46.654 -35.974 1.00 26.09 193 PRO C O 1
ATOM 5263 N N . ARG C 1 194 ? -26.134 46.639 -38.025 1.00 31.28 194 ARG C N 1
ATOM 5264 C CA . ARG C 1 194 ? -25.889 48.045 -38.306 1.00 29.43 194 ARG C CA 1
ATOM 5265 C C . ARG C 1 194 ? -27.182 48.726 -38.704 1.00 30.51 194 ARG C C 1
ATOM 5266 O O . ARG C 1 194 ? -27.895 48.246 -39.593 1.00 29.59 194 ARG C O 1
ATOM 5274 N N . LEU C 1 195 ? -27.427 49.888 -38.097 1.00 30.25 195 LEU C N 1
ATOM 5275 C CA . LEU C 1 195 ? -28.594 50.711 -38.357 1.00 27.36 195 LEU C CA 1
ATOM 5276 C C . LEU C 1 195 ? -28.103 52.120 -38.662 1.00 30.56 195 LEU C C 1
ATOM 5277 O O . LEU C 1 195 ? -27.237 52.643 -37.949 1.00 25.10 195 LEU C O 1
ATOM 5282 N N . TYR C 1 196 ? -28.607 52.702 -39.750 1.00 31.76 196 TYR C N 1
ATOM 5283 C CA . TYR C 1 196 ? -28.358 54.097 -40.096 1.00 27.78 196 TYR C CA 1
ATOM 5284 C C . TYR C 1 196 ? -29.656 54.870 -39.920 1.00 30.03 196 TYR C C 1
ATOM 5285 O O . TYR C 1 196 ? -30.651 54.582 -40.595 1.00 28.79 196 TYR C O 1
ATOM 5294 N N . ILE C 1 197 ? -29.625 55.893 -39.072 1.00 29.56 197 ILE C N 1
ATOM 5295 C CA . ILE C 1 197 ? -30.750 56.792 -38.880 1.00 19.94 197 ILE C CA 1
ATOM 5296 C C . ILE C 1 197 ? -30.443 58.058 -39.654 1.00 26.09 197 ILE C C 1
ATOM 5297 O O . ILE C 1 197 ? -29.577 58.837 -39.248 1.00 17.13 197 ILE C O 1
ATOM 5302 N N . GLU C 1 198 ? -31.143 58.254 -40.768 1.00 22.77 198 GLU C N 1
ATOM 5303 C CA . GLU C 1 198 ? -30.902 59.391 -41.620 1.00 24.11 198 GLU C CA 1
ATOM 5304 C C . GLU C 1 198 ? -31.582 60.646 -41.085 1.00 19.62 198 GLU C C 1
ATOM 5305 O O . GLU C 1 198 ? -32.665 60.605 -40.481 1.00 20.15 198 GLU C O 1
ATOM 5311 N N . ALA C 1 199 ? -30.911 61.763 -41.331 1.00 23.51 199 ALA C N 1
ATOM 5312 C CA . ALA C 1 199 ? -31.435 63.108 -41.126 1.00 21.51 199 ALA C CA 1
ATOM 5313 C C . ALA C 1 199 ? -31.782 63.658 -42.504 1.00 19.37 199 ALA C C 1
ATOM 5314 O O . ALA C 1 199 ? -30.902 64.099 -43.247 1.00 18.31 199 ALA C O 1
ATOM 5316 N N . LEU C 1 200 ? -33.068 63.598 -42.859 1.00 17.39 200 LEU C N 1
ATOM 5317 C CA . LEU C 1 200 ? -33.482 63.933 -44.222 1.00 18.65 200 LEU C CA 1
ATOM 5318 C C . LEU C 1 200 ? -33.122 65.375 -44.612 1.00 16.91 200 LEU C C 1
ATOM 5319 O O . LEU C 1 200 ? -32.825 65.647 -45.774 1.00 12.94 200 LEU C O 1
ATOM 5324 N N . ASP C 1 201 ? -33.175 66.314 -43.677 1.00 18.81 201 ASP C N 1
ATOM 5325 C CA . ASP C 1 201 ? -32.977 67.722 -44.034 1.00 18.90 201 ASP C CA 1
ATOM 5326 C C . ASP C 1 201 ? -31.617 68.258 -43.592 1.00 20.37 201 ASP C C 1
ATOM 5327 O O . ASP C 1 201 ? -31.428 69.486 -43.493 1.00 21.21 201 ASP C O 1
ATOM 5332 N N . ASP C 1 202 ? -30.651 67.365 -43.369 1.00 17.47 202 ASP C N 1
ATOM 5333 C CA . ASP C 1 202 ? -29.310 67.773 -42.968 1.00 18.62 202 ASP C CA 1
ATOM 5334 C C . ASP C 1 202 ? -28.622 68.534 -44.100 1.00 21.06 202 ASP C C 1
ATOM 5335 O O . ASP C 1 202 ? -28.627 68.097 -45.259 1.00 17.01 202 ASP C O 1
ATOM 5340 N N . VAL C 1 203 ? -28.079 69.718 -43.793 1.00 26.14 203 VAL C N 1
ATOM 5341 C CA . VAL C 1 203 ? -27.267 70.417 -44.789 1.00 22.52 203 VAL C CA 1
ATOM 5342 C C . VAL C 1 203 ? -25.783 70.348 -44.476 1.00 20.36 203 VAL C C 1
ATOM 5343 O O . VAL C 1 203 ? -24.967 70.696 -45.337 1.00 25.11 203 VAL C O 1
ATOM 5347 N N . VAL C 1 204 ? -25.412 69.925 -43.273 1.00 20.81 204 VAL C N 1
ATOM 5348 C CA . VAL C 1 204 ? -24.020 69.659 -42.965 1.00 19.35 204 VAL C CA 1
ATOM 5349 C C . VAL C 1 204 ? -23.550 68.442 -43.750 1.00 22.29 204 VAL C C 1
ATOM 5350 O O . VAL C 1 204 ? -22.567 68.483 -44.502 1.00 25.37 204 VAL C O 1
ATOM 5354 N N . LEU C 1 205 ? -24.274 67.345 -43.581 1.00 21.49 205 LEU C N 1
ATOM 5355 C CA . LEU C 1 205 ? -24.058 66.084 -44.275 1.00 23.00 205 LEU C CA 1
ATOM 5356 C C . LEU C 1 205 ? -25.278 65.775 -45.143 1.00 16.08 205 LEU C C 1
ATOM 5357 O O . LEU C 1 205 ? -26.239 65.142 -44.673 1.00 18.68 205 LEU C O 1
ATOM 5362 N N . PRO C 1 206 ? -25.252 66.136 -46.416 1.00 16.45 206 PRO C N 1
ATOM 5363 C CA . PRO C 1 206 ? -26.451 66.042 -47.252 1.00 19.18 206 PRO C CA 1
ATOM 5364 C C . PRO C 1 206 ? -26.943 64.608 -47.388 1.00 22.46 206 PRO C C 1
ATOM 5365 O O . PRO C 1 206 ? -26.158 63.653 -47.268 1.00 21.01 206 PRO C O 1
ATOM 5369 N N . ILE C 1 207 ? -28.271 64.483 -47.596 1.00 15.33 207 ILE C N 1
ATOM 5370 C CA . ILE C 1 207 ? -28.926 63.171 -47.654 1.00 21.52 207 ILE C CA 1
ATOM 5371 C C . ILE C 1 207 ? -28.360 62.314 -48.777 1.00 22.56 207 ILE C C 1
ATOM 5372 O O . ILE C 1 207 ? -28.280 61.086 -48.645 1.00 21.52 207 ILE C O 1
ATOM 5377 N N . ALA C 1 208 ? -27.955 62.932 -49.891 1.00 23.53 208 ALA C N 1
ATOM 5378 C CA . ALA C 1 208 ? -27.287 62.166 -50.939 1.00 23.95 208 ALA C CA 1
ATOM 5379 C C . ALA C 1 208 ? -25.981 61.567 -50.413 1.00 24.41 208 ALA C C 1
ATOM 5380 O O . ALA C 1 208 ? -25.678 60.387 -50.653 1.00 23.58 208 ALA C O 1
ATOM 5382 N N . VAL C 1 209 ? -25.214 62.343 -49.657 1.00 24.49 209 VAL C N 1
ATOM 5383 C CA . VAL C 1 209 ? -23.966 61.791 -49.138 1.00 20.27 209 VAL C CA 1
ATOM 5384 C C . VAL C 1 209 ? -24.257 60.694 -48.132 1.00 22.76 209 VAL C C 1
ATOM 5385 O O . VAL C 1 209 ? -23.647 59.615 -48.187 1.00 25.68 209 VAL C O 1
ATOM 5389 N N . GLN C 1 210 ? -25.214 60.932 -47.217 1.00 20.85 210 GLN C N 1
ATOM 5390 C CA . GLN C 1 210 ? -25.627 59.889 -46.279 1.00 22.93 210 GLN C CA 1
ATOM 5391 C C . GLN C 1 210 ? -25.945 58.597 -47.010 1.00 25.08 210 GLN C C 1
ATOM 5392 O O . GLN C 1 210 ? -25.357 57.547 -46.723 1.00 27.53 210 GLN C O 1
ATOM 5398 N N . ARG C 1 211 ? -26.846 58.664 -47.995 1.00 26.28 211 ARG C N 1
ATOM 5399 C CA . ARG C 1 211 ? -27.225 57.445 -48.709 1.00 27.88 211 ARG C CA 1
ATOM 5400 C C . ARG C 1 211 ? -26.073 56.899 -49.544 1.00 25.37 211 ARG C C 1
ATOM 5401 O O . ARG C 1 211 ? -26.046 55.705 -49.864 1.00 29.27 211 ARG C O 1
ATOM 5409 N N . GLN C 1 212 ? -25.149 57.748 -49.962 1.00 22.80 212 GLN C N 1
ATOM 5410 C CA . GLN C 1 212 ? -24.021 57.216 -50.710 1.00 25.45 212 GLN C CA 1
ATOM 5411 C C . GLN C 1 212 ? -23.140 56.343 -49.825 1.00 26.64 212 GLN C C 1
ATOM 5412 O O . GLN C 1 212 ? -22.705 55.258 -50.244 1.00 34.16 212 GLN C O 1
ATOM 5426 N N . GLN C 1 214 ? -24.042 54.603 -47.251 1.00 24.75 214 GLN C N 1
ATOM 5427 C CA . GLN C 1 214 ? -24.771 53.363 -46.996 1.00 26.50 214 GLN C CA 1
ATOM 5428 C C . GLN C 1 214 ? -24.618 52.379 -48.149 1.00 25.23 214 GLN C C 1
ATOM 5429 O O . GLN C 1 214 ? -24.461 51.171 -47.935 1.00 27.01 214 GLN C O 1
ATOM 5435 N N . LYS C 1 215 ? -24.733 52.875 -49.370 1.00 26.29 215 LYS C N 1
ATOM 5436 C CA . LYS C 1 215 ? -24.609 52.033 -50.548 1.00 28.70 215 LYS C CA 1
ATOM 5437 C C . LYS C 1 215 ? -23.216 51.420 -50.631 1.00 32.34 215 LYS C C 1
ATOM 5438 O O . LYS C 1 215 ? -23.068 50.231 -50.947 1.00 27.96 215 LYS C O 1
ATOM 5444 N N . GLU C 1 216 ? -22.186 52.194 -50.295 1.00 30.48 216 GLU C N 1
ATOM 5445 C CA . GLU C 1 216 ? -20.813 51.742 -50.511 1.00 27.16 216 GLU C CA 1
ATOM 5446 C C . GLU C 1 216 ? -20.282 50.852 -49.395 1.00 32.54 216 GLU C C 1
ATOM 5447 O O . GLU C 1 216 ? -19.148 50.380 -49.506 1.00 34.76 216 GLU C O 1
ATOM 5453 N N . PHE C 1 217 ? -21.058 50.594 -48.328 1.00 28.81 217 PHE C N 1
ATOM 5454 C CA . PHE C 1 217 ? -20.624 49.696 -47.261 1.00 33.21 217 PHE C CA 1
ATOM 5455 C C . PHE C 1 217 ? -20.901 48.222 -47.610 1.00 39.17 217 PHE C C 1
ATOM 5456 O O . PHE C 1 217 ? -21.964 47.890 -48.149 1.00 39.24 217 PHE C O 1
ATOM 5464 N N . PRO C 1 218 ? -19.978 47.311 -47.289 1.00 43.44 218 PRO C N 1
ATOM 5465 C CA . PRO C 1 218 ? -20.218 45.884 -47.573 1.00 35.91 218 PRO C CA 1
ATOM 5466 C C . PRO C 1 218 ? -21.177 45.298 -46.547 1.00 37.43 218 PRO C C 1
ATOM 5467 O O . PRO C 1 218 ? -20.979 45.444 -45.338 1.00 41.56 218 PRO C O 1
ATOM 5471 N N . GLY C 1 219 ? -22.212 44.618 -47.027 1.00 36.72 219 GLY C N 1
ATOM 5472 C CA . GLY C 1 219 ? -23.182 44.011 -46.146 1.00 40.89 219 GLY C CA 1
ATOM 5473 C C . GLY C 1 219 ? -24.397 44.894 -45.942 1.00 44.94 219 GLY C C 1
ATOM 5474 O O . GLY C 1 219 ? -24.430 46.051 -46.380 1.00 42.30 219 GLY C O 1
ATOM 5475 N N . PRO C 1 220 ? -25.444 44.342 -45.323 1.00 40.58 220 PRO C N 1
ATOM 5476 C CA . PRO C 1 220 ? -26.682 45.105 -45.131 1.00 33.43 220 PRO C CA 1
ATOM 5477 C C . PRO C 1 220 ? -26.574 46.123 -44.002 1.00 37.34 220 PRO C C 1
ATOM 5478 O O . PRO C 1 220 ? -25.990 45.857 -42.947 1.00 36.09 220 PRO C O 1
ATOM 5482 N N . VAL C 1 221 ? -27.221 47.268 -44.209 1.00 38.45 221 VAL C N 1
ATOM 5483 C CA . VAL C 1 221 ? -27.351 48.341 -43.222 1.00 27.92 221 VAL C CA 1
ATOM 5484 C C . VAL C 1 221 ? -28.827 48.649 -43.097 1.00 19.57 221 VAL C C 1
ATOM 5485 O O . VAL C 1 221 ? -29.467 49.007 -44.087 1.00 29.22 221 VAL C O 1
ATOM 5489 N N . ALA C 1 222 ? -29.382 48.459 -41.908 1.00 19.16 222 ALA C N 1
ATOM 5490 C CA . ALA C 1 222 ? -30.773 48.828 -41.692 1.00 24.57 222 ALA C CA 1
ATOM 5491 C C . ALA C 1 222 ? -30.888 50.348 -41.711 1.00 31.75 222 ALA C C 1
ATOM 5492 O O . ALA C 1 222 ? -29.915 51.062 -41.446 1.00 26.60 222 ALA C O 1
ATOM 5494 N N . VAL C 1 223 ? -32.073 50.856 -42.053 1.00 24.12 223 VAL C N 1
ATOM 5495 C CA . VAL C 1 223 ? -32.188 52.309 -42.179 1.00 30.34 223 VAL C CA 1
ATOM 5496 C C . VAL C 1 223 ? -33.578 52.755 -41.742 1.00 33.25 223 VAL C C 1
ATOM 5497 O O . VAL C 1 223 ? -34.583 52.103 -42.038 1.00 32.92 223 VAL C O 1
ATOM 5501 N N . VAL C 1 224 ? -33.611 53.836 -40.959 1.00 31.32 224 VAL C N 1
ATOM 5502 C CA . VAL C 1 224 ? -34.805 54.630 -40.724 1.00 28.47 224 VAL C CA 1
ATOM 5503 C C . VAL C 1 224 ? -34.482 56.099 -40.998 1.00 32.14 224 VAL C C 1
ATOM 5504 O O . VAL C 1 224 ? -33.339 56.549 -40.849 1.00 28.90 224 VAL C O 1
ATOM 5508 N N . SER C 1 225 ? -35.492 56.833 -41.451 1.00 26.11 225 SER C N 1
ATOM 5509 C CA . SER C 1 225 ? -35.340 58.219 -41.872 1.00 30.80 225 SER C CA 1
ATOM 5510 C C . SER C 1 225 ? -36.026 59.157 -40.888 1.00 27.28 225 SER C C 1
ATOM 5511 O O . SER C 1 225 ? -37.149 58.899 -40.452 1.00 39.06 225 SER C O 1
ATOM 5514 N N . LEU C 1 226 ? -35.345 60.229 -40.522 1.00 28.29 226 LEU C N 1
ATOM 5515 C CA . LEU C 1 226 ? -35.963 61.209 -39.651 1.00 26.80 226 LEU C CA 1
ATOM 5516 C C . LEU C 1 226 ? -36.127 62.531 -40.378 1.00 25.40 226 LEU C C 1
ATOM 5517 O O . LEU C 1 226 ? -35.230 62.940 -41.127 1.00 22.23 226 LEU C O 1
ATOM 5522 N N . PRO C 1 227 ? -37.288 63.212 -40.201 1.00 25.69 227 PRO C N 1
ATOM 5523 C CA . PRO C 1 227 ? -37.461 64.542 -40.797 1.00 28.75 227 PRO C CA 1
ATOM 5524 C C . PRO C 1 227 ? -36.743 65.609 -39.975 1.00 27.41 227 PRO C C 1
ATOM 5525 O O . PRO C 1 227 ? -37.337 66.549 -39.426 1.00 25.03 227 PRO C O 1
ATOM 5529 N N . ALA C 1 228 ? -35.427 65.451 -39.862 1.00 26.43 228 ALA C N 1
ATOM 5530 C CA . ALA C 1 228 ? -34.627 66.360 -39.067 1.00 26.27 228 ALA C CA 1
ATOM 5531 C C . ALA C 1 228 ? -33.442 66.854 -39.885 1.00 27.45 228 ALA C C 1
ATOM 5532 O O . ALA C 1 228 ? -33.031 66.239 -40.879 1.00 23.20 228 ALA C O 1
ATOM 5534 N N . SER C 1 229 ? -32.891 67.991 -39.449 1.00 23.57 229 SER C N 1
ATOM 5535 C CA . SER C 1 229 ? -31.622 68.437 -40.002 1.00 24.30 229 SER C CA 1
ATOM 5536 C C . SER C 1 229 ? -30.494 67.859 -39.144 1.00 23.09 229 SER C C 1
ATOM 5537 O O . SER C 1 229 ? -30.600 66.723 -38.682 1.00 30.25 229 SER C O 1
ATOM 5540 N N . HIS C 1 230 ? -29.387 68.577 -38.974 1.00 22.91 230 HIS C N 1
ATOM 5541 C CA . HIS C 1 230 ? -28.172 67.946 -38.452 1.00 25.11 230 HIS C CA 1
ATOM 5542 C C . HIS C 1 230 ? -28.302 67.361 -37.030 1.00 25.53 230 HIS C C 1
ATOM 5543 O O . HIS C 1 230 ? -27.471 66.524 -36.651 1.00 29.06 230 HIS C O 1
ATOM 5550 N N . ALA C 1 231 ? -29.233 67.815 -36.189 1.00 25.03 231 ALA C N 1
ATOM 5551 C CA . ALA C 1 231 ? -29.243 67.399 -34.777 1.00 19.82 231 ALA C CA 1
ATOM 5552 C C . ALA C 1 231 ? -30.587 66.870 -34.280 1.00 25.27 231 ALA C C 1
ATOM 5553 O O . ALA C 1 231 ? -31.262 67.537 -33.485 1.00 29.98 231 ALA C O 1
ATOM 5555 N N . PRO C 1 232 ? -30.965 65.634 -34.643 1.00 25.40 232 PRO C N 1
ATOM 5556 C CA . PRO C 1 232 ? -32.276 65.112 -34.196 1.00 25.48 232 PRO C CA 1
ATOM 5557 C C . PRO C 1 232 ? -32.398 64.979 -32.686 1.00 21.66 232 PRO C C 1
ATOM 5558 O O . PRO C 1 232 ? -33.510 65.056 -32.156 1.00 26.26 232 PRO C O 1
ATOM 5562 N N . TYR C 1 233 ? -31.290 64.789 -31.972 1.00 22.27 233 TYR C N 1
ATOM 5563 C CA . TYR C 1 233 ? -31.305 64.746 -30.516 1.00 20.13 233 TYR C CA 1
ATOM 5564 C C . TYR C 1 233 ? -31.687 66.081 -29.900 1.00 28.41 233 TYR C C 1
ATOM 5565 O O . TYR C 1 233 ? -31.925 66.133 -28.689 1.00 25.32 233 TYR C O 1
ATOM 5574 N N . TYR C 1 234 ? -31.679 67.167 -30.680 1.00 22.74 234 TYR C N 1
ATOM 5575 C CA . TYR C 1 234 ? -32.269 68.421 -30.219 1.00 22.48 234 TYR C CA 1
ATOM 5576 C C . TYR C 1 234 ? -33.748 68.524 -30.578 1.00 21.89 234 TYR C C 1
ATOM 5577 O O . TYR C 1 234 ? -34.568 68.857 -29.716 1.00 22.01 234 TYR C O 1
ATOM 5586 N N . SER C 1 235 ? -34.096 68.225 -31.836 1.00 26.90 235 SER C N 1
ATOM 5587 C CA . SER C 1 235 ? -35.414 68.548 -32.380 1.00 23.59 235 SER C CA 1
ATOM 5588 C C . SER C 1 235 ? -36.440 67.438 -32.252 1.00 23.23 235 SER C C 1
ATOM 5589 O O . SER C 1 235 ? -37.638 67.724 -32.341 1.00 25.62 235 SER C O 1
ATOM 5600 N N . PRO C 1 237 ? -36.095 64.265 -29.792 1.00 32.66 237 PRO C N 1
ATOM 5601 C CA . PRO C 1 237 ? -35.570 63.198 -28.934 1.00 30.96 237 PRO C CA 1
ATOM 5602 C C . PRO C 1 237 ? -36.537 62.032 -28.763 1.00 29.70 237 PRO C C 1
ATOM 5603 O O . PRO C 1 237 ? -36.085 60.888 -28.635 1.00 32.18 237 PRO C O 1
ATOM 5607 N N . GLU C 1 238 ? -37.850 62.282 -28.742 1.00 33.72 238 GLU C N 1
ATOM 5608 C CA . GLU C 1 238 ? -38.805 61.194 -28.530 1.00 28.99 238 GLU C CA 1
ATOM 5609 C C . GLU C 1 238 ? -38.795 60.198 -29.687 1.00 33.10 238 GLU C C 1
ATOM 5610 O O . GLU C 1 238 ? -38.698 58.982 -29.465 1.00 31.81 238 GLU C O 1
ATOM 5616 N N . ARG C 1 239 ? -38.915 60.686 -30.929 1.00 32.08 239 ARG C N 1
ATOM 5617 C CA . ARG C 1 239 ? -38.849 59.783 -32.081 1.00 34.45 239 ARG C CA 1
ATOM 5618 C C . ARG C 1 239 ? -37.473 59.149 -32.197 1.00 35.37 239 ARG C C 1
ATOM 5619 O O . ARG C 1 239 ? -37.354 57.967 -32.542 1.00 35.78 239 ARG C O 1
ATOM 5627 N N . LEU C 1 240 ? -36.414 59.922 -31.917 1.00 31.68 240 LEU C N 1
ATOM 5628 C CA . LEU C 1 240 ? -35.071 59.360 -31.959 1.00 31.36 240 LEU C CA 1
ATOM 5629 C C . LEU C 1 240 ? -34.879 58.308 -30.870 1.00 32.23 240 LEU C C 1
ATOM 5630 O O . LEU C 1 240 ? -34.220 57.285 -31.100 1.00 29.54 240 LEU C O 1
ATOM 5635 N N . ALA C 1 241 ? -35.385 58.566 -29.660 1.00 30.99 241 ALA C N 1
ATOM 5636 C CA . ALA C 1 241 ? -35.268 57.568 -28.600 1.00 35.66 241 ALA C CA 1
ATOM 5637 C C . ALA C 1 241 ? -36.050 56.302 -28.940 1.00 36.67 241 ALA C C 1
ATOM 5638 O O . ALA C 1 241 ? -35.540 55.187 -28.776 1.00 36.18 241 ALA C O 1
ATOM 5640 N N . GLU C 1 242 ? -37.262 56.457 -29.481 1.00 36.78 242 GLU C N 1
ATOM 5641 C CA . GLU C 1 242 ? -38.051 55.306 -29.919 1.00 36.65 242 GLU C CA 1
ATOM 5642 C C . GLU C 1 242 ? -37.263 54.436 -30.887 1.00 38.84 242 GLU C C 1
ATOM 5643 O O . GLU C 1 242 ? -37.204 53.210 -30.737 1.00 42.41 242 GLU C O 1
ATOM 5649 N N . ALA C 1 243 ? -36.647 55.056 -31.892 1.00 33.26 243 ALA C N 1
ATOM 5650 C CA . ALA C 1 243 ? -35.915 54.274 -32.880 1.00 36.46 243 ALA C CA 1
ATOM 5651 C C . ALA C 1 243 ? -34.689 53.597 -32.279 1.00 37.66 243 ALA C C 1
ATOM 5652 O O . ALA C 1 243 ? -34.382 52.450 -32.619 1.00 39.46 243 ALA C O 1
ATOM 5654 N N . ILE C 1 244 ? -33.955 54.296 -31.415 1.00 41.30 244 ILE C N 1
ATOM 5655 C CA . ILE C 1 244 ? -32.789 53.687 -30.785 1.00 33.21 244 ILE C CA 1
ATOM 5656 C C . ILE C 1 244 ? -33.214 52.540 -29.888 1.00 37.39 244 ILE C C 1
ATOM 5657 O O . ILE C 1 244 ? -32.565 51.485 -29.852 1.00 40.47 244 ILE C O 1
ATOM 5662 N N . ALA C 1 245 ? -34.266 52.749 -29.102 1.00 31.41 245 ALA C N 1
ATOM 5663 C CA . ALA C 1 245 ? -34.658 51.730 -28.134 1.00 41.95 245 ALA C CA 1
ATOM 5664 C C . ALA C 1 245 ? -35.169 50.471 -28.822 1.00 44.24 245 ALA C C 1
ATOM 5665 O O . ALA C 1 245 ? -34.814 49.356 -28.420 1.00 41.74 245 ALA C O 1
ATOM 5667 N N . ASP C 1 246 ? -35.970 50.627 -29.881 1.00 43.55 246 ASP C N 1
ATOM 5668 C CA . ASP C 1 246 ? -36.462 49.461 -30.611 1.00 43.41 246 ASP C CA 1
ATOM 5669 C C . ASP C 1 246 ? -35.305 48.627 -31.145 1.00 47.72 246 ASP C C 1
ATOM 5670 O O . ASP C 1 246 ? -35.324 47.390 -31.070 1.00 47.08 246 ASP C O 1
ATOM 5675 N N . PHE C 1 247 ? -34.274 49.290 -31.663 1.00 42.84 247 PHE C N 1
ATOM 5676 C CA . PHE C 1 247 ? -33.106 48.571 -32.146 1.00 40.61 247 PHE C CA 1
ATOM 5677 C C . PHE C 1 247 ? -32.449 47.809 -31.009 1.00 45.83 247 PHE C C 1
ATOM 5678 O O . PHE C 1 247 ? -32.149 46.614 -31.137 1.00 45.00 247 PHE C O 1
ATOM 5686 N N . ALA C 1 248 ? -32.263 48.476 -29.865 1.00 39.69 248 ALA C N 1
ATOM 5687 C CA . ALA C 1 248 ? -31.627 47.821 -28.730 1.00 44.54 248 ALA C CA 1
ATOM 5688 C C . ALA C 1 248 ? -32.442 46.625 -28.235 1.00 46.02 248 ALA C C 1
ATOM 5689 O O . ALA C 1 248 ? -31.860 45.625 -27.808 1.00 48.20 248 ALA C O 1
ATOM 5691 N N . ASP C 1 249 ? -33.776 46.686 -28.317 1.00 45.47 249 ASP C N 1
ATOM 5692 C CA . ASP C 1 249 ? -34.591 45.571 -27.835 1.00 43.71 249 ASP C CA 1
ATOM 5693 C C . ASP C 1 249 ? -34.324 44.273 -28.604 1.00 48.94 249 ASP C C 1
ATOM 5694 O O . ASP C 1 249 ? -34.445 43.183 -28.033 1.00 44.09 249 ASP C O 1
ATOM 5699 N N . ALA C 1 250 ? -33.959 44.364 -29.888 1.00 48.74 250 ALA C N 1
ATOM 5700 C CA . ALA C 1 250 ? -33.731 43.202 -30.744 1.00 47.36 250 ALA C CA 1
ATOM 5701 C C . ALA C 1 250 ? -32.913 43.599 -31.964 1.00 44.84 250 ALA C C 1
ATOM 5702 O O . ALA C 1 250 ? -33.474 43.829 -33.043 1.00 47.66 250 ALA C O 1
ATOM 5704 N N . PRO C 1 251 ? -31.589 43.674 -31.838 1.00 42.34 251 PRO C N 1
ATOM 5705 C CA . PRO C 1 251 ? -30.783 44.249 -32.927 1.00 43.39 251 PRO C CA 1
ATOM 5706 C C . PRO C 1 251 ? -30.715 43.394 -34.180 1.00 49.32 251 PRO C C 1
ATOM 5707 O O . PRO C 1 251 ? -30.521 43.942 -35.274 1.00 47.15 251 PRO C O 1
ATOM 5711 N N . ALA C 1 252 ? -30.817 42.068 -34.056 1.00 51.67 252 ALA C N 1
ATOM 5712 C CA . ALA C 1 252 ? -30.762 41.216 -35.241 1.00 56.23 252 ALA C CA 1
ATOM 5713 C C . ALA C 1 252 ? -32.000 41.345 -36.122 1.00 56.61 252 ALA C C 1
ATOM 5714 O O . ALA C 1 252 ? -31.938 41.028 -37.318 1.00 59.18 252 ALA C O 1
ATOM 5716 N N . GLU C 1 253 ? -33.109 41.826 -35.572 1.00 50.83 253 GLU C N 1
ATOM 5717 C CA . GLU C 1 253 ? -34.384 41.795 -36.265 1.00 55.63 253 GLU C CA 1
ATOM 5718 C C . GLU C 1 253 ? -34.864 43.156 -36.741 1.00 55.17 253 GLU C C 1
ATOM 5719 O O . GLU C 1 253 ? -35.984 43.248 -37.259 1.00 56.64 253 GLU C O 1
ATOM 5725 N N . TYR C 1 254 ? -34.063 44.208 -36.586 1.00 53.79 254 TYR C N 1
ATOM 5726 C CA . TYR C 1 254 ? -34.534 45.555 -36.915 1.00 52.65 254 TYR C CA 1
ATOM 5727 C C . TYR C 1 254 ? -34.545 45.795 -38.420 1.00 49.95 254 TYR C C 1
ATOM 5728 O O . TYR C 1 254 ? -33.683 45.303 -39.147 1.00 60.26 254 TYR C O 1
ATOM 5737 N N . THR D 1 2 ? 22.304 33.182 -53.145 1.00 47.96 2 THR D N 1
ATOM 5738 C CA . THR D 1 2 ? 21.135 33.598 -52.372 1.00 48.29 2 THR D CA 1
ATOM 5739 C C . THR D 1 2 ? 21.325 33.242 -50.883 1.00 40.98 2 THR D C 1
ATOM 5740 O O . THR D 1 2 ? 21.004 34.035 -50.002 1.00 41.79 2 THR D O 1
ATOM 5744 N N . VAL D 1 3 ? 21.882 32.071 -50.604 1.00 40.77 3 VAL D N 1
ATOM 5745 C CA . VAL D 1 3 ? 22.160 31.647 -49.238 1.00 35.42 3 VAL D CA 1
ATOM 5746 C C . VAL D 1 3 ? 23.602 32.027 -48.904 1.00 35.52 3 VAL D C 1
ATOM 5747 O O . VAL D 1 3 ? 24.539 31.599 -49.583 1.00 35.04 3 VAL D O 1
ATOM 5751 N N . THR D 1 4 ? 23.781 32.856 -47.871 1.00 37.45 4 THR D N 1
ATOM 5752 C CA . THR D 1 4 ? 25.103 33.336 -47.475 1.00 32.72 4 THR D CA 1
ATOM 5753 C C . THR D 1 4 ? 25.559 32.814 -46.123 1.00 32.39 4 THR D C 1
ATOM 5754 O O . THR D 1 4 ? 26.766 32.764 -45.876 1.00 28.59 4 THR D O 1
ATOM 5758 N N . ASP D 1 5 ? 24.638 32.459 -45.233 1.00 28.71 5 ASP D N 1
ATOM 5759 C CA . ASP D 1 5 ? 24.983 32.114 -43.862 1.00 27.00 5 ASP D CA 1
ATOM 5760 C C . ASP D 1 5 ? 24.396 30.772 -43.453 1.00 27.84 5 ASP D C 1
ATOM 5761 O O . ASP D 1 5 ? 23.243 30.449 -43.759 1.00 28.26 5 ASP D O 1
ATOM 5766 N N . ILE D 1 6 ? 25.183 30.022 -42.700 1.00 28.26 6 ILE D N 1
ATOM 5767 C CA . ILE D 1 6 ? 24.722 28.807 -42.057 1.00 24.28 6 ILE D CA 1
ATOM 5768 C C . ILE D 1 6 ? 24.975 28.952 -40.563 1.00 25.49 6 ILE D C 1
ATOM 5769 O O . ILE D 1 6 ? 26.092 29.284 -40.151 1.00 29.33 6 ILE D O 1
ATOM 5774 N N . ILE D 1 7 ? 23.945 28.687 -39.761 1.00 24.54 7 ILE D N 1
ATOM 5775 C CA . ILE D 1 7 ? 23.977 28.878 -38.319 1.00 24.34 7 ILE D CA 1
ATOM 5776 C C . ILE D 1 7 ? 23.734 27.524 -37.671 1.00 27.09 7 ILE D C 1
ATOM 5777 O O . ILE D 1 7 ? 22.622 26.982 -37.749 1.00 25.48 7 ILE D O 1
ATOM 5782 N N . LEU D 1 8 ? 24.753 27.000 -36.982 1.00 26.28 8 LEU D N 1
ATOM 5783 C CA . LEU D 1 8 ? 24.659 25.714 -36.307 1.00 27.03 8 LEU D CA 1
ATOM 5784 C C . LEU D 1 8 ? 24.323 25.967 -34.848 1.00 24.27 8 LEU D C 1
ATOM 5785 O O . LEU D 1 8 ? 25.069 26.666 -34.154 1.00 21.26 8 LEU D O 1
ATOM 5790 N N . ILE D 1 9 ? 23.200 25.405 -34.395 1.00 14.53 9 ILE D N 1
ATOM 5791 C CA . ILE D 1 9 ? 22.711 25.579 -33.037 1.00 17.03 9 ILE D CA 1
ATOM 5792 C C . ILE D 1 9 ? 22.883 24.297 -32.258 1.00 23.31 9 ILE D C 1
ATOM 5793 O O . ILE D 1 9 ? 22.366 23.245 -32.651 1.00 17.84 9 ILE D O 1
ATOM 5798 N N . HIS D 1 10 ? 23.586 24.402 -31.138 1.00 22.58 10 HIS D N 1
ATOM 5799 C CA . HIS D 1 10 ? 23.844 23.287 -30.244 1.00 23.70 10 HIS D CA 1
ATOM 5800 C C . HIS D 1 10 ? 22.575 22.873 -29.491 1.00 22.58 10 HIS D C 1
ATOM 5801 O O . HIS D 1 10 ? 21.601 23.626 -29.390 1.00 24.69 10 HIS D O 1
ATOM 5808 N N . GLY D 1 11 ? 22.630 21.673 -28.908 1.00 19.21 11 GLY D N 1
ATOM 5809 C CA . GLY D 1 11 ? 21.562 21.101 -28.121 1.00 20.22 11 GLY D CA 1
ATOM 5810 C C . GLY D 1 11 ? 21.743 21.251 -26.624 1.00 20.61 11 GLY D C 1
ATOM 5811 O O . GLY D 1 11 ? 22.448 22.139 -26.129 1.00 24.73 11 GLY D O 1
ATOM 5812 N N . ALA D 1 12 ? 21.080 20.371 -25.887 1.00 19.43 12 ALA D N 1
ATOM 5813 C CA . ALA D 1 12 ? 21.100 20.453 -24.433 1.00 22.52 12 ALA D CA 1
ATOM 5814 C C . ALA D 1 12 ? 22.513 20.284 -23.879 1.00 24.20 12 ALA D C 1
ATOM 5815 O O . ALA D 1 12 ? 23.314 19.494 -24.395 1.00 21.11 12 ALA D O 1
ATOM 5817 N N . LEU D 1 13 ? 22.832 21.087 -22.858 1.00 25.14 13 LEU D N 1
ATOM 5818 C CA . LEU D 1 13 ? 24.086 21.041 -22.094 1.00 20.11 13 LEU D CA 1
ATOM 5819 C C . LEU D 1 13 ? 25.353 21.273 -22.933 1.00 19.20 13 LEU D C 1
ATOM 5820 O O . LEU D 1 13 ? 26.467 21.086 -22.423 1.00 17.05 13 LEU D O 1
ATOM 5825 N N . ASN D 1 14 ? 25.241 21.696 -24.185 1.00 14.80 14 ASN D N 1
ATOM 5826 C CA . ASN D 1 14 ? 26.380 21.921 -25.056 1.00 17.05 14 ASN D CA 1
ATOM 5827 C C . ASN D 1 14 ? 26.665 23.419 -25.247 1.00 20.71 14 ASN D C 1
ATOM 5828 O O . ASN D 1 14 ? 25.965 24.281 -24.727 1.00 19.34 14 ASN D O 1
ATOM 5833 N N . ARG D 1 15 ? 27.750 23.706 -25.961 1.00 18.83 15 ARG D N 1
ATOM 5834 C CA . ARG D 1 15 ? 28.103 25.040 -26.446 1.00 21.42 15 ARG D CA 1
ATOM 5835 C C . ARG D 1 15 ? 28.388 24.865 -27.925 1.00 22.01 15 ARG D C 1
ATOM 5836 O O . ARG D 1 15 ? 28.422 23.733 -28.432 1.00 19.50 15 ARG D O 1
ATOM 5844 N N . GLY D 1 16 ? 28.485 25.996 -28.625 1.00 20.65 16 GLY D N 1
ATOM 5845 C CA . GLY D 1 16 ? 28.744 26.035 -30.052 1.00 21.01 16 GLY D CA 1
ATOM 5846 C C . GLY D 1 16 ? 30.065 25.424 -30.448 1.00 22.16 16 GLY D C 1
ATOM 5847 O O . GLY D 1 16 ? 30.276 25.118 -31.625 1.00 21.19 16 GLY D O 1
ATOM 5848 N N . ALA D 1 17 ? 31.005 25.341 -29.516 1.00 18.92 17 ALA D N 1
ATOM 5849 C CA . ALA D 1 17 ? 32.275 24.722 -29.845 1.00 19.08 17 ALA D CA 1
ATOM 5850 C C . ALA D 1 17 ? 32.092 23.260 -30.246 1.00 19.41 17 ALA D C 1
ATOM 5851 O O . ALA D 1 17 ? 32.973 22.675 -30.896 1.00 21.69 17 ALA D O 1
ATOM 5853 N N . CYS D 1 18 ? 30.948 22.660 -29.916 1.00 21.02 18 CYS D N 1
ATOM 5854 C CA . CYS D 1 18 ? 30.760 21.274 -30.322 1.00 22.48 18 CYS D CA 1
ATOM 5855 C C . CYS D 1 18 ? 30.797 21.127 -31.846 1.00 18.63 18 CYS D C 1
ATOM 5856 O O . CYS D 1 18 ? 31.145 20.058 -32.344 1.00 18.22 18 CYS D O 1
ATOM 5859 N N . TYR D 1 19 ? 30.590 22.207 -32.594 1.00 16.10 19 TYR D N 1
ATOM 5860 C CA . TYR D 1 19 ? 30.625 22.163 -34.042 1.00 21.17 19 TYR D CA 1
ATOM 5861 C C . TYR D 1 19 ? 32.024 22.425 -34.625 1.00 24.59 19 TYR D C 1
ATOM 5862 O O . TYR D 1 19 ? 32.169 22.549 -35.845 1.00 26.40 19 TYR D O 1
ATOM 5871 N N . ASP D 1 20 ? 33.061 22.419 -33.789 1.00 24.62 20 ASP D N 1
ATOM 5872 C CA . ASP D 1 20 ? 34.391 22.846 -34.232 1.00 23.26 20 ASP D CA 1
ATOM 5873 C C . ASP D 1 20 ? 34.914 22.051 -35.431 1.00 22.98 20 ASP D C 1
ATOM 5874 O O . ASP D 1 20 ? 35.636 22.610 -36.260 1.00 21.80 20 ASP D O 1
ATOM 5879 N N . ALA D 1 21 ? 34.508 20.779 -35.584 1.00 27.21 21 ALA D N 1
ATOM 5880 C CA . ALA D 1 21 ? 34.992 19.983 -36.707 1.00 31.68 21 ALA D CA 1
ATOM 5881 C C . ALA D 1 21 ? 34.205 20.225 -38.004 1.00 31.73 21 ALA D C 1
ATOM 5882 O O . ALA D 1 21 ? 34.734 19.949 -39.087 1.00 36.76 21 ALA D O 1
ATOM 5884 N N . VAL D 1 22 ? 33.000 20.793 -37.935 1.00 26.97 22 VAL D N 1
ATOM 5885 C CA . VAL D 1 22 ? 32.202 21.027 -39.139 1.00 27.12 22 VAL D CA 1
ATOM 5886 C C . VAL D 1 22 ? 32.412 22.425 -39.735 1.00 29.21 22 VAL D C 1
ATOM 5887 O O . VAL D 1 22 ? 32.305 22.604 -40.952 1.00 30.13 22 VAL D O 1
ATOM 5891 N N . VAL D 1 23 ? 32.685 23.435 -38.909 1.00 32.21 23 VAL D N 1
ATOM 5892 C CA . VAL D 1 23 ? 32.748 24.807 -39.421 1.00 26.70 23 VAL D CA 1
ATOM 5893 C C . VAL D 1 23 ? 33.738 24.994 -40.557 1.00 28.05 23 VAL D C 1
ATOM 5894 O O . VAL D 1 23 ? 33.350 25.574 -41.592 1.00 25.33 23 VAL D O 1
ATOM 5898 N N . PRO D 1 24 ? 35.014 24.600 -40.439 1.00 24.85 24 PRO D N 1
ATOM 5899 C CA . PRO D 1 24 ? 35.938 24.796 -41.564 1.00 29.37 24 PRO D CA 1
ATOM 5900 C C . PRO D 1 24 ? 35.504 24.072 -42.824 1.00 31.15 24 PRO D C 1
ATOM 5901 O O . PRO D 1 24 ? 35.806 24.549 -43.929 1.00 36.56 24 PRO D O 1
ATOM 5905 N N . LEU D 1 25 ? 34.828 22.921 -42.698 1.00 32.70 25 LEU D N 1
ATOM 5906 C CA . LEU D 1 25 ? 34.369 22.214 -43.890 1.00 32.65 25 LEU D CA 1
ATOM 5907 C C . LEU D 1 25 ? 33.247 22.974 -44.593 1.00 34.90 25 LEU D C 1
ATOM 5908 O O . LEU D 1 25 ? 33.229 23.070 -45.827 1.00 31.88 25 LEU D O 1
ATOM 5913 N N . LEU D 1 26 ? 32.299 23.529 -43.831 1.00 31.05 26 LEU D N 1
ATOM 5914 C CA . LEU D 1 26 ? 31.278 24.371 -44.455 1.00 35.89 26 LEU D CA 1
ATOM 5915 C C . LEU D 1 26 ? 31.885 25.661 -44.988 1.00 34.81 26 LEU D C 1
ATOM 5916 O O . LEU D 1 26 ? 31.449 26.176 -46.023 1.00 37.77 26 LEU D O 1
ATOM 5921 N N . GLU D 1 27 ? 32.882 26.210 -44.286 1.00 34.10 27 GLU D N 1
ATOM 5922 C CA . GLU D 1 27 ? 33.565 27.400 -44.795 1.00 32.64 27 GLU D CA 1
ATOM 5923 C C . GLU D 1 27 ? 34.267 27.152 -46.130 1.00 37.40 27 GLU D C 1
ATOM 5924 O O . GLU D 1 27 ? 34.387 28.080 -46.944 1.00 38.91 27 GLU D O 1
ATOM 5930 N N . ALA D 1 28 ? 34.787 25.939 -46.359 1.00 35.75 28 ALA D N 1
ATOM 5931 C CA . ALA D 1 28 ? 35.392 25.641 -47.658 1.00 34.10 28 ALA D CA 1
ATOM 5932 C C . ALA D 1 28 ? 34.349 25.553 -48.768 1.00 36.85 28 ALA D C 1
ATOM 5933 O O . ALA D 1 28 ? 34.693 25.731 -49.939 1.00 36.71 28 ALA D O 1
ATOM 5935 N N . ARG D 1 29 ? 33.094 25.270 -48.428 1.00 37.47 29 ARG D N 1
ATOM 5936 C CA . ARG D 1 29 ? 31.996 25.310 -49.386 1.00 38.44 29 ARG D CA 1
ATOM 5937 C C . ARG D 1 29 ? 31.451 26.731 -49.612 1.00 38.47 29 ARG D C 1
ATOM 5938 O O . ARG D 1 29 ? 30.348 26.866 -50.145 1.00 45.29 29 ARG D O 1
ATOM 5946 N N . GLY D 1 30 ? 32.150 27.773 -49.151 1.00 38.05 30 GLY D N 1
ATOM 5947 C CA . GLY D 1 30 ? 31.824 29.151 -49.500 1.00 35.08 30 GLY D CA 1
ATOM 5948 C C . GLY D 1 30 ? 30.762 29.845 -48.665 1.00 38.90 30 GLY D C 1
ATOM 5949 O O . GLY D 1 30 ? 30.162 30.819 -49.143 1.00 40.08 30 GLY D O 1
ATOM 5950 N N . TYR D 1 31 ? 30.562 29.429 -47.413 1.00 33.25 31 TYR D N 1
ATOM 5951 C CA . TYR D 1 31 ? 29.523 29.963 -46.542 1.00 33.46 31 TYR D CA 1
ATOM 5952 C C . TYR D 1 31 ? 30.085 30.621 -45.285 1.00 36.10 31 TYR D C 1
ATOM 5953 O O . TYR D 1 31 ? 31.106 30.190 -44.736 1.00 31.97 31 TYR D O 1
ATOM 5962 N N . ARG D 1 32 ? 29.358 31.636 -44.801 1.00 31.48 32 ARG D N 1
ATOM 5963 C CA . ARG D 1 32 ? 29.555 32.177 -43.463 1.00 28.36 32 ARG D CA 1
ATOM 5964 C C . ARG D 1 32 ? 28.914 31.242 -42.464 1.00 30.90 32 ARG D C 1
ATOM 5965 O O . ARG D 1 32 ? 27.760 30.840 -42.634 1.00 28.24 32 ARG D O 1
ATOM 5973 N N . VAL D 1 33 ? 29.668 30.877 -41.439 1.00 22.88 33 VAL D N 1
ATOM 5974 C CA . VAL D 1 33 ? 29.265 29.843 -40.510 1.00 27.21 33 VAL D CA 1
ATOM 5975 C C . VAL D 1 33 ? 29.378 30.381 -39.089 1.00 28.18 33 VAL D C 1
ATOM 5976 O O . VAL D 1 33 ? 30.421 30.930 -38.711 1.00 27.59 33 VAL D O 1
ATOM 5980 N N . HIS D 1 34 ? 28.320 30.186 -38.298 1.00 27.45 34 HIS D N 1
ATOM 5981 C CA . HIS D 1 34 ? 28.253 30.605 -36.905 1.00 27.89 34 HIS D CA 1
ATOM 5982 C C . HIS D 1 34 ? 27.830 29.428 -36.039 1.00 24.03 34 HIS D C 1
ATOM 5983 O O . HIS D 1 34 ? 26.948 28.653 -36.413 1.00 21.68 34 HIS D O 1
ATOM 5990 N N . ALA D 1 35 ? 28.441 29.306 -34.870 1.00 25.27 35 ALA D N 1
ATOM 5991 C CA . ALA D 1 35 ? 28.040 28.316 -33.882 1.00 24.47 35 ALA D CA 1
ATOM 5992 C C . ALA D 1 35 ? 27.909 29.018 -32.540 1.00 21.53 35 ALA D C 1
ATOM 5993 O O . ALA D 1 35 ? 28.723 28.799 -31.631 1.00 23.90 35 ALA D O 1
ATOM 5995 N N . PRO D 1 36 ? 26.863 29.829 -32.361 1.00 25.10 36 PRO D N 1
ATOM 5996 C CA . PRO D 1 36 ? 26.779 30.696 -31.178 1.00 20.72 36 PRO D CA 1
ATOM 5997 C C . PRO D 1 36 ? 26.362 29.934 -29.939 1.00 22.98 36 PRO D C 1
ATOM 5998 O O . PRO D 1 36 ? 25.728 28.874 -30.015 1.00 22.35 36 PRO D O 1
ATOM 6002 N N . ASP D 1 37 ? 26.791 30.429 -28.784 1.00 13.31 37 ASP D N 1
ATOM 6003 C CA . ASP D 1 37 ? 26.224 29.935 -27.537 1.00 16.37 37 ASP D CA 1
ATOM 6004 C C . ASP D 1 37 ? 24.827 30.530 -27.340 1.00 24.37 37 ASP D C 1
ATOM 6005 O O . ASP D 1 37 ? 24.650 31.751 -27.447 1.00 16.80 37 ASP D O 1
ATOM 6010 N N . LEU D 1 38 ? 23.830 29.689 -27.049 1.00 16.75 38 LEU D N 1
ATOM 6011 C CA . LEU D 1 38 ? 22.537 30.287 -26.737 1.00 18.45 38 LEU D CA 1
ATOM 6012 C C . LEU D 1 38 ? 22.589 30.949 -25.372 1.00 19.72 38 LEU D C 1
ATOM 6013 O O . LEU D 1 38 ? 23.550 30.810 -24.618 1.00 21.71 38 LEU D O 1
ATOM 6018 N N . THR D 1 39 ? 21.522 31.677 -25.048 1.00 18.06 39 THR D N 1
ATOM 6019 C CA . THR D 1 39 ? 21.495 32.398 -23.793 1.00 23.20 39 THR D CA 1
ATOM 6020 C C . THR D 1 39 ? 21.630 31.408 -22.651 1.00 21.14 39 THR D C 1
ATOM 6021 O O . THR D 1 39 ? 20.930 30.390 -22.604 1.00 24.03 39 THR D O 1
ATOM 6025 N N . GLY D 1 40 ? 22.534 31.713 -21.723 1.00 17.88 40 GLY D N 1
ATOM 6026 C CA . GLY D 1 40 ? 22.857 30.840 -20.610 1.00 21.85 40 GLY D CA 1
ATOM 6027 C C . GLY D 1 40 ? 23.967 29.829 -20.854 1.00 22.79 40 GLY D C 1
ATOM 6028 O O . GLY D 1 40 ? 24.375 29.145 -19.903 1.00 20.73 40 GLY D O 1
ATOM 6029 N N . HIS D 1 41 ? 24.498 29.753 -22.071 1.00 21.43 41 HIS D N 1
ATOM 6030 C CA . HIS D 1 41 ? 25.476 28.749 -22.445 1.00 20.12 41 HIS D CA 1
ATOM 6031 C C . HIS D 1 41 ? 26.886 29.315 -22.544 1.00 21.05 41 HIS D C 1
ATOM 6032 O O . HIS D 1 41 ? 27.778 28.613 -23.020 1.00 22.37 41 HIS D O 1
ATOM 6039 N N . THR D 1 42 ? 27.113 30.551 -22.078 1.00 23.14 42 THR D N 1
ATOM 6040 C CA . THR D 1 42 ? 28.469 31.107 -22.021 1.00 24.67 42 THR D CA 1
ATOM 6041 C C . THR D 1 42 ? 28.855 31.277 -20.558 1.00 22.68 42 THR D C 1
ATOM 6042 O O . THR D 1 42 ? 28.309 32.160 -19.885 1.00 21.28 42 THR D O 1
ATOM 6046 N N . PRO D 1 43 ? 29.815 30.517 -20.047 1.00 25.31 43 PRO D N 1
ATOM 6047 C CA . PRO D 1 43 ? 30.144 30.581 -18.612 1.00 25.64 43 PRO D CA 1
ATOM 6048 C C . PRO D 1 43 ? 30.358 32.002 -18.105 1.00 26.46 43 PRO D C 1
ATOM 6049 O O . PRO D 1 43 ? 31.148 32.763 -18.658 1.00 32.87 43 PRO D O 1
ATOM 6053 N N . GLY D 1 44 ? 29.620 32.353 -17.049 1.00 29.38 44 GLY D N 1
ATOM 6054 C CA . GLY D 1 44 ? 29.579 33.689 -16.480 1.00 26.80 44 GLY D CA 1
ATOM 6055 C C . GLY D 1 44 ? 28.403 34.552 -16.889 1.00 27.22 44 GLY D C 1
ATOM 6056 O O . GLY D 1 44 ? 28.320 35.700 -16.438 1.00 34.92 44 GLY D O 1
ATOM 6057 N N . ASP D 1 45 ? 27.487 34.044 -17.714 1.00 27.00 45 ASP D N 1
ATOM 6058 C CA . ASP D 1 45 ? 26.376 34.828 -18.233 1.00 20.72 45 ASP D CA 1
ATOM 6059 C C . ASP D 1 45 ? 25.124 34.784 -17.363 1.00 21.54 45 ASP D C 1
ATOM 6060 O O . ASP D 1 45 ? 24.067 35.237 -17.805 1.00 26.46 45 ASP D O 1
ATOM 6065 N N . GLY D 1 46 ? 25.177 34.166 -16.192 1.00 24.41 46 GLY D N 1
ATOM 6066 C CA . GLY D 1 46 ? 24.007 34.050 -15.341 1.00 23.85 46 GLY D CA 1
ATOM 6067 C C . GLY D 1 46 ? 23.355 32.684 -15.366 1.00 27.57 46 GLY D C 1
ATOM 6068 O O . GLY D 1 46 ? 22.548 32.368 -14.480 1.00 30.49 46 GLY D O 1
ATOM 6069 N N . GLY D 1 47 ? 23.665 31.885 -16.351 1.00 23.43 47 GLY D N 1
ATOM 6070 C CA . GLY D 1 47 ? 23.271 30.495 -16.292 1.00 24.09 47 GLY D CA 1
ATOM 6071 C C . GLY D 1 47 ? 21.798 30.249 -16.586 1.00 23.23 47 GLY D C 1
ATOM 6072 O O . GLY D 1 47 ? 21.055 31.083 -17.135 1.00 25.50 47 GLY D O 1
ATOM 6073 N N . HIS D 1 48 ? 21.370 29.059 -16.186 1.00 23.59 48 HIS D N 1
ATOM 6074 C CA . HIS D 1 48 ? 20.071 28.571 -16.617 1.00 24.25 48 HIS D CA 1
ATOM 6075 C C . HIS D 1 48 ? 18.938 29.404 -16.049 1.00 23.12 48 HIS D C 1
ATOM 6076 O O . HIS D 1 48 ? 17.932 29.629 -16.733 1.00 17.77 48 HIS D O 1
ATOM 6083 N N . LEU D 1 49 ? 19.096 29.905 -14.833 1.00 24.10 49 LEU D N 1
ATOM 6084 C CA . LEU D 1 49 ? 17.991 30.635 -14.228 1.00 23.00 49 LEU D CA 1
ATOM 6085 C C . LEU D 1 49 ? 17.751 31.992 -14.882 1.00 27.64 49 LEU D C 1
ATOM 6086 O O . LEU D 1 49 ? 16.675 32.567 -14.684 1.00 31.38 49 LEU D O 1
ATOM 6091 N N . SER D 1 50 ? 18.715 32.526 -15.642 1.00 26.92 50 SER D N 1
ATOM 6092 C CA . SER D 1 50 ? 18.521 33.818 -16.288 1.00 27.82 50 SER D CA 1
ATOM 6093 C C . SER D 1 50 ? 17.627 33.774 -17.524 1.00 26.11 50 SER D C 1
ATOM 6094 O O . SER D 1 50 ? 17.122 34.830 -17.914 1.00 21.88 50 SER D O 1
ATOM 6097 N N . VAL D 1 51 ? 17.402 32.602 -18.135 1.00 25.74 51 VAL D N 1
ATOM 6098 C CA . VAL D 1 51 ? 16.624 32.534 -19.371 1.00 21.94 51 VAL D CA 1
ATOM 6099 C C . VAL D 1 51 ? 15.142 32.739 -19.026 1.00 22.20 51 VAL D C 1
ATOM 6100 O O . VAL D 1 51 ? 14.570 32.005 -18.213 1.00 24.21 51 VAL D O 1
ATOM 6104 N N . VAL D 1 52 ? 14.503 33.732 -19.643 1.00 26.56 52 VAL D N 1
ATOM 6105 C CA . VAL D 1 52 ? 13.107 34.045 -19.296 1.00 23.33 52 VAL D CA 1
ATOM 6106 C C . VAL D 1 52 ? 12.109 33.326 -20.193 1.00 25.58 52 VAL D C 1
ATOM 6107 O O . VAL D 1 52 ? 11.048 32.899 -19.725 1.00 34.06 52 VAL D O 1
ATOM 6111 N N . ASP D 1 53 ? 12.345 33.297 -21.501 1.00 26.28 53 ASP D N 1
ATOM 6112 C CA . ASP D 1 53 ? 11.422 32.690 -22.452 1.00 22.94 53 ASP D CA 1
ATOM 6113 C C . ASP D 1 53 ? 12.222 32.382 -23.703 1.00 21.66 53 ASP D C 1
ATOM 6114 O O . ASP D 1 53 ? 13.448 32.532 -23.720 1.00 27.08 53 ASP D O 1
ATOM 6127 N N . GLU D 1 55 ? 12.273 33.856 -26.790 1.00 25.99 55 GLU D N 1
ATOM 6128 C CA . GLU D 1 55 ? 12.879 34.982 -27.489 1.00 22.96 55 GLU D CA 1
ATOM 6129 C C . GLU D 1 55 ? 14.236 35.318 -26.913 1.00 17.71 55 GLU D C 1
ATOM 6130 O O . GLU D 1 55 ? 15.186 35.560 -27.657 1.00 17.13 55 GLU D O 1
ATOM 6136 N N . HIS D 1 56 ? 14.357 35.260 -25.601 1.00 19.26 56 HIS D N 1
ATOM 6137 C CA . HIS D 1 56 ? 15.616 35.499 -24.911 1.00 18.40 56 HIS D CA 1
ATOM 6138 C C . HIS D 1 56 ? 16.614 34.379 -25.186 1.00 19.54 56 HIS D C 1
ATOM 6139 O O . HIS D 1 56 ? 17.761 34.622 -25.615 1.00 12.72 56 HIS D O 1
ATOM 6146 N N . TYR D 1 57 ? 16.153 33.130 -25.032 1.00 19.13 57 TYR D N 1
ATOM 6147 C CA . TYR D 1 57 ? 17.053 31.997 -25.192 1.00 20.16 57 TYR D CA 1
ATOM 6148 C C . TYR D 1 57 ? 17.709 32.016 -26.560 1.00 14.45 57 TYR D C 1
ATOM 6149 O O . TYR D 1 57 ? 18.914 31.772 -26.665 1.00 17.27 57 TYR D O 1
ATOM 6158 N N . THR D 1 58 ? 16.945 32.312 -27.618 1.00 12.57 58 THR D N 1
ATOM 6159 C CA . THR D 1 58 ? 17.462 32.251 -28.980 1.00 18.75 58 THR D CA 1
ATOM 6160 C C . THR D 1 58 ? 17.963 33.603 -29.453 1.00 20.92 58 THR D C 1
ATOM 6161 O O . THR D 1 58 ? 18.302 33.746 -30.628 1.00 17.45 58 THR D O 1
ATOM 6165 N N . ARG D 1 59 ? 18.037 34.594 -28.569 1.00 18.73 59 ARG D N 1
ATOM 6166 C CA . ARG D 1 59 ? 18.325 35.936 -29.048 1.00 24.48 59 ARG D CA 1
ATOM 6167 C C . ARG D 1 59 ? 19.711 36.107 -29.679 1.00 21.76 59 ARG D C 1
ATOM 6168 O O . ARG D 1 59 ? 19.785 36.859 -30.661 1.00 21.34 59 ARG D O 1
ATOM 6176 N N . PRO D 1 60 ? 20.786 35.383 -29.298 1.00 23.38 60 PRO D N 1
ATOM 6177 C CA . PRO D 1 60 ? 22.042 35.516 -30.075 1.00 24.65 60 PRO D CA 1
ATOM 6178 C C . PRO D 1 60 ? 21.911 35.170 -31.557 1.00 26.69 60 PRO D C 1
ATOM 6179 O O . PRO D 1 60 ? 22.703 35.662 -32.384 1.00 29.30 60 PRO D O 1
ATOM 6183 N N . VAL D 1 61 ? 20.962 34.302 -31.920 1.00 23.69 61 VAL D N 1
ATOM 6184 C CA . VAL D 1 61 ? 20.802 33.958 -33.326 1.00 21.59 61 VAL D CA 1
ATOM 6185 C C . VAL D 1 61 ? 20.124 35.092 -34.071 1.00 22.25 61 VAL D C 1
ATOM 6186 O O . VAL D 1 61 ? 20.374 35.296 -35.260 1.00 26.34 61 VAL D O 1
ATOM 6190 N N . ALA D 1 62 ? 19.208 35.809 -33.420 1.00 25.12 62 ALA D N 1
ATOM 6191 C CA . ALA D 1 62 ? 18.565 36.929 -34.103 1.00 26.51 62 ALA D CA 1
ATOM 6192 C C . ALA D 1 62 ? 19.594 37.980 -34.493 1.00 23.75 62 ALA D C 1
ATOM 6193 O O . ALA D 1 62 ? 19.560 38.526 -35.604 1.00 27.03 62 ALA D O 1
ATOM 6195 N N . ASP D 1 63 ? 20.561 38.224 -33.613 1.00 25.45 63 ASP D N 1
ATOM 6196 C CA . ASP D 1 63 ? 21.651 39.149 -33.907 1.00 25.28 63 ASP D CA 1
ATOM 6197 C C . ASP D 1 63 ? 22.402 38.754 -35.182 1.00 28.67 63 ASP D C 1
ATOM 6198 O O . ASP D 1 63 ? 22.703 39.608 -36.023 1.00 24.17 63 ASP D O 1
ATOM 6203 N N . ILE D 1 64 ? 22.716 37.459 -35.343 1.00 23.00 64 ILE D N 1
ATOM 6204 C CA . ILE D 1 64 ? 23.448 37.006 -36.531 1.00 19.93 64 ILE D CA 1
ATOM 6205 C C . ILE D 1 64 ? 22.605 37.174 -37.798 1.00 23.47 64 ILE D C 1
ATOM 6206 O O . ILE D 1 64 ? 23.109 37.596 -38.845 1.00 26.58 64 ILE D O 1
ATOM 6211 N N . LEU D 1 65 ? 21.321 36.797 -37.742 1.00 21.36 65 LEU D N 1
ATOM 6212 C CA . LEU D 1 65 ? 20.436 36.996 -38.886 1.00 24.74 65 LEU D CA 1
ATOM 6213 C C . LEU D 1 65 ? 20.367 38.469 -39.277 1.00 26.58 65 LEU D C 1
ATOM 6214 O O . LEU D 1 65 ? 20.288 38.803 -40.469 1.00 23.75 65 LEU D O 1
ATOM 6219 N N . ALA D 1 66 ? 20.445 39.359 -38.296 1.00 21.09 66 ALA D N 1
ATOM 6220 C CA . ALA D 1 66 ? 20.416 40.788 -38.600 1.00 24.78 66 ALA D CA 1
ATOM 6221 C C . ALA D 1 66 ? 21.592 41.175 -39.484 1.00 30.03 66 ALA D C 1
ATOM 6222 O O . ALA D 1 66 ? 21.435 41.911 -40.465 1.00 27.18 66 ALA D O 1
ATOM 6224 N N . ARG D 1 67 ? 22.773 40.661 -39.180 1.00 27.69 67 ARG D N 1
ATOM 6225 C CA . ARG D 1 67 ? 23.944 41.010 -39.960 1.00 27.94 67 ARG D CA 1
ATOM 6226 C C . ARG D 1 67 ? 24.161 40.076 -41.127 1.00 30.44 67 ARG D C 1
ATOM 6227 O O . ARG D 1 67 ? 25.168 40.203 -41.822 1.00 32.94 67 ARG D O 1
ATOM 6235 N N . ALA D 1 68 ? 23.216 39.178 -41.391 1.00 28.01 68 ALA D N 1
ATOM 6236 C CA . ALA D 1 68 ? 23.342 38.296 -42.545 1.00 33.20 68 ALA D CA 1
ATOM 6237 C C . ALA D 1 68 ? 23.206 39.102 -43.833 1.00 35.99 68 ALA D C 1
ATOM 6238 O O . ALA D 1 68 ? 22.291 39.920 -43.978 1.00 32.93 68 ALA D O 1
ATOM 6240 N N . GLU D 1 69 ? 24.124 38.871 -44.774 1.00 35.55 69 GLU D N 1
ATOM 6241 C CA . GLU D 1 69 ? 24.050 39.573 -46.050 1.00 36.26 69 GLU D CA 1
ATOM 6242 C C . GLU D 1 69 ? 22.894 39.066 -46.904 1.00 38.02 69 GLU D C 1
ATOM 6243 O O . GLU D 1 69 ? 22.215 39.856 -47.574 1.00 41.41 69 GLU D O 1
ATOM 6249 N N . GLY D 1 70 ? 22.663 37.761 -46.904 1.00 31.55 70 GLY D N 1
ATOM 6250 C CA . GLY D 1 70 ? 21.571 37.159 -47.645 1.00 33.50 70 GLY D CA 1
ATOM 6251 C C . GLY D 1 70 ? 20.745 36.260 -46.743 1.00 37.03 70 GLY D C 1
ATOM 6252 O O . GLY D 1 70 ? 20.517 36.551 -45.566 1.00 38.74 70 GLY D O 1
ATOM 6253 N N . GLN D 1 71 ? 20.337 35.125 -47.300 1.00 31.25 71 GLN D N 1
ATOM 6254 C CA . GLN D 1 71 ? 19.493 34.185 -46.583 1.00 36.08 71 GLN D CA 1
ATOM 6255 C C . GLN D 1 71 ? 20.341 33.252 -45.725 1.00 31.05 71 GLN D C 1
ATOM 6256 O O . GLN D 1 71 ? 21.515 33.009 -45.998 1.00 31.55 71 GLN D O 1
ATOM 6262 N N . SER D 1 72 ? 19.730 32.711 -44.683 1.00 30.52 72 SER D N 1
ATOM 6263 C CA . SER D 1 72 ? 20.448 31.849 -43.758 1.00 30.55 72 SER D CA 1
ATOM 6264 C C . SER D 1 72 ? 19.798 30.473 -43.689 1.00 26.87 72 SER D C 1
ATOM 6265 O O . SER D 1 72 ? 18.575 30.331 -43.830 1.00 27.69 72 SER D O 1
ATOM 6268 N N . ILE D 1 73 ? 20.642 29.470 -43.438 1.00 28.24 73 ILE D N 1
ATOM 6269 C CA . ILE D 1 73 ? 20.226 28.114 -43.084 1.00 24.45 73 ILE D CA 1
ATOM 6270 C C . ILE D 1 73 ? 20.385 27.956 -41.581 1.00 23.29 73 ILE D C 1
ATOM 6271 O O . ILE D 1 73 ? 21.446 28.286 -41.028 1.00 26.40 73 ILE D O 1
ATOM 6276 N N . LEU D 1 74 ? 19.352 27.443 -40.925 1.00 20.05 74 LEU D N 1
ATOM 6277 C CA . LEU D 1 74 ? 19.373 27.153 -39.494 1.00 17.61 74 LEU D CA 1
ATOM 6278 C C . LEU D 1 74 ? 19.410 25.646 -39.250 1.00 27.00 74 LEU D C 1
ATOM 6279 O O . LEU D 1 74 ? 18.546 24.924 -39.756 1.00 22.45 74 LEU D O 1
ATOM 6284 N N . LEU D 1 75 ? 20.374 25.179 -38.450 1.00 24.82 75 LEU D N 1
ATOM 6285 C CA . LEU D 1 75 ? 20.469 23.777 -38.031 1.00 24.47 75 LEU D CA 1
ATOM 6286 C C . LEU D 1 75 ? 20.416 23.657 -36.507 1.00 22.09 75 LEU D C 1
ATOM 6287 O O . LEU D 1 75 ? 21.077 24.423 -35.796 1.00 25.40 75 LEU D O 1
ATOM 6292 N N . GLY D 1 76 ? 19.618 22.722 -36.008 1.00 15.69 76 GLY D N 1
ATOM 6293 C CA . GLY D 1 76 ? 19.562 22.408 -34.584 1.00 12.25 76 GLY D CA 1
ATOM 6294 C C . GLY D 1 76 ? 19.964 20.962 -34.348 1.00 24.26 76 GLY D C 1
ATOM 6295 O O . GLY D 1 76 ? 19.655 20.099 -35.165 1.00 20.36 76 GLY D O 1
ATOM 6296 N N . HIS D 1 77 ? 20.704 20.714 -33.256 1.00 23.87 77 HIS D N 1
ATOM 6297 C CA . HIS D 1 77 ? 21.050 19.364 -32.815 1.00 24.91 77 HIS D CA 1
ATOM 6298 C C . HIS D 1 77 ? 20.190 19.059 -31.603 1.00 23.76 77 HIS D C 1
ATOM 6299 O O . HIS D 1 77 ? 19.987 19.935 -30.755 1.00 21.91 77 HIS D O 1
ATOM 6306 N N . SER D 1 78 ? 19.573 17.870 -31.598 1.00 25.77 78 SER D N 1
ATOM 6307 C CA . SER D 1 78 ? 18.746 17.426 -30.482 1.00 25.65 78 SER D CA 1
ATOM 6308 C C . SER D 1 78 ? 17.737 18.523 -30.088 1.00 24.98 78 SER D C 1
ATOM 6309 O O . SER D 1 78 ? 16.941 18.946 -30.925 1.00 27.65 78 SER D O 1
ATOM 6312 N N . LEU D 1 79 ? 17.806 19.027 -28.848 1.00 26.14 79 LEU D N 1
ATOM 6313 C CA . LEU D 1 79 ? 16.910 20.091 -28.375 1.00 23.36 79 LEU D CA 1
ATOM 6314 C C . LEU D 1 79 ? 17.033 21.387 -29.173 1.00 24.63 79 LEU D C 1
ATOM 6315 O O . LEU D 1 79 ? 16.095 22.199 -29.169 1.00 27.06 79 LEU D O 1
ATOM 6320 N N . GLY D 1 80 ? 18.176 21.631 -29.826 1.00 22.65 80 GLY D N 1
ATOM 6321 C CA . GLY D 1 80 ? 18.302 22.829 -30.642 1.00 20.02 80 GLY D CA 1
ATOM 6322 C C . GLY D 1 80 ? 17.264 22.917 -31.740 1.00 24.37 80 GLY D C 1
ATOM 6323 O O . GLY D 1 80 ? 16.974 24.017 -32.235 1.00 21.10 80 GLY D O 1
ATOM 6324 N N . GLY D 1 81 ? 16.659 21.777 -32.110 1.00 24.30 81 GLY D N 1
ATOM 6325 C CA . GLY D 1 81 ? 15.602 21.819 -33.106 1.00 25.81 81 GLY D CA 1
ATOM 6326 C C . GLY D 1 81 ? 14.415 22.643 -32.663 1.00 18.21 81 GLY D C 1
ATOM 6327 O O . GLY D 1 81 ? 13.716 23.228 -33.495 1.00 20.54 81 GLY D O 1
ATOM 6328 N N . ALA D 1 82 ? 14.150 22.679 -31.359 1.00 19.12 82 ALA D N 1
ATOM 6329 C CA . ALA D 1 82 ? 13.087 23.541 -30.852 1.00 18.60 82 ALA D CA 1
ATOM 6330 C C . ALA D 1 82 ? 13.404 25.020 -31.090 1.00 23.93 82 ALA D C 1
ATOM 6331 O O . ALA D 1 82 ? 12.519 25.795 -31.474 1.00 20.08 82 ALA D O 1
ATOM 6333 N N . SER D 1 83 ? 14.678 25.423 -30.914 1.00 21.24 83 SER D N 1
ATOM 6334 C CA . SER D 1 83 ? 15.047 26.828 -31.116 1.00 18.18 83 SER D CA 1
ATOM 6335 C C . SER D 1 83 ? 14.904 27.218 -32.568 1.00 18.30 83 SER D C 1
ATOM 6336 O O . SER D 1 83 ? 14.497 28.336 -32.884 1.00 18.90 83 SER D O 1
ATOM 6339 N N . ILE D 1 84 ? 15.291 26.338 -33.474 1.00 18.22 84 ILE D N 1
ATOM 6340 C CA . ILE D 1 84 ? 15.211 26.700 -34.872 1.00 18.64 84 ILE D CA 1
ATOM 6341 C C . ILE D 1 84 ? 13.757 26.755 -35.345 1.00 24.77 84 ILE D C 1
ATOM 6342 O O . ILE D 1 84 ? 13.461 27.435 -36.338 1.00 21.45 84 ILE D O 1
ATOM 6347 N N . SER D 1 85 ? 12.854 25.966 -34.738 1.00 17.46 85 SER D N 1
ATOM 6348 C CA . SER D 1 85 ? 11.443 26.090 -35.099 1.00 22.38 85 SER D CA 1
ATOM 6349 C C . SER D 1 85 ? 10.897 27.439 -34.655 1.00 25.59 85 SER D C 1
ATOM 6350 O O . SER D 1 85 ? 10.266 28.157 -35.440 1.00 23.96 85 SER D O 1
ATOM 6353 N N . TRP D 1 86 ? 11.194 27.811 -33.410 1.00 21.95 86 TRP D N 1
ATOM 6354 C CA . TRP D 1 86 ? 10.773 29.088 -32.860 1.00 21.97 86 TRP D CA 1
ATOM 6355 C C . TRP D 1 86 ? 11.350 30.242 -33.677 1.00 28.19 86 TRP D C 1
ATOM 6356 O O . TRP D 1 86 ? 10.628 31.182 -34.018 1.00 22.66 86 TRP D O 1
ATOM 6367 N N . LEU D 1 87 ? 12.650 30.167 -34.014 1.00 20.10 87 LEU D N 1
ATOM 6368 C CA . LEU D 1 87 ? 13.316 31.216 -34.790 1.00 22.28 87 LEU D CA 1
ATOM 6369 C C . LEU D 1 87 ? 12.728 31.355 -36.194 1.00 26.80 87 LEU D C 1
ATOM 6370 O O . LEU D 1 87 ? 12.616 32.473 -36.728 1.00 23.72 87 LEU D O 1
ATOM 6375 N N . ALA D 1 88 ? 12.343 30.229 -36.807 1.00 19.56 88 ALA D N 1
ATOM 6376 C CA . ALA D 1 88 ? 11.801 30.243 -38.160 1.00 22.70 88 ALA D CA 1
ATOM 6377 C C . ALA D 1 88 ? 10.487 31.031 -38.215 1.00 25.14 88 ALA D C 1
ATOM 6378 O O . ALA D 1 88 ? 10.160 31.620 -39.250 1.00 25.66 88 ALA D O 1
ATOM 6380 N N . GLN D 1 89 ? 9.707 30.986 -37.136 1.00 22.29 89 GLN D N 1
ATOM 6381 C CA . GLN D 1 89 ? 8.430 31.699 -37.072 1.00 23.48 89 GLN D CA 1
ATOM 6382 C C . GLN D 1 89 ? 8.614 33.213 -37.028 1.00 23.61 89 GLN D C 1
ATOM 6383 O O . GLN D 1 89 ? 7.843 33.958 -37.649 1.00 21.22 89 GLN D O 1
ATOM 6389 N N . HIS D 1 90 ? 9.626 33.684 -36.311 1.00 23.81 90 HIS D N 1
ATOM 6390 C CA . HIS D 1 90 ? 9.834 35.118 -36.105 1.00 25.31 90 HIS D CA 1
ATOM 6391 C C . HIS D 1 90 ? 10.793 35.745 -37.103 1.00 28.07 90 HIS D C 1
ATOM 6392 O O . HIS D 1 90 ? 10.941 36.980 -37.132 1.00 22.79 90 HIS D O 1
ATOM 6399 N N . HIS D 1 91 ? 11.501 34.946 -37.879 1.00 23.15 91 HIS D N 1
ATOM 6400 C CA . HIS D 1 91 ? 12.383 35.491 -38.903 1.00 25.48 91 HIS D CA 1
ATOM 6401 C C . HIS D 1 91 ? 12.234 34.760 -40.240 1.00 29.54 91 HIS D C 1
ATOM 6402 O O . HIS D 1 91 ? 13.224 34.504 -40.931 1.00 35.72 91 HIS D O 1
ATOM 6409 N N . PRO D 1 92 ? 10.996 34.512 -40.693 1.00 31.68 92 PRO D N 1
ATOM 6410 C CA . PRO D 1 92 ? 10.830 33.674 -41.892 1.00 30.98 92 PRO D CA 1
ATOM 6411 C C . PRO D 1 92 ? 11.434 34.278 -43.129 1.00 30.78 92 PRO D C 1
ATOM 6412 O O . PRO D 1 92 ? 11.936 33.544 -43.987 1.00 35.87 92 PRO D O 1
ATOM 6416 N N . ASP D 1 93 ? 11.429 35.600 -43.235 1.00 28.19 93 ASP D N 1
ATOM 6417 C CA . ASP D 1 93 ? 12.079 36.239 -44.360 1.00 33.26 93 ASP D CA 1
ATOM 6418 C C . ASP D 1 93 ? 13.592 36.071 -44.322 1.00 31.03 93 ASP 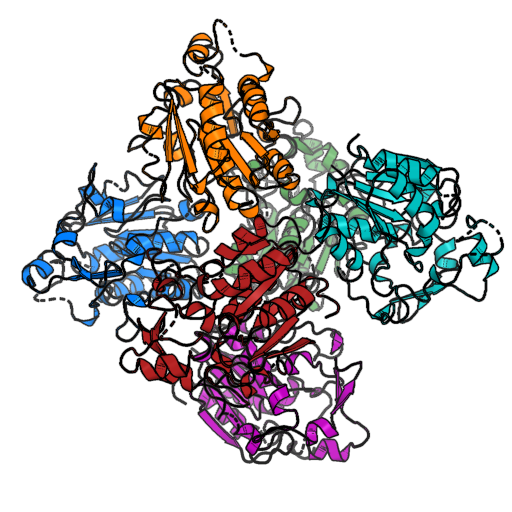D C 1
ATOM 6419 O O . ASP D 1 93 ? 14.240 36.330 -45.342 1.00 29.42 93 ASP D O 1
ATOM 6424 N N . LYS D 1 94 ? 14.165 35.650 -43.186 1.00 30.35 94 LYS D N 1
ATOM 6425 C CA . LYS D 1 94 ? 15.612 35.488 -43.077 1.00 31.79 94 LYS D CA 1
ATOM 6426 C C . LYS D 1 94 ? 16.086 34.051 -43.253 1.00 32.29 94 LYS D C 1
ATOM 6427 O O . LYS D 1 94 ? 17.259 33.851 -43.581 1.00 31.33 94 LYS D O 1
ATOM 6433 N N . VAL D 1 95 ? 15.212 33.059 -43.077 1.00 35.10 95 VAL D N 1
ATOM 6434 C CA . VAL D 1 95 ? 15.600 31.652 -43.064 1.00 27.99 95 VAL D CA 1
ATOM 6435 C C . VAL D 1 95 ? 15.195 31.018 -44.386 1.00 31.18 95 VAL D C 1
ATOM 6436 O O . VAL D 1 95 ? 14.008 30.993 -44.732 1.00 31.40 95 VAL D O 1
ATOM 6440 N N . ALA D 1 96 ? 16.177 30.474 -45.110 1.00 27.12 96 ALA D N 1
ATOM 6441 C CA . ALA D 1 96 ? 15.938 29.762 -46.362 1.00 30.45 96 ALA D CA 1
ATOM 6442 C C . ALA D 1 96 ? 15.712 28.261 -46.181 1.00 35.92 96 ALA D C 1
ATOM 6443 O O . ALA D 1 96 ? 15.218 27.610 -47.112 1.00 36.05 96 ALA D O 1
ATOM 6445 N N . GLY D 1 97 ? 16.060 27.694 -45.027 1.00 25.92 97 GLY D N 1
ATOM 6446 C CA . GLY D 1 97 ? 15.940 26.259 -44.830 1.00 29.17 97 GLY D CA 1
ATOM 6447 C C . GLY D 1 97 ? 16.101 25.879 -43.381 1.00 25.42 97 GLY D C 1
ATOM 6448 O O . GLY D 1 97 ? 16.715 26.623 -42.620 1.00 26.02 97 GLY D O 1
ATOM 6449 N N . LEU D 1 98 ? 15.505 24.771 -42.958 1.00 27.40 98 LEU D N 1
ATOM 6450 C CA . LEU D 1 98 ? 15.636 24.296 -41.590 1.00 24.62 98 LEU D CA 1
ATOM 6451 C C . LEU D 1 98 ? 16.194 22.880 -41.628 1.00 25.74 98 LEU D C 1
ATOM 6452 O O . LEU D 1 98 ? 15.622 22.013 -42.292 1.00 27.74 98 LEU D O 1
ATOM 6457 N N . ILE D 1 99 ? 17.276 22.635 -40.890 1.00 31.22 99 ILE D N 1
ATOM 6458 C CA . ILE D 1 99 ? 17.908 21.318 -40.814 1.00 23.48 99 ILE D CA 1
ATOM 6459 C C . ILE D 1 99 ? 17.746 20.829 -39.399 1.00 23.09 99 ILE D C 1
ATOM 6460 O O . ILE D 1 99 ? 18.212 21.478 -38.455 1.00 22.40 99 ILE D O 1
ATOM 6465 N N . TYR D 1 100 ? 17.098 19.677 -39.243 1.00 22.88 100 TYR D N 1
ATOM 6466 C CA . TYR D 1 100 ? 16.908 19.061 -37.936 1.00 21.58 100 TYR D CA 1
ATOM 6467 C C . TYR D 1 100 ? 17.871 17.879 -37.842 1.00 29.21 100 TYR D C 1
ATOM 6468 O O . TYR D 1 100 ? 17.684 16.870 -38.529 1.00 30.01 100 TYR D O 1
ATOM 6477 N N . LEU D 1 101 ? 18.930 18.041 -37.043 1.00 23.58 101 LEU D N 1
ATOM 6478 C CA . LEU D 1 101 ? 19.993 17.047 -36.865 1.00 22.51 101 LEU D CA 1
ATOM 6479 C C . LEU D 1 101 ? 19.682 16.222 -35.627 1.00 26.27 101 LEU D C 1
ATOM 6480 O O . LEU D 1 101 ? 19.865 16.692 -34.504 1.00 27.05 101 LEU D O 1
ATOM 6485 N N . THR D 1 102 ? 19.207 14.984 -35.845 1.00 25.82 102 THR D N 1
ATOM 6486 C CA . THR D 1 102 ? 18.672 14.129 -34.795 1.00 24.99 102 THR D CA 1
ATOM 6487 C C . THR D 1 102 ? 18.066 14.995 -33.709 1.00 28.85 102 THR D C 1
ATOM 6488 O O . THR D 1 102 ? 18.404 14.894 -32.521 1.00 22.87 102 THR D O 1
ATOM 6492 N N . ALA D 1 103 ? 17.159 15.867 -34.141 1.00 27.92 103 ALA D N 1
ATOM 6493 C CA . ALA D 1 103 ? 16.694 16.950 -33.311 1.00 27.42 103 ALA D CA 1
ATOM 6494 C C . ALA D 1 103 ? 15.190 16.882 -33.133 1.00 33.52 103 ALA D C 1
ATOM 6495 O O . ALA D 1 103 ? 14.460 16.291 -33.942 1.00 32.87 103 ALA D O 1
ATOM 6497 N N . VAL D 1 104 ? 14.737 17.587 -32.105 1.00 26.43 104 VAL D N 1
ATOM 6498 C CA . VAL D 1 104 ? 13.321 17.633 -31.809 1.00 32.40 104 VAL D CA 1
ATOM 6499 C C . VAL D 1 104 ? 12.625 18.427 -32.907 1.00 33.39 104 VAL D C 1
ATOM 6500 O O . VAL D 1 104 ? 12.910 19.616 -33.118 1.00 29.09 104 VAL D O 1
ATOM 6504 N N . LEU D 1 105 ? 11.737 17.749 -33.640 1.00 33.88 105 LEU D N 1
ATOM 6505 C CA . LEU D 1 105 ? 10.915 18.354 -34.682 1.00 32.30 105 LEU D CA 1
ATOM 6506 C C . LEU D 1 105 ? 9.463 18.121 -34.302 1.00 35.67 105 LEU D C 1
ATOM 6507 O O . LEU D 1 105 ? 8.923 17.033 -34.529 1.00 37.09 105 LEU D O 1
ATOM 6512 N N . THR D 1 106 ? 8.837 19.155 -33.741 1.00 31.22 106 THR D N 1
ATOM 6513 C CA . THR D 1 106 ? 7.457 19.104 -33.290 1.00 33.16 106 THR D CA 1
ATOM 6514 C C . THR D 1 106 ? 6.566 19.923 -34.208 1.00 29.93 106 THR D C 1
ATOM 6515 O O . THR D 1 106 ? 6.985 20.951 -34.758 1.00 28.43 106 THR D O 1
ATOM 6519 N N . ALA D 1 107 ? 5.321 19.466 -34.349 1.00 27.57 107 ALA D N 1
ATOM 6520 C CA . ALA D 1 107 ? 4.328 20.196 -35.120 1.00 31.05 107 ALA D CA 1
ATOM 6521 C C . ALA D 1 107 ? 3.934 21.494 -34.416 1.00 24.58 107 ALA D C 1
ATOM 6522 O O . ALA D 1 107 ? 4.135 21.644 -33.204 1.00 27.52 107 ALA D O 1
ATOM 6524 N N . PRO D 1 108 ? 3.330 22.431 -35.146 1.00 27.06 108 PRO D N 1
ATOM 6525 C CA . PRO D 1 108 ? 2.787 23.632 -34.493 1.00 25.06 108 PRO D CA 1
ATOM 6526 C C . PRO D 1 108 ? 1.879 23.274 -33.328 1.00 25.76 108 PRO D C 1
ATOM 6527 O O . PRO D 1 108 ? 0.968 22.454 -33.452 1.00 36.89 108 PRO D O 1
ATOM 6531 N N . GLY D 1 109 ? 2.162 23.881 -32.180 1.00 26.32 109 GLY D N 1
ATOM 6532 C CA . GLY D 1 109 ? 1.443 23.690 -30.935 1.00 25.74 109 GLY D CA 1
ATOM 6533 C C . GLY D 1 109 ? 1.961 22.570 -30.051 1.00 37.06 109 GLY D C 1
ATOM 6534 O O . GLY D 1 109 ? 1.520 22.459 -28.893 1.00 26.32 109 GLY D O 1
ATOM 6535 N N . VAL D 1 110 ? 2.966 21.823 -30.512 1.00 36.70 110 VAL D N 1
ATOM 6536 C CA . VAL D 1 110 ? 3.509 20.675 -29.794 1.00 36.45 110 VAL D CA 1
ATOM 6537 C C . VAL D 1 110 ? 4.828 21.094 -29.156 1.00 34.47 110 VAL D C 1
ATOM 6538 O O . VAL D 1 110 ? 5.691 21.670 -29.835 1.00 30.46 110 VAL D O 1
ATOM 6542 N N . THR D 1 111 ? 5.012 20.749 -27.761 1.00 33.69 111 THR D N 1
ATOM 6543 C CA . THR D 1 111 ? 6.210 21.026 -26.981 1.00 36.07 111 THR D CA 1
ATOM 6544 C C . THR D 1 111 ? 7.204 19.882 -27.149 1.00 40.62 111 THR D C 1
ATOM 6545 O O . THR D 1 111 ? 6.801 18.744 -27.415 1.00 42.25 111 THR D O 1
ATOM 6549 N N . PRO D 1 112 ? 8.513 20.129 -26.981 1.00 42.71 112 PRO D N 1
ATOM 6550 C CA . PRO D 1 112 ? 9.472 19.018 -27.086 1.00 35.17 112 PRO D CA 1
ATOM 6551 C C . PRO D 1 112 ? 9.250 17.917 -26.082 1.00 35.26 112 PRO D C 1
ATOM 6552 O O . PRO D 1 112 ? 9.455 16.745 -26.420 1.00 41.39 112 PRO D O 1
ATOM 6556 N N . GLU D 1 113 ? 8.804 18.240 -24.869 1.00 37.85 113 GLU D N 1
ATOM 6557 C CA . GLU D 1 113 ? 8.665 17.209 -23.845 1.00 45.40 113 GLU D CA 1
ATOM 6558 C C . GLU D 1 113 ? 7.701 16.108 -24.274 1.00 43.59 113 GLU D C 1
ATOM 6559 O O . GLU D 1 113 ? 7.718 15.021 -23.684 1.00 46.75 113 GLU D O 1
ATOM 6565 N N . THR D 1 114 ? 6.849 16.393 -25.266 1.00 42.47 114 THR D N 1
ATOM 6566 C CA . THR D 1 114 ? 5.965 15.401 -25.869 1.00 42.76 114 THR D CA 1
ATOM 6567 C C . THR D 1 114 ? 6.717 14.143 -26.312 1.00 46.73 114 THR D C 1
ATOM 6568 O O . THR D 1 114 ? 6.235 13.017 -26.123 1.00 40.37 114 THR D O 1
ATOM 6572 N N . PHE D 1 115 ? 7.889 14.307 -26.922 1.00 42.43 115 PHE D N 1
ATOM 6573 C CA . PHE D 1 115 ? 8.651 13.169 -27.413 1.00 39.37 115 PHE D CA 1
ATOM 6574 C C . PHE D 1 115 ? 9.738 12.724 -26.454 1.00 41.70 115 PHE D C 1
ATOM 6575 O O . PHE D 1 115 ? 10.346 11.668 -26.663 1.00 37.85 115 PHE D O 1
ATOM 6583 N N . VAL D 1 116 ? 10.020 13.520 -25.439 1.00 37.33 116 VAL D N 1
ATOM 6584 C CA . VAL D 1 116 ? 11.000 13.121 -24.449 1.00 40.79 116 VAL D CA 1
ATOM 6585 C C . VAL D 1 116 ? 10.383 12.200 -23.412 1.00 40.08 116 VAL D C 1
ATOM 6586 O O . VAL D 1 116 ? 10.998 11.203 -23.017 1.00 36.58 116 VAL D O 1
ATOM 6590 N N . LEU D 1 117 ? 9.151 12.490 -22.985 1.00 38.16 117 LEU D N 1
ATOM 6591 C CA . LEU D 1 117 ? 8.544 11.691 -21.935 1.00 40.24 117 LEU D CA 1
ATOM 6592 C C . LEU D 1 117 ? 7.885 10.456 -22.533 1.00 40.43 117 LEU D C 1
ATOM 6593 O O . LEU D 1 117 ? 7.567 10.424 -23.726 1.00 42.25 117 LEU D O 1
ATOM 6598 N N . PRO D 1 118 ? 7.736 9.392 -21.749 1.00 38.16 118 PRO D N 1
ATOM 6599 C CA . PRO D 1 118 ? 7.127 8.170 -22.279 1.00 41.20 118 PRO D CA 1
ATOM 6600 C C . PRO D 1 118 ? 5.653 8.361 -22.619 1.00 42.33 118 PRO D C 1
ATOM 6601 O O . PRO D 1 118 ? 4.939 9.147 -21.986 1.00 42.40 118 PRO D O 1
ATOM 6605 N N . GLY D 1 119 ? 5.220 7.646 -23.650 1.00 40.68 119 GLY D N 1
ATOM 6606 C CA . GLY D 1 119 ? 3.845 7.693 -24.104 1.00 45.23 119 GLY D CA 1
ATOM 6607 C C . GLY D 1 119 ? 3.735 7.023 -25.450 1.00 45.26 119 GLY D C 1
ATOM 6608 O O . GLY D 1 119 ? 4.737 6.684 -26.092 1.00 46.35 119 GLY D O 1
ATOM 6609 N N . GLU D 1 120 ? 2.498 6.917 -25.922 1.00 47.45 120 GLU D N 1
ATOM 6610 C CA . GLU D 1 120 ? 2.295 6.266 -27.205 1.00 43.61 120 GLU D CA 1
ATOM 6611 C C . GLU D 1 120 ? 1.672 7.280 -28.129 1.00 41.35 120 GLU D C 1
ATOM 6612 O O . GLU D 1 120 ? 0.877 8.112 -27.684 1.00 41.19 120 GLU D O 1
ATOM 6618 N N . PRO D 1 121 ? 2.036 7.211 -29.419 1.00 35.42 121 PRO D N 1
ATOM 6619 C CA . PRO D 1 121 ? 2.984 6.219 -29.950 1.00 37.36 121 PRO D CA 1
ATOM 6620 C C . PRO D 1 121 ? 4.437 6.686 -30.037 1.00 40.71 121 PRO D C 1
ATOM 6621 O O . PRO D 1 121 ? 4.640 7.894 -30.158 1.00 35.68 121 PRO D O 1
ATOM 6625 N N . ASN D 1 122 ? 5.395 5.758 -29.934 1.00 41.28 122 ASN D N 1
ATOM 6626 C CA . ASN D 1 122 ? 6.818 5.980 -30.252 1.00 38.25 122 ASN D CA 1
ATOM 6627 C C . ASN D 1 122 ? 7.334 7.324 -29.720 1.00 35.77 122 ASN D C 1
ATOM 6628 O O . ASN D 1 122 ? 7.771 8.205 -30.454 1.00 33.81 122 ASN D O 1
ATOM 6633 N N . ARG D 1 123 ? 7.223 7.469 -28.413 1.00 38.65 123 ARG D N 1
ATOM 6634 C CA . ARG D 1 123 ? 7.702 8.621 -27.675 1.00 44.22 123 ARG D CA 1
ATOM 6635 C C . ARG D 1 123 ? 8.615 8.150 -26.572 1.00 42.68 123 ARG D C 1
ATOM 6636 O O . ARG D 1 123 ? 8.424 7.068 -26.014 1.00 37.61 123 ARG D O 1
ATOM 6644 N N . GLY D 1 124 ? 9.552 9.011 -26.207 1.00 36.45 124 GLY D N 1
ATOM 6645 C CA . GLY D 1 124 ? 10.367 8.694 -25.064 1.00 37.86 124 GLY D CA 1
ATOM 6646 C C . GLY D 1 124 ? 11.844 8.770 -25.326 1.00 33.33 124 GLY D C 1
ATOM 6647 O O . GLY D 1 124 ? 12.340 8.363 -26.379 1.00 33.12 124 GLY D O 1
ATOM 6648 N N . THR D 1 125 ? 12.541 9.395 -24.386 1.00 35.45 125 THR D N 1
ATOM 6649 C CA . THR D 1 125 ? 14.000 9.410 -24.334 1.00 30.91 125 THR D CA 1
ATOM 6650 C C . THR D 1 125 ? 14.396 8.865 -22.969 1.00 29.79 125 THR D C 1
ATOM 6651 O O . THR D 1 125 ? 14.848 9.617 -22.097 1.00 29.96 125 THR D O 1
ATOM 6655 N N . PRO D 1 126 ? 14.185 7.570 -22.726 1.00 27.22 126 PRO D N 1
ATOM 6656 C CA . PRO D 1 126 ? 14.371 7.059 -21.358 1.00 26.00 126 PRO D CA 1
ATOM 6657 C C . PRO D 1 126 ? 15.837 7.047 -20.923 1.00 23.31 126 PRO D C 1
ATOM 6658 O O . PRO D 1 126 ? 16.135 7.274 -19.745 1.00 24.23 126 PRO D O 1
ATOM 6662 N N . HIS D 1 127 ? 16.752 6.860 -21.863 1.00 27.44 127 HIS D N 1
ATOM 6663 C CA . HIS D 1 127 ? 18.179 6.886 -21.544 1.00 23.60 127 HIS D CA 1
ATOM 6664 C C . HIS D 1 127 ? 18.632 8.248 -21.043 1.00 29.04 127 HIS D C 1
ATOM 6665 O O . HIS D 1 127 ? 19.329 8.350 -20.025 1.00 27.56 127 HIS D O 1
ATOM 6672 N N . ALA D 1 128 ? 18.253 9.308 -21.752 1.00 25.83 128 ALA D N 1
ATOM 6673 C CA . ALA D 1 128 ? 18.635 10.640 -21.297 1.00 26.08 128 ALA D CA 1
ATOM 6674 C C . ALA D 1 128 ? 17.922 10.999 -19.999 1.00 23.73 128 ALA D C 1
ATOM 6675 O O . ALA D 1 128 ? 18.541 11.536 -19.076 1.00 24.96 128 ALA D O 1
ATOM 6677 N N . LEU D 1 129 ? 16.619 10.698 -19.898 1.00 31.32 129 LEU D N 1
ATOM 6678 C CA . LEU D 1 129 ? 15.870 11.025 -18.684 1.00 25.80 129 LEU D CA 1
ATOM 6679 C C . LEU D 1 129 ? 16.413 10.309 -17.461 1.00 23.35 129 LEU D C 1
ATOM 6680 O O . LEU D 1 129 ? 16.251 10.789 -16.333 1.00 22.23 129 LEU D O 1
ATOM 6685 N N . ASP D 1 130 ? 17.010 9.139 -17.661 1.00 25.12 130 ASP D N 1
ATOM 6686 C CA . ASP D 1 130 ? 17.652 8.410 -16.573 1.00 24.52 130 ASP D CA 1
ATOM 6687 C C . ASP D 1 130 ? 18.952 9.092 -16.153 1.00 24.64 130 ASP D C 1
ATOM 6688 O O . ASP D 1 130 ? 19.277 9.151 -14.959 1.00 24.58 130 ASP D O 1
ATOM 6693 N N . LEU D 1 131 ? 19.680 9.653 -17.112 1.00 21.81 131 LEU D N 1
ATOM 6694 C CA . LEU D 1 131 ? 20.994 10.202 -16.817 1.00 19.41 131 LEU D CA 1
ATOM 6695 C C . LEU D 1 131 ? 20.977 11.700 -16.549 1.00 22.26 131 LEU D C 1
ATOM 6696 O O . LEU D 1 131 ? 21.906 12.191 -15.903 1.00 18.08 131 LEU D O 1
ATOM 6701 N N . ILE D 1 132 ? 19.928 12.413 -16.961 1.00 21.75 132 ILE D N 1
ATOM 6702 C CA . ILE D 1 132 ? 19.824 13.874 -16.803 1.00 21.15 132 ILE D CA 1
ATOM 6703 C C . ILE D 1 132 ? 18.710 14.161 -15.807 1.00 26.95 132 ILE D C 1
ATOM 6704 O O . ILE D 1 132 ? 17.569 13.727 -15.998 1.00 22.40 132 ILE D O 1
ATOM 6709 N N . GLN D 1 133 ? 19.040 14.875 -14.736 1.00 27.12 133 GLN D N 1
ATOM 6710 C CA . GLN D 1 133 ? 18.128 15.032 -13.616 1.00 23.83 133 GLN D CA 1
ATOM 6711 C C . GLN D 1 133 ? 17.742 16.487 -13.376 1.00 25.00 133 GLN D C 1
ATOM 6712 O O . GLN D 1 133 ? 18.559 17.393 -13.572 1.00 20.94 133 GLN D O 1
ATOM 6718 N N . PRO D 1 134 ? 16.513 16.729 -12.920 1.00 28.30 134 PRO D N 1
ATOM 6719 C CA . PRO D 1 134 ? 16.044 18.102 -12.724 1.00 24.13 134 PRO D CA 1
ATOM 6720 C C . PRO D 1 134 ? 16.643 18.709 -11.470 1.00 28.76 134 PRO D C 1
ATOM 6721 O O . PRO D 1 134 ? 16.906 18.012 -10.484 1.00 30.33 134 PRO D O 1
ATOM 6725 N N . VAL D 1 135 ? 16.841 20.033 -11.528 1.00 22.53 135 VAL D N 1
ATOM 6726 C CA . VAL D 1 135 ? 17.342 20.846 -10.427 1.00 25.65 135 VAL D CA 1
ATOM 6727 C C . VAL D 1 135 ? 16.519 22.136 -10.354 1.00 23.63 135 VAL D C 1
ATOM 6728 O O . VAL D 1 135 ? 15.815 22.501 -11.299 1.00 23.58 135 VAL D O 1
ATOM 6732 N N . ASP D 1 136 ? 16.576 22.801 -9.195 1.00 22.68 136 ASP D N 1
ATOM 6733 C CA . ASP D 1 136 ? 15.967 24.134 -8.996 1.00 28.56 136 ASP D CA 1
ATOM 6734 C C . ASP D 1 136 ? 14.500 24.125 -9.396 1.00 27.63 136 ASP D C 1
ATOM 6735 O O . ASP D 1 136 ? 14.052 24.918 -10.232 1.00 25.44 136 ASP D O 1
ATOM 6740 N N . GLU D 1 137 ? 13.789 23.130 -8.869 1.00 31.79 137 GLU D N 1
ATOM 6741 C CA . GLU D 1 137 ? 12.351 22.976 -9.030 1.00 29.48 137 GLU D CA 1
ATOM 6742 C C . GLU D 1 137 ? 11.944 23.053 -10.494 1.00 29.00 137 GLU D C 1
ATOM 6743 O O . GLU D 1 137 ? 11.146 23.894 -10.912 1.00 31.99 137 GLU D O 1
ATOM 6749 N N . GLY D 1 138 ? 12.569 22.181 -11.272 1.00 25.20 138 GLY D N 1
ATOM 6750 C CA . GLY D 1 138 ? 12.245 21.983 -12.658 1.00 25.94 138 GLY D CA 1
ATOM 6751 C C . GLY D 1 138 ? 12.649 23.086 -13.585 1.00 18.90 138 GLY D C 1
ATOM 6752 O O . GLY D 1 138 ? 12.263 23.042 -14.760 1.00 23.59 138 GLY D O 1
ATOM 6753 N N . ARG D 1 139 ? 13.434 24.059 -13.121 1.00 21.02 139 ARG D N 1
ATOM 6754 C CA . ARG D 1 139 ? 13.951 25.054 -14.049 1.00 22.78 139 ARG D CA 1
ATOM 6755 C C . ARG D 1 139 ? 15.352 24.731 -14.578 1.00 21.05 139 ARG D C 1
ATOM 6756 O O . ARG D 1 139 ? 15.780 25.362 -15.542 1.00 18.40 139 ARG D O 1
ATOM 6764 N N . GLY D 1 140 ? 16.036 23.714 -14.049 1.00 27.77 140 GLY D N 1
ATOM 6765 C CA . GLY D 1 140 ? 17.313 23.314 -14.600 1.00 21.83 140 GLY D CA 1
ATOM 6766 C C . GLY D 1 140 ? 17.453 21.804 -14.670 1.00 21.83 140 GLY D C 1
ATOM 6767 O O . GLY D 1 140 ? 16.800 21.068 -13.928 1.00 21.69 140 GLY D O 1
ATOM 6768 N N . LEU D 1 141 ? 18.363 21.357 -15.563 1.00 22.39 141 LEU D N 1
ATOM 6769 C CA . LEU D 1 141 ? 18.702 19.945 -15.779 1.00 16.41 141 LEU D CA 1
ATOM 6770 C C . LEU D 1 141 ? 20.210 19.736 -15.678 1.00 20.12 141 LEU D C 1
ATOM 6771 O O . LEU D 1 141 ? 20.977 20.521 -16.241 1.00 21.42 141 LEU D O 1
ATOM 6776 N N . GLN D 1 142 ? 20.635 18.641 -15.032 1.00 15.92 142 GLN D N 1
ATOM 6777 C CA . GLN D 1 142 ? 22.061 18.425 -14.798 1.00 21.33 142 GLN D CA 1
ATOM 6778 C C . GLN D 1 142 ? 22.370 16.938 -14.932 1.00 22.60 142 GLN D C 1
ATOM 6779 O O . GLN D 1 142 ? 21.572 16.107 -14.513 1.00 21.41 142 GLN D O 1
ATOM 6785 N N . ALA D 1 143 ? 23.498 16.613 -15.550 1.00 19.77 143 ALA D N 1
ATOM 6786 C CA . ALA D 1 143 ? 23.874 15.209 -15.733 1.00 19.17 143 ALA D CA 1
ATOM 6787 C C . ALA D 1 143 ? 24.215 14.530 -14.418 1.00 19.12 143 ALA D C 1
ATOM 6788 O O . ALA D 1 143 ? 24.838 15.107 -13.525 1.00 15.72 143 ALA D O 1
ATOM 6790 N N . ASP D 1 144 ? 23.905 13.235 -14.343 1.00 11.33 144 ASP D N 1
ATOM 6791 C CA . ASP D 1 144 ? 24.227 12.455 -13.155 1.00 16.24 144 ASP D CA 1
ATOM 6792 C C . ASP D 1 144 ? 25.716 12.107 -13.194 1.00 20.44 144 ASP D C 1
ATOM 6793 O O . ASP D 1 144 ? 26.103 11.101 -13.779 1.00 23.80 144 ASP D O 1
ATOM 6798 N N . PHE D 1 145 ? 26.559 12.894 -12.524 1.00 19.83 145 PHE D N 1
ATOM 6799 C CA . PHE D 1 145 ? 28.001 12.684 -12.633 1.00 18.87 145 PHE D CA 1
ATOM 6800 C C . PHE D 1 145 ? 28.487 11.509 -11.807 1.00 22.33 145 PHE D C 1
ATOM 6801 O O . PHE D 1 145 ? 29.690 11.207 -11.842 1.00 21.98 145 PHE D O 1
ATOM 6809 N N . SER D 1 146 ? 27.579 10.799 -11.133 1.00 26.42 146 SER D N 1
ATOM 6810 C CA . SER D 1 146 ? 27.937 9.543 -10.491 1.00 22.10 146 SER D CA 1
ATOM 6811 C C . SER D 1 146 ? 28.126 8.424 -11.493 1.00 22.50 146 SER D C 1
ATOM 6812 O O . SER D 1 146 ? 28.506 7.335 -11.081 1.00 23.75 146 SER D O 1
ATOM 6815 N N . ARG D 1 147 ? 27.794 8.624 -12.768 1.00 23.12 147 ARG D N 1
ATOM 6816 C CA . ARG D 1 147 ? 27.907 7.560 -13.763 1.00 20.45 147 ARG D CA 1
ATOM 6817 C C . ARG D 1 147 ? 28.636 8.089 -14.998 1.00 19.57 147 ARG D C 1
ATOM 6818 O O . ARG D 1 147 ? 28.114 8.071 -16.111 1.00 19.02 147 ARG D O 1
ATOM 6826 N N . LEU D 1 148 ? 29.917 8.441 -14.809 1.00 19.46 148 LEU D N 1
ATOM 6827 C CA . LEU D 1 148 ? 30.679 9.111 -15.856 1.00 21.64 148 LEU D CA 1
ATOM 6828 C C . LEU D 1 148 ? 30.782 8.275 -17.127 1.00 21.95 148 LEU D C 1
ATOM 6829 O O . LEU D 1 148 ? 30.548 8.781 -18.228 1.00 16.87 148 LEU D O 1
ATOM 6834 N N . GLU D 1 149 ? 31.151 6.990 -17.002 1.00 22.41 149 GLU D N 1
ATOM 6835 C CA . GLU D 1 149 ? 31.278 6.164 -18.199 1.00 23.34 149 GLU D CA 1
ATOM 6836 C C . GLU D 1 149 ? 29.923 5.986 -18.873 1.00 17.73 149 GLU D C 1
ATOM 6837 O O . GLU D 1 149 ? 29.814 5.996 -20.112 1.00 19.42 149 GLU D O 1
ATOM 6843 N N . ARG D 1 150 ? 28.880 5.826 -18.068 1.00 22.54 150 ARG D N 1
ATOM 6844 C CA . ARG D 1 150 ? 27.535 5.723 -18.634 1.00 22.29 150 ARG D CA 1
ATOM 6845 C C . ARG D 1 150 ? 27.202 6.958 -19.463 1.00 21.51 150 ARG D C 1
ATOM 6846 O O . ARG D 1 150 ? 26.666 6.845 -20.572 1.00 20.09 150 ARG D O 1
ATOM 6854 N N . LEU D 1 151 ? 27.579 8.147 -18.975 1.00 21.92 151 LEU D N 1
ATOM 6855 C CA . LEU D 1 151 ? 27.369 9.354 -19.769 1.00 22.22 151 LEU D CA 1
ATOM 6856 C C . LEU D 1 151 ? 28.182 9.321 -21.055 1.00 20.28 151 LEU D C 1
ATOM 6857 O O . LEU D 1 151 ? 27.720 9.766 -22.115 1.00 17.64 151 LEU D O 1
ATOM 6862 N N . ARG D 1 152 ? 29.425 8.838 -20.980 1.00 18.95 152 ARG D N 1
ATOM 6863 C CA . ARG D 1 152 ? 30.248 8.855 -22.173 1.00 18.33 152 ARG D CA 1
ATOM 6864 C C . ARG D 1 152 ? 29.660 7.946 -23.244 1.00 17.20 152 ARG D C 1
ATOM 6865 O O . ARG D 1 152 ? 29.593 8.320 -24.414 1.00 18.96 152 ARG D O 1
ATOM 6873 N N . GLU D 1 153 ? 29.277 6.719 -22.866 1.00 20.73 153 GLU D N 1
ATOM 6874 C CA . GLU D 1 153 ? 28.852 5.760 -23.888 1.00 23.86 153 GLU D CA 1
ATOM 6875 C C . GLU D 1 153 ? 27.513 6.141 -24.527 1.00 23.91 153 GLU D C 1
ATOM 6876 O O . GLU D 1 153 ? 27.282 5.820 -25.694 1.00 30.38 153 GLU D O 1
ATOM 6882 N N . VAL D 1 154 ? 26.637 6.837 -23.813 1.00 23.28 154 VAL D N 1
ATOM 6883 C CA . VAL D 1 154 ? 25.341 7.209 -24.388 1.00 21.61 154 VAL D CA 1
ATOM 6884 C C . VAL D 1 154 ? 25.446 8.509 -25.205 1.00 22.82 154 VAL D C 1
ATOM 6885 O O . VAL D 1 154 ? 25.108 8.559 -26.397 1.00 22.53 154 VAL D O 1
ATOM 6889 N N . PHE D 1 155 ? 26.002 9.567 -24.620 1.00 22.78 155 PHE D N 1
ATOM 6890 C CA . PHE D 1 155 ? 26.016 10.860 -25.297 1.00 25.55 155 PHE D CA 1
ATOM 6891 C C . PHE D 1 155 ? 27.270 11.107 -26.127 1.00 26.23 155 PHE D C 1
ATOM 6892 O O . PHE D 1 155 ? 27.201 11.777 -27.165 1.00 30.18 155 PHE D O 1
ATOM 6908 N N . GLY D 1 157 ? 29.759 8.754 -27.382 1.00 27.78 157 GLY D N 1
ATOM 6909 C CA . GLY D 1 157 ? 30.427 7.648 -28.060 1.00 30.23 157 GLY D CA 1
ATOM 6910 C C . GLY D 1 157 ? 31.023 7.999 -29.414 1.00 32.04 157 GLY D C 1
ATOM 6911 O O . GLY D 1 157 ? 32.042 7.428 -29.802 1.00 37.36 157 GLY D O 1
ATOM 6912 N N . ASP D 1 158 ? 30.447 8.985 -30.122 1.00 29.37 158 ASP D N 1
ATOM 6913 C CA . ASP D 1 158 ? 30.918 9.353 -31.462 1.00 30.80 158 ASP D CA 1
ATOM 6914 C C . ASP D 1 158 ? 32.237 10.122 -31.461 1.00 32.62 158 ASP D C 1
ATOM 6915 O O . ASP D 1 158 ? 32.813 10.307 -32.538 1.00 25.26 158 ASP D O 1
ATOM 6920 N N . TYR D 1 159 ? 32.717 10.581 -30.308 1.00 30.45 159 TYR D N 1
ATOM 6921 C CA . TYR D 1 159 ? 33.933 11.375 -30.284 1.00 31.92 159 TYR D CA 1
ATOM 6922 C C . TYR D 1 159 ? 35.128 10.489 -30.617 1.00 34.43 159 TYR D C 1
ATOM 6923 O O . TYR D 1 159 ? 35.253 9.388 -30.050 1.00 27.57 159 TYR D O 1
ATOM 6932 N N . PRO D 1 160 ? 36.004 10.916 -31.532 1.00 33.50 160 PRO D N 1
ATOM 6933 C CA . PRO D 1 160 ? 37.084 10.041 -32.001 1.00 36.08 160 PRO D CA 1
ATOM 6934 C C . PRO D 1 160 ? 37.982 9.589 -30.865 1.00 39.87 160 PRO D C 1
ATOM 6935 O O . PRO D 1 160 ? 38.547 10.399 -30.123 1.00 43.27 160 PRO D O 1
ATOM 6939 N N . GLY D 1 161 ? 38.063 8.278 -30.713 1.00 41.89 161 GLY D N 1
ATOM 6940 C CA . GLY D 1 161 ? 39.081 7.666 -29.889 1.00 44.84 161 GLY D CA 1
ATOM 6941 C C . GLY D 1 161 ? 38.963 8.059 -28.439 1.00 47.77 161 GLY D C 1
ATOM 6942 O O . GLY D 1 161 ? 37.960 7.775 -27.768 1.00 45.29 161 GLY D O 1
ATOM 6943 N N . GLU D 1 162 ? 39.991 8.781 -27.987 1.00 56.41 162 GLU D N 1
ATOM 6944 C CA . GLU D 1 162 ? 40.346 8.888 -26.577 1.00 52.90 162 GLU D CA 1
ATOM 6945 C C . GLU D 1 162 ? 39.418 9.838 -25.816 1.00 50.27 162 GLU D C 1
ATOM 6946 O O . GLU D 1 162 ? 39.205 10.991 -26.220 1.00 43.59 162 GLU D O 1
ATOM 6952 N N . GLY D 1 163 ? 38.840 9.324 -24.733 1.00 44.51 163 GLY D N 1
ATOM 6953 C CA . GLY D 1 163 ? 38.309 10.187 -23.695 1.00 38.08 163 GLY D CA 1
ATOM 6954 C C . GLY D 1 163 ? 37.032 10.881 -24.111 1.00 40.85 163 GLY D C 1
ATOM 6955 O O . GLY D 1 163 ? 36.107 10.285 -24.680 1.00 38.37 163 GLY D O 1
ATOM 6964 N N . PRO D 1 165 ? 35.189 14.905 -25.326 1.00 20.81 165 PRO D N 1
ATOM 6965 C CA . PRO D 1 165 ? 35.442 16.224 -25.898 1.00 29.57 165 PRO D CA 1
ATOM 6966 C C . PRO D 1 165 ? 35.916 17.177 -24.817 1.00 22.40 165 PRO D C 1
ATOM 6967 O O . PRO D 1 165 ? 35.792 16.895 -23.610 1.00 20.18 165 PRO D O 1
ATOM 6971 N N . PRO D 1 166 ? 36.503 18.296 -25.207 1.00 23.58 166 PRO D N 1
ATOM 6972 C CA . PRO D 1 166 ? 37.046 19.222 -24.210 1.00 21.08 166 PRO D CA 1
ATOM 6973 C C . PRO D 1 166 ? 35.958 19.947 -23.435 1.00 25.00 166 PRO D C 1
ATOM 6974 O O . PRO D 1 166 ? 34.778 19.939 -23.785 1.00 24.57 166 PRO D O 1
ATOM 6978 N N . ALA D 1 167 ? 36.386 20.554 -22.329 1.00 23.14 167 ALA D N 1
ATOM 6979 C CA . ALA D 1 167 ? 35.467 21.241 -21.443 1.00 21.52 167 ALA D CA 1
ATOM 6980 C C . ALA D 1 167 ? 34.733 22.336 -22.187 1.00 24.04 167 ALA D C 1
ATOM 6981 O O . ALA D 1 167 ? 33.604 22.683 -21.813 1.00 20.88 167 ALA D O 1
ATOM 6983 N N . GLU D 1 168 ? 35.368 22.892 -23.237 1.00 16.15 168 GLU D N 1
ATOM 6984 C CA . GLU D 1 168 ? 34.779 23.988 -24.005 1.00 20.52 168 GLU D CA 1
ATOM 6985 C C . GLU D 1 168 ? 33.448 23.620 -24.648 1.00 23.30 168 GLU D C 1
ATOM 6986 O O . GLU D 1 168 ? 32.678 24.516 -25.005 1.00 18.28 168 GLU D O 1
ATOM 6992 N N . HIS D 1 169 ? 33.133 22.325 -24.762 1.00 20.00 169 HIS D N 1
ATOM 6993 C CA . HIS D 1 169 ? 31.905 21.913 -25.425 1.00 19.90 169 HIS D CA 1
ATOM 6994 C C . HIS D 1 169 ? 30.682 21.944 -24.518 1.00 17.28 169 HIS D C 1
ATOM 6995 O O . HIS D 1 169 ? 29.569 21.866 -25.033 1.00 17.98 169 HIS D O 1
ATOM 7002 N N . PHE D 1 170 ? 30.843 22.043 -23.196 1.00 20.02 170 PHE D N 1
ATOM 7003 C CA . PHE D 1 170 ? 29.749 21.783 -22.268 1.00 19.84 170 PHE D CA 1
ATOM 7004 C C . PHE D 1 170 ? 29.518 22.935 -21.286 1.00 23.70 170 PHE D C 1
ATOM 7005 O O . PHE D 1 170 ? 30.385 23.799 -21.068 1.00 13.76 170 PHE D O 1
ATOM 7013 N N . ILE D 1 171 ? 28.290 22.951 -20.752 1.00 19.08 171 ILE D N 1
ATOM 7014 C CA . ILE D 1 171 ? 27.915 23.742 -19.586 1.00 18.89 171 ILE D CA 1
ATOM 7015 C C . ILE D 1 171 ? 27.449 22.765 -18.521 1.00 19.12 171 ILE D C 1
ATOM 7016 O O . ILE D 1 171 ? 27.258 21.572 -18.783 1.00 25.00 171 ILE D O 1
ATOM 7021 N N . GLN D 1 172 ? 27.227 23.283 -17.315 1.00 20.05 172 GLN D N 1
ATOM 7022 C CA . GLN D 1 172 ? 26.863 22.424 -16.189 1.00 23.68 172 GLN D CA 1
ATOM 7023 C C . GLN D 1 172 ? 25.358 22.252 -16.002 1.00 21.55 172 GLN D C 1
ATOM 7024 O O . GLN D 1 172 ? 24.922 21.188 -15.551 1.00 20.44 172 GLN D O 1
ATOM 7030 N N . THR D 1 173 ? 24.553 23.287 -16.257 1.00 20.32 173 THR D N 1
ATOM 7031 C CA . THR D 1 173 ? 23.126 23.199 -15.951 1.00 19.59 173 THR D CA 1
ATOM 7032 C C . THR D 1 173 ? 22.304 23.802 -17.080 1.00 24.36 173 THR D C 1
ATOM 7033 O O . THR D 1 173 ? 22.523 24.955 -17.479 1.00 19.22 173 THR D O 1
ATOM 7037 N N . GLN D 1 174 ? 21.310 23.044 -17.531 1.00 20.59 174 GLN D N 1
ATOM 7038 C CA . GLN D 1 174 ? 20.521 23.373 -18.709 1.00 20.99 174 GLN D CA 1
ATOM 7039 C C . GLN D 1 174 ? 19.187 23.963 -18.285 1.00 19.76 174 GLN D C 1
ATOM 7040 O O . GLN D 1 174 ? 18.603 23.532 -17.287 1.00 21.88 174 GLN D O 1
ATOM 7046 N N . SER D 1 175 ? 18.731 24.970 -19.035 1.00 19.04 175 SER D N 1
ATOM 7047 C CA . SER D 1 175 ? 17.427 25.590 -18.807 1.00 21.53 175 SER D CA 1
ATOM 7048 C C . SER D 1 175 ? 16.315 24.707 -19.350 1.00 19.76 175 SER D C 1
ATOM 7049 O O . SER D 1 175 ? 16.404 24.201 -20.470 1.00 19.52 175 SER D O 1
ATOM 7052 N N . THR D 1 176 ? 15.231 24.575 -18.587 1.00 21.93 176 THR D N 1
ATOM 7053 C CA . THR D 1 176 ? 14.121 23.768 -19.088 1.00 19.31 176 THR D CA 1
ATOM 7054 C C . THR D 1 176 ? 13.169 24.574 -19.963 1.00 23.03 176 THR D C 1
ATOM 7055 O O . THR D 1 176 ? 12.220 24.009 -20.517 1.00 20.38 176 THR D O 1
ATOM 7059 N N . VAL D 1 177 ? 13.479 25.858 -20.186 1.00 23.68 177 VAL D N 1
ATOM 7060 C CA . VAL D 1 177 ? 12.604 26.716 -20.971 1.00 19.43 177 VAL D CA 1
ATOM 7061 C C . VAL D 1 177 ? 12.286 26.139 -22.347 1.00 18.16 177 VAL D C 1
ATOM 7062 O O . VAL D 1 177 ? 11.099 26.068 -22.702 1.00 26.30 177 VAL D O 1
ATOM 7066 N N . PRO D 1 178 ? 13.256 25.742 -23.166 1.00 19.96 178 PRO D N 1
ATOM 7067 C CA . PRO D 1 178 ? 12.909 25.172 -24.468 1.00 22.37 178 PRO D CA 1
ATOM 7068 C C . PRO D 1 178 ? 12.097 23.870 -24.407 1.00 20.31 178 PRO D C 1
ATOM 7069 O O . PRO D 1 178 ? 11.436 23.560 -25.397 1.00 18.40 178 PRO D O 1
ATOM 7073 N N . PHE D 1 179 ? 12.183 23.080 -23.327 1.00 26.12 179 PHE D N 1
ATOM 7074 C CA . PHE D 1 179 ? 11.451 21.803 -23.275 1.00 25.17 179 PHE D CA 1
ATOM 7075 C C . PHE D 1 179 ? 9.940 22.014 -23.201 1.00 32.36 179 PHE D C 1
ATOM 7076 O O . PHE D 1 179 ? 9.170 21.152 -23.639 1.00 33.92 179 PHE D O 1
ATOM 7084 N N . GLY D 1 180 ? 9.497 23.124 -22.624 1.00 25.72 180 GLY D N 1
ATOM 7085 C CA . GLY D 1 180 ? 8.091 23.299 -22.314 1.00 31.93 180 GLY D CA 1
ATOM 7086 C C . GLY D 1 180 ? 7.328 24.324 -23.128 1.00 30.47 180 GLY D C 1
ATOM 7087 O O . GLY D 1 180 ? 6.161 24.580 -22.845 1.00 36.43 180 GLY D O 1
ATOM 7088 N N . THR D 1 181 ? 7.961 24.914 -24.118 1.00 32.15 181 THR D N 1
ATOM 7089 C CA . THR D 1 181 ? 7.356 25.951 -24.940 1.00 32.99 181 THR D CA 1
ATOM 7090 C C . THR D 1 181 ? 6.878 25.367 -26.269 1.00 33.62 181 THR D C 1
ATOM 7091 O O . THR D 1 181 ? 7.653 24.693 -26.960 1.00 31.62 181 THR D O 1
ATOM 7095 N N . PRO D 1 182 ? 5.608 25.549 -26.635 1.00 32.44 182 PRO D N 1
ATOM 7096 C CA . PRO D 1 182 ? 5.102 24.977 -27.891 1.00 27.86 182 PRO D CA 1
ATOM 7097 C C . PRO D 1 182 ? 5.672 25.621 -29.146 1.00 33.55 182 PRO D C 1
ATOM 7098 O O . PRO D 1 182 ? 6.050 26.797 -29.169 1.00 31.84 182 PRO D O 1
ATOM 7102 N N . ASN D 1 183 ? 5.686 24.837 -30.214 1.00 32.20 183 ASN D N 1
ATOM 7103 C CA . ASN D 1 183 ? 6.163 25.331 -31.505 1.00 34.34 183 ASN D CA 1
ATOM 7104 C C . ASN D 1 183 ? 5.237 26.421 -32.023 1.00 34.35 183 ASN D C 1
ATOM 7105 O O . ASN D 1 183 ? 4.054 26.155 -32.253 1.00 32.64 183 ASN D O 1
ATOM 7110 N N . PRO D 1 184 ? 5.716 27.661 -32.186 1.00 29.86 184 PRO D N 1
ATOM 7111 C CA . PRO D 1 184 ? 4.841 28.733 -32.681 1.00 27.98 184 PRO D CA 1
ATOM 7112 C C . PRO D 1 184 ? 4.774 28.882 -34.192 1.00 28.78 184 PRO D C 1
ATOM 7113 O O . PRO D 1 184 ? 4.302 29.915 -34.667 1.00 39.49 184 PRO D O 1
ATOM 7125 N N . GLU D 1 186 ? 3.636 28.993 -38.021 1.00 43.17 186 GLU D N 1
ATOM 7126 C CA . GLU D 1 186 ? 2.369 29.123 -38.727 1.00 42.56 186 GLU D CA 1
ATOM 7127 C C . GLU D 1 186 ? 2.579 29.932 -39.999 1.00 45.44 186 GLU D C 1
ATOM 7128 O O . GLU D 1 186 ? 3.568 30.655 -40.146 1.00 43.21 186 GLU D O 1
ATOM 7134 N N . GLY D 1 187 ? 1.622 29.808 -40.903 1.00 46.43 187 GLY D N 1
ATOM 7135 C CA . GLY D 1 187 ? 1.607 30.643 -42.085 1.00 47.68 187 GLY D CA 1
ATOM 7136 C C . GLY D 1 187 ? 2.888 30.520 -42.877 1.00 40.42 187 GLY D C 1
ATOM 7137 O O . GLY D 1 187 ? 3.279 29.422 -43.294 1.00 40.81 187 GLY D O 1
ATOM 7138 N N . ARG D 1 188 ? 3.587 31.647 -43.039 1.00 33.70 188 ARG D N 1
ATOM 7139 C CA . ARG D 1 188 ? 4.736 31.676 -43.950 1.00 41.91 188 ARG D CA 1
ATOM 7140 C C . ARG D 1 188 ? 5.891 30.800 -43.471 1.00 35.19 188 ARG D C 1
ATOM 7141 O O . ARG D 1 188 ? 6.643 30.281 -44.303 1.00 36.27 188 ARG D O 1
ATOM 7143 N N . ALA D 1 189 ? 6.069 30.647 -42.152 1.00 34.78 189 ALA D N 1
ATOM 7144 C CA . ALA D 1 189 ? 7.155 29.808 -41.640 1.00 31.96 189 ALA D CA 1
ATOM 7145 C C . ALA D 1 189 ? 7.039 28.361 -42.106 1.00 36.44 189 ALA D C 1
ATOM 7146 O O . ALA D 1 189 ? 8.060 27.679 -42.263 1.00 33.34 189 ALA D O 1
ATOM 7148 N N . LEU D 1 190 ? 5.816 27.875 -42.342 1.00 35.34 190 LEU D N 1
ATOM 7149 C CA . LEU D 1 190 ? 5.617 26.496 -42.777 1.00 36.56 190 LEU D CA 1
ATOM 7150 C C . LEU D 1 190 ? 5.984 26.254 -44.233 1.00 38.15 190 LEU D C 1
ATOM 7151 O O . LEU D 1 190 ? 5.934 25.105 -44.689 1.00 37.49 190 LEU D O 1
ATOM 7156 N N . GLU D 1 191 ? 6.320 27.292 -44.976 1.00 34.11 191 GLU D N 1
ATOM 7157 C CA . GLU D 1 191 ? 6.827 27.117 -46.325 1.00 35.90 191 GLU D CA 1
ATOM 7158 C C . GLU D 1 191 ? 8.333 26.994 -46.377 1.00 38.32 191 GLU D C 1
ATOM 7159 O O . GLU D 1 191 ? 8.877 26.796 -47.469 1.00 39.20 191 GLU D O 1
ATOM 7165 N N . ILE D 1 192 ? 9.011 27.188 -45.254 1.00 33.13 192 ILE D N 1
ATOM 7166 C CA . ILE D 1 192 ? 10.466 27.051 -45.246 1.00 30.40 192 ILE D CA 1
ATOM 7167 C C . ILE D 1 192 ? 10.803 25.589 -45.512 1.00 30.50 192 ILE D C 1
ATOM 7168 O O . ILE D 1 192 ? 10.178 24.702 -44.902 1.00 32.29 192 ILE D O 1
ATOM 7173 N N . PRO D 1 193 ? 11.695 25.296 -46.459 1.00 27.93 193 PRO D N 1
ATOM 7174 C CA . PRO D 1 193 ? 12.108 23.904 -46.700 1.00 31.33 193 PRO D CA 1
ATOM 7175 C C . PRO D 1 193 ? 12.689 23.288 -45.441 1.00 32.11 193 PRO D C 1
ATOM 7176 O O . PRO D 1 193 ? 13.431 23.939 -44.701 1.00 34.12 193 PRO D O 1
ATOM 7180 N N . ARG D 1 194 ? 12.364 22.014 -45.206 1.00 31.76 194 ARG D N 1
ATOM 7181 C CA . ARG D 1 194 ? 12.772 21.331 -43.985 1.00 31.83 194 ARG D CA 1
ATOM 7182 C C . ARG D 1 194 ? 13.544 20.053 -44.301 1.00 37.33 194 ARG D C 1
ATOM 7183 O O . ARG D 1 194 ? 13.113 19.256 -45.143 1.00 36.85 194 ARG D O 1
ATOM 7191 N N . LEU D 1 195 ? 14.667 19.847 -43.612 1.00 30.18 195 LEU D N 1
ATOM 7192 C CA . LEU D 1 195 ? 15.441 18.619 -43.771 1.00 31.35 195 LEU D CA 1
ATOM 7193 C C . LEU D 1 195 ? 15.734 18.000 -42.413 1.00 33.29 195 LEU D C 1
ATOM 7194 O O . LEU D 1 195 ? 16.141 18.697 -41.478 1.00 32.67 195 LEU D O 1
ATOM 7199 N N . TYR D 1 196 ? 15.507 16.690 -42.310 1.00 32.96 196 TYR D N 1
ATOM 7200 C CA . TYR D 1 196 ? 15.838 15.915 -41.131 1.00 25.48 196 TYR D CA 1
ATOM 7201 C C . TYR D 1 196 ? 17.038 15.037 -41.469 1.00 31.21 196 TYR D C 1
ATOM 7202 O O . TYR D 1 196 ? 17.061 14.384 -42.521 1.00 29.50 196 TYR D O 1
ATOM 7211 N N . ILE D 1 197 ? 18.080 15.126 -40.649 1.00 28.88 197 ILE D N 1
ATOM 7212 C CA . ILE D 1 197 ? 19.245 14.248 -40.745 1.00 29.99 197 ILE D CA 1
ATOM 7213 C C . ILE D 1 197 ? 19.085 13.242 -39.604 1.00 30.05 197 ILE D C 1
ATOM 7214 O O . ILE D 1 197 ? 19.180 13.611 -38.425 1.00 23.90 197 ILE D O 1
ATOM 7219 N N . GLU D 1 198 ? 18.723 11.991 -39.937 1.00 25.90 198 GLU D N 1
ATOM 7220 C CA . GLU D 1 198 ? 18.562 10.962 -38.915 1.00 31.20 198 GLU D CA 1
ATOM 7221 C C . GLU D 1 198 ? 19.926 10.406 -38.517 1.00 28.21 198 GLU D C 1
ATOM 7222 O O . GLU D 1 198 ? 20.812 10.228 -39.359 1.00 28.24 198 GLU D O 1
ATOM 7228 N N . ALA D 1 199 ? 20.047 10.091 -37.231 1.00 29.10 199 ALA D N 1
ATOM 7229 C CA . ALA D 1 199 ? 21.171 9.372 -36.642 1.00 32.57 199 ALA D CA 1
ATOM 7230 C C . ALA D 1 199 ? 20.700 7.942 -36.423 1.00 21.76 199 ALA D C 1
ATOM 7231 O O . ALA D 1 199 ? 20.080 7.636 -35.401 1.00 27.94 199 ALA D O 1
ATOM 7233 N N . LEU D 1 200 ? 21.032 7.056 -37.360 1.00 25.48 200 LEU D N 1
ATOM 7234 C CA . LEU D 1 200 ? 20.419 5.723 -37.333 1.00 34.03 200 LEU D CA 1
ATOM 7235 C C . LEU D 1 200 ? 20.645 5.020 -36.003 1.00 31.06 200 LEU D C 1
ATOM 7236 O O . LEU D 1 200 ? 19.713 4.443 -35.434 1.00 32.70 200 LEU D O 1
ATOM 7241 N N . ASP D 1 201 ? 21.821 5.194 -35.408 1.00 30.72 201 ASP D N 1
ATOM 7242 C CA . ASP D 1 201 ? 22.176 4.399 -34.242 1.00 32.27 201 ASP D CA 1
ATOM 7243 C C . ASP D 1 201 ? 22.098 5.166 -32.912 1.00 29.53 201 ASP D C 1
ATOM 7244 O O . ASP D 1 201 ? 22.608 4.688 -31.897 1.00 28.59 201 ASP D O 1
ATOM 7249 N N . ASP D 1 202 ? 21.397 6.294 -32.873 1.00 31.05 202 ASP D N 1
ATOM 7250 C CA . ASP D 1 202 ? 21.232 7.049 -31.632 1.00 26.82 202 ASP D CA 1
ATOM 7251 C C . ASP D 1 202 ? 20.418 6.252 -30.618 1.00 33.20 202 ASP D C 1
ATOM 7252 O O . ASP D 1 202 ? 19.322 5.770 -30.919 1.00 33.63 202 ASP D O 1
ATOM 7257 N N . VAL D 1 203 ? 20.938 6.135 -29.397 1.00 27.57 203 VAL D N 1
ATOM 7258 C CA . VAL D 1 203 ? 20.159 5.536 -28.325 1.00 26.78 203 VAL D CA 1
ATOM 7259 C C . VAL D 1 203 ? 19.621 6.576 -27.364 1.00 26.49 203 VAL D C 1
ATOM 7260 O O . VAL D 1 203 ? 18.808 6.229 -26.495 1.00 29.00 203 VAL D O 1
ATOM 7264 N N . VAL D 1 204 ? 20.075 7.834 -27.467 1.00 26.28 204 VAL D N 1
ATOM 7265 C CA . VAL D 1 204 ? 19.458 8.918 -26.712 1.00 25.71 204 VAL D CA 1
ATOM 7266 C C . VAL D 1 204 ? 18.069 9.199 -27.260 1.00 21.67 204 VAL D C 1
ATOM 7267 O O . VAL D 1 204 ? 17.085 9.106 -26.541 1.00 21.85 204 VAL D O 1
ATOM 7271 N N . LEU D 1 205 ? 17.990 9.515 -28.546 1.00 24.99 205 LEU D N 1
ATOM 7272 C CA . LEU D 1 205 ? 16.741 9.745 -29.257 1.00 25.99 205 LEU D CA 1
ATOM 7273 C C . LEU D 1 205 ? 16.623 8.639 -30.305 1.00 24.87 205 LEU D C 1
ATOM 7274 O O . LEU D 1 205 ? 17.164 8.764 -31.423 1.00 23.81 205 LEU D O 1
ATOM 7279 N N . PRO D 1 206 ? 15.912 7.558 -29.997 1.00 25.73 206 PRO D N 1
ATOM 7280 C CA . PRO D 1 206 ? 15.947 6.376 -30.861 1.00 27.40 206 PRO D CA 1
ATOM 7281 C C . PRO D 1 206 ? 15.443 6.702 -32.251 1.00 30.81 206 PRO D C 1
ATOM 7282 O O . PRO D 1 206 ? 14.619 7.605 -32.444 1.00 33.75 206 PRO D O 1
ATOM 7286 N N . ILE D 1 207 ? 15.942 5.959 -33.234 1.00 31.45 207 ILE D N 1
ATOM 7287 C CA . ILE D 1 207 ? 15.509 6.229 -34.600 1.00 34.15 207 ILE D CA 1
ATOM 7288 C C . ILE D 1 207 ? 13.986 6.120 -34.704 1.00 36.12 207 ILE D C 1
ATOM 7289 O O . ILE D 1 207 ? 13.367 6.799 -35.526 1.00 37.57 207 ILE D O 1
ATOM 7294 N N . ALA D 1 208 ? 13.353 5.308 -33.847 1.00 36.57 208 ALA D N 1
ATOM 7295 C CA . ALA D 1 208 ? 11.895 5.206 -33.849 1.00 37.73 208 ALA D CA 1
ATOM 7296 C C . ALA D 1 208 ? 11.230 6.537 -33.479 1.00 41.46 208 ALA D C 1
ATOM 7297 O O . ALA D 1 208 ? 10.203 6.909 -34.063 1.00 38.81 208 ALA D O 1
ATOM 7299 N N . VAL D 1 209 ? 11.758 7.239 -32.469 1.00 39.24 209 VAL D N 1
ATOM 7300 C CA . VAL D 1 209 ? 11.190 8.536 -32.114 1.00 37.89 209 VAL D CA 1
ATOM 7301 C C . VAL D 1 209 ? 11.483 9.547 -33.209 1.00 36.29 209 VAL D C 1
ATOM 7302 O O . VAL D 1 209 ? 10.652 10.414 -33.518 1.00 38.44 209 VAL D O 1
ATOM 7306 N N . GLN D 1 210 ? 12.691 9.496 -33.764 1.00 33.25 210 GLN D N 1
ATOM 7307 C CA . GLN D 1 210 ? 13.043 10.378 -34.863 1.00 30.58 210 GLN D CA 1
ATOM 7308 C C . GLN D 1 210 ? 11.997 10.315 -35.967 1.00 37.60 210 GLN D C 1
ATOM 7309 O O . GLN D 1 210 ? 11.355 11.318 -36.289 1.00 31.75 210 GLN D O 1
ATOM 7315 N N . ARG D 1 211 ? 11.735 9.116 -36.479 1.00 37.21 211 ARG D N 1
ATOM 7316 C CA . ARG D 1 211 ? 10.801 8.967 -37.587 1.00 35.90 211 ARG D CA 1
ATOM 7317 C C . ARG D 1 211 ? 9.369 9.262 -37.155 1.00 36.40 211 ARG D C 1
ATOM 7318 O O . ARG D 1 211 ? 8.532 9.626 -37.992 1.00 44.09 211 ARG D O 1
ATOM 7326 N N . GLN D 1 212 ? 9.056 9.107 -35.871 1.00 26.72 212 GLN D N 1
ATOM 7327 C CA . GLN D 1 212 ? 7.730 9.493 -35.412 1.00 33.08 212 GLN D CA 1
ATOM 7328 C C . GLN D 1 212 ? 7.543 11.000 -35.527 1.00 42.95 212 GLN D C 1
ATOM 7329 O O . GLN D 1 212 ? 6.447 11.475 -35.851 1.00 38.70 212 GLN D O 1
ATOM 7343 N N . GLN D 1 214 ? 9.019 13.115 -37.620 1.00 33.37 214 GLN D N 1
ATOM 7344 C CA . GLN D 1 214 ? 8.841 13.448 -39.026 1.00 39.46 214 GLN D CA 1
ATOM 7345 C C . GLN D 1 214 ? 7.412 13.178 -39.477 1.00 43.32 214 GLN D C 1
ATOM 7346 O O . GLN D 1 214 ? 6.805 13.998 -40.173 1.00 47.80 214 GLN D O 1
ATOM 7352 N N . LYS D 1 215 ? 6.864 12.026 -39.081 1.00 42.83 215 LYS D N 1
ATOM 7353 C CA . LYS D 1 215 ? 5.532 11.607 -39.518 1.00 44.01 215 LYS D CA 1
ATOM 7354 C C . LYS D 1 215 ? 4.442 12.554 -39.025 1.00 44.55 215 LYS D C 1
ATOM 7355 O O . LYS D 1 215 ? 3.575 12.974 -39.800 1.00 45.45 215 LYS D O 1
ATOM 7361 N N . GLU D 1 216 ? 4.501 12.941 -37.748 1.00 40.30 216 GLU D N 1
ATOM 7362 C CA . GLU D 1 216 ? 3.440 13.710 -37.115 1.00 38.80 216 GLU D CA 1
ATOM 7363 C C . GLU D 1 216 ? 3.563 15.202 -37.404 1.00 41.14 216 GLU D C 1
ATOM 7364 O O . GLU D 1 216 ? 2.664 15.972 -37.033 1.00 39.50 216 GLU D O 1
ATOM 7370 N N . PHE D 1 217 ? 4.633 15.617 -38.076 1.00 39.89 217 PHE D N 1
ATOM 7371 C CA . PHE D 1 217 ? 4.746 17.006 -38.491 1.00 42.71 217 PHE D CA 1
ATOM 7372 C C . PHE D 1 217 ? 3.909 17.211 -39.750 1.00 41.74 217 PHE D C 1
ATOM 7373 O O . PHE D 1 217 ? 3.923 16.360 -40.649 1.00 45.22 217 PHE D O 1
ATOM 7381 N N . PRO D 1 218 ? 3.167 18.315 -39.836 1.00 40.87 218 PRO D N 1
ATOM 7382 C CA . PRO D 1 218 ? 2.370 18.578 -41.040 1.00 38.18 218 PRO D CA 1
ATOM 7383 C C . PRO D 1 218 ? 3.264 19.076 -42.167 1.00 37.00 218 PRO D C 1
ATOM 7384 O O . PRO D 1 218 ? 4.123 19.938 -41.963 1.00 40.60 218 PRO D O 1
ATOM 7388 N N . GLY D 1 219 ? 3.093 18.496 -43.347 1.00 23.68 219 GLY D N 1
ATOM 7389 C CA . GLY D 1 219 ? 3.861 18.894 -44.501 1.00 32.77 219 GLY D CA 1
ATOM 7390 C C . GLY D 1 219 ? 5.041 17.982 -44.742 1.00 35.70 219 GLY D C 1
ATOM 7391 O O . GLY D 1 219 ? 5.350 17.086 -43.949 1.00 35.49 219 GLY D O 1
ATOM 7392 N N . PRO D 1 220 ? 5.679 18.148 -45.889 1.00 32.14 220 PRO D N 1
ATOM 7393 C CA . PRO D 1 220 ? 6.798 17.274 -46.236 1.00 37.06 220 PRO D CA 1
ATOM 7394 C C . PRO D 1 220 ? 8.050 17.630 -45.440 1.00 41.10 220 PRO D C 1
ATOM 7395 O O . PRO D 1 220 ? 8.330 18.805 -45.179 1.00 42.02 220 PRO D O 1
ATOM 7399 N N . VAL D 1 221 ? 8.812 16.595 -45.071 1.00 45.25 221 VAL D N 1
ATOM 7400 C CA . VAL D 1 221 ? 10.124 16.730 -44.431 1.00 34.69 221 VAL D CA 1
ATOM 7401 C C . VAL D 1 221 ? 11.092 15.871 -45.239 1.00 39.85 221 VAL D C 1
ATOM 7402 O O . VAL D 1 221 ? 10.967 14.640 -45.248 1.00 39.24 221 VAL D O 1
ATOM 7406 N N . ALA D 1 222 ? 12.069 16.502 -45.889 1.00 32.11 222 ALA D N 1
ATOM 7407 C CA . ALA D 1 222 ? 13.097 15.751 -46.594 1.00 38.19 222 ALA D CA 1
ATOM 7408 C C . ALA D 1 222 ? 14.002 15.056 -45.582 1.00 36.00 222 ALA D C 1
ATOM 7409 O O . ALA D 1 222 ? 14.069 15.433 -44.414 1.00 34.02 222 ALA D O 1
ATOM 7411 N N . VAL D 1 223 ? 14.642 13.975 -46.012 1.00 43.22 223 VAL D N 1
ATOM 7412 C CA . VAL D 1 223 ? 15.390 13.172 -45.056 1.00 39.76 223 VAL D CA 1
ATOM 7413 C C . VAL D 1 223 ? 16.639 12.611 -45.724 1.00 41.66 223 VAL D C 1
ATOM 7414 O O . VAL D 1 223 ? 16.631 12.227 -46.898 1.00 45.87 223 VAL D O 1
ATOM 7418 N N . VAL D 1 224 ? 17.733 12.680 -44.986 1.00 40.04 224 VAL D N 1
ATOM 7419 C CA . VAL D 1 224 ? 18.962 11.942 -45.217 1.00 39.89 224 VAL D CA 1
ATOM 7420 C C . VAL D 1 224 ? 19.263 11.193 -43.930 1.00 38.77 224 VAL D C 1
ATOM 7421 O O . VAL D 1 224 ? 18.862 11.609 -42.837 1.00 36.41 224 VAL D O 1
ATOM 7425 N N . SER D 1 225 ? 19.858 10.019 -44.072 1.00 37.15 225 SER D N 1
ATOM 7426 C CA . SER D 1 225 ? 20.199 9.191 -42.929 1.00 36.48 225 SER D CA 1
ATOM 7427 C C . SER D 1 225 ? 21.715 9.054 -42.847 1.00 33.03 225 SER D C 1
ATOM 7428 O O . SER D 1 225 ? 22.396 8.974 -43.879 1.00 33.12 225 SER D O 1
ATOM 7431 N N . LEU D 1 226 ? 22.241 9.155 -41.622 1.00 32.29 226 LEU D N 1
ATOM 7432 C CA . LEU D 1 226 ? 23.650 8.964 -41.311 1.00 33.30 226 LEU D CA 1
ATOM 7433 C C . LEU D 1 226 ? 23.831 7.768 -40.392 1.00 29.20 226 LEU D C 1
ATOM 7434 O O . LEU D 1 226 ? 23.069 7.607 -39.437 1.00 30.45 226 LEU D O 1
ATOM 7439 N N . PRO D 1 227 ? 24.848 6.923 -40.633 1.00 36.00 227 PRO D N 1
ATOM 7440 C CA . PRO D 1 227 ? 25.068 5.753 -39.762 1.00 36.18 227 PRO D CA 1
ATOM 7441 C C . PRO D 1 227 ? 25.813 6.110 -38.481 1.00 37.65 227 PRO D C 1
ATOM 7442 O O . PRO D 1 227 ? 26.899 5.591 -38.192 1.00 39.31 227 PRO D O 1
ATOM 7446 N N . ALA D 1 228 ? 25.226 7.013 -37.693 1.00 33.44 228 ALA D N 1
ATOM 7447 C CA . ALA D 1 228 ? 25.877 7.522 -36.499 1.00 28.03 228 ALA D CA 1
ATOM 7448 C C . ALA D 1 228 ? 24.924 7.427 -35.327 1.00 29.21 228 ALA D C 1
ATOM 7449 O O . ALA D 1 228 ? 23.705 7.299 -35.501 1.00 29.49 228 ALA D O 1
ATOM 7451 N N . SER D 1 229 ? 25.502 7.507 -34.124 1.00 21.28 229 SER D N 1
ATOM 7452 C CA . SER D 1 229 ? 24.710 7.661 -32.915 1.00 25.56 229 SER D CA 1
ATOM 7453 C C . SER D 1 229 ? 24.511 9.157 -32.647 1.00 23.09 229 SER D C 1
ATOM 7454 O O . SER D 1 229 ? 24.549 9.971 -33.573 1.00 28.33 229 SER D O 1
ATOM 7457 N N . HIS D 1 230 ? 24.379 9.525 -31.378 1.00 22.06 230 HIS D N 1
ATOM 7458 C CA . HIS D 1 230 ? 23.826 10.826 -31.011 1.00 28.28 230 HIS D CA 1
ATOM 7459 C C . HIS D 1 230 ? 24.625 12.024 -31.527 1.00 30.96 230 HIS D C 1
ATOM 7460 O O . HIS D 1 230 ? 24.063 13.117 -31.588 1.00 28.67 230 HIS D O 1
ATOM 7467 N N . ALA D 1 231 ? 25.922 11.899 -31.825 1.00 28.61 231 ALA D N 1
ATOM 7468 C CA . ALA D 1 231 ? 26.749 13.074 -32.125 1.00 23.62 231 ALA D CA 1
ATOM 7469 C C . ALA D 1 231 ? 27.504 12.994 -33.456 1.00 23.43 231 ALA D C 1
ATOM 7470 O O . ALA D 1 231 ? 28.740 12.937 -33.486 1.00 23.34 231 ALA D O 1
ATOM 7472 N N . PRO D 1 232 ? 26.799 13.144 -34.575 1.00 24.32 232 PRO D N 1
ATOM 7473 C CA . PRO D 1 232 ? 27.457 13.031 -35.892 1.00 20.73 232 PRO D CA 1
ATOM 7474 C C . PRO D 1 232 ? 28.513 14.079 -36.201 1.00 27.82 232 PRO D C 1
ATOM 7475 O O . PRO D 1 232 ? 29.408 13.808 -37.010 1.00 26.01 232 PRO D O 1
ATOM 7479 N N . TYR D 1 233 ? 28.434 15.278 -35.620 1.00 25.58 233 TYR D N 1
ATOM 7480 C CA . TYR D 1 233 ? 29.447 16.292 -35.877 1.00 22.31 233 TYR D CA 1
ATOM 7481 C C . TYR D 1 233 ? 30.815 15.919 -35.345 1.00 26.91 233 TYR D C 1
ATOM 7482 O O . TYR D 1 233 ? 31.802 16.541 -35.754 1.00 26.99 233 TYR D O 1
ATOM 7491 N N . TYR D 1 234 ? 30.884 14.926 -34.456 1.00 22.29 234 TYR D N 1
ATOM 7492 C CA . TYR D 1 234 ? 32.133 14.338 -33.985 1.00 23.73 234 TYR D CA 1
ATOM 7493 C C . TYR D 1 234 ? 32.619 13.200 -34.878 1.00 29.89 234 TYR D C 1
ATOM 7494 O O . TYR D 1 234 ? 33.813 13.114 -35.164 1.00 33.17 234 TYR D O 1
ATOM 7503 N N . SER D 1 235 ? 31.716 12.328 -35.329 1.00 32.89 235 SER D N 1
ATOM 7504 C CA . SER D 1 235 ? 32.099 11.056 -35.941 1.00 35.87 235 SER D CA 1
ATOM 7505 C C . SER D 1 235 ? 32.280 11.131 -37.449 1.00 37.61 235 SER D C 1
ATOM 7506 O O . SER D 1 235 ? 33.091 10.380 -38.001 1.00 41.69 235 SER D O 1
ATOM 7517 N N . PRO D 1 237 ? 32.288 14.518 -39.605 1.00 39.23 237 PRO D N 1
ATOM 7518 C CA . PRO D 1 237 ? 32.100 15.919 -40.032 1.00 35.56 237 PRO D CA 1
ATOM 7519 C C . PRO D 1 237 ? 32.118 16.124 -41.541 1.00 38.77 237 PRO D C 1
ATOM 7520 O O . PRO D 1 237 ? 31.394 16.991 -42.047 1.00 39.11 237 PRO D O 1
ATOM 7524 N N . GLU D 1 238 ? 32.918 15.377 -42.268 1.00 38.30 238 GLU D N 1
ATOM 7525 C CA . GLU D 1 238 ? 32.966 15.511 -43.689 1.00 38.85 238 GLU D CA 1
ATOM 7526 C C . GLU D 1 238 ? 31.653 15.144 -44.330 1.00 41.79 238 GLU D C 1
ATOM 7527 O O . GLU D 1 238 ? 31.221 15.759 -45.263 1.00 44.67 238 GLU D O 1
ATOM 7533 N N . ARG D 1 239 ? 31.023 14.133 -43.807 1.00 42.05 239 ARG D N 1
ATOM 7534 C CA . ARG D 1 239 ? 29.771 13.678 -44.337 1.00 44.23 239 ARG D CA 1
ATOM 7535 C C . ARG D 1 239 ? 28.620 14.551 -43.908 1.00 41.96 239 ARG D C 1
ATOM 7536 O O . ARG D 1 239 ? 27.687 14.758 -44.645 1.00 37.36 239 ARG D O 1
ATOM 7544 N N . LEU D 1 240 ? 28.710 15.059 -42.701 1.00 41.37 240 LEU D N 1
ATOM 7545 C CA . LEU D 1 240 ? 27.666 15.892 -42.196 1.00 37.44 240 LEU D CA 1
ATOM 7546 C C . LEU D 1 240 ? 27.713 17.198 -42.930 1.00 36.98 240 LEU D C 1
ATOM 7547 O O . LEU D 1 240 ? 26.704 17.681 -43.353 1.00 37.45 240 LEU D O 1
ATOM 7552 N N . ALA D 1 241 ? 28.898 17.750 -43.100 1.00 37.89 241 ALA D N 1
ATOM 7553 C CA . ALA D 1 241 ? 29.010 19.000 -43.835 1.00 37.53 241 ALA D CA 1
ATOM 7554 C C . ALA D 1 241 ? 28.534 18.800 -45.259 1.00 41.87 241 ALA D C 1
ATOM 7555 O O . ALA D 1 241 ? 27.910 19.689 -45.853 1.00 40.95 241 ALA D O 1
ATOM 7557 N N . GLU D 1 242 ? 28.803 17.616 -45.808 1.00 41.91 242 GLU D N 1
ATOM 7558 C CA . GLU D 1 242 ? 28.343 17.267 -47.144 1.00 42.05 242 GLU D CA 1
ATOM 7559 C C . GLU D 1 242 ? 26.843 17.437 -47.276 1.00 36.41 242 GLU D C 1
ATOM 7560 O O . GLU D 1 242 ? 26.354 18.073 -48.209 1.00 38.09 242 GLU D O 1
ATOM 7566 N N . ALA D 1 243 ? 26.097 16.853 -46.345 1.00 39.28 243 ALA D N 1
ATOM 7567 C CA . ALA D 1 243 ? 24.644 16.893 -46.407 1.00 39.69 243 ALA D CA 1
ATOM 7568 C C . ALA D 1 243 ? 24.111 18.304 -46.176 1.00 40.57 243 ALA D C 1
ATOM 7569 O O . ALA D 1 243 ? 23.101 18.698 -46.775 1.00 38.41 243 ALA D O 1
ATOM 7571 N N . ILE D 1 244 ? 24.740 19.049 -45.261 1.00 36.90 244 ILE D N 1
ATOM 7572 C CA . ILE D 1 244 ? 24.300 20.409 -44.949 1.00 37.13 244 ILE D CA 1
ATOM 7573 C C . ILE D 1 244 ? 24.538 21.354 -46.124 1.00 36.07 244 ILE D C 1
ATOM 7574 O O . ILE D 1 244 ? 23.634 22.092 -46.533 1.00 40.77 244 ILE D O 1
ATOM 7579 N N . ALA D 1 245 ? 25.742 21.337 -46.696 1.00 35.57 245 ALA D N 1
ATOM 7580 C CA . ALA D 1 245 ? 26.076 22.295 -47.752 1.00 35.43 245 ALA D CA 1
ATOM 7581 C C . ALA D 1 245 ? 25.267 22.051 -49.027 1.00 41.26 245 ALA D C 1
ATOM 7582 O O . ALA D 1 245 ? 24.900 23.002 -49.733 1.00 43.55 245 ALA D O 1
ATOM 7584 N N . ASP D 1 246 ? 25.047 20.788 -49.377 1.00 42.68 246 ASP D N 1
ATOM 7585 C CA . ASP D 1 246 ? 24.209 20.448 -50.523 1.00 43.73 246 ASP D CA 1
ATOM 7586 C C . ASP D 1 246 ? 22.779 20.950 -50.342 1.00 42.18 246 ASP D C 1
ATOM 7587 O O . ASP D 1 246 ? 22.157 21.435 -51.294 1.00 44.57 246 ASP D O 1
ATOM 7592 N N . PHE D 1 247 ? 22.239 20.835 -49.124 1.00 42.47 247 PHE D N 1
ATOM 7593 C CA . PHE D 1 247 ? 20.936 21.420 -48.826 1.00 39.37 247 PHE D CA 1
ATOM 7594 C C . PHE D 1 247 ? 20.980 22.923 -49.038 1.00 40.51 247 PHE D C 1
ATOM 7595 O O . PHE D 1 247 ? 20.154 23.493 -49.766 1.00 37.79 247 PHE D O 1
ATOM 7603 N N . ALA D 1 248 ? 22.010 23.561 -48.474 1.00 38.27 248 ALA D N 1
ATOM 7604 C CA . ALA D 1 248 ? 22.173 25.007 -48.533 1.00 40.78 248 ALA D CA 1
ATOM 7605 C C . ALA D 1 248 ? 22.323 25.515 -49.961 1.00 40.31 248 ALA D C 1
ATOM 7606 O O . ALA D 1 248 ? 21.974 26.667 -50.255 1.00 42.32 248 ALA D O 1
ATOM 7608 N N . ASP D 1 249 ? 22.895 24.702 -50.840 1.00 36.98 249 ASP D N 1
ATOM 7609 C CA . ASP D 1 249 ? 23.087 25.119 -52.218 1.00 40.31 249 ASP D CA 1
ATOM 7610 C C . ASP D 1 249 ? 21.761 25.366 -52.927 1.00 45.01 249 ASP D C 1
ATOM 7611 O O . ASP D 1 249 ? 21.681 26.235 -53.804 1.00 44.54 249 ASP D O 1
ATOM 7616 N N . ALA D 1 250 ? 20.712 24.625 -52.561 1.00 41.29 250 ALA D N 1
ATOM 7617 C CA . ALA D 1 250 ? 19.412 24.777 -53.195 1.00 38.59 250 ALA D CA 1
ATOM 7618 C C . ALA D 1 250 ? 18.356 24.112 -52.330 1.00 41.53 250 ALA D C 1
ATOM 7619 O O . ALA D 1 250 ? 17.933 22.986 -52.616 1.00 48.67 250 ALA D O 1
ATOM 7621 N N . PRO D 1 251 ? 17.887 24.792 -51.284 1.00 42.73 251 PRO D N 1
ATOM 7622 C CA . PRO D 1 251 ? 17.052 24.116 -50.284 1.00 39.83 251 PRO D CA 1
ATOM 7623 C C . PRO D 1 251 ? 15.666 23.753 -50.761 1.00 45.09 251 PRO D C 1
ATOM 7624 O O . PRO D 1 251 ? 15.077 22.800 -50.231 1.00 44.89 251 PRO D O 1
ATOM 7628 N N . ALA D 1 252 ? 15.099 24.488 -51.711 1.00 44.08 252 ALA D N 1
ATOM 7629 C CA . ALA D 1 252 ? 13.747 24.151 -52.132 1.00 47.52 252 ALA D CA 1
ATOM 7630 C C . ALA D 1 252 ? 13.662 22.788 -52.807 1.00 50.66 252 ALA D C 1
ATOM 7631 O O . ALA D 1 252 ? 12.614 22.140 -52.722 1.00 55.04 252 ALA D O 1
ATOM 7633 N N . GLU D 1 253 ? 14.770 22.279 -53.348 1.00 51.76 253 GLU D N 1
ATOM 7634 C CA . GLU D 1 253 ? 14.750 21.100 -54.207 1.00 50.31 253 GLU D CA 1
ATOM 7635 C C . GLU D 1 253 ? 15.224 19.823 -53.517 1.00 54.46 253 GLU D C 1
ATOM 7636 O O . GLU D 1 253 ? 14.677 18.750 -53.798 1.00 56.90 253 GLU D O 1
ATOM 7642 N N . TYR D 1 254 ? 16.206 19.925 -52.617 1.00 57.07 254 TYR D N 1
ATOM 7643 C CA . TYR D 1 254 ? 16.930 18.793 -52.007 1.00 54.20 254 TYR D CA 1
ATOM 7644 C C . TYR D 1 254 ? 16.131 17.498 -51.773 1.00 57.15 254 TYR D C 1
ATOM 7645 O O . TYR D 1 254 ? 14.931 17.521 -51.467 1.00 63.66 254 TYR D O 1
ATOM 7654 N N . THR E 1 2 ? -20.134 29.061 -7.097 1.00 63.30 2 THR E N 1
ATOM 7655 C CA . THR E 1 2 ? -18.948 29.150 -7.935 1.00 63.57 2 THR E CA 1
ATOM 7656 C C . THR E 1 2 ? -19.293 28.809 -9.385 1.00 60.94 2 THR E C 1
ATOM 7657 O O . THR E 1 2 ? -19.044 29.605 -10.296 1.00 53.00 2 THR E O 1
ATOM 7661 N N . VAL E 1 3 ? -19.983 27.688 -9.575 1.00 60.02 3 VAL E N 1
ATOM 7662 C CA . VAL E 1 3 ? -20.379 27.238 -10.902 1.00 57.10 3 VAL E CA 1
ATOM 7663 C C . VAL E 1 3 ? -21.793 27.712 -11.167 1.00 58.42 3 VAL E C 1
ATOM 7664 O O . VAL E 1 3 ? -22.719 27.397 -10.414 1.00 57.65 3 VAL E O 1
ATOM 7668 N N . THR E 1 4 ? -21.954 28.486 -12.220 1.00 55.90 4 THR E N 1
ATOM 7669 C CA . THR E 1 4 ? -23.246 29.066 -12.526 1.00 54.55 4 THR E CA 1
ATOM 7670 C C . THR E 1 4 ? -23.838 28.584 -13.837 1.00 50.32 4 THR E C 1
ATOM 7671 O O . THR E 1 4 ? -25.064 28.523 -13.950 1.00 44.18 4 THR E O 1
ATOM 7675 N N . ASP E 1 5 ? -23.009 28.215 -14.818 1.00 49.65 5 ASP E N 1
ATOM 7676 C CA . ASP E 1 5 ? -23.474 27.852 -16.151 1.00 42.42 5 ASP E CA 1
ATOM 7677 C C . ASP E 1 5 ? -22.905 26.511 -16.570 1.00 48.68 5 ASP E C 1
ATOM 7678 O O . ASP E 1 5 ? -21.762 26.173 -16.242 1.00 49.28 5 ASP E O 1
ATOM 7683 N N . ILE E 1 6 ? -23.721 25.766 -17.307 1.00 43.81 6 ILE E N 1
ATOM 7684 C CA . ILE E 1 6 ? -23.330 24.545 -17.988 1.00 44.81 6 ILE E CA 1
ATOM 7685 C C . ILE E 1 6 ? -23.619 24.745 -19.463 1.00 36.92 6 ILE E C 1
ATOM 7686 O O . ILE E 1 6 ? -24.708 25.192 -19.831 1.00 36.68 6 ILE E O 1
ATOM 7691 N N . ILE E 1 7 ? -22.642 24.441 -20.301 1.00 35.15 7 ILE E N 1
ATOM 7692 C CA . ILE E 1 7 ? -22.759 24.597 -21.741 1.00 34.50 7 ILE E CA 1
ATOM 7693 C C . ILE E 1 7 ? -22.565 23.214 -22.313 1.00 36.17 7 ILE E C 1
ATOM 7694 O O . ILE E 1 7 ? -21.506 22.607 -22.114 1.00 37.90 7 ILE E O 1
ATOM 7699 N N . LEU E 1 8 ? -23.574 22.700 -22.995 1.00 38.23 8 LEU E N 1
ATOM 7700 C CA . LEU E 1 8 ? -23.447 21.390 -23.615 1.00 42.56 8 LEU E CA 1
ATOM 7701 C C . LEU E 1 8 ? -23.018 21.626 -25.052 1.00 35.61 8 LEU E C 1
ATOM 7702 O O . LEU E 1 8 ? -23.768 22.227 -25.824 1.00 36.02 8 LEU E O 1
ATOM 7707 N N . ILE E 1 9 ? -21.848 21.105 -25.420 1.00 33.52 9 ILE E N 1
ATOM 7708 C CA . ILE E 1 9 ? -21.261 21.318 -26.738 1.00 38.76 9 ILE E CA 1
ATOM 7709 C C . ILE E 1 9 ? -21.432 20.025 -27.512 1.00 44.57 9 ILE E C 1
ATOM 7710 O O . ILE E 1 9 ? -20.895 18.979 -27.116 1.00 39.63 9 ILE E O 1
ATOM 7715 N N . HIS E 1 10 ? -22.139 20.110 -28.635 1.00 38.66 10 HIS E N 1
ATOM 7716 C CA . HIS E 1 10 ? -22.448 18.952 -29.458 1.00 35.33 10 HIS E CA 1
ATOM 7717 C C . HIS E 1 10 ? -21.209 18.417 -30.177 1.00 41.02 10 HIS E C 1
ATOM 7718 O O . HIS E 1 10 ? -20.168 19.080 -30.276 1.00 41.35 10 HIS E O 1
ATOM 7725 N N . GLY E 1 11 ? -21.344 17.193 -30.701 1.00 44.23 11 GLY E N 1
ATOM 7726 C CA . GLY E 1 11 ? -20.324 16.581 -31.524 1.00 41.84 11 GLY E CA 1
ATOM 7727 C C . GLY E 1 11 ? -20.608 16.755 -33.007 1.00 42.66 11 GLY E C 1
ATOM 7728 O O . GLY E 1 11 ? -21.499 17.500 -33.419 1.00 37.64 11 GLY E O 1
ATOM 7729 N N . ALA E 1 12 ? -19.859 16.008 -33.817 1.00 37.71 12 ALA E N 1
ATOM 7730 C CA . ALA E 1 12 ? -19.874 16.232 -35.259 1.00 39.76 12 ALA E CA 1
ATOM 7731 C C . ALA E 1 12 ? -21.232 15.911 -35.873 1.00 32.39 12 ALA E C 1
ATOM 7732 O O . ALA E 1 12 ? -21.930 14.995 -35.444 1.00 36.42 12 ALA E O 1
ATOM 7734 N N . LEU E 1 13 ? -21.602 16.702 -36.875 1.00 33.82 13 LEU E N 1
ATOM 7735 C CA . LEU E 1 13 ? -22.861 16.667 -37.626 1.00 40.80 13 LEU E CA 1
ATOM 7736 C C . LEU E 1 13 ? -24.082 16.945 -36.757 1.00 35.97 13 LEU E C 1
ATOM 7737 O O . LEU E 1 13 ? -25.222 16.862 -37.245 1.00 27.38 13 LEU E O 1
ATOM 7742 N N . ASN E 1 14 ? -23.878 17.339 -35.505 1.00 37.50 14 ASN E N 1
ATOM 7743 C CA . ASN E 1 14 ? -24.987 17.573 -34.599 1.00 39.39 14 ASN E CA 1
ATOM 7744 C C . ASN E 1 14 ? -25.158 19.063 -34.313 1.00 43.49 14 ASN E C 1
ATOM 7745 O O . ASN E 1 14 ? -24.279 19.902 -34.564 1.00 38.29 14 ASN E O 1
ATOM 7750 N N . ARG E 1 15 ? -26.290 19.357 -33.691 1.00 42.84 15 ARG E N 1
ATOM 7751 C CA . ARG E 1 15 ? -26.635 20.694 -33.259 1.00 43.97 15 ARG E CA 1
ATOM 7752 C C . ARG E 1 15 ? -27.026 20.634 -31.796 1.00 39.66 15 ARG E C 1
ATOM 7753 O O . ARG E 1 15 ? -27.254 19.555 -31.232 1.00 36.95 15 ARG E O 1
ATOM 7761 N N . GLY E 1 16 ? -27.108 21.815 -31.182 1.00 39.35 16 GLY E N 1
ATOM 7762 C CA . GLY E 1 16 ? -27.507 21.873 -29.790 1.00 40.05 16 GLY E CA 1
ATOM 7763 C C . GLY E 1 16 ? -28.865 21.249 -29.538 1.00 31.06 16 GLY E C 1
ATOM 7764 O O . GLY E 1 16 ? -29.133 20.799 -28.422 1.00 36.92 16 GLY E O 1
ATOM 7765 N N . ALA E 1 17 ? -29.721 21.195 -30.558 1.00 29.44 17 ALA E N 1
ATOM 7766 C CA . ALA E 1 17 ? -31.038 20.612 -30.378 1.00 35.86 17 ALA E CA 1
ATOM 7767 C C . ALA E 1 17 ? -30.975 19.140 -30.012 1.00 39.29 17 ALA E C 1
ATOM 7768 O O . ALA E 1 17 ? -31.932 18.628 -29.425 1.00 37.65 17 ALA E O 1
ATOM 7770 N N . CYS E 1 18 ? -29.866 18.450 -30.312 1.00 36.79 18 CYS E N 1
ATOM 7771 C CA . CYS E 1 18 ? -29.757 17.050 -29.913 1.00 38.02 18 CYS E CA 1
ATOM 7772 C C . CYS E 1 18 ? -29.833 16.902 -28.401 1.00 32.57 18 CYS E C 1
ATOM 7773 O O . CYS E 1 18 ? -30.263 15.854 -27.917 1.00 37.02 18 CYS E O 1
ATOM 7776 N N . TYR E 1 19 ? -29.546 17.960 -27.649 1.00 30.94 19 TYR E N 1
ATOM 7777 C CA . TYR E 1 19 ? -29.588 17.899 -26.198 1.00 32.87 19 TYR E CA 1
ATOM 7778 C C . TYR E 1 19 ? -30.976 18.212 -25.620 1.00 32.90 19 TYR E C 1
ATOM 7779 O O . TYR E 1 19 ? -31.088 18.374 -24.401 1.00 35.97 19 TYR E O 1
ATOM 7788 N N . ASP E 1 20 ? -32.027 18.257 -26.456 1.00 29.59 20 ASP E N 1
ATOM 7789 C CA . ASP E 1 20 ? -33.343 18.755 -26.014 1.00 36.18 20 ASP E CA 1
ATOM 7790 C C . ASP E 1 20 ? -33.950 17.979 -24.841 1.00 37.27 20 ASP E C 1
ATOM 7791 O O . ASP E 1 20 ? -34.785 18.531 -24.117 1.00 35.52 20 ASP E O 1
ATOM 7796 N N . ALA E 1 21 ? -33.605 16.703 -24.651 1.00 34.18 21 ALA E N 1
ATOM 7797 C CA . ALA E 1 21 ? -34.194 15.983 -23.524 1.00 29.60 21 ALA E CA 1
ATOM 7798 C C . ALA E 1 21 ? -33.427 16.185 -22.226 1.00 33.75 21 ALA E C 1
ATOM 7799 O O . ALA E 1 21 ? -33.936 15.815 -21.158 1.00 34.32 21 ALA E O 1
ATOM 7801 N N . VAL E 1 22 ? -32.207 16.724 -22.290 1.00 33.88 22 VAL E N 1
ATOM 7802 C CA . VAL E 1 22 ? -31.373 16.881 -21.102 1.00 34.35 22 VAL E CA 1
ATOM 7803 C C . VAL E 1 22 ? -31.487 18.290 -20.518 1.00 32.34 22 VAL E C 1
ATOM 7804 O O . VAL E 1 22 ? -31.304 18.489 -19.311 1.00 30.87 22 VAL E O 1
ATOM 7808 N N . VAL E 1 23 ? -31.718 19.289 -21.380 1.00 37.94 23 VAL E N 1
ATOM 7809 C CA . VAL E 1 23 ? -31.599 20.684 -20.933 1.00 36.66 23 VAL E CA 1
ATOM 7810 C C . VAL E 1 23 ? -32.507 21.024 -19.756 1.00 33.90 23 VAL E C 1
ATOM 7811 O O . VAL E 1 23 ? -32.001 21.576 -18.762 1.00 35.15 23 VAL E O 1
ATOM 7815 N N . PRO E 1 24 ? -33.820 20.726 -19.768 1.00 37.04 24 PRO E N 1
ATOM 7816 C CA . PRO E 1 24 ? -34.630 21.058 -18.580 1.00 35.28 24 PRO E CA 1
ATOM 7817 C C . PRO E 1 24 ? -34.158 20.350 -17.330 1.00 39.79 24 PRO E C 1
ATOM 7818 O O . PRO E 1 24 ? -34.230 20.917 -16.229 1.00 39.58 24 PRO E O 1
ATOM 7822 N N . LEU E 1 25 ? -33.621 19.138 -17.488 1.00 36.14 25 LEU E N 1
ATOM 7823 C CA . LEU E 1 25 ? -33.147 18.362 -16.355 1.00 34.92 25 LEU E CA 1
ATOM 7824 C C . LEU E 1 25 ? -31.974 19.037 -15.677 1.00 37.33 25 LEU E C 1
ATOM 7825 O O . LEU E 1 25 ? -31.915 19.080 -14.446 1.00 43.74 25 LEU E O 1
ATOM 7830 N N . LEU E 1 26 ? -31.029 19.584 -16.448 1.00 41.38 26 LEU E N 1
ATOM 7831 C CA . LEU E 1 26 ? -29.993 20.383 -15.795 1.00 38.97 26 LEU E CA 1
ATOM 7832 C C . LEU E 1 26 ? -30.569 21.674 -15.243 1.00 39.47 26 LEU E C 1
ATOM 7833 O O . LEU E 1 26 ? -30.124 22.145 -14.191 1.00 42.75 26 LEU E O 1
ATOM 7838 N N . GLU E 1 27 ? -31.557 22.253 -15.933 1.00 40.93 27 GLU E N 1
ATOM 7839 C CA . GLU E 1 27 ? -32.173 23.486 -15.452 1.00 41.71 27 GLU E CA 1
ATOM 7840 C C . GLU E 1 27 ? -32.781 23.301 -14.066 1.00 43.61 27 GLU E C 1
ATOM 7841 O O . GLU E 1 27 ? -32.660 24.187 -13.209 1.00 47.00 27 GLU E O 1
ATOM 7847 N N . ALA E 1 28 ? -33.349 22.118 -13.793 1.00 37.00 28 ALA E N 1
ATOM 7848 C CA . ALA E 1 28 ? -33.925 21.855 -12.483 1.00 36.44 28 ALA E CA 1
ATOM 7849 C C . ALA E 1 28 ? -32.886 21.781 -11.378 1.00 45.40 28 ALA E C 1
ATOM 7850 O O . ALA E 1 28 ? -33.230 22.010 -10.216 1.00 51.48 28 ALA E O 1
ATOM 7852 N N . ARG E 1 29 ? -31.631 21.481 -11.695 1.00 47.02 29 ARG E N 1
ATOM 7853 C CA . ARG E 1 29 ? -30.610 21.473 -10.655 1.00 49.38 29 ARG E CA 1
ATOM 7854 C C . ARG E 1 29 ? -30.081 22.864 -10.359 1.00 49.41 29 ARG E C 1
ATOM 7855 O O . ARG E 1 29 ? -29.160 22.993 -9.547 1.00 53.11 29 ARG E O 1
ATOM 7863 N N . GLY E 1 30 ? -30.678 23.907 -10.939 1.00 51.29 30 GLY E N 1
ATOM 7864 C CA . GLY E 1 30 ? -30.289 25.264 -10.600 1.00 50.68 30 GLY E CA 1
ATOM 7865 C C . GLY E 1 30 ? -29.161 25.881 -11.405 1.00 44.59 30 GLY E C 1
ATOM 7866 O O . GLY E 1 30 ? -28.326 26.579 -10.823 1.00 49.58 30 GLY E O 1
ATOM 7867 N N . TYR E 1 31 ? -29.029 25.528 -12.686 1.00 43.83 31 TYR E N 1
ATOM 7868 C CA . TYR E 1 31 ? -27.991 26.084 -13.546 1.00 49.36 31 TYR E CA 1
ATOM 7869 C C . TYR E 1 31 ? -28.589 26.721 -14.798 1.00 48.93 31 TYR E C 1
ATOM 7870 O O . TYR E 1 31 ? -29.646 26.304 -15.280 1.00 49.19 31 TYR E O 1
ATOM 7879 N N . ARG E 1 32 ? -27.888 27.725 -15.337 1.00 44.35 32 ARG E N 1
ATOM 7880 C CA . ARG E 1 32 ? -28.152 28.173 -16.701 1.00 44.81 32 ARG E CA 1
ATOM 7881 C C . ARG E 1 32 ? -27.522 27.178 -17.659 1.00 42.93 32 ARG E C 1
ATOM 7882 O O . ARG E 1 32 ? -26.351 26.823 -17.508 1.00 42.96 32 ARG E O 1
ATOM 7890 N N . VAL E 1 33 ? -28.292 26.739 -18.648 1.00 37.08 33 VAL E N 1
ATOM 7891 C CA . VAL E 1 33 ? -27.909 25.642 -19.526 1.00 40.41 33 VAL E CA 1
ATOM 7892 C C . VAL E 1 33 ? -27.924 26.163 -20.951 1.00 36.46 33 VAL E C 1
ATOM 7893 O O . VAL E 1 33 ? -28.864 26.853 -21.349 1.00 38.90 33 VAL E O 1
ATOM 7897 N N . HIS E 1 34 ? -26.882 25.851 -21.715 1.00 31.27 34 HIS E N 1
ATOM 7898 C CA . HIS E 1 34 ? -26.785 26.313 -23.092 1.00 33.09 34 HIS E CA 1
ATOM 7899 C C . HIS E 1 34 ? -26.541 25.109 -23.987 1.00 36.44 34 HIS E C 1
ATOM 7900 O O . HIS E 1 34 ? -25.759 24.222 -23.642 1.00 39.37 34 HIS E O 1
ATOM 7907 N N . ALA E 1 35 ? -27.191 25.084 -25.141 1.00 31.45 35 ALA E N 1
ATOM 7908 C CA . ALA E 1 35 ? -26.946 24.056 -26.148 1.00 33.36 35 ALA E CA 1
ATOM 7909 C C . ALA E 1 35 ? -26.680 24.784 -27.451 1.00 33.17 35 ALA E C 1
ATOM 7910 O O . ALA E 1 35 ? -27.508 24.790 -28.377 1.00 32.29 35 ALA E O 1
ATOM 7912 N N . PRO E 1 36 ? -25.509 25.414 -27.550 1.00 34.87 36 PRO E N 1
ATOM 7913 C CA . PRO E 1 36 ? -25.225 26.302 -28.675 1.00 37.14 36 PRO E CA 1
ATOM 7914 C C . PRO E 1 36 ? -24.755 25.528 -29.881 1.00 40.03 36 PRO E C 1
ATOM 7915 O O . PRO E 1 36 ? -24.023 24.545 -29.761 1.00 40.76 36 PRO E O 1
ATOM 7919 N N . ASP E 1 37 ? -25.159 25.997 -31.052 1.00 39.68 37 ASP E N 1
ATOM 7920 C CA . ASP E 1 37 ? -24.521 25.549 -32.278 1.00 41.23 37 ASP E CA 1
ATOM 7921 C C . ASP E 1 37 ? -23.147 26.200 -32.412 1.00 44.44 37 ASP E C 1
ATOM 7922 O O . ASP E 1 37 ? -22.997 27.419 -32.233 1.00 38.49 37 ASP E O 1
ATOM 7927 N N . LEU E 1 38 ? -22.135 25.376 -32.674 1.00 43.04 38 LEU E N 1
ATOM 7928 C CA . LEU E 1 38 ? -20.816 25.894 -32.983 1.00 38.08 38 LEU E CA 1
ATOM 7929 C C . LEU E 1 38 ? -20.827 26.509 -34.379 1.00 37.49 38 LEU E C 1
ATOM 7930 O O . LEU E 1 38 ? -21.802 26.371 -35.127 1.00 39.12 38 LEU E O 1
ATOM 7935 N N . THR E 1 39 ? -19.728 27.189 -34.742 1.00 35.12 39 THR E N 1
ATOM 7936 C CA . THR E 1 39 ? -19.720 27.928 -36.004 1.00 41.84 39 THR E CA 1
ATOM 7937 C C . THR E 1 39 ? -19.966 26.976 -37.167 1.00 44.18 39 THR E C 1
ATOM 7938 O O . THR E 1 39 ? -19.294 25.944 -37.295 1.00 39.40 39 THR E O 1
ATOM 7942 N N . GLY E 1 40 ? -20.917 27.351 -38.034 1.00 33.47 40 GLY E N 1
ATOM 7943 C CA . GLY E 1 40 ? -21.338 26.542 -39.153 1.00 34.64 40 GLY E CA 1
ATOM 7944 C C . GLY E 1 40 ? -22.472 25.570 -38.897 1.00 44.98 40 GLY E C 1
ATOM 7945 O O . GLY E 1 40 ? -22.985 24.986 -39.863 1.00 45.06 40 GLY E O 1
ATOM 7946 N N . HIS E 1 41 ? -22.957 25.438 -37.664 1.00 38.19 41 HIS E N 1
ATOM 7947 C CA . HIS E 1 41 ? -23.978 24.430 -37.398 1.00 45.50 41 HIS E CA 1
ATOM 7948 C C . HIS E 1 41 ? -25.378 25.012 -37.296 1.00 45.75 41 HIS E C 1
ATOM 7949 O O . HIS E 1 41 ? -26.311 24.296 -36.908 1.00 45.63 41 HIS E O 1
ATOM 7956 N N . THR E 1 42 ? -25.567 26.256 -37.710 1.00 42.33 42 THR E N 1
ATOM 7957 C CA . THR E 1 42 ? -26.896 26.846 -37.724 1.00 46.64 42 THR E CA 1
ATOM 7958 C C . THR E 1 42 ? -27.242 26.995 -39.193 1.00 48.01 42 THR E C 1
ATOM 7959 O O . THR E 1 42 ? -26.564 27.756 -39.904 1.00 52.75 42 THR E O 1
ATOM 7963 N N . PRO E 1 43 ? -28.239 26.271 -39.699 1.00 46.20 43 PRO E N 1
ATOM 7964 C CA . PRO E 1 43 ? -28.483 26.248 -41.149 1.00 47.21 43 PRO E CA 1
ATOM 7965 C C . PRO E 1 43 ? -28.646 27.638 -41.730 1.00 47.11 43 PRO E C 1
ATOM 7966 O O . PRO E 1 43 ? -29.504 28.419 -41.298 1.00 47.86 43 PRO E O 1
ATOM 7970 N N . GLY E 1 44 ? -27.835 27.920 -42.753 1.00 50.31 44 GLY E N 1
ATOM 7971 C CA . GLY E 1 44 ? -27.776 29.217 -43.397 1.00 48.23 44 GLY E CA 1
ATOM 7972 C C . GLY E 1 44 ? -26.640 30.115 -42.962 1.00 44.15 44 GLY E C 1
ATOM 7973 O O . GLY E 1 44 ? -26.569 31.249 -43.439 1.00 56.44 44 GLY E O 1
ATOM 7974 N N . ASP E 1 45 ? -25.763 29.662 -42.070 1.00 41.33 45 ASP E N 1
ATOM 7975 C CA . ASP E 1 45 ? -2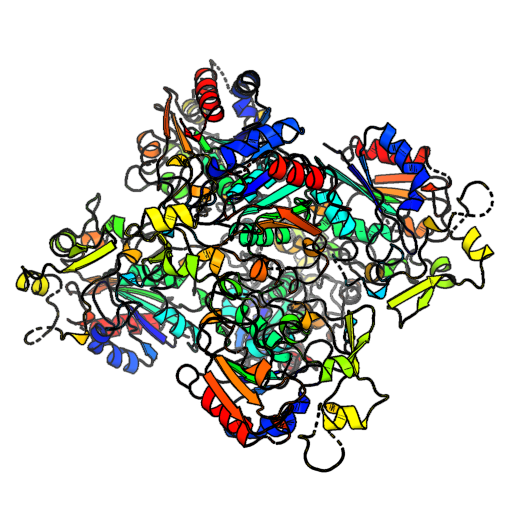4.670 30.482 -41.545 1.00 48.10 45 ASP E CA 1
ATOM 7976 C C . ASP E 1 45 ? -23.364 30.408 -42.350 1.00 44.76 45 ASP E C 1
ATOM 7977 O O . ASP E 1 45 ? -22.319 30.805 -41.827 1.00 47.36 45 ASP E O 1
ATOM 7982 N N . GLY E 1 46 ? -23.363 29.811 -43.544 1.00 44.80 46 GLY E N 1
ATOM 7983 C CA . GLY E 1 46 ? -22.158 29.698 -44.352 1.00 49.37 46 GLY E CA 1
ATOM 7984 C C . GLY E 1 46 ? -21.554 28.312 -44.401 1.00 49.75 46 GLY E C 1
ATOM 7985 O O . GLY E 1 46 ? -20.723 28.039 -45.280 1.00 50.48 46 GLY E O 1
ATOM 7986 N N . GLY E 1 47 ? -21.958 27.433 -43.486 1.00 49.56 47 GLY E N 1
ATOM 7987 C CA . GLY E 1 47 ? -21.656 26.023 -43.576 1.00 46.74 47 GLY E CA 1
ATOM 7988 C C . GLY E 1 47 ? -20.237 25.665 -43.177 1.00 44.77 47 GLY E C 1
ATOM 7989 O O . GLY E 1 47 ? -19.511 26.407 -42.514 1.00 43.82 47 GLY E O 1
ATOM 7990 N N . HIS E 1 48 ? -19.854 24.463 -43.602 1.00 50.24 48 HIS E N 1
ATOM 7991 C CA . HIS E 1 48 ? -18.592 23.873 -43.180 1.00 47.84 48 HIS E CA 1
ATOM 7992 C C . HIS E 1 48 ? -17.401 24.680 -43.678 1.00 47.16 48 HIS E C 1
ATOM 7993 O O . HIS E 1 48 ? -16.400 24.836 -42.956 1.00 43.62 48 HIS E O 1
ATOM 8000 N N . LEU E 1 49 ? -17.526 25.271 -44.866 1.00 41.93 49 LEU E N 1
ATOM 8001 C CA . LEU E 1 49 ? -16.410 26.004 -45.436 1.00 40.94 49 LEU E CA 1
ATOM 8002 C C . LEU E 1 49 ? -16.125 27.293 -44.686 1.00 47.61 49 LEU E C 1
ATOM 8003 O O . LEU E 1 49 ? -14.964 27.709 -44.607 1.00 49.99 49 LEU E O 1
ATOM 8008 N N . SER E 1 50 ? -17.122 27.853 -44.002 1.00 43.84 50 SER E N 1
ATOM 8009 C CA . SER E 1 50 ? -16.894 29.141 -43.363 1.00 45.68 50 SER E CA 1
ATOM 8010 C C . SER E 1 50 ? -15.951 29.043 -42.172 1.00 47.10 50 SER E C 1
ATOM 8011 O O . SER E 1 50 ? -15.389 30.061 -41.763 1.00 47.74 50 SER E O 1
ATOM 8014 N N . VAL E 1 51 ? -15.715 27.842 -41.651 1.00 48.59 51 VAL E N 1
ATOM 8015 C CA . VAL E 1 51 ? -14.904 27.692 -40.447 1.00 46.05 51 VAL E CA 1
ATOM 8016 C C . VAL E 1 51 ? -13.436 27.967 -40.759 1.00 46.22 51 VAL E C 1
ATOM 8017 O O . VAL E 1 51 ? -12.856 27.410 -41.700 1.00 42.75 51 VAL E O 1
ATOM 8021 N N . VAL E 1 52 ? -12.844 28.881 -40.006 1.00 42.59 52 VAL E N 1
ATOM 8022 C CA . VAL E 1 52 ? -11.457 29.255 -40.200 1.00 42.58 52 VAL E CA 1
ATOM 8023 C C . VAL E 1 52 ? -10.531 28.476 -39.281 1.00 41.30 52 VAL E C 1
ATOM 8024 O O . VAL E 1 52 ? -9.492 27.991 -39.721 1.00 43.56 52 VAL E O 1
ATOM 8028 N N . ASP E 1 53 ? -10.855 28.389 -37.993 1.00 44.83 53 ASP E N 1
ATOM 8029 C CA . ASP E 1 53 ? -10.018 27.659 -37.042 1.00 45.00 53 ASP E CA 1
ATOM 8030 C C . ASP E 1 53 ? -10.819 27.389 -35.769 1.00 45.72 53 ASP E C 1
ATOM 8031 O O . ASP E 1 53 ? -12.037 27.604 -35.720 1.00 42.41 53 ASP E O 1
ATOM 8044 N N . GLU E 1 55 ? -10.690 28.910 -32.771 1.00 48.64 55 GLU E N 1
ATOM 8045 C CA . GLU E 1 55 ? -11.296 30.062 -32.117 1.00 47.22 55 GLU E CA 1
ATOM 8046 C C . GLU E 1 55 ? -12.545 30.513 -32.878 1.00 45.86 55 GLU E C 1
ATOM 8047 O O . GLU E 1 55 ? -13.540 30.926 -32.269 1.00 43.45 55 GLU E O 1
ATOM 8053 N N . HIS E 1 56 ? -12.526 30.405 -34.208 1.00 42.00 56 HIS E N 1
ATOM 8054 C CA . HIS E 1 56 ? -13.737 30.662 -34.977 1.00 40.64 56 HIS E CA 1
ATOM 8055 C C . HIS E 1 56 ? -14.766 29.585 -34.700 1.00 46.83 56 HIS E C 1
ATOM 8056 O O . HIS E 1 56 ? -15.959 29.870 -34.530 1.00 44.42 56 HIS E O 1
ATOM 8063 N N . TYR E 1 57 ? -14.319 28.328 -34.699 1.00 36.57 57 TYR E N 1
ATOM 8064 C CA . TYR E 1 57 ? -15.245 27.228 -34.504 1.00 40.36 57 TYR E CA 1
ATOM 8065 C C . TYR E 1 57 ? -15.943 27.334 -33.155 1.00 36.95 57 TYR E C 1
ATOM 8066 O O . TYR E 1 57 ? -17.170 27.242 -33.080 1.00 35.68 57 TYR E O 1
ATOM 8075 N N . THR E 1 58 ? -15.187 27.614 -32.086 1.00 33.25 58 THR E N 1
ATOM 8076 C CA . THR E 1 58 ? -15.713 27.554 -30.725 1.00 41.28 58 THR E CA 1
ATOM 8077 C C . THR E 1 58 ? -16.156 28.916 -30.192 1.00 44.95 58 THR E C 1
ATOM 8078 O O . THR E 1 58 ? -16.259 29.089 -28.974 1.00 41.63 58 THR E O 1
ATOM 8082 N N . ARG E 1 59 ? -16.330 29.900 -31.052 1.00 50.20 59 ARG E N 1
ATOM 8083 C CA . ARG E 1 59 ? -16.536 31.245 -30.537 1.00 48.56 59 ARG E CA 1
ATOM 8084 C C . ARG E 1 59 ? -17.909 31.471 -29.899 1.00 52.57 59 ARG E C 1
ATOM 8085 O O . ARG E 1 59 ? -18.002 32.239 -28.928 1.00 55.20 59 ARG E O 1
ATOM 8093 N N . PRO E 1 60 ? -18.985 30.811 -30.359 1.00 51.47 60 PRO E N 1
ATOM 8094 C CA . PRO E 1 60 ? -20.242 30.894 -29.598 1.00 48.99 60 PRO E CA 1
ATOM 8095 C C . PRO E 1 60 ? -20.100 30.456 -28.154 1.00 45.44 60 PRO E C 1
ATOM 8096 O O . PRO E 1 60 ? -20.800 30.981 -27.282 1.00 52.07 60 PRO E O 1
ATOM 8100 N N . VAL E 1 61 ? -19.202 29.521 -27.865 1.00 48.86 61 VAL E N 1
ATOM 8101 C CA . VAL E 1 61 ? -18.954 29.150 -26.480 1.00 48.50 61 VAL E CA 1
ATOM 8102 C C . VAL E 1 61 ? -18.096 30.212 -25.819 1.00 48.32 61 VAL E C 1
ATOM 8103 O O . VAL E 1 61 ? -18.221 30.462 -24.614 1.00 50.09 61 VAL E O 1
ATOM 8107 N N . ALA E 1 62 ? -17.194 30.824 -26.588 1.00 49.60 62 ALA E N 1
ATOM 8108 C CA . ALA E 1 62 ? -16.407 31.936 -26.074 1.00 54.42 62 ALA E CA 1
ATOM 8109 C C . ALA E 1 62 ? -17.298 33.118 -25.701 1.00 53.03 62 ALA E C 1
ATOM 8110 O O . ALA E 1 62 ? -17.102 33.738 -24.650 1.00 52.42 62 ALA E O 1
ATOM 8112 N N . ASP E 1 63 ? -18.289 33.437 -26.545 1.00 53.73 63 ASP E N 1
ATOM 8113 C CA . ASP E 1 63 ? -19.252 34.486 -26.212 1.00 49.81 63 ASP E CA 1
ATOM 8114 C C . ASP E 1 63 ? -20.009 34.159 -24.931 1.00 54.45 63 ASP E C 1
ATOM 8115 O O . ASP E 1 63 ? -20.113 34.991 -24.022 1.00 53.60 63 ASP E O 1
ATOM 8120 N N . ILE E 1 64 ? -20.517 32.928 -24.830 1.00 52.59 64 ILE E N 1
ATOM 8121 C CA . ILE E 1 64 ? -21.335 32.550 -23.685 1.00 49.07 64 ILE E CA 1
ATOM 8122 C C . ILE E 1 64 ? -20.495 32.591 -22.409 1.00 49.53 64 ILE E C 1
ATOM 8123 O O . ILE E 1 64 ? -20.963 33.024 -21.349 1.00 47.84 64 ILE E O 1
ATOM 8128 N N . LEU E 1 65 ? -19.244 32.131 -22.486 1.00 44.17 65 LEU E N 1
ATOM 8129 C CA . LEU E 1 65 ? -18.351 32.273 -21.341 1.00 48.80 65 LEU E CA 1
ATOM 8130 C C . LEU E 1 65 ? -18.133 33.746 -20.972 1.00 55.81 65 LEU E C 1
ATOM 8131 O O . LEU E 1 65 ? -17.878 34.065 -19.802 1.00 53.68 65 LEU E O 1
ATOM 8136 N N . ALA E 1 66 ? -18.176 34.650 -21.956 1.00 56.05 66 ALA E N 1
ATOM 8137 C CA . ALA E 1 66 ? -18.012 36.076 -21.670 1.00 58.40 66 ALA E CA 1
ATOM 8138 C C . ALA E 1 66 ? -19.161 36.597 -20.809 1.00 59.14 66 ALA E C 1
ATOM 8139 O O . ALA E 1 66 ? -18.945 37.133 -19.714 1.00 59.61 66 ALA E O 1
ATOM 8141 N N . ARG E 1 67 ? -20.397 36.443 -21.300 1.00 56.39 67 ARG E N 1
ATOM 8142 C CA . ARG E 1 67 ? -21.614 36.814 -20.582 1.00 55.32 67 ARG E CA 1
ATOM 8143 C C . ARG E 1 67 ? -21.837 36.004 -19.313 1.00 55.40 67 ARG E C 1
ATOM 8144 O O . ARG E 1 67 ? -22.694 36.380 -18.506 1.00 55.75 67 ARG E O 1
ATOM 8152 N N . ALA E 1 68 ? -21.117 34.901 -19.128 1.00 57.12 68 ALA E N 1
ATOM 8153 C CA . ALA E 1 68 ? -21.363 34.021 -17.993 1.00 58.55 68 ALA E CA 1
ATOM 8154 C C . ALA E 1 68 ? -21.064 34.737 -16.685 1.00 61.13 68 ALA E C 1
ATOM 8155 O O . ALA E 1 68 ? -20.030 35.391 -16.541 1.00 64.71 68 ALA E O 1
ATOM 8157 N N . GLU E 1 69 ? -21.978 34.606 -15.725 1.00 62.53 69 GLU E N 1
ATOM 8158 C CA . GLU E 1 69 ? -21.849 35.357 -14.484 1.00 61.81 69 GLU E CA 1
ATOM 8159 C C . GLU E 1 69 ? -20.781 34.762 -13.573 1.00 59.04 69 GLU E C 1
ATOM 8160 O O . GLU E 1 69 ? -20.171 35.487 -12.780 1.00 59.03 69 GLU E O 1
ATOM 8166 N N . GLY E 1 70 ? -20.538 33.459 -13.664 1.00 65.03 70 GLY E N 1
ATOM 8167 C CA . GLY E 1 70 ? -19.578 32.789 -12.793 1.00 61.61 70 GLY E CA 1
ATOM 8168 C C . GLY E 1 70 ? -18.842 31.694 -13.511 1.00 62.25 70 GLY E C 1
ATOM 8169 O O . GLY E 1 70 ? -18.550 31.815 -14.711 1.00 56.21 70 GLY E O 1
ATOM 8170 N N . GLN E 1 71 ? -18.588 30.589 -12.812 1.00 63.42 71 GLN E N 1
ATOM 8171 C CA . GLN E 1 71 ? -17.810 29.540 -13.445 1.00 58.59 71 GLN E CA 1
ATOM 8172 C C . GLN E 1 71 ? -18.712 28.662 -14.294 1.00 56.58 71 GLN E C 1
ATOM 8173 O O . GLN E 1 71 ? -19.894 28.467 -13.993 1.00 56.52 71 GLN E O 1
ATOM 8179 N N . SER E 1 72 ? -18.118 28.079 -15.327 1.00 54.17 72 SER E N 1
ATOM 8180 C CA . SER E 1 72 ? -18.843 27.306 -16.318 1.00 51.44 72 SER E CA 1
ATOM 8181 C C . SER E 1 72 ? -18.286 25.887 -16.419 1.00 54.26 72 SER E C 1
ATOM 8182 O O . SER E 1 72 ? -17.100 25.639 -16.165 1.00 51.39 72 SER E O 1
ATOM 8185 N N . ILE E 1 73 ? -19.173 24.953 -16.765 1.00 49.92 73 ILE E N 1
ATOM 8186 C CA . ILE E 1 73 ? -18.811 23.579 -17.102 1.00 48.38 73 ILE E CA 1
ATOM 8187 C C . ILE E 1 73 ? -18.937 23.397 -18.611 1.00 45.44 73 ILE E C 1
ATOM 8188 O O . ILE E 1 73 ? -19.953 23.777 -19.206 1.00 45.57 73 ILE E O 1
ATOM 8193 N N . LEU E 1 74 ? -17.916 22.806 -19.229 1.00 43.62 74 LEU E N 1
ATOM 8194 C CA . LEU E 1 74 ? -17.933 22.506 -20.657 1.00 42.33 74 LEU E CA 1
ATOM 8195 C C . LEU E 1 74 ? -18.094 20.998 -20.858 1.00 43.80 74 LEU E C 1
ATOM 8196 O O . LEU E 1 74 ? -17.297 20.208 -20.342 1.00 45.36 74 LEU E O 1
ATOM 8198 N N . LEU E 1 75 ? -19.112 20.607 -21.621 1.00 39.21 75 LEU E N 1
ATOM 8199 C CA . LEU E 1 75 ? -19.361 19.215 -21.965 1.00 39.50 75 LEU E CA 1
ATOM 8200 C C . LEU E 1 75 ? -19.269 19.070 -23.469 1.00 38.34 75 LEU E C 1
ATOM 8201 O O . LEU E 1 75 ? -19.898 19.830 -24.205 1.00 40.15 75 LEU E O 1
ATOM 8206 N N . GLY E 1 76 ? -18.501 18.098 -23.919 1.00 36.75 76 GLY E N 1
ATOM 8207 C CA . GLY E 1 76 ? -18.416 17.770 -25.331 1.00 36.20 76 GLY E CA 1
ATOM 8208 C C . GLY E 1 76 ? -18.902 16.352 -25.546 1.00 35.16 76 GLY E C 1
ATOM 8209 O O . GLY E 1 76 ? -18.690 15.489 -24.699 1.00 35.59 76 GLY E O 1
ATOM 8210 N N . HIS E 1 77 ? -19.588 16.129 -26.657 1.00 34.18 77 HIS E N 1
ATOM 8211 C CA . HIS E 1 77 ? -19.956 14.782 -27.059 1.00 36.02 77 HIS E CA 1
ATOM 8212 C C . HIS E 1 77 ? -19.040 14.447 -28.220 1.00 40.08 77 HIS E C 1
ATOM 8213 O O . HIS E 1 77 ? -18.959 15.225 -29.178 1.00 39.08 77 HIS E O 1
ATOM 8220 N N . SER E 1 78 ? -18.318 13.319 -28.109 1.00 34.31 78 SER E N 1
ATOM 8221 C CA . SER E 1 78 ? -17.460 12.838 -29.188 1.00 39.99 78 SER E CA 1
ATOM 8222 C C . SER E 1 78 ? -16.488 13.940 -29.629 1.00 39.56 78 SER E C 1
ATOM 8223 O O . SER E 1 78 ? -15.561 14.256 -28.877 1.00 40.83 78 SER E O 1
ATOM 8226 N N . LEU E 1 79 ? -16.662 14.515 -30.827 1.00 36.30 79 LEU E N 1
ATOM 8227 C CA . LEU E 1 79 ? -15.755 15.569 -31.307 1.00 43.66 79 LEU E CA 1
ATOM 8228 C C . LEU E 1 79 ? -15.705 16.794 -30.397 1.00 37.96 79 LEU E C 1
ATOM 8229 O O . LEU E 1 79 ? -14.649 17.441 -30.275 1.00 36.07 79 LEU E O 1
ATOM 8234 N N . GLY E 1 80 ? -16.805 17.087 -29.711 1.00 34.52 80 GLY E N 1
ATOM 8235 C CA . GLY E 1 80 ? -16.867 18.218 -28.811 1.00 38.06 80 GLY E CA 1
ATOM 8236 C C . GLY E 1 80 ? -15.832 18.184 -27.715 1.00 39.94 80 GLY E C 1
ATOM 8237 O O . GLY E 1 80 ? -15.574 19.215 -27.092 1.00 40.55 80 GLY E O 1
ATOM 8238 N N . GLY E 1 81 ? -15.254 17.010 -27.437 1.00 39.23 81 GLY E N 1
ATOM 8239 C CA . GLY E 1 81 ? -14.131 16.949 -26.511 1.00 38.50 81 GLY E CA 1
ATOM 8240 C C . GLY E 1 81 ? -12.921 17.711 -27.020 1.00 38.79 81 GLY E C 1
ATOM 8241 O O . GLY E 1 81 ? -12.096 18.187 -26.227 1.00 36.98 81 GLY E O 1
ATOM 8242 N N . ALA E 1 82 ? -12.761 17.782 -28.348 1.00 37.39 82 ALA E N 1
ATOM 8243 C CA . ALA E 1 82 ? -11.681 18.580 -28.930 1.00 42.20 82 ALA E CA 1
ATOM 8244 C C . ALA E 1 82 ? -11.871 20.065 -28.650 1.00 43.45 82 ALA E C 1
ATOM 8245 O O . ALA E 1 82 ? -10.917 20.774 -28.298 1.00 42.77 82 ALA E O 1
ATOM 8247 N N . SER E 1 83 ? -13.109 20.530 -28.759 1.00 39.93 83 SER E N 1
ATOM 8248 C CA . SER E 1 83 ? -13.414 21.938 -28.568 1.00 44.28 83 SER E CA 1
ATOM 8249 C C . SER E 1 83 ? -13.219 22.366 -27.122 1.00 42.77 83 SER E C 1
ATOM 8250 O O . SER E 1 83 ? -12.615 23.408 -26.852 1.00 38.63 83 SER E O 1
ATOM 8253 N N . ILE E 1 84 ? -13.718 21.573 -26.175 1.00 38.40 84 ILE E N 1
ATOM 8254 C CA . ILE E 1 84 ? -13.664 22.011 -24.785 1.00 41.95 84 ILE E CA 1
ATOM 8255 C C . ILE E 1 84 ? -12.231 22.004 -24.291 1.00 49.88 84 ILE E C 1
ATOM 8256 O O . ILE E 1 84 ? -11.836 22.861 -23.488 1.00 51.45 84 ILE E O 1
ATOM 8261 N N . SER E 1 85 ? -11.418 21.069 -24.787 1.00 48.98 85 SER E N 1
ATOM 8262 C CA . SER E 1 85 ? -9.998 21.096 -24.470 1.00 49.66 85 SER E CA 1
ATOM 8263 C C . SER E 1 85 ? -9.365 22.375 -25.003 1.00 51.91 85 SER E C 1
ATOM 8264 O O . SER E 1 85 ? -8.641 23.071 -24.279 1.00 49.01 85 SER E O 1
ATOM 8267 N N . TRP E 1 86 ? -9.689 22.740 -26.246 1.00 42.51 86 TRP E N 1
ATOM 8268 C CA . TRP E 1 86 ? -9.176 23.986 -26.793 1.00 50.81 86 TRP E CA 1
ATOM 8269 C C . TRP E 1 86 ? -9.624 25.179 -25.950 1.00 51.25 86 TRP E C 1
ATOM 8270 O O . TRP E 1 86 ? -8.818 26.062 -25.609 1.00 42.00 86 TRP E O 1
ATOM 8281 N N . LEU E 1 87 ? -10.910 25.203 -25.585 1.00 43.58 87 LEU E N 1
ATOM 8282 C CA . LEU E 1 87 ? -11.459 26.304 -24.807 1.00 45.33 87 LEU E CA 1
ATOM 8283 C C . LEU E 1 87 ? -10.890 26.365 -23.390 1.00 52.51 87 LEU E C 1
ATOM 8284 O O . LEU E 1 87 ? -10.699 27.462 -22.850 1.00 55.95 87 LEU E O 1
ATOM 8289 N N . ALA E 1 88 ? -10.615 25.217 -22.760 1.00 48.52 88 ALA E N 1
ATOM 8290 C CA . ALA E 1 88 ? -10.132 25.260 -21.378 1.00 49.11 88 ALA E CA 1
ATOM 8291 C C . ALA E 1 88 ? -8.770 25.940 -21.280 1.00 52.29 88 ALA E C 1
ATOM 8292 O O . ALA E 1 88 ? -8.520 26.706 -20.342 1.00 52.14 88 ALA E O 1
ATOM 8294 N N . GLN E 1 89 ? -7.888 25.704 -22.258 1.00 49.88 89 GLN E N 1
ATOM 8295 C CA . GLN E 1 89 ? -6.570 26.332 -22.238 1.00 52.65 89 GLN E CA 1
ATOM 8296 C C . GLN E 1 89 ? -6.669 27.840 -22.414 1.00 53.81 89 GLN E C 1
ATOM 8297 O O . GLN E 1 89 ? -5.883 28.584 -21.815 1.00 50.82 89 GLN E O 1
ATOM 8303 N N . HIS E 1 90 ? -7.643 28.303 -23.203 1.00 53.89 90 HIS E N 1
ATOM 8304 C CA . HIS E 1 90 ? -7.785 29.713 -23.533 1.00 55.81 90 HIS E CA 1
ATOM 8305 C C . HIS E 1 90 ? -8.697 30.452 -22.565 1.00 53.63 90 HIS E C 1
ATOM 8306 O O . HIS E 1 90 ? -8.672 31.687 -22.527 1.00 55.68 90 HIS E O 1
ATOM 8313 N N . HIS E 1 91 ? -9.481 29.734 -21.766 1.00 49.70 91 HIS E N 1
ATOM 8314 C CA . HIS E 1 91 ? -10.312 30.357 -20.735 1.00 50.07 91 HIS E CA 1
ATOM 8315 C C . HIS E 1 91 ? -10.143 29.647 -19.397 1.00 47.73 91 HIS E C 1
ATOM 8316 O O . HIS E 1 91 ? -11.117 29.206 -18.792 1.00 48.41 91 HIS E O 1
ATOM 8323 N N . PRO E 1 92 ? -8.907 29.486 -18.915 1.00 52.74 92 PRO E N 1
ATOM 8324 C CA . PRO E 1 92 ? -8.720 28.707 -17.677 1.00 52.19 92 PRO E CA 1
ATOM 8325 C C . PRO E 1 92 ? -9.373 29.333 -16.456 1.00 56.23 92 PRO E C 1
ATOM 8326 O O . PRO E 1 92 ? -9.802 28.604 -15.552 1.00 53.57 92 PRO E O 1
ATOM 8330 N N . ASP E 1 93 ? -9.437 30.668 -16.397 1.00 56.78 93 ASP E N 1
ATOM 8331 C CA . ASP E 1 93 ? -10.109 31.368 -15.308 1.00 55.16 93 ASP E CA 1
ATOM 8332 C C . ASP E 1 93 ? -11.632 31.283 -15.394 1.00 55.40 93 ASP E C 1
ATOM 8333 O O . ASP E 1 93 ? -12.310 31.595 -14.409 1.00 53.93 93 ASP E O 1
ATOM 8335 N N . LYS E 1 94 ? -12.181 30.888 -16.548 1.00 53.89 94 LYS E N 1
ATOM 8336 C CA . LYS E 1 94 ? -13.624 30.810 -16.745 1.00 53.50 94 LYS E CA 1
ATOM 8337 C C . LYS E 1 94 ? -14.200 29.403 -16.586 1.00 53.22 94 LYS E C 1
ATOM 8338 O O . LYS E 1 94 ? -15.406 29.270 -16.353 1.00 51.55 94 LYS E O 1
ATOM 8340 N N . VAL E 1 95 ? -13.386 28.357 -16.703 1.00 51.69 95 VAL E N 1
ATOM 8341 C CA . VAL E 1 95 ? -13.858 26.975 -16.666 1.00 51.87 95 VAL E CA 1
ATOM 8342 C C . VAL E 1 95 ? -13.463 26.328 -15.348 1.00 55.25 95 VAL E C 1
ATOM 8343 O O . VAL E 1 95 ? -12.279 26.307 -14.983 1.00 53.74 95 VAL E O 1
ATOM 8347 N N . ALA E 1 96 ? -14.463 25.823 -14.625 1.00 53.93 96 ALA E N 1
ATOM 8348 C CA . ALA E 1 96 ? -14.243 25.064 -13.402 1.00 57.42 96 ALA E CA 1
ATOM 8349 C C . ALA E 1 96 ? -14.157 23.562 -13.652 1.00 53.20 96 ALA E C 1
ATOM 8350 O O . ALA E 1 96 ? -13.688 22.828 -12.773 1.00 51.21 96 ALA E O 1
ATOM 8352 N N . GLY E 1 97 ? -14.594 23.094 -14.825 1.00 50.36 97 GLY E N 1
ATOM 8353 C CA . GLY E 1 97 ? -14.640 21.670 -15.116 1.00 52.58 97 GLY E CA 1
ATOM 8354 C C . GLY E 1 97 ? -14.849 21.285 -16.573 1.00 47.60 97 GLY E C 1
ATOM 8355 O O . GLY E 1 97 ? -15.432 22.038 -17.359 1.00 43.83 97 GLY E O 1
ATOM 8356 N N . LEU E 1 98 ? -14.355 20.101 -16.940 1.00 43.80 98 LEU E N 1
ATOM 8357 C CA . LEU E 1 98 ? -14.425 19.563 -18.294 1.00 41.49 98 LEU E CA 1
ATOM 8358 C C . LEU E 1 98 ? -15.099 18.192 -18.280 1.00 44.16 98 LEU E C 1
ATOM 8359 O O . LEU E 1 98 ? -14.742 17.340 -17.459 1.00 42.12 98 LEU E O 1
ATOM 8364 N N . ILE E 1 99 ? -16.088 17.991 -19.155 1.00 40.99 99 ILE E N 1
ATOM 8365 C CA . ILE E 1 99 ? -16.803 16.716 -19.282 1.00 36.85 99 ILE E CA 1
ATOM 8366 C C . ILE E 1 99 ? -16.714 16.188 -20.718 1.00 35.37 99 ILE E C 1
ATOM 8367 O O . ILE E 1 99 ? -17.120 16.870 -21.662 1.00 33.24 99 ILE E O 1
ATOM 8372 N N . TYR E 1 100 ? -16.187 14.960 -20.880 1.00 40.78 100 TYR E N 1
ATOM 8373 C CA . TYR E 1 100 ? -16.053 14.293 -22.182 1.00 33.47 100 TYR E CA 1
ATOM 8374 C C . TYR E 1 100 ? -17.047 13.132 -22.274 1.00 35.34 100 TYR E C 1
ATOM 8375 O O . TYR E 1 100 ? -16.843 12.091 -21.634 1.00 37.59 100 TYR E O 1
ATOM 8384 N N . LEU E 1 101 ? -18.118 13.308 -23.058 1.00 36.74 101 LEU E N 1
ATOM 8385 C CA . LEU E 1 101 ? -19.198 12.319 -23.174 1.00 32.52 101 LEU E CA 1
ATOM 8386 C C . LEU E 1 101 ? -19.035 11.505 -24.454 1.00 30.98 101 LEU E C 1
ATOM 8387 O O . LEU E 1 101 ? -19.420 11.960 -25.546 1.00 24.73 101 LEU E O 1
ATOM 8392 N N . THR E 1 102 ? -18.575 10.259 -24.281 1.00 31.27 102 THR E N 1
ATOM 8393 C CA . THR E 1 102 ? -18.062 9.383 -25.340 1.00 31.20 102 THR E CA 1
ATOM 8394 C C . THR E 1 102 ? -17.342 10.251 -26.367 1.00 29.06 102 THR E C 1
ATOM 8395 O O . THR E 1 102 ? -17.722 10.356 -27.537 1.00 19.59 102 THR E O 1
ATOM 8399 N N . ALA E 1 103 ? -16.322 10.951 -25.838 1.00 28.60 103 ALA E N 1
ATOM 8400 C CA . ALA E 1 103 ? -15.638 12.057 -26.496 1.00 36.78 103 ALA E CA 1
ATOM 8401 C C . ALA E 1 103 ? -14.144 11.814 -26.703 1.00 33.97 103 ALA E C 1
ATOM 8402 O O . ALA E 1 103 ? -13.505 11.021 -25.998 1.00 31.65 103 ALA E O 1
ATOM 8404 N N . VAL E 1 104 ? -13.599 12.581 -27.649 1.00 37.32 104 VAL E N 1
ATOM 8405 C CA . VAL E 1 104 ? -12.171 12.593 -27.978 1.00 35.17 104 VAL E CA 1
ATOM 8406 C C . VAL E 1 104 ? -11.414 13.377 -26.907 1.00 36.69 104 VAL E C 1
ATOM 8407 O O . VAL E 1 104 ? -11.740 14.533 -26.617 1.00 38.41 104 VAL E O 1
ATOM 8411 N N . LEU E 1 105 ? -10.466 12.723 -26.253 1.00 31.21 105 LEU E N 1
ATOM 8412 C CA . LEU E 1 105 ? -9.626 13.342 -25.232 1.00 33.14 105 LEU E CA 1
ATOM 8413 C C . LEU E 1 105 ? -8.155 13.133 -25.591 1.00 39.85 105 LEU E C 1
ATOM 8414 O O . LEU E 1 105 ? -7.635 12.019 -25.467 1.00 43.15 105 LEU E O 1
ATOM 8419 N N . THR E 1 106 ? -7.485 14.186 -26.082 1.00 48.55 106 THR E N 1
ATOM 8420 C CA . THR E 1 106 ? -6.074 14.121 -26.486 1.00 42.97 106 THR E CA 1
ATOM 8421 C C . THR E 1 106 ? -5.192 14.880 -25.512 1.00 46.88 106 THR E C 1
ATOM 8422 O O . THR E 1 106 ? -5.599 15.919 -24.987 1.00 42.32 106 THR E O 1
ATOM 8426 N N . ALA E 1 107 ? -4.009 14.312 -25.306 1.00 48.21 107 ALA E N 1
ATOM 8427 C CA . ALA E 1 107 ? -2.965 14.884 -24.504 1.00 48.39 107 ALA E CA 1
ATOM 8428 C C . ALA E 1 107 ? -2.336 16.120 -25.172 1.00 46.98 107 ALA E C 1
ATOM 8429 O O . ALA E 1 107 ? -2.633 16.378 -26.342 1.00 46.98 107 ALA E O 1
ATOM 8431 N N . PRO E 1 108 ? -1.536 16.966 -24.397 1.00 55.21 108 PRO E N 1
ATOM 8432 C CA . PRO E 1 108 ? -0.943 18.173 -24.955 1.00 53.28 108 PRO E CA 1
ATOM 8433 C C . PRO E 1 108 ? -0.288 17.818 -26.283 1.00 49.85 108 PRO E C 1
ATOM 8434 O O . PRO E 1 108 ? 0.618 17.014 -26.324 1.00 46.76 108 PRO E O 1
ATOM 8438 N N . GLY E 1 109 ? -0.691 18.532 -27.354 1.00 46.57 109 GLY E N 1
ATOM 8439 C CA . GLY E 1 109 ? -0.103 18.329 -28.597 1.00 46.84 109 GLY E CA 1
ATOM 8440 C C . GLY E 1 109 ? -0.654 17.173 -29.456 1.00 39.25 109 GLY E C 1
ATOM 8441 O O . GLY E 1 109 ? -0.176 16.969 -30.601 1.00 43.82 109 GLY E O 1
ATOM 8442 N N . VAL E 1 110 ? -1.635 16.398 -28.999 1.00 46.06 110 VAL E N 1
ATOM 8443 C CA . VAL E 1 110 ? -2.123 15.228 -29.751 1.00 42.48 110 VAL E CA 1
ATOM 8444 C C . VAL E 1 110 ? -3.382 15.659 -30.482 1.00 43.08 110 VAL E C 1
ATOM 8445 O O . VAL E 1 110 ? -4.239 16.318 -29.889 1.00 40.67 110 VAL E O 1
ATOM 8449 N N . THR E 1 111 ? -3.489 15.317 -31.818 1.00 41.56 111 THR E N 1
ATOM 8450 C CA . THR E 1 111 ? -4.738 15.678 -32.485 1.00 40.02 111 THR E CA 1
ATOM 8451 C C . THR E 1 111 ? -5.765 14.582 -32.317 1.00 47.96 111 THR E C 1
ATOM 8452 O O . THR E 1 111 ? -5.419 13.413 -32.117 1.00 45.70 111 THR E O 1
ATOM 8456 N N . PRO E 1 112 ? -7.045 14.937 -32.429 1.00 50.31 112 PRO E N 1
ATOM 8457 C CA . PRO E 1 112 ? -8.092 13.907 -32.404 1.00 44.37 112 PRO E CA 1
ATOM 8458 C C . PRO E 1 112 ? -7.962 12.830 -33.485 1.00 50.00 112 PRO E C 1
ATOM 8459 O O . PRO E 1 112 ? -8.284 11.673 -33.186 1.00 53.54 112 PRO E O 1
ATOM 8463 N N . GLU E 1 113 ? -7.475 13.126 -34.705 1.00 45.99 113 GLU E N 1
ATOM 8464 C CA . GLU E 1 113 ? -7.492 12.067 -35.725 1.00 48.81 113 GLU E CA 1
ATOM 8465 C C . GLU E 1 113 ? -6.606 10.869 -35.370 1.00 47.00 113 GLU E C 1
ATOM 8466 O O . GLU E 1 113 ? -6.820 9.777 -35.902 1.00 42.22 113 GLU E O 1
ATOM 8472 N N . THR E 1 114 ? -5.616 11.044 -34.489 1.00 50.17 114 THR E N 1
ATOM 8473 C CA . THR E 1 114 ? -4.798 9.919 -34.032 1.00 41.18 114 THR E CA 1
ATOM 8474 C C . THR E 1 114 ? -5.660 8.752 -33.545 1.00 45.64 114 THR E C 1
ATOM 8475 O O . THR E 1 114 ? -5.316 7.583 -33.758 1.00 43.12 114 THR E O 1
ATOM 8479 N N . PHE E 1 115 ? -6.775 9.044 -32.870 1.00 46.31 115 PHE E N 1
ATOM 8480 C CA . PHE E 1 115 ? -7.635 7.996 -32.335 1.00 41.46 115 PHE E CA 1
ATOM 8481 C C . PHE E 1 115 ? -8.787 7.641 -33.256 1.00 39.75 115 PHE E C 1
ATOM 8482 O O . PHE E 1 115 ? -9.433 6.601 -33.052 1.00 40.23 115 PHE E O 1
ATOM 8490 N N . VAL E 1 116 ? -9.065 8.477 -34.246 1.00 36.02 116 VAL E N 1
ATOM 8491 C CA . VAL E 1 116 ? -10.106 8.174 -35.217 1.00 38.26 116 VAL E CA 1
ATOM 8492 C C . VAL E 1 116 ? -9.585 7.228 -36.281 1.00 42.02 116 VAL E C 1
ATOM 8493 O O . VAL E 1 116 ? -10.299 6.324 -36.725 1.00 37.72 116 VAL E O 1
ATOM 8497 N N . LEU E 1 117 ? -8.316 7.395 -36.667 1.00 44.77 117 LEU E N 1
ATOM 8498 C CA . LEU E 1 117 ? -7.658 6.669 -37.742 1.00 43.75 117 LEU E CA 1
ATOM 8499 C C . LEU E 1 117 ? -7.136 5.310 -37.282 1.00 43.52 117 LEU E C 1
ATOM 8500 O O . LEU E 1 117 ? -6.816 5.125 -36.102 1.00 41.34 117 LEU E O 1
ATOM 8505 N N . PRO E 1 118 ? -6.995 4.361 -38.212 1.00 41.64 118 PRO E N 1
ATOM 8506 C CA . PRO E 1 118 ? -6.455 3.045 -37.839 1.00 41.80 118 PRO E CA 1
ATOM 8507 C C . PRO E 1 118 ? -5.048 3.164 -37.284 1.00 44.38 118 PRO E C 1
ATOM 8508 O O . PRO E 1 118 ? -4.236 3.962 -37.756 1.00 49.51 118 PRO E O 1
ATOM 8512 N N . GLY E 1 119 ? -4.774 2.367 -36.265 1.00 39.96 119 GLY E N 1
ATOM 8513 C CA . GLY E 1 119 ? -3.496 2.412 -35.587 1.00 34.52 119 GLY E CA 1
ATOM 8514 C C . GLY E 1 119 ? -3.595 1.718 -34.251 1.00 44.25 119 GLY E C 1
ATOM 8515 O O . GLY E 1 119 ? -4.681 1.370 -33.781 1.00 43.42 119 GLY E O 1
ATOM 8516 N N . GLU E 1 120 ? -2.441 1.579 -33.606 1.00 40.81 120 GLU E N 1
ATOM 8517 C CA . GLU E 1 120 ? -2.364 0.823 -32.362 1.00 42.42 120 GLU E CA 1
ATOM 8518 C C . GLU E 1 120 ? -1.640 1.604 -31.257 1.00 40.05 120 GLU E C 1
ATOM 8519 O O . GLU E 1 120 ? -0.852 2.491 -31.557 1.00 45.27 120 GLU E O 1
ATOM 8525 N N . PRO E 1 121 ? -1.950 1.326 -29.976 1.00 42.90 121 PRO E N 1
ATOM 8526 C CA . PRO E 1 121 ? -2.968 0.365 -29.550 1.00 45.06 121 PRO E CA 1
ATOM 8527 C C . PRO E 1 121 ? -4.290 1.039 -29.257 1.00 47.59 121 PRO E C 1
ATOM 8528 O O . PRO E 1 121 ? -4.316 2.185 -28.774 1.00 45.39 121 PRO E O 1
ATOM 8532 N N . ASN E 1 122 ? -5.364 0.282 -29.470 1.00 48.68 122 ASN E N 1
ATOM 8533 C CA . ASN E 1 122 ? -6.730 0.696 -29.169 1.00 43.18 122 ASN E CA 1
ATOM 8534 C C . ASN E 1 122 ? -7.022 2.065 -29.783 1.00 42.54 122 ASN E C 1
ATOM 8535 O O . ASN E 1 122 ? -7.368 3.041 -29.111 1.00 45.72 122 ASN E O 1
ATOM 8540 N N . ARG E 1 123 ? -6.811 2.123 -31.094 1.00 44.69 123 ARG E N 1
ATOM 8541 C CA . ARG E 1 123 ? -7.084 3.298 -31.901 1.00 42.55 123 ARG E CA 1
ATOM 8542 C C . ARG E 1 123 ? -7.946 2.890 -33.078 1.00 39.47 123 ARG E C 1
ATOM 8543 O O . ARG E 1 123 ? -7.784 1.797 -33.623 1.00 35.32 123 ARG E O 1
ATOM 8551 N N . GLY E 1 124 ? -8.830 3.793 -33.491 1.00 33.46 124 GLY E N 1
ATOM 8552 C CA . GLY E 1 124 ? -9.650 3.535 -34.657 1.00 35.10 124 GLY E CA 1
ATOM 8553 C C . GLY E 1 124 ? -11.139 3.658 -34.404 1.00 36.44 124 GLY E C 1
ATOM 8554 O O . GLY E 1 124 ? -11.645 3.209 -33.364 1.00 31.72 124 GLY E O 1
ATOM 8555 N N . THR E 1 125 ? -11.831 4.336 -35.326 1.00 38.73 125 THR E N 1
ATOM 8556 C CA . THR E 1 125 ? -13.296 4.405 -35.374 1.00 38.68 125 THR E CA 1
ATOM 8557 C C . THR E 1 125 ? -13.764 3.939 -36.747 1.00 35.98 125 THR E C 1
ATOM 8558 O O . THR E 1 125 ? -14.348 4.724 -37.505 1.00 37.90 125 THR E O 1
ATOM 8562 N N . PRO E 1 126 ? -13.581 2.658 -37.086 1.00 40.82 126 PRO E N 1
ATOM 8563 C CA . PRO E 1 126 ? -13.873 2.241 -38.476 1.00 37.47 126 PRO E CA 1
ATOM 8564 C C . PRO E 1 126 ? -15.324 2.361 -38.882 1.00 36.38 126 PRO E C 1
ATOM 8565 O O . PRO E 1 126 ? -15.598 2.541 -40.076 1.00 40.16 126 PRO E O 1
ATOM 8569 N N . HIS E 1 127 ? -16.267 2.247 -37.939 1.00 36.78 127 HIS E N 1
ATOM 8570 C CA . HIS E 1 127 ? -17.674 2.428 -38.282 1.00 35.87 127 HIS E CA 1
ATOM 8571 C C . HIS E 1 127 ? -17.948 3.855 -38.743 1.00 36.28 127 HIS E C 1
ATOM 8572 O O . HIS E 1 127 ? -18.620 4.075 -39.759 1.00 31.25 127 HIS E O 1
ATOM 8579 N N . ALA E 1 128 ? -17.395 4.839 -38.037 1.00 41.98 128 ALA E N 1
ATOM 8580 C CA . ALA E 1 128 ? -17.610 6.222 -38.439 1.00 38.51 128 ALA E CA 1
ATOM 8581 C C . ALA E 1 128 ? -16.988 6.486 -39.805 1.00 42.57 128 ALA E C 1
ATOM 8582 O O . ALA E 1 128 ? -17.657 6.985 -40.720 1.00 45.01 128 ALA E O 1
ATOM 8584 N N . LEU E 1 129 ? -15.730 6.063 -39.986 1.00 40.80 129 LEU E N 1
ATOM 8585 C CA . LEU E 1 129 ? -15.014 6.286 -41.241 1.00 41.30 129 LEU E CA 1
ATOM 8586 C C . LEU E 1 129 ? -15.670 5.585 -42.413 1.00 38.27 129 LEU E C 1
ATOM 8587 O O . LEU E 1 129 ? -15.513 6.019 -43.560 1.00 39.97 129 LEU E O 1
ATOM 8592 N N . ASP E 1 130 ? -16.350 4.468 -42.159 1.00 40.64 130 ASP E N 1
ATOM 8593 C CA . ASP E 1 130 ? -17.011 3.763 -43.252 1.00 44.00 130 ASP E CA 1
ATOM 8594 C C . ASP E 1 130 ? -18.245 4.502 -43.729 1.00 42.05 130 ASP E C 1
ATOM 8595 O O . ASP E 1 130 ? -18.497 4.586 -44.935 1.00 46.00 130 ASP E O 1
ATOM 8600 N N . LEU E 1 131 ? -19.023 5.051 -42.805 1.00 44.91 131 LEU E N 1
ATOM 8601 C CA . LEU E 1 131 ? -20.290 5.663 -43.163 1.00 44.51 131 LEU E CA 1
ATOM 8602 C C . LEU E 1 131 ? -20.188 7.173 -43.338 1.00 45.71 131 LEU E C 1
ATOM 8603 O O . LEU E 1 131 ? -21.088 7.772 -43.921 1.00 40.37 131 LEU E O 1
ATOM 8608 N N . ILE E 1 132 ? -19.108 7.798 -42.895 1.00 42.06 132 ILE E N 1
ATOM 8609 C CA . ILE E 1 132 ? -18.927 9.235 -43.057 1.00 46.72 132 ILE E CA 1
ATOM 8610 C C . ILE E 1 132 ? -17.841 9.414 -44.106 1.00 40.88 132 ILE E C 1
ATOM 8611 O O . ILE E 1 132 ? -16.749 8.849 -43.981 1.00 48.30 132 ILE E O 1
ATOM 8613 N N . GLN E 1 133 ? -18.162 10.136 -45.174 1.00 46.23 133 GLN E N 1
ATOM 8614 C CA . GLN E 1 133 ? -17.258 10.230 -46.298 1.00 46.25 133 GLN E CA 1
ATOM 8615 C C . GLN E 1 133 ? -16.779 11.669 -46.476 1.00 50.51 133 GLN E C 1
ATOM 8616 O O . GLN E 1 133 ? -17.537 12.613 -46.228 1.00 50.75 133 GLN E O 1
ATOM 8622 N N . PRO E 1 134 ? -15.536 11.867 -46.909 1.00 53.52 134 PRO E N 1
ATOM 8623 C CA . PRO E 1 134 ? -15.023 13.232 -47.072 1.00 52.39 134 PRO E CA 1
ATOM 8624 C C . PRO E 1 134 ? -15.652 13.914 -48.277 1.00 54.08 134 PRO E C 1
ATOM 8625 O O . PRO E 1 134 ? -16.054 13.264 -49.248 1.00 52.71 134 PRO E O 1
ATOM 8629 N N . VAL E 1 135 ? -15.741 15.248 -48.200 1.00 56.37 135 VAL E N 1
ATOM 8630 C CA . VAL E 1 135 ? -16.243 16.065 -49.299 1.00 59.07 135 VAL E CA 1
ATOM 8631 C C . VAL E 1 135 ? -15.342 17.271 -49.541 1.00 59.89 135 VAL E C 1
ATOM 8632 O O . VAL E 1 135 ? -14.877 17.930 -48.601 1.00 54.81 135 VAL E O 1
ATOM 8636 N N . ASP E 1 136 ? -15.150 17.578 -50.822 1.00 61.46 136 ASP E N 1
ATOM 8637 C CA . ASP E 1 136 ? -14.421 18.751 -51.290 1.00 60.58 136 ASP E CA 1
ATOM 8638 C C . ASP E 1 136 ? -13.037 18.848 -50.649 1.00 63.31 136 ASP E C 1
ATOM 8639 O O . ASP E 1 136 ? -12.711 19.784 -49.917 1.00 68.22 136 ASP E O 1
ATOM 8644 N N . GLU E 1 137 ? -12.244 17.811 -50.926 1.00 64.11 137 GLU E N 1
ATOM 8645 C CA . GLU E 1 137 ? -10.843 17.703 -50.511 1.00 62.97 137 GLU E CA 1
ATOM 8646 C C . GLU E 1 137 ? -10.689 17.714 -48.992 1.00 65.51 137 GLU E C 1
ATOM 8647 O O . GLU E 1 137 ? -9.756 18.307 -48.441 1.00 66.52 137 GLU E O 1
ATOM 8649 N N . GLY E 1 138 ? -11.553 16.965 -48.316 1.00 61.41 138 GLY E N 1
ATOM 8650 C CA . GLY E 1 138 ? -11.412 16.822 -46.886 1.00 63.63 138 GLY E CA 1
ATOM 8651 C C . GLY E 1 138 ? -11.675 18.067 -46.071 1.00 60.26 138 GLY E C 1
ATOM 8652 O O . GLY E 1 138 ? -11.426 18.052 -44.866 1.00 62.90 138 GLY E O 1
ATOM 8653 N N . ARG E 1 139 ? -12.137 19.158 -46.685 1.00 60.81 139 ARG E N 1
ATOM 8654 C CA . ARG E 1 139 ? -12.552 20.308 -45.887 1.00 59.99 139 ARG E CA 1
ATOM 8655 C C . ARG E 1 139 ? -13.813 19.993 -45.086 1.00 56.76 139 ARG E C 1
ATOM 8656 O O . ARG E 1 139 ? -14.026 20.554 -44.002 1.00 49.97 139 ARG E O 1
ATOM 8658 N N . GLY E 1 140 ? -14.637 19.075 -45.595 1.00 54.29 140 GLY E N 1
ATOM 8659 C CA . GLY E 1 140 ? -15.892 18.740 -44.967 1.00 50.64 140 GLY E CA 1
ATOM 8660 C C . GLY E 1 140 ? -16.077 17.237 -44.892 1.00 51.11 140 GLY E C 1
ATOM 8661 O O . GLY E 1 140 ? -15.382 16.468 -45.556 1.00 49.55 140 GLY E O 1
ATOM 8662 N N . LEU E 1 141 ? -17.018 16.824 -44.043 1.00 49.30 141 LEU E N 1
ATOM 8663 C CA . LEU E 1 141 ? -17.399 15.422 -43.899 1.00 48.27 141 LEU E CA 1
ATOM 8664 C C . LEU E 1 141 ? -18.904 15.335 -44.109 1.00 48.20 141 LEU E C 1
ATOM 8665 O O . LEU E 1 141 ? -19.656 16.212 -43.661 1.00 46.01 141 LEU E O 1
ATOM 8670 N N . GLN E 1 142 ? -19.339 14.272 -44.777 1.00 46.84 142 GLN E N 1
ATOM 8671 C CA . GLN E 1 142 ? -20.738 14.084 -45.132 1.00 44.79 142 GLN E CA 1
ATOM 8672 C C . GLN E 1 142 ? -21.168 12.638 -44.920 1.00 45.79 142 GLN E C 1
ATOM 8673 O O . GLN E 1 142 ? -20.425 11.697 -45.221 1.00 46.39 142 GLN E O 1
ATOM 8679 N N . ALA E 1 143 ? -22.370 12.479 -44.370 1.00 42.54 143 ALA E N 1
ATOM 8680 C CA . ALA E 1 143 ? -22.900 11.154 -44.098 1.00 46.90 143 ALA E CA 1
ATOM 8681 C C . ALA E 1 143 ? -23.195 10.437 -45.404 1.00 45.20 143 ALA E C 1
ATOM 8682 O O . ALA E 1 143 ? -23.489 11.061 -46.427 1.00 41.81 143 ALA E O 1
ATOM 8684 N N . ASP E 1 144 ? -23.046 9.116 -45.368 1.00 43.01 144 ASP E N 1
ATOM 8685 C CA . ASP E 1 144 ? -23.334 8.249 -46.504 1.00 44.83 144 ASP E CA 1
ATOM 8686 C C . ASP E 1 144 ? -24.822 7.956 -46.503 1.00 42.40 144 ASP E C 1
ATOM 8687 O O . ASP E 1 144 ? -25.289 7.075 -45.780 1.00 41.67 144 ASP E O 1
ATOM 8692 N N . PHE E 1 145 ? -25.579 8.703 -47.291 1.00 44.69 145 PHE E N 1
ATOM 8693 C CA . PHE E 1 145 ? -27.029 8.542 -47.287 1.00 50.77 145 PHE E CA 1
ATOM 8694 C C . PHE E 1 145 ? -27.505 7.368 -48.136 1.00 50.30 145 PHE E C 1
ATOM 8695 O O . PHE E 1 145 ? -28.711 7.250 -48.376 1.00 53.71 145 PHE E O 1
ATOM 8703 N N . SER E 1 146 ? -26.600 6.535 -48.642 1.00 44.60 146 SER E N 1
ATOM 8704 C CA . SER E 1 146 ? -27.007 5.292 -49.289 1.00 51.48 146 SER E CA 1
ATOM 8705 C C . SER E 1 146 ? -27.415 4.190 -48.311 1.00 47.12 146 SER E C 1
ATOM 8706 O O . SER E 1 146 ? -28.093 3.237 -48.720 1.00 45.76 146 SER E O 1
ATOM 8709 N N . ARG E 1 147 ? -27.101 4.341 -47.025 1.00 45.93 147 ARG E N 1
ATOM 8710 C CA . ARG E 1 147 ? -27.260 3.282 -46.030 1.00 45.02 147 ARG E CA 1
ATOM 8711 C C . ARG E 1 147 ? -28.031 3.829 -44.825 1.00 36.89 147 ARG E C 1
ATOM 8712 O O . ARG E 1 147 ? -27.515 3.893 -43.703 1.00 32.13 147 ARG E O 1
ATOM 8720 N N . LEU E 1 148 ? -29.299 4.167 -45.057 1.00 38.32 148 LEU E N 1
ATOM 8721 C CA . LEU E 1 148 ? -30.084 4.864 -44.040 1.00 40.63 148 LEU E CA 1
ATOM 8722 C C . LEU E 1 148 ? -30.211 4.036 -42.771 1.00 40.64 148 LEU E C 1
ATOM 8723 O O . LEU E 1 148 ? -29.969 4.529 -41.658 1.00 36.93 148 LEU E O 1
ATOM 8728 N N . GLU E 1 149 ? -30.563 2.761 -42.924 1.00 41.14 149 GLU E N 1
ATOM 8729 C CA . GLU E 1 149 ? -30.750 1.919 -41.754 1.00 37.89 149 GLU E CA 1
ATOM 8730 C C . GLU E 1 149 ? -29.439 1.733 -41.017 1.00 41.17 149 GLU E C 1
ATOM 8731 O O . GLU E 1 149 ? -29.405 1.764 -39.779 1.00 37.94 149 GLU E O 1
ATOM 8737 N N . ARG E 1 150 ? -28.346 1.593 -41.771 1.00 33.97 150 ARG E N 1
ATOM 8738 C CA . ARG E 1 150 ? -27.034 1.456 -41.171 1.00 40.76 150 ARG E CA 1
ATOM 8739 C C . ARG E 1 150 ? -26.683 2.679 -40.327 1.00 36.71 150 ARG E C 1
ATOM 8740 O O . ARG E 1 150 ? -26.190 2.547 -39.200 1.00 35.29 150 ARG E O 1
ATOM 8748 N N . LEU E 1 151 ? -26.968 3.882 -40.843 1.00 42.66 151 LEU E N 1
ATOM 8749 C CA . LEU E 1 151 ? -26.732 5.097 -40.065 1.00 40.84 151 LEU E CA 1
ATOM 8750 C C . LEU E 1 151 ? -27.560 5.106 -38.787 1.00 34.59 151 LEU E C 1
ATOM 8751 O O . LEU E 1 151 ? -27.050 5.428 -37.703 1.00 36.22 151 LEU E O 1
ATOM 8756 N N . ARG E 1 152 ? -28.817 4.677 -38.884 1.00 39.47 152 ARG E N 1
ATOM 8757 C CA . ARG E 1 152 ? -29.705 4.699 -37.726 1.00 39.43 152 ARG E CA 1
ATOM 8758 C C . ARG E 1 152 ? -29.162 3.804 -36.619 1.00 40.45 152 ARG E C 1
ATOM 8759 O O . ARG E 1 152 ? -29.074 4.219 -35.453 1.00 39.51 152 ARG E O 1
ATOM 8767 N N . GLU E 1 153 ? -28.745 2.580 -36.976 1.00 40.78 153 GLU E N 1
ATOM 8768 C CA . GLU E 1 153 ? -28.294 1.627 -35.969 1.00 31.77 153 GLU E CA 1
ATOM 8769 C C . GLU E 1 153 ? -26.991 2.051 -35.316 1.00 37.54 153 GLU E C 1
ATOM 8770 O O . GLU E 1 153 ? -26.810 1.833 -34.112 1.00 42.00 153 GLU E O 1
ATOM 8776 N N . VAL E 1 154 ? -26.104 2.717 -36.057 1.00 30.74 154 VAL E N 1
ATOM 8777 C CA . VAL E 1 154 ? -24.792 3.025 -35.503 1.00 37.45 154 VAL E CA 1
ATOM 8778 C C . VAL E 1 154 ? -24.844 4.286 -34.644 1.00 37.34 154 VAL E C 1
ATOM 8779 O O . VAL E 1 154 ? -24.387 4.294 -33.493 1.00 32.20 154 VAL E O 1
ATOM 8783 N N . PHE E 1 155 ? -25.384 5.374 -35.195 1.00 40.38 155 PHE E N 1
ATOM 8784 C CA . PHE E 1 155 ? -25.341 6.670 -34.517 1.00 36.00 155 PHE E CA 1
ATOM 8785 C C . PHE E 1 155 ? -26.599 6.944 -33.698 1.00 37.98 155 PHE E C 1
ATOM 8786 O O . PHE E 1 155 ? -26.505 7.418 -32.561 1.00 46.36 155 PHE E O 1
ATOM 8802 N N . GLY E 1 157 ? -29.093 4.827 -32.495 1.00 43.01 157 GLY E N 1
ATOM 8803 C CA . GLY E 1 157 ? -29.802 3.691 -31.939 1.00 41.00 157 GLY E CA 1
ATOM 8804 C C . GLY E 1 157 ? -30.511 3.999 -30.641 1.00 39.36 157 GLY E C 1
ATOM 8805 O O . GLY E 1 157 ? -31.543 3.399 -30.344 1.00 51.99 157 GLY E O 1
ATOM 8806 N N . ASP E 1 158 ? -29.997 4.962 -29.871 1.00 45.56 158 ASP E N 1
ATOM 8807 C CA . ASP E 1 158 ? -30.523 5.311 -28.555 1.00 41.29 158 ASP E CA 1
ATOM 8808 C C . ASP E 1 158 ? -31.809 6.133 -28.593 1.00 42.52 158 ASP E C 1
ATOM 8809 O O . ASP E 1 158 ? -32.428 6.327 -27.541 1.00 33.17 158 ASP E O 1
ATOM 8814 N N . TYR E 1 159 ? -32.198 6.659 -29.738 1.00 45.60 159 TYR E N 1
ATOM 8815 C CA . TYR E 1 159 ? -33.340 7.554 -29.759 1.00 46.33 159 TYR E CA 1
ATOM 8816 C C . TYR E 1 159 ? -34.614 6.772 -29.475 1.00 44.70 159 TYR E C 1
ATOM 8817 O O . TYR E 1 159 ? -34.884 5.774 -30.156 1.00 45.51 159 TYR E O 1
ATOM 8826 N N . PRO E 1 160 ? -35.433 7.206 -28.510 1.00 48.09 160 PRO E N 1
ATOM 8827 C CA . PRO E 1 160 ? -36.621 6.424 -28.142 1.00 44.96 160 PRO E CA 1
ATOM 8828 C C . PRO E 1 160 ? -37.540 6.248 -29.331 1.00 45.41 160 PRO E C 1
ATOM 8829 O O . PRO E 1 160 ? -38.304 7.150 -29.689 1.00 49.88 160 PRO E O 1
ATOM 8833 N N . GLY E 1 161 ? -37.442 5.078 -29.958 1.00 46.41 161 GLY E N 1
ATOM 8834 C CA . GLY E 1 161 ? -38.141 4.782 -31.195 1.00 50.25 161 GLY E CA 1
ATOM 8835 C C . GLY E 1 161 ? -37.319 3.926 -32.145 1.00 46.82 161 GLY E C 1
ATOM 8836 O O . GLY E 1 161 ? -37.707 3.697 -33.293 1.00 48.87 161 GLY E O 1
ATOM 8845 N N . PRO E 1 165 ? -34.508 10.613 -34.872 1.00 42.83 165 PRO E N 1
ATOM 8846 C CA . PRO E 1 165 ? -34.680 11.980 -34.370 1.00 44.38 165 PRO E CA 1
ATOM 8847 C C . PRO E 1 165 ? -35.215 12.987 -35.382 1.00 43.47 165 PRO E C 1
ATOM 8848 O O . PRO E 1 165 ? -35.190 12.714 -36.560 1.00 41.32 165 PRO E O 1
ATOM 8852 N N . PRO E 1 166 ? -35.672 14.152 -34.941 1.00 45.14 166 PRO E N 1
ATOM 8853 C CA . PRO E 1 166 ? -36.119 15.165 -35.907 1.00 49.48 166 PRO E CA 1
ATOM 8854 C C . PRO E 1 166 ? -34.959 15.957 -36.516 1.00 41.27 166 PRO E C 1
ATOM 8855 O O . PRO E 1 166 ? -33.857 16.037 -35.972 1.00 44.76 166 PRO E O 1
ATOM 8859 N N . ALA E 1 167 ? -35.267 16.619 -37.633 1.00 47.64 167 ALA E N 1
ATOM 8860 C CA . ALA E 1 167 ? -34.248 17.303 -38.426 1.00 42.14 167 ALA E CA 1
ATOM 8861 C C . ALA E 1 167 ? -33.476 18.342 -37.623 1.00 44.16 167 ALA E C 1
ATOM 8862 O O . ALA E 1 167 ? -32.279 18.542 -37.847 1.00 34.50 167 ALA E O 1
ATOM 8864 N N . GLU E 1 168 ? -34.123 18.968 -36.651 1.00 45.29 168 GLU E N 1
ATOM 8865 C CA . GLU E 1 168 ? -33.530 20.060 -35.895 1.00 43.32 168 GLU E CA 1
ATOM 8866 C C . GLU E 1 168 ? -32.211 19.676 -35.248 1.00 41.46 168 GLU E C 1
ATOM 8867 O O . GLU E 1 168 ? -31.446 20.569 -34.864 1.00 34.88 168 GLU E O 1
ATOM 8873 N N . HIS E 1 169 ? -31.912 18.373 -35.171 1.00 41.17 169 HIS E N 1
ATOM 8874 C CA . HIS E 1 169 ? -30.743 17.870 -34.463 1.00 40.03 169 HIS E CA 1
ATOM 8875 C C . HIS E 1 169 ? -29.459 17.852 -35.292 1.00 35.69 169 HIS E C 1
ATOM 8876 O O . HIS E 1 169 ? -28.372 17.794 -34.703 1.00 38.74 169 HIS E O 1
ATOM 8883 N N . PHE E 1 170 ? -29.546 17.915 -36.623 1.00 35.57 170 PHE E N 1
ATOM 8884 C CA . PHE E 1 170 ? -28.402 17.644 -37.486 1.00 41.45 170 PHE E CA 1
ATOM 8885 C C . PHE E 1 170 ? -28.172 18.762 -38.504 1.00 39.40 170 PHE E C 1
ATOM 8886 O O . PHE E 1 170 ? -29.075 19.543 -38.819 1.00 40.66 170 PHE E O 1
ATOM 8894 N N . ILE E 1 171 ? -26.936 18.817 -39.019 1.00 42.16 171 ILE E N 1
ATOM 8895 C CA . ILE E 1 171 ? -26.585 19.562 -40.227 1.00 43.44 171 ILE E CA 1
ATOM 8896 C C . ILE E 1 171 ? -26.072 18.547 -41.250 1.00 43.01 171 ILE E C 1
ATOM 8897 O O . ILE E 1 171 ? -25.859 17.373 -40.936 1.00 39.24 171 ILE E O 1
ATOM 8902 N N . GLN E 1 172 ? -25.819 19.027 -42.474 1.00 46.73 172 GLN E N 1
ATOM 8903 C CA . GLN E 1 172 ? -25.483 18.139 -43.591 1.00 44.94 172 GLN E CA 1
ATOM 8904 C C . GLN E 1 172 ? -23.986 17.878 -43.749 1.00 46.05 172 GLN E C 1
ATOM 8905 O O . GLN E 1 172 ? -23.584 16.734 -44.015 1.00 40.93 172 GLN E O 1
ATOM 8911 N N . THR E 1 173 ? -23.141 18.889 -43.552 1.00 44.53 173 THR E N 1
ATOM 8912 C CA . THR E 1 173 ? -21.721 18.749 -43.847 1.00 41.26 173 THR E CA 1
ATOM 8913 C C . THR E 1 173 ? -20.885 19.335 -42.719 1.00 46.51 173 THR E C 1
ATOM 8914 O O . THR E 1 173 ? -21.081 20.494 -42.337 1.00 45.77 173 THR E O 1
ATOM 8918 N N . GLN E 1 174 ? -19.927 18.553 -42.225 1.00 39.90 174 GLN E N 1
ATOM 8919 C CA . GLN E 1 174 ? -19.138 18.901 -41.050 1.00 42.37 174 GLN E CA 1
ATOM 8920 C C . GLN E 1 174 ? -17.721 19.331 -41.434 1.00 49.07 174 GLN E C 1
ATOM 8921 O O . GLN E 1 174 ? -17.074 18.699 -42.271 1.00 40.87 174 GLN E O 1
ATOM 8927 N N . SER E 1 175 ? -17.215 20.382 -40.796 1.00 47.86 175 SER E N 1
ATOM 8928 C CA . SER E 1 175 ? -15.851 20.828 -41.071 1.00 49.89 175 SER E CA 1
ATOM 8929 C C . SER E 1 175 ? -14.829 19.972 -40.325 1.00 40.71 175 SER E C 1
ATOM 8930 O O . SER E 1 175 ? -15.030 19.598 -39.166 1.00 37.85 175 SER E O 1
ATOM 8933 N N . THR E 1 176 ? -13.721 19.676 -40.999 1.00 45.61 176 THR E N 1
ATOM 8934 C CA . THR E 1 176 ? -12.659 18.857 -40.429 1.00 47.01 176 THR E CA 1
ATOM 8935 C C . THR E 1 176 ? -11.657 19.649 -39.598 1.00 50.17 176 THR E C 1
ATOM 8936 O O . THR E 1 176 ? -10.705 19.051 -39.071 1.00 44.95 176 THR E O 1
ATOM 8940 N N . VAL E 1 177 ? -11.873 20.964 -39.448 1.00 42.51 177 VAL E N 1
ATOM 8941 C CA . VAL E 1 177 ? -10.981 21.780 -38.621 1.00 47.87 177 VAL E CA 1
ATOM 8942 C C . VAL E 1 177 ? -10.803 21.178 -37.232 1.00 48.23 177 VAL E C 1
ATOM 8943 O O . VAL E 1 177 ? -9.654 21.047 -36.782 1.00 45.96 177 VAL E O 1
ATOM 8947 N N . PRO E 1 178 ? -11.862 20.808 -36.504 1.00 49.12 178 PRO E N 1
ATOM 8948 C CA . PRO E 1 178 ? -11.650 20.189 -35.188 1.00 45.21 178 PRO E CA 1
ATOM 8949 C C . PRO E 1 178 ? -10.848 18.897 -35.238 1.00 50.58 178 PRO E C 1
ATOM 8950 O O . PRO E 1 178 ? -10.115 18.609 -34.285 1.00 52.86 178 PRO E O 1
ATOM 8954 N N . PHE E 1 179 ? -10.921 18.134 -36.333 1.00 43.12 179 PHE E N 1
ATOM 8955 C CA . PHE E 1 179 ? -10.244 16.841 -36.361 1.00 51.59 179 PHE E CA 1
ATOM 8956 C C . PHE E 1 179 ? -8.726 16.966 -36.281 1.00 52.64 179 PHE E C 1
ATOM 8957 O O . PHE E 1 179 ? -8.070 16.089 -35.704 1.00 48.30 179 PHE E O 1
ATOM 8965 N N . GLY E 1 180 ? -8.155 18.053 -36.806 1.00 53.89 180 GLY E N 1
ATOM 8966 C CA . GLY E 1 180 ? -6.718 18.163 -36.986 1.00 52.16 180 GLY E CA 1
ATOM 8967 C C . GLY E 1 180 ? -5.943 19.133 -36.120 1.00 51.91 180 GLY E C 1
ATOM 8968 O O . GLY E 1 180 ? -4.739 19.315 -36.351 1.00 51.28 180 GLY E O 1
ATOM 8969 N N . THR E 1 181 ? -6.556 19.765 -35.161 1.00 45.49 181 THR E N 1
ATOM 8970 C CA . THR E 1 181 ? -5.755 20.737 -34.438 1.00 41.79 181 THR E CA 1
ATOM 8971 C C . THR E 1 181 ? -5.257 20.160 -33.130 1.00 37.49 181 THR E C 1
ATOM 8972 O O . THR E 1 181 ? -6.061 19.679 -32.330 1.00 32.40 181 THR E O 1
ATOM 8976 N N . PRO E 1 182 ? -3.957 20.222 -32.834 1.00 48.47 182 PRO E N 1
ATOM 8977 C CA . PRO E 1 182 ? -3.475 19.605 -31.591 1.00 44.97 182 PRO E CA 1
ATOM 8978 C C . PRO E 1 182 ? -4.052 20.295 -30.366 1.00 39.68 182 PRO E C 1
ATOM 8979 O O . PRO E 1 182 ? -4.411 21.471 -30.390 1.00 41.81 182 PRO E O 1
ATOM 8983 N N . ASN E 1 183 ? -4.177 19.522 -29.306 1.00 48.75 183 ASN E N 1
ATOM 8984 C CA . ASN E 1 183 ? -4.664 20.026 -28.036 1.00 52.68 183 ASN E CA 1
ATOM 8985 C C . ASN E 1 183 ? -3.645 20.983 -27.438 1.00 52.58 183 ASN E C 1
ATOM 8986 O O . ASN E 1 183 ? -2.564 20.539 -27.022 1.00 48.02 183 ASN E O 1
ATOM 8991 N N . PRO E 1 184 ? -3.950 22.276 -27.338 1.00 51.09 184 PRO E N 1
ATOM 8992 C CA . PRO E 1 184 ? -2.977 23.256 -26.840 1.00 51.54 184 PRO E CA 1
ATOM 8993 C C . PRO E 1 184 ? -2.954 23.449 -25.331 1.00 48.91 184 PRO E C 1
ATOM 8994 O O . PRO E 1 184 ? -2.278 24.370 -24.865 1.00 50.98 184 PRO E O 1
ATOM 9006 N N . GLU E 1 186 ? -2.175 23.695 -21.509 1.00 59.64 186 GLU E N 1
ATOM 9007 C CA . GLU E 1 186 ? -0.875 23.959 -20.918 1.00 56.58 186 GLU E CA 1
ATOM 9008 C C . GLU E 1 186 ? -1.076 24.698 -19.599 1.00 57.03 186 GLU E C 1
ATOM 9009 O O . GLU E 1 186 ? -2.141 25.263 -19.337 1.00 56.44 186 GLU E O 1
ATOM 9015 N N . GLY E 1 187 ? -0.040 24.663 -18.764 1.00 61.81 187 GLY E N 1
ATOM 9016 C CA . GLY E 1 187 ? -0.005 25.448 -17.536 1.00 60.69 187 GLY E CA 1
ATOM 9017 C C . GLY E 1 187 ? -1.201 25.192 -16.634 1.00 63.34 187 GLY E C 1
ATOM 9018 O O . GLY E 1 187 ? -1.447 24.067 -16.181 1.00 63.06 187 GLY E O 1
ATOM 9019 N N . ARG E 1 188 ? -1.952 26.261 -16.355 1.00 65.40 188 ARG E N 1
ATOM 9020 C CA . ARG E 1 188 ? -3.070 26.183 -15.418 1.00 62.52 188 ARG E CA 1
ATOM 9021 C C . ARG E 1 188 ? -4.253 25.385 -15.975 1.00 59.98 188 ARG E C 1
ATOM 9022 O O . ARG E 1 188 ? -5.043 24.840 -15.195 1.00 61.10 188 ARG E O 1
ATOM 9030 N N . ALA E 1 189 ? -4.421 25.339 -17.304 1.00 56.04 189 ALA E N 1
ATOM 9031 C CA . ALA E 1 189 ? -5.547 24.616 -17.899 1.00 53.78 189 ALA E CA 1
ATOM 9032 C C . ALA E 1 189 ? -5.583 23.138 -17.497 1.00 59.91 189 ALA E C 1
ATOM 9033 O O . ALA E 1 189 ? -6.660 22.530 -17.461 1.00 61.41 189 ALA E O 1
ATOM 9035 N N . LEU E 1 190 ? -4.424 22.534 -17.232 1.00 62.42 190 LEU E N 1
ATOM 9036 C CA . LEU E 1 190 ? -4.344 21.143 -16.798 1.00 63.54 190 LEU E CA 1
ATOM 9037 C C . LEU E 1 190 ? -4.691 20.928 -15.331 1.00 61.47 190 LEU E C 1
ATOM 9038 O O . LEU E 1 190 ? -4.724 19.774 -14.885 1.00 61.03 190 LEU E O 1
ATOM 9043 N N . GLU E 1 191 ? -4.913 21.988 -14.563 1.00 57.19 191 GLU E N 1
ATOM 9044 C CA . GLU E 1 191 ? -5.411 21.824 -13.206 1.00 58.45 191 GLU E CA 1
ATOM 9045 C C . GLU E 1 191 ? -6.934 21.778 -13.176 1.00 57.13 191 GLU E C 1
ATOM 9046 O O . GLU E 1 191 ? -7.517 21.470 -12.129 1.00 49.87 191 GLU E O 1
ATOM 9052 N N . ILE E 1 192 ? -7.575 22.050 -14.307 1.00 55.39 192 ILE E N 1
ATOM 9053 C CA . ILE E 1 192 ? -9.038 22.048 -14.371 1.00 56.49 192 ILE E CA 1
ATOM 9054 C C . ILE E 1 192 ? -9.537 20.629 -14.137 1.00 56.39 192 ILE E C 1
ATOM 9055 O O . ILE E 1 192 ? -9.077 19.695 -14.819 1.00 52.90 192 ILE E O 1
ATOM 9060 N N . PRO E 1 193 ? -10.467 20.415 -13.211 1.00 54.56 193 PRO E N 1
ATOM 9061 C CA . PRO E 1 193 ? -11.025 19.071 -13.042 1.00 55.66 193 PRO E CA 1
ATOM 9062 C C . PRO E 1 193 ? -11.686 18.608 -14.335 1.00 46.47 193 PRO E C 1
ATOM 9063 O O . PRO E 1 193 ? -12.414 19.362 -14.983 1.00 52.38 193 PRO E O 1
ATOM 9067 N N . ARG E 1 194 ? -11.397 17.366 -14.723 1.00 51.30 194 ARG E N 1
ATOM 9068 C CA . ARG E 1 194 ? -11.924 16.755 -15.939 1.00 47.81 194 ARG E CA 1
ATOM 9069 C C . ARG E 1 194 ? -12.471 15.366 -15.626 1.00 43.51 194 ARG E C 1
ATOM 9070 O O . ARG E 1 194 ? -11.877 14.613 -14.847 1.00 39.61 194 ARG E O 1
ATOM 9078 N N . LEU E 1 195 ? -13.630 15.061 -16.207 1.00 44.10 195 LEU E N 1
ATOM 9079 C CA . LEU E 1 195 ? -14.331 13.793 -16.054 1.00 42.44 195 LEU E CA 1
ATOM 9080 C C . LEU E 1 195 ? -14.725 13.265 -17.430 1.00 35.04 195 LEU E C 1
ATOM 9081 O O . LEU E 1 195 ? -15.113 14.040 -18.307 1.00 26.95 195 LEU E O 1
ATOM 9086 N N . TYR E 1 196 ? -14.552 11.956 -17.624 1.00 37.35 196 TYR E N 1
ATOM 9087 C CA . TYR E 1 196 ? -14.953 11.226 -18.829 1.00 37.36 196 TYR E CA 1
ATOM 9088 C C . TYR E 1 196 ? -16.186 10.361 -18.555 1.00 35.03 196 TYR E C 1
ATOM 9089 O O . TYR E 1 196 ? -16.223 9.644 -17.553 1.00 38.25 196 TYR E O 1
ATOM 9098 N N . ILE E 1 197 ? -17.227 10.501 -19.390 1.00 40.14 197 ILE E N 1
ATOM 9099 C CA . ILE E 1 197 ? -18.448 9.680 -19.319 1.00 34.47 197 ILE E CA 1
ATOM 9100 C C . ILE E 1 197 ? -18.450 8.673 -20.464 1.00 32.40 197 ILE E C 1
ATOM 9101 O O . ILE E 1 197 ? -18.739 9.029 -21.617 1.00 32.25 197 ILE E O 1
ATOM 9106 N N . GLU E 1 198 ? -18.227 7.401 -20.138 1.00 36.40 198 GLU E N 1
ATOM 9107 C CA . GLU E 1 198 ? -18.124 6.368 -21.158 1.00 31.28 198 GLU E CA 1
ATOM 9108 C C . GLU E 1 198 ? -19.481 5.895 -21.653 1.00 30.09 198 GLU E C 1
ATOM 9109 O O . GLU E 1 198 ? -20.419 5.747 -20.873 1.00 38.17 198 GLU E O 1
ATOM 9115 N N . ALA E 1 199 ? -19.567 5.590 -22.942 1.00 30.82 199 ALA E N 1
ATOM 9116 C CA . ALA E 1 199 ? -20.728 4.897 -23.494 1.00 26.00 199 ALA E CA 1
ATOM 9117 C C . ALA E 1 199 ? -20.319 3.435 -23.699 1.00 27.18 199 ALA E C 1
ATOM 9118 O O . ALA E 1 199 ? -19.786 3.078 -24.756 1.00 29.03 199 ALA E O 1
ATOM 9120 N N . LEU E 1 200 ? -20.641 2.577 -22.718 1.00 24.51 200 LEU E N 1
ATOM 9121 C CA . LEU E 1 200 ? -20.083 1.214 -22.723 1.00 27.96 200 LEU E CA 1
ATOM 9122 C C . LEU E 1 200 ? -20.401 0.452 -23.999 1.00 26.68 200 LEU E C 1
ATOM 9123 O O . LEU E 1 200 ? -19.593 -0.384 -24.430 1.00 29.62 200 LEU E O 1
ATOM 9128 N N . ASP E 1 201 ? -21.557 0.688 -24.618 1.00 25.38 201 ASP E N 1
ATOM 9129 C CA . ASP E 1 201 ? -21.931 -0.100 -25.781 1.00 23.58 201 ASP E CA 1
ATOM 9130 C C . ASP E 1 201 ? -21.803 0.675 -27.090 1.00 24.77 201 ASP E C 1
ATOM 9131 O O . ASP E 1 201 ? -22.361 0.266 -28.107 1.00 18.08 201 ASP E O 1
ATOM 9136 N N . ASP E 1 202 ? -21.031 1.756 -27.106 1.00 29.72 202 ASP E N 1
ATOM 9137 C CA . ASP E 1 202 ? -20.880 2.537 -28.325 1.00 29.71 202 ASP E CA 1
ATOM 9138 C C . ASP E 1 202 ? -20.201 1.721 -29.421 1.00 33.95 202 ASP E C 1
ATOM 9139 O O . ASP E 1 202 ? -19.172 1.083 -29.187 1.00 38.40 202 ASP E O 1
ATOM 9144 N N . VAL E 1 203 ? -20.760 1.765 -30.633 1.00 32.59 203 VAL E N 1
ATOM 9145 C CA . VAL E 1 203 ? -20.094 1.146 -31.776 1.00 35.00 203 VAL E CA 1
ATOM 9146 C C . VAL E 1 203 ? -19.379 2.155 -32.676 1.00 40.74 203 VAL E C 1
ATOM 9147 O O . VAL E 1 203 ? -18.607 1.742 -33.552 1.00 31.26 203 VAL E O 1
ATOM 9151 N N . VAL E 1 204 ? -19.535 3.443 -32.394 1.00 40.56 204 VAL E N 1
ATOM 9152 C CA . VAL E 1 204 ? -18.807 4.468 -33.096 1.00 30.17 204 VAL E CA 1
ATOM 9153 C C . VAL E 1 204 ? -17.518 4.644 -32.311 1.00 28.22 204 VAL E C 1
ATOM 9154 O O . VAL E 1 204 ? -16.505 4.615 -32.874 1.00 36.19 204 VAL E O 1
ATOM 9158 N N . LEU E 1 205 ? -17.573 4.774 -31.003 1.00 28.79 205 LEU E N 1
ATOM 9159 C CA . LEU E 1 205 ? -16.378 4.901 -30.191 1.00 36.30 205 LEU E CA 1
ATOM 9160 C C . LEU E 1 205 ? -16.336 3.850 -29.079 1.00 35.91 205 LEU E C 1
ATOM 9161 O O . LEU E 1 205 ? -16.860 4.016 -28.005 1.00 29.29 205 LEU E O 1
ATOM 9166 N N . PRO E 1 206 ? -15.624 2.711 -29.481 1.00 33.60 206 PRO E N 1
ATOM 9167 C CA . PRO E 1 206 ? -15.559 1.578 -28.562 1.00 25.79 206 PRO E CA 1
ATOM 9168 C C . PRO E 1 206 ? -14.971 1.820 -27.199 1.00 31.39 206 PRO E C 1
ATOM 9169 O O . PRO E 1 206 ? -14.055 2.590 -27.023 1.00 28.40 206 PRO E O 1
ATOM 9173 N N . ILE E 1 207 ? -15.516 1.134 -26.226 1.00 23.59 207 ILE E N 1
ATOM 9174 C CA . ILE E 1 207 ? -15.060 1.296 -24.882 1.00 24.84 207 ILE E CA 1
ATOM 9175 C C . ILE E 1 207 ? -13.538 1.152 -24.799 1.00 32.64 207 ILE E C 1
ATOM 9176 O O . ILE E 1 207 ? -12.907 1.750 -23.965 1.00 36.95 207 ILE E O 1
ATOM 9181 N N . ALA E 1 208 ? -12.963 0.378 -25.695 1.00 30.63 208 ALA E N 1
ATOM 9182 C CA . ALA E 1 208 ? -11.512 0.235 -25.760 1.00 31.17 208 ALA E CA 1
ATOM 9183 C C . ALA E 1 208 ? -10.832 1.566 -26.089 1.00 30.77 208 ALA E C 1
ATOM 9184 O O . ALA E 1 208 ? -9.879 1.967 -25.413 1.00 31.13 208 ALA E O 1
ATOM 9186 N N . VAL E 1 209 ? -11.347 2.281 -27.093 1.00 29.78 209 VAL E N 1
ATOM 9187 C CA . VAL E 1 209 ? -10.775 3.569 -27.487 1.00 34.65 209 VAL E CA 1
ATOM 9188 C C . VAL E 1 209 ? -10.992 4.614 -26.396 1.00 36.73 209 VAL E C 1
ATOM 9189 O O . VAL E 1 209 ? -10.067 5.365 -26.051 1.00 42.93 209 VAL E O 1
ATOM 9193 N N . GLN E 1 210 ? -12.212 4.676 -25.837 1.00 28.09 210 GLN E N 1
ATOM 9194 C CA . GLN E 1 210 ? -12.509 5.577 -24.716 1.00 30.08 210 GLN E CA 1
ATOM 9195 C C . GLN E 1 210 ? -11.473 5.435 -23.627 1.00 40.92 210 GLN E C 1
ATOM 9196 O O . GLN E 1 210 ? -10.909 6.422 -23.122 1.00 39.83 210 GLN E O 1
ATOM 9202 N N . ARG E 1 211 ? -11.232 4.193 -23.238 1.00 34.89 211 ARG E N 1
ATOM 9203 C CA . ARG E 1 211 ? -10.306 3.945 -22.159 1.00 42.62 211 ARG E CA 1
ATOM 9204 C C . ARG E 1 211 ? -8.878 4.251 -22.568 1.00 36.99 211 ARG E C 1
ATOM 9205 O O . ARG E 1 211 ? -8.070 4.616 -21.714 1.00 41.50 211 ARG E O 1
ATOM 9213 N N . GLN E 1 212 ? -8.559 4.156 -23.858 1.00 33.08 212 GLN E N 1
ATOM 9214 C CA . GLN E 1 212 ? -7.180 4.421 -24.253 1.00 45.85 212 GLN E CA 1
ATOM 9215 C C . GLN E 1 212 ? -6.847 5.907 -24.125 1.00 47.04 212 GLN E C 1
ATOM 9216 O O . GLN E 1 212 ? -5.802 6.285 -23.574 1.00 41.01 212 GLN E O 1
ATOM 9230 N N . GLN E 1 214 ? -8.237 8.074 -22.140 1.00 37.66 214 GLN E N 1
ATOM 9231 C CA . GLN E 1 214 ? -8.104 8.312 -20.704 1.00 40.52 214 GLN E CA 1
ATOM 9232 C C . GLN E 1 214 ? -6.726 7.899 -20.196 1.00 49.38 214 GLN E C 1
ATOM 9233 O O . GLN E 1 214 ? -6.093 8.615 -19.407 1.00 50.02 214 GLN E O 1
ATOM 9239 N N . LYS E 1 215 ? -6.267 6.718 -20.623 1.00 46.78 215 LYS E N 1
ATOM 9240 C CA . LYS E 1 215 ? -4.983 6.190 -20.178 1.00 47.96 215 LYS E CA 1
ATOM 9241 C C . LYS E 1 215 ? -3.809 7.054 -20.634 1.00 46.86 215 LYS E C 1
ATOM 9242 O O . LYS E 1 215 ? -2.866 7.286 -19.866 1.00 44.10 215 LYS E O 1
ATOM 9248 N N . GLU E 1 216 ? -3.843 7.533 -21.876 1.00 40.24 216 GLU E N 1
ATOM 9249 C CA . GLU E 1 216 ? -2.695 8.211 -22.459 1.00 45.69 216 GLU E CA 1
ATOM 9250 C C . GLU E 1 216 ? -2.630 9.708 -22.137 1.00 49.74 216 GLU E C 1
ATOM 9251 O O . GLU E 1 216 ? -1.632 10.358 -22.477 1.00 49.73 216 GLU E O 1
ATOM 9257 N N . PHE E 1 217 ? -3.663 10.270 -21.475 1.00 46.07 217 PHE E N 1
ATOM 9258 C CA . PHE E 1 217 ? -3.702 11.676 -21.104 1.00 43.76 217 PHE E CA 1
ATOM 9259 C C . PHE E 1 217 ? -2.939 11.905 -19.797 1.00 47.92 217 PHE E C 1
ATOM 9260 O O . PHE E 1 217 ? -3.084 11.133 -18.840 1.00 48.33 217 PHE E O 1
ATOM 9268 N N . PRO E 1 218 ? -2.157 12.977 -19.712 1.00 41.08 218 PRO E N 1
ATOM 9269 C CA . PRO E 1 218 ? -1.375 13.218 -18.492 1.00 49.49 218 PRO E CA 1
ATOM 9270 C C . PRO E 1 218 ? -2.262 13.726 -17.365 1.00 47.22 218 PRO E C 1
ATOM 9271 O O . PRO E 1 218 ? -3.072 14.633 -17.555 1.00 51.72 218 PRO E O 1
ATOM 9275 N N . GLY E 1 219 ? -2.148 13.098 -16.203 1.00 47.32 219 GLY E N 1
ATOM 9276 C CA . GLY E 1 219 ? -2.905 13.537 -15.055 1.00 51.48 219 GLY E CA 1
ATOM 9277 C C . GLY E 1 219 ? -4.220 12.810 -14.842 1.00 52.00 219 GLY E C 1
ATOM 9278 O O . GLY E 1 219 ? -4.762 12.151 -15.741 1.00 49.32 219 GLY E O 1
ATOM 9279 N N . PRO E 1 220 ? -4.808 13.011 -13.665 1.00 46.76 220 PRO E N 1
ATOM 9280 C CA . PRO E 1 220 ? -6.004 12.247 -13.299 1.00 48.77 220 PRO E CA 1
ATOM 9281 C C . PRO E 1 220 ? -7.217 12.650 -14.113 1.00 49.85 220 PRO E C 1
ATOM 9282 O O . PRO E 1 220 ? -7.395 13.813 -14.482 1.00 51.60 220 PRO E O 1
ATOM 9286 N N . VAL E 1 221 ? -8.028 11.642 -14.424 1.00 52.62 221 VAL E N 1
ATOM 9287 C CA . VAL E 1 221 ? -9.307 11.784 -15.101 1.00 49.13 221 VAL E CA 1
ATOM 9288 C C . VAL E 1 221 ? -10.330 10.971 -14.315 1.00 50.61 221 VAL E C 1
ATOM 9289 O O . VAL E 1 221 ? -10.156 9.756 -14.144 1.00 42.77 221 VAL E O 1
ATOM 9293 N N . ALA E 1 222 ? -11.360 11.634 -13.792 1.00 42.92 222 ALA E N 1
ATOM 9294 C CA . ALA E 1 222 ? -12.460 10.888 -13.191 1.00 49.81 222 ALA E CA 1
ATOM 9295 C C . ALA E 1 222 ? -13.273 10.201 -14.295 1.00 41.90 222 ALA E C 1
ATOM 9296 O O . ALA E 1 222 ? -13.236 10.603 -15.460 1.00 39.75 222 ALA E O 1
ATOM 9298 N N . VAL E 1 223 ? -13.993 9.132 -13.943 1.00 41.86 223 VAL E N 1
ATOM 9299 C CA . VAL E 1 223 ? -14.701 8.366 -14.971 1.00 41.74 223 VAL E CA 1
ATOM 9300 C C . VAL E 1 223 ? -16.048 7.863 -14.444 1.00 35.27 223 VAL E C 1
ATOM 9301 O O . VAL E 1 223 ? -16.158 7.429 -13.292 1.00 32.90 223 VAL E O 1
ATOM 9305 N N . VAL E 1 224 ? -17.089 7.996 -15.276 1.00 41.97 224 VAL E N 1
ATOM 9306 C CA . VAL E 1 224 ? -18.385 7.343 -15.089 1.00 33.01 224 VAL E CA 1
ATOM 9307 C C . VAL E 1 224 ? -18.771 6.615 -16.374 1.00 38.86 224 VAL E C 1
ATOM 9308 O O . VAL E 1 224 ? -18.591 7.140 -17.480 1.00 35.88 224 VAL E O 1
ATOM 9312 N N . SER E 1 225 ? -19.364 5.433 -16.230 1.00 40.14 225 SER E N 1
ATOM 9313 C CA . SER E 1 225 ? -19.753 4.617 -17.368 1.00 36.49 225 SER E CA 1
ATOM 9314 C C . SER E 1 225 ? -21.269 4.547 -17.466 1.00 34.70 225 SER E C 1
ATOM 9315 O O . SER E 1 225 ? -21.962 4.383 -16.460 1.00 38.41 225 SER E O 1
ATOM 9318 N N . LEU E 1 226 ? -21.771 4.691 -18.663 1.00 36.44 226 LEU E N 1
ATOM 9319 C CA . LEU E 1 226 ? -23.196 4.542 -18.856 1.00 30.98 226 LEU E CA 1
ATOM 9320 C C . LEU E 1 226 ? -23.467 3.329 -19.725 1.00 31.83 226 LEU E C 1
ATOM 9321 O O . LEU E 1 226 ? -22.807 3.148 -20.755 1.00 30.90 226 LEU E O 1
ATOM 9326 N N . PRO E 1 227 ? -24.410 2.535 -19.395 1.00 30.84 227 PRO E N 1
ATOM 9327 C CA . PRO E 1 227 ? -24.676 1.344 -20.222 1.00 27.97 227 PRO E CA 1
ATOM 9328 C C . PRO E 1 227 ? -25.433 1.707 -21.494 1.00 31.52 227 PRO E C 1
ATOM 9329 O O . PRO E 1 227 ? -26.503 1.164 -21.788 1.00 35.32 227 PRO E O 1
ATOM 9333 N N . ALA E 1 228 ? -24.821 2.582 -22.305 1.00 25.12 228 ALA E N 1
ATOM 9334 C CA . ALA E 1 228 ? -25.481 3.203 -23.443 1.00 25.61 228 ALA E CA 1
ATOM 9335 C C . ALA E 1 228 ? -24.695 3.003 -24.729 1.00 24.39 228 ALA E C 1
ATOM 9336 O O . ALA E 1 228 ? -23.515 2.642 -24.722 1.00 27.54 228 ALA E O 1
ATOM 9338 N N . SER E 1 229 ? -25.390 3.236 -25.839 1.00 27.91 229 SER E N 1
ATOM 9339 C CA . SER E 1 229 ? -24.811 3.280 -27.172 1.00 26.41 229 SER E CA 1
ATOM 9340 C C . SER E 1 229 ? -24.344 4.722 -27.479 1.00 24.31 229 SER E C 1
ATOM 9341 O O . SER E 1 229 ? -24.054 5.477 -26.552 1.00 24.60 229 SER E O 1
ATOM 9344 N N . HIS E 1 230 ? -24.244 5.123 -28.762 1.00 27.75 230 HIS E N 1
ATOM 9345 C CA . HIS E 1 230 ? -23.482 6.346 -29.101 1.00 29.17 230 HIS E CA 1
ATOM 9346 C C . HIS E 1 230 ? -24.107 7.637 -28.565 1.00 38.60 230 HIS E C 1
ATOM 9347 O O . HIS E 1 230 ? -23.376 8.601 -28.295 1.00 33.15 230 HIS E O 1
ATOM 9354 N N . ALA E 1 231 ? -25.431 7.684 -28.387 1.00 34.69 231 ALA E N 1
ATOM 9355 C CA . ALA E 1 231 ? -26.136 8.920 -28.049 1.00 31.77 231 ALA E CA 1
ATOM 9356 C C . ALA E 1 231 ? -26.907 8.736 -26.743 1.00 31.01 231 ALA E C 1
ATOM 9357 O O . ALA E 1 231 ? -28.136 8.580 -26.744 1.00 34.14 231 ALA E O 1
ATOM 9359 N N . PRO E 1 232 ? -26.212 8.738 -25.604 1.00 29.72 232 PRO E N 1
ATOM 9360 C CA . PRO E 1 232 ? -26.901 8.584 -24.311 1.00 30.82 232 PRO E CA 1
ATOM 9361 C C . PRO E 1 232 ? -27.842 9.734 -23.955 1.00 32.02 232 PRO E C 1
ATOM 9362 O O . PRO E 1 232 ? -28.717 9.545 -23.104 1.00 29.96 232 PRO E O 1
ATOM 9366 N N . TYR E 1 233 ? -27.643 10.937 -24.498 1.00 31.15 233 TYR E N 1
ATOM 9367 C CA . TYR E 1 233 ? -28.590 12.021 -24.238 1.00 33.14 233 TYR E CA 1
ATOM 9368 C C . TYR E 1 233 ? -29.963 11.711 -24.811 1.00 30.09 233 TYR E C 1
ATOM 9369 O O . TYR E 1 233 ? -30.927 12.409 -24.494 1.00 35.16 233 TYR E O 1
ATOM 9378 N N . TYR E 1 234 ? -30.064 10.702 -25.667 1.00 31.83 234 TYR E N 1
ATOM 9379 C CA . TYR E 1 234 ? -31.337 10.193 -26.139 1.00 31.22 234 TYR E CA 1
ATOM 9380 C C . TYR E 1 234 ? -31.906 9.102 -25.232 1.00 37.44 234 TYR E C 1
ATOM 9381 O O . TYR E 1 234 ? -33.098 9.107 -24.909 1.00 34.34 234 TYR E O 1
ATOM 9390 N N . SER E 1 235 ? -31.071 8.164 -24.808 1.00 34.96 235 SER E N 1
ATOM 9391 C CA . SER E 1 235 ? -31.578 6.953 -24.187 1.00 34.31 235 SER E CA 1
ATOM 9392 C C . SER E 1 235 ? -31.682 7.029 -22.674 1.00 32.48 235 SER E C 1
ATOM 9393 O O . SER E 1 235 ? -32.441 6.249 -22.093 1.00 36.78 235 SER E O 1
ATOM 9404 N N . PRO E 1 237 ? -31.543 10.456 -20.493 1.00 34.02 237 PRO E N 1
ATOM 9405 C CA . PRO E 1 237 ? -31.259 11.847 -20.086 1.00 30.77 237 PRO E CA 1
ATOM 9406 C C . PRO E 1 237 ? -31.172 12.024 -18.582 1.00 32.99 237 PRO E C 1
ATOM 9407 O O . PRO E 1 237 ? -30.347 12.801 -18.106 1.00 34.63 237 PRO E O 1
ATOM 9411 N N . GLU E 1 238 ? -31.990 11.295 -17.816 1.00 33.74 238 GLU E N 1
ATOM 9412 C CA . GLU E 1 238 ? -32.009 11.451 -16.361 1.00 36.93 238 GLU E CA 1
ATOM 9413 C C . GLU E 1 238 ? -30.682 11.041 -15.727 1.00 34.31 238 GLU E C 1
ATOM 9414 O O . GLU E 1 238 ? -30.166 11.736 -14.843 1.00 39.34 238 GLU E O 1
ATOM 9420 N N . ARG E 1 239 ? -30.166 9.868 -16.101 1.00 31.59 239 ARG E N 1
ATOM 9421 C CA . ARG E 1 239 ? -28.880 9.418 -15.573 1.00 35.04 239 ARG E CA 1
ATOM 9422 C C . ARG E 1 239 ? -27.739 10.291 -16.090 1.00 34.01 239 ARG E C 1
ATOM 9423 O O . ARG E 1 239 ? -26.804 10.606 -15.345 1.00 34.69 239 ARG E O 1
ATOM 9431 N N . LEU E 1 240 ? -27.810 10.708 -17.357 1.00 29.37 240 LEU E N 1
ATOM 9432 C CA . LEU E 1 240 ? -26.776 11.584 -17.912 1.00 35.35 240 LEU E CA 1
ATOM 9433 C C . LEU E 1 240 ? -26.779 12.948 -17.235 1.00 34.25 240 LEU E C 1
ATOM 9434 O O . LEU E 1 240 ? -25.721 13.467 -16.851 1.00 38.83 240 LEU E O 1
ATOM 9439 N N . ALA E 1 241 ? -27.965 13.551 -17.101 1.00 36.88 241 ALA E N 1
ATOM 9440 C CA . ALA E 1 241 ? -28.091 14.832 -16.418 1.00 36.31 241 ALA E CA 1
ATOM 9441 C C . ALA E 1 241 ? -27.719 14.703 -14.954 1.00 34.16 241 ALA E C 1
ATOM 9442 O O . ALA E 1 241 ? -27.161 15.633 -14.362 1.00 38.62 241 ALA E O 1
ATOM 9444 N N . GLU E 1 242 ? -28.057 13.573 -14.338 1.00 36.51 242 GLU E N 1
ATOM 9445 C CA . GLU E 1 242 ? -27.617 13.346 -12.969 1.00 37.97 242 GLU E CA 1
ATOM 9446 C C . GLU E 1 242 ? -26.105 13.441 -12.866 1.00 40.36 242 GLU E C 1
ATOM 9447 O O . GLU E 1 242 ? -25.577 14.077 -11.954 1.00 39.50 242 GLU E O 1
ATOM 9453 N N . ALA E 1 243 ? -25.394 12.771 -13.779 1.00 38.82 243 ALA E N 1
ATOM 9454 C CA . ALA E 1 243 ? -23.937 12.720 -13.702 1.00 42.54 243 ALA E CA 1
ATOM 9455 C C . ALA E 1 243 ? -23.316 14.086 -13.947 1.00 41.85 243 ALA E C 1
ATOM 9456 O O . ALA E 1 243 ? -22.385 14.486 -13.235 1.00 43.58 243 ALA E O 1
ATOM 9458 N N . ILE E 1 244 ? -23.843 14.836 -14.916 1.00 36.38 244 ILE E N 1
ATOM 9459 C CA . ILE E 1 244 ? -23.289 16.156 -15.192 1.00 43.74 244 ILE E CA 1
ATOM 9460 C C . ILE E 1 244 ? -23.448 17.059 -13.981 1.00 43.00 244 ILE E C 1
ATOM 9461 O O . ILE E 1 244 ? -22.499 17.719 -13.541 1.00 46.84 244 ILE E O 1
ATOM 9466 N N . ALA E 1 245 ? -24.647 17.074 -13.403 1.00 44.96 245 ALA E N 1
ATOM 9467 C CA . ALA E 1 245 ? -24.916 17.996 -12.308 1.00 46.57 245 ALA E CA 1
ATOM 9468 C C . ALA E 1 245 ? -24.087 17.643 -11.089 1.00 49.21 245 ALA E C 1
ATOM 9469 O O . ALA E 1 245 ? -23.612 18.533 -10.373 1.00 46.27 245 ALA E O 1
ATOM 9471 N N . ASP E 1 246 ? -23.916 16.343 -10.838 1.00 46.36 246 ASP E N 1
ATOM 9472 C CA . ASP E 1 246 ? -23.086 15.901 -9.728 1.00 47.15 246 ASP E CA 1
ATOM 9473 C C . ASP E 1 246 ? -21.670 16.438 -9.858 1.00 47.25 246 ASP E C 1
ATOM 9474 O O . ASP E 1 246 ? -21.068 16.868 -8.868 1.00 49.11 246 ASP E O 1
ATOM 9479 N N . PHE E 1 247 ? -21.120 16.404 -11.071 1.00 41.31 247 PHE E N 1
ATOM 9480 C CA . PHE E 1 247 ? -19.803 16.980 -11.295 1.00 49.71 247 PHE E CA 1
ATOM 9481 C C . PHE E 1 247 ? -19.836 18.493 -11.136 1.00 52.76 247 PHE E C 1
ATOM 9482 O O . PHE E 1 247 ? -18.930 19.082 -10.533 1.00 53.81 247 PHE E O 1
ATOM 9490 N N . ALA E 1 248 ? -20.863 19.138 -11.697 1.00 52.13 248 ALA E N 1
ATOM 9491 C CA . ALA E 1 248 ? -20.964 20.591 -11.619 1.00 53.89 248 ALA E CA 1
ATOM 9492 C C . ALA E 1 248 ? -21.096 21.081 -10.184 1.00 55.91 248 ALA E C 1
ATOM 9493 O O . ALA E 1 248 ? -20.545 22.135 -9.843 1.00 55.72 248 ALA E O 1
ATOM 9495 N N . ASP E 1 249 ? -21.779 20.318 -9.320 1.00 54.04 249 ASP E N 1
ATOM 9496 C CA . ASP E 1 249 ? -21.990 20.785 -7.953 1.00 54.76 249 ASP E CA 1
ATOM 9497 C C . ASP E 1 249 ? -20.667 20.958 -7.220 1.00 54.92 249 ASP E C 1
ATOM 9498 O O . ASP E 1 249 ? -20.542 21.845 -6.367 1.00 60.00 249 ASP E O 1
ATOM 9503 N N . ALA E 1 250 ? -19.672 20.131 -7.539 1.00 54.57 250 ALA E N 1
ATOM 9504 C CA . ALA E 1 250 ? -18.371 20.216 -6.888 1.00 58.15 250 ALA E CA 1
ATOM 9505 C C . ALA E 1 250 ? -17.318 19.434 -7.663 1.00 58.73 250 ALA E C 1
ATOM 9506 O O . ALA E 1 250 ? -17.034 18.282 -7.320 1.00 62.98 250 ALA E O 1
ATOM 9508 N N . PRO E 1 251 ? -16.731 20.009 -8.716 1.00 59.63 251 PRO E N 1
ATOM 9509 C CA . PRO E 1 251 ? -15.828 19.218 -9.566 1.00 56.01 251 PRO E CA 1
ATOM 9510 C C . PRO E 1 251 ? -14.496 18.902 -8.910 1.00 61.29 251 PRO E C 1
ATOM 9511 O O . PRO E 1 251 ? -13.858 17.907 -9.270 1.00 60.97 251 PRO E O 1
ATOM 9515 N N . ALA E 1 252 ? -14.066 19.705 -7.941 1.00 64.25 252 ALA E N 1
ATOM 9516 C CA . ALA E 1 252 ? -12.740 19.536 -7.364 1.00 65.70 252 ALA E CA 1
ATOM 9517 C C . ALA E 1 252 ? -12.526 18.164 -6.741 1.00 72.08 252 ALA E C 1
ATOM 9518 O O . ALA E 1 252 ? -11.373 17.789 -6.495 1.00 76.27 252 ALA E O 1
ATOM 9520 N N . GLU E 1 253 ? -13.590 17.409 -6.463 1.00 68.35 253 GLU E N 1
ATOM 9521 C CA . GLU E 1 253 ? -13.418 16.148 -5.750 1.00 68.24 253 GLU E CA 1
ATOM 9522 C C . GLU E 1 253 ? -14.449 15.118 -6.200 1.00 64.81 253 GLU E C 1
ATOM 9523 O O . GLU E 1 253 ? -14.988 14.364 -5.383 1.00 64.09 253 GLU E O 1
ATOM 9529 N N . TYR E 1 254 ? -14.715 15.050 -7.500 1.00 62.02 254 TYR E N 1
ATOM 9530 C CA . TYR E 1 254 ? -15.774 14.167 -7.980 1.00 60.87 254 TYR E CA 1
ATOM 9531 C C . TYR E 1 254 ? -15.426 12.688 -7.848 1.00 57.30 254 TYR E C 1
ATOM 9532 O O . TYR E 1 254 ? -14.270 12.299 -7.964 1.00 63.73 254 TYR E O 1
ATOM 9541 N N . THR F 1 2 ? 21.306 52.340 -55.941 1.00 60.33 2 THR F N 1
ATOM 9542 C CA . THR F 1 2 ? 20.238 52.338 -54.944 1.00 62.92 2 THR F CA 1
ATOM 9543 C C . THR F 1 2 ? 19.163 51.283 -55.279 1.00 62.99 2 THR F C 1
ATOM 9544 O O . THR F 1 2 ? 18.741 50.525 -54.402 1.00 64.45 2 THR F O 1
ATOM 9548 N N . VAL F 1 3 ? 18.743 51.228 -56.547 1.00 61.80 3 VAL F N 1
ATOM 9549 C CA . VAL F 1 3 ? 17.772 50.246 -57.040 1.00 61.25 3 VAL F CA 1
ATOM 9550 C C . VAL F 1 3 ? 18.482 49.125 -57.788 1.00 52.97 3 VAL F C 1
ATOM 9551 O O . VAL F 1 3 ? 19.220 49.382 -58.741 1.00 54.61 3 VAL F O 1
ATOM 9555 N N . THR F 1 4 ? 18.234 47.878 -57.383 1.00 57.72 4 THR F N 1
ATOM 9556 C CA . THR F 1 4 ? 18.903 46.717 -57.966 1.00 59.78 4 THR F CA 1
ATOM 9557 C C . THR F 1 4 ? 17.998 45.789 -58.776 1.00 63.39 4 THR F C 1
ATOM 9558 O O . THR F 1 4 ? 18.501 45.084 -59.658 1.00 60.50 4 THR F O 1
ATOM 9560 N N . ASP F 1 5 ? 16.689 45.750 -58.500 1.00 62.30 5 ASP F N 1
ATOM 9561 C CA . ASP F 1 5 ? 15.788 44.780 -59.119 1.00 60.55 5 ASP F CA 1
ATOM 9562 C C . ASP F 1 5 ? 14.583 45.476 -59.743 1.00 62.42 5 ASP F C 1
ATOM 9563 O O . ASP F 1 5 ? 14.118 46.514 -59.253 1.00 58.62 5 ASP F O 1
ATOM 9568 N N . ILE F 1 6 ? 14.118 44.927 -60.869 1.00 61.84 6 ILE F N 1
ATOM 9569 C CA . ILE F 1 6 ? 12.856 45.327 -61.489 1.00 59.82 6 ILE F CA 1
ATOM 9570 C C . ILE F 1 6 ? 12.011 44.078 -61.726 1.00 57.06 6 ILE F C 1
ATOM 9571 O O . ILE F 1 6 ? 12.517 43.069 -62.227 1.00 57.06 6 ILE F O 1
ATOM 9576 N N . ILE F 1 7 ? 10.746 44.127 -61.305 1.00 60.66 7 ILE F N 1
ATOM 9577 C CA . ILE F 1 7 ? 9.814 43.003 -61.392 1.00 54.34 7 ILE F CA 1
ATOM 9578 C C . ILE F 1 7 ? 8.568 43.457 -62.149 1.00 59.05 7 ILE F C 1
ATOM 9579 O O . ILE F 1 7 ? 7.890 44.405 -61.728 1.00 57.98 7 ILE F O 1
ATOM 9584 N N . LEU F 1 8 ? 8.278 42.794 -63.262 1.00 57.43 8 LEU F N 1
ATOM 9585 C CA . LEU F 1 8 ? 7.141 43.111 -64.117 1.00 55.68 8 LEU F CA 1
ATOM 9586 C C . LEU F 1 8 ? 5.986 42.163 -63.808 1.00 56.97 8 LEU F C 1
ATOM 9587 O O . LEU F 1 8 ? 6.157 40.937 -63.829 1.00 50.99 8 LEU F O 1
ATOM 9592 N N . ILE F 1 9 ? 4.817 42.729 -63.509 1.00 59.60 9 ILE F N 1
ATOM 9593 C CA . ILE F 1 9 ? 3.661 41.952 -63.074 1.00 55.64 9 ILE F CA 1
ATOM 9594 C C . ILE F 1 9 ? 2.663 41.887 -64.221 1.00 51.11 9 ILE F C 1
ATOM 9595 O O . ILE F 1 9 ? 2.154 42.926 -64.664 1.00 54.51 9 ILE F O 1
ATOM 9597 N N . HIS F 1 10 ? 2.374 40.671 -64.698 1.00 42.52 10 HIS F N 1
ATOM 9598 C CA . HIS F 1 10 ? 1.407 40.529 -65.779 1.00 49.07 10 HIS F CA 1
ATOM 9599 C C . HIS F 1 10 ? -0.002 40.753 -65.228 1.00 48.66 10 HIS F C 1
ATOM 9600 O O . HIS F 1 10 ? -0.272 40.544 -64.041 1.00 48.09 10 HIS F O 1
ATOM 9607 N N . GLY F 1 11 ? -0.927 41.074 -66.125 1.00 51.34 11 GLY F N 1
ATOM 9608 C CA . GLY F 1 11 ? -2.310 41.299 -65.767 1.00 44.93 11 GLY F CA 1
ATOM 9609 C C . GLY F 1 11 ? -3.140 40.049 -65.948 1.00 48.33 11 GLY F C 1
ATOM 9610 O O . GLY F 1 11 ? -2.620 38.930 -66.031 1.00 42.57 11 GLY F O 1
ATOM 9611 N N . ALA F 1 12 ? -4.458 40.246 -66.018 1.00 44.85 12 ALA F N 1
ATOM 9612 C CA . ALA F 1 12 ? -5.374 39.115 -65.988 1.00 42.42 12 ALA F CA 1
ATOM 9613 C C . ALA F 1 12 ? -5.173 38.209 -67.195 1.00 46.94 12 ALA F C 1
ATOM 9614 O O . ALA F 1 12 ? -5.005 38.675 -68.322 1.00 50.71 12 ALA F O 1
ATOM 9616 N N . LEU F 1 13 ? -5.223 36.902 -66.951 1.00 46.88 13 LEU F N 1
ATOM 9617 C CA . LEU F 1 13 ? -5.083 35.821 -67.930 1.00 45.89 13 LEU F CA 1
ATOM 9618 C C . LEU F 1 13 ? -3.730 35.750 -68.628 1.00 45.24 13 LEU F C 1
ATOM 9619 O O . LEU F 1 13 ? -3.599 35.001 -69.603 1.00 48.03 13 LEU F O 1
ATOM 9624 N N . ASN F 1 14 ? -2.722 36.484 -68.180 1.00 44.93 14 ASN F N 1
ATOM 9625 C CA . ASN F 1 14 ? -1.400 36.426 -68.799 1.00 49.74 14 ASN F CA 1
ATOM 9626 C C . ASN F 1 14 ? -0.407 35.679 -67.916 1.00 51.12 14 ASN F C 1
ATOM 9627 O O . ASN F 1 14 ? -0.713 35.264 -66.798 1.00 51.03 14 ASN F O 1
ATOM 9632 N N . ARG F 1 15 ? 0.793 35.487 -68.460 1.00 47.55 15 ARG F N 1
ATOM 9633 C CA . ARG F 1 15 ? 1.931 34.941 -67.734 1.00 45.80 15 ARG F CA 1
ATOM 9634 C C . ARG F 1 15 ? 3.125 35.875 -67.937 1.00 47.53 15 ARG F C 1
ATOM 9635 O O . ARG F 1 15 ? 3.130 36.721 -68.836 1.00 41.88 15 ARG F O 1
ATOM 9643 N N . GLY F 1 16 ? 4.152 35.700 -67.092 1.00 50.22 16 GLY F N 1
ATOM 9644 C CA . GLY F 1 16 ? 5.310 36.587 -67.121 1.00 46.42 16 GLY F CA 1
ATOM 9645 C C . GLY F 1 16 ? 6.043 36.630 -68.449 1.00 43.68 16 GLY F C 1
ATOM 9646 O O . GLY F 1 16 ? 6.667 37.645 -68.778 1.00 46.05 16 GLY F O 1
ATOM 9647 N N . ALA F 1 17 ? 5.963 35.549 -69.237 1.00 46.54 17 ALA F N 1
ATOM 9648 C CA . ALA F 1 17 ? 6.591 35.483 -70.560 1.00 47.40 17 ALA F CA 1
ATOM 9649 C C . ALA F 1 17 ? 6.046 36.536 -71.531 1.00 48.46 17 ALA F C 1
ATOM 9650 O O . ALA F 1 17 ? 6.633 36.729 -72.607 1.00 42.96 17 ALA F O 1
ATOM 9652 N N . CYS F 1 18 ? 4.901 37.161 -71.221 1.00 45.04 18 CYS F N 1
ATOM 9653 C CA . CYS F 1 18 ? 4.451 38.289 -72.019 1.00 47.80 18 CYS F CA 1
ATOM 9654 C C . CYS F 1 18 ? 5.450 39.448 -71.967 1.00 45.29 18 CYS F C 1
ATOM 9655 O O . CYS F 1 18 ? 5.315 40.390 -72.750 1.00 48.69 18 CYS F O 1
ATOM 9658 N N . TYR F 1 19 ? 6.387 39.440 -71.012 1.00 47.51 19 TYR F N 1
ATOM 9659 C CA . TYR F 1 19 ? 7.457 40.431 -70.888 1.00 46.03 19 TYR F CA 1
ATOM 9660 C C . TYR F 1 19 ? 8.772 40.029 -71.573 1.00 44.81 19 TYR F C 1
ATOM 9661 O O . TYR F 1 19 ? 9.781 40.719 -71.391 1.00 40.28 19 TYR F O 1
ATOM 9670 N N . ASP F 1 20 ? 8.774 38.941 -72.358 1.00 46.19 20 ASP F N 1
ATOM 9671 C CA . ASP F 1 20 ? 10.010 38.368 -72.905 1.00 47.59 20 ASP F CA 1
ATOM 9672 C C . ASP F 1 20 ? 10.784 39.351 -73.784 1.00 47.98 20 ASP F C 1
ATOM 9673 O O . ASP F 1 20 ? 12.010 39.218 -73.939 1.00 38.79 20 ASP F O 1
ATOM 9678 N N . ALA F 1 21 ? 10.089 40.303 -74.407 1.00 43.71 21 ALA F N 1
ATOM 9679 C CA . ALA F 1 21 ? 10.749 41.307 -75.229 1.00 46.19 21 ALA F CA 1
ATOM 9680 C C . ALA F 1 21 ? 11.242 42.499 -74.419 1.00 42.34 21 ALA F C 1
ATOM 9681 O O . ALA F 1 21 ? 12.093 43.246 -74.911 1.00 40.45 21 ALA F O 1
ATOM 9683 N N . VAL F 1 22 ? 10.747 42.680 -73.195 1.00 34.78 22 VAL F N 1
ATOM 9684 C CA . VAL F 1 22 ? 11.147 43.821 -72.379 1.00 41.86 22 VAL F CA 1
ATOM 9685 C C . VAL F 1 22 ? 12.305 43.457 -71.460 1.00 48.81 22 VAL F C 1
ATOM 9686 O O . VAL F 1 22 ? 13.106 44.329 -71.096 1.00 44.72 22 VAL F O 1
ATOM 9690 N N . VAL F 1 23 ? 12.375 42.194 -71.052 1.00 49.31 23 VAL F N 1
ATOM 9691 C CA . VAL F 1 23 ? 13.312 41.716 -70.038 1.00 53.13 23 VAL F CA 1
ATOM 9692 C C . VAL F 1 23 ? 14.767 41.983 -70.428 1.00 52.15 23 VAL F C 1
ATOM 9693 O O . VAL F 1 23 ? 15.457 42.699 -69.684 1.00 50.94 23 VAL F O 1
ATOM 9697 N N . PRO F 1 24 ? 15.265 41.507 -71.585 1.00 50.45 24 PRO F N 1
ATOM 9698 C CA . PRO F 1 24 ? 16.691 41.733 -71.909 1.00 49.98 24 PRO F CA 1
ATOM 9699 C C . PRO F 1 24 ? 17.066 43.193 -72.030 1.00 51.01 24 PRO F C 1
ATOM 9700 O O . PRO F 1 24 ? 18.187 43.579 -71.674 1.00 49.72 24 PRO F O 1
ATOM 9704 N N . LEU F 1 25 ? 16.142 44.014 -72.516 1.00 51.73 25 LEU F N 1
ATOM 9705 C CA . LEU F 1 25 ? 16.402 45.437 -72.709 1.00 50.56 25 LEU F CA 1
ATOM 9706 C C . LEU F 1 25 ? 16.607 46.155 -71.379 1.00 51.33 25 LEU F C 1
ATOM 9707 O O . LEU F 1 25 ? 17.431 47.070 -71.288 1.00 52.23 25 LEU F O 1
ATOM 9712 N N . LEU F 1 26 ? 15.851 45.783 -70.344 1.00 50.33 26 LEU F N 1
ATOM 9713 C CA . LEU F 1 26 ? 16.095 46.347 -69.013 1.00 55.66 26 LEU F CA 1
ATOM 9714 C C . LEU F 1 26 ? 17.392 45.836 -68.389 1.00 54.50 26 LEU F C 1
ATOM 9715 O O . LEU F 1 26 ? 18.073 46.580 -67.670 1.00 48.57 26 LEU F O 1
ATOM 9720 N N . GLU F 1 27 ? 17.729 44.562 -68.618 1.00 52.97 27 GLU F N 1
ATOM 9721 C CA . GLU F 1 27 ? 18.980 44.017 -68.099 1.00 51.46 27 GLU F CA 1
ATOM 9722 C C . GLU F 1 27 ? 20.186 44.777 -68.637 1.00 55.96 27 GLU F C 1
ATOM 9723 O O . GLU F 1 27 ? 21.165 44.996 -67.913 1.00 59.07 27 GLU F O 1
ATOM 9729 N N . ALA F 1 28 ? 20.109 45.240 -69.890 1.00 56.12 28 ALA F N 1
ATOM 9730 C CA . ALA F 1 28 ? 21.199 46.007 -70.480 1.00 53.67 28 ALA F CA 1
ATOM 9731 C C . ALA F 1 28 ? 21.386 47.341 -69.785 1.00 52.52 28 ALA F C 1
ATOM 9732 O O . ALA F 1 28 ? 22.447 47.956 -69.927 1.00 48.56 28 ALA F O 1
ATOM 9734 N N . ARG F 1 29 ? 20.358 47.827 -69.098 1.00 53.18 29 ARG F N 1
ATOM 9735 C CA . ARG F 1 29 ? 20.466 49.006 -68.252 1.00 56.33 29 ARG F CA 1
ATOM 9736 C C . ARG F 1 29 ? 21.007 48.691 -66.866 1.00 57.48 29 ARG F C 1
ATOM 9737 O O . ARG F 1 29 ? 20.995 49.575 -66.002 1.00 58.03 29 ARG F O 1
ATOM 9745 N N . GLY F 1 30 ? 21.471 47.467 -66.629 1.00 55.74 30 GLY F N 1
ATOM 9746 C CA . GLY F 1 30 ? 22.129 47.158 -65.377 1.00 58.06 30 GLY F CA 1
ATOM 9747 C C . GLY F 1 30 ? 21.226 46.761 -64.232 1.00 61.59 30 GLY F C 1
ATOM 9748 O O . GLY F 1 30 ? 21.571 47.018 -63.072 1.00 64.12 30 GLY F O 1
ATOM 9749 N N . TYR F 1 31 ? 20.066 46.170 -64.511 1.00 56.71 31 TYR F N 1
ATOM 9750 C CA . TYR F 1 31 ? 19.124 45.776 -63.474 1.00 58.06 31 TYR F CA 1
ATOM 9751 C C . TYR F 1 31 ? 18.895 44.275 -63.486 1.00 58.05 31 TYR F C 1
ATOM 9752 O O . TYR F 1 31 ? 18.916 43.637 -64.543 1.00 56.90 31 TYR F O 1
ATOM 9761 N N . ARG F 1 32 ? 18.634 43.722 -62.305 1.00 56.76 32 ARG F N 1
ATOM 9762 C CA . ARG F 1 32 ? 18.085 42.377 -62.216 1.00 61.02 32 ARG F CA 1
ATOM 9763 C C . ARG F 1 32 ? 16.591 42.446 -62.509 1.00 60.15 32 ARG F C 1
ATOM 9764 O O . ARG F 1 32 ? 15.879 43.275 -61.935 1.00 60.83 32 ARG F O 1
ATOM 9766 N N . VAL F 1 33 ? 16.121 41.593 -63.422 1.00 66.10 33 VAL F N 1
ATOM 9767 C CA . VAL F 1 33 ? 14.759 41.666 -63.945 1.00 61.17 33 VAL F CA 1
ATOM 9768 C C . VAL F 1 33 ? 14.061 40.324 -63.759 1.00 63.28 33 VAL F C 1
ATOM 9769 O O . VAL F 1 33 ? 14.618 39.279 -64.119 1.00 61.21 33 VAL F O 1
ATOM 9773 N N . HIS F 1 34 ? 12.847 40.349 -63.188 1.00 60.29 34 HIS F N 1
ATOM 9774 C CA . HIS F 1 34 ? 12.008 39.161 -63.094 1.00 58.42 34 HIS F CA 1
ATOM 9775 C C . HIS F 1 34 ? 10.571 39.452 -63.511 1.00 62.08 34 HIS F C 1
ATOM 9776 O O . HIS F 1 34 ? 10.009 40.514 -63.211 1.00 56.00 34 HIS F O 1
ATOM 9783 N N . ALA F 1 35 ? 9.980 38.457 -64.177 1.00 59.68 35 ALA F N 1
ATOM 9784 C CA . ALA F 1 35 ? 8.606 38.464 -64.669 1.00 52.74 35 ALA F CA 1
ATOM 9785 C C . ALA F 1 35 ? 7.934 37.226 -64.094 1.00 52.73 35 ALA F C 1
ATOM 9786 O O . ALA F 1 35 ? 7.885 36.170 -64.745 1.00 46.97 35 ALA F O 1
ATOM 9788 N N . PRO F 1 36 ? 7.495 37.289 -62.838 1.00 55.04 36 PRO F N 1
ATOM 9789 C CA . PRO F 1 36 ? 7.001 36.078 -62.162 1.00 59.36 36 PRO F CA 1
ATOM 9790 C C . PRO F 1 36 ? 5.566 35.736 -62.561 1.00 58.09 36 PRO F C 1
ATOM 9791 O O . PRO F 1 36 ? 4.685 36.600 -62.534 1.00 61.27 36 PRO F O 1
ATOM 9795 N N . ASP F 1 37 ? 5.300 34.445 -62.800 1.00 56.09 37 ASP F N 1
ATOM 9796 C CA . ASP F 1 37 ? 3.909 34.007 -62.875 1.00 54.23 37 ASP F CA 1
ATOM 9797 C C . ASP F 1 37 ? 3.301 34.152 -61.500 1.00 55.15 37 ASP F C 1
ATOM 9798 O O . ASP F 1 37 ? 3.836 33.624 -60.525 1.00 56.21 37 ASP F O 1
ATOM 9803 N N . LEU F 1 38 ? 2.176 34.847 -61.415 1.00 54.22 38 LEU F N 1
ATOM 9804 C CA . LEU F 1 38 ? 1.513 34.862 -60.131 1.00 58.07 38 LEU F CA 1
ATOM 9805 C C . LEU F 1 38 ? 0.859 33.512 -59.860 1.00 61.13 38 LEU F C 1
ATOM 9806 O O . LEU F 1 38 ? 0.797 32.619 -60.715 1.00 58.61 38 LEU F O 1
ATOM 9811 N N . THR F 1 39 ? 0.392 33.378 -58.624 1.00 65.12 39 THR F N 1
ATOM 9812 C CA . THR F 1 39 ? -0.104 32.106 -58.124 1.00 67.75 39 THR F CA 1
ATOM 9813 C C . THR F 1 39 ? -1.335 31.663 -58.901 1.00 63.28 39 THR F C 1
ATOM 9814 O O . THR F 1 39 ? -2.217 32.466 -59.218 1.00 57.86 39 THR F O 1
ATOM 9818 N N . GLY F 1 40 ? -1.363 30.385 -59.263 1.00 62.70 40 GLY F N 1
ATOM 9819 C CA . GLY F 1 40 ? -2.444 29.900 -60.081 1.00 62.45 40 GLY F CA 1
ATOM 9820 C C . GLY F 1 40 ? -2.229 30.123 -61.556 1.00 61.23 40 GLY F C 1
ATOM 9821 O O . GLY F 1 40 ? -3.040 29.656 -62.361 1.00 59.40 40 GLY F O 1
ATOM 9822 N N . HIS F 1 41 ? -1.142 30.794 -61.939 1.00 59.85 41 HIS F N 1
ATOM 9823 C CA . HIS F 1 41 ? -0.874 31.130 -63.328 1.00 58.45 41 HIS F CA 1
ATOM 9824 C C . HIS F 1 41 ? 0.157 30.207 -63.957 1.00 55.90 41 HIS F C 1
ATOM 9825 O O . HIS F 1 41 ? 0.691 30.526 -65.025 1.00 52.85 41 HIS F O 1
ATOM 9832 N N . THR F 1 42 ? 0.458 29.079 -63.328 1.00 52.10 42 THR F N 1
ATOM 9833 C CA . THR F 1 42 ? 1.376 28.131 -63.931 1.00 58.26 42 THR F CA 1
ATOM 9834 C C . THR F 1 42 ? 0.649 26.846 -64.280 1.00 54.64 42 THR F C 1
ATOM 9835 O O . THR F 1 42 ? 0.071 26.227 -63.385 1.00 52.04 42 THR F O 1
ATOM 9839 N N . PRO F 1 43 ? 0.596 26.438 -65.546 1.00 55.79 43 PRO F N 1
ATOM 9840 C CA . PRO F 1 43 ? -0.103 25.190 -65.887 1.00 63.41 43 PRO F CA 1
ATOM 9841 C C . PRO F 1 43 ? 0.332 24.060 -64.966 1.00 65.40 43 PRO F C 1
ATOM 9842 O O . PRO F 1 43 ? 1.528 23.775 -64.838 1.00 58.78 43 PRO F O 1
ATOM 9846 N N . GLY F 1 44 ? -0.638 23.423 -64.306 1.00 69.72 44 GLY F N 1
ATOM 9847 C CA . GLY F 1 44 ? -0.354 22.460 -63.263 1.00 66.81 44 GLY F CA 1
ATOM 9848 C C . GLY F 1 44 ? -0.424 23.049 -61.870 1.00 67.63 44 GLY F C 1
ATOM 9849 O O . GLY F 1 44 ? -0.176 22.329 -60.896 1.00 67.55 44 GLY F O 1
ATOM 9850 N N . ASP F 1 45 ? -0.806 24.328 -61.754 1.00 67.82 45 ASP F N 1
ATOM 9851 C CA . ASP F 1 45 ? -0.780 25.053 -60.487 1.00 67.03 45 ASP F CA 1
ATOM 9852 C C . ASP F 1 45 ? -1.916 24.634 -59.582 1.00 64.17 45 ASP F C 1
ATOM 9853 O O . ASP F 1 45 ? -1.782 24.678 -58.354 1.00 64.97 45 ASP F O 1
ATOM 9858 N N . GLY F 1 46 ? -3.004 24.163 -60.162 1.00 59.90 46 GLY F N 1
ATOM 9859 C CA . GLY F 1 46 ? -4.248 24.067 -59.442 1.00 67.01 46 GLY F CA 1
ATOM 9860 C C . GLY F 1 46 ? -5.222 25.116 -59.909 1.00 64.24 46 GLY F C 1
ATOM 9861 O O . GLY F 1 46 ? -6.392 25.090 -59.505 1.00 68.46 46 GLY F O 1
ATOM 9862 N N . GLY F 1 47 ? -4.752 26.073 -60.706 1.00 63.15 47 GLY F N 1
ATOM 9863 C CA . GLY F 1 47 ? -5.633 26.983 -61.398 1.00 67.06 47 GLY F CA 1
ATOM 9864 C C . GLY F 1 47 ? -6.172 28.084 -60.502 1.00 68.20 47 GLY F C 1
ATOM 9865 O O . GLY F 1 47 ? -5.627 28.387 -59.431 1.00 64.98 47 GLY F O 1
ATOM 9866 N N . HIS F 1 48 ? -7.248 28.723 -60.988 1.00 68.67 48 HIS F N 1
ATOM 9867 C CA . HIS F 1 48 ? -7.770 29.930 -60.348 1.00 66.36 48 HIS F CA 1
ATOM 9868 C C . HIS F 1 48 ? -8.374 29.617 -58.987 1.00 68.28 48 HIS F C 1
ATOM 9869 O O . HIS F 1 48 ? -8.400 30.486 -58.107 1.00 69.22 48 HIS F O 1
ATOM 9876 N N . LEU F 1 49 ? -8.897 28.396 -58.815 1.00 67.41 49 LEU F N 1
ATOM 9877 C CA . LEU F 1 49 ? -9.535 28.007 -57.563 1.00 68.82 49 LEU F CA 1
ATOM 9878 C C . LEU F 1 49 ? -8.538 27.876 -56.418 1.00 69.72 49 LEU F C 1
ATOM 9879 O O . LEU F 1 49 ? -8.953 27.849 -55.255 1.00 72.38 49 LEU F O 1
ATOM 9884 N N . SER F 1 50 ? -7.242 27.791 -56.715 1.00 67.55 50 SER F N 1
ATOM 9885 C CA . SER F 1 50 ? -6.222 27.707 -55.677 1.00 69.75 50 SER F CA 1
ATOM 9886 C C . SER F 1 50 ? -5.965 29.036 -54.957 1.00 69.47 50 SER F C 1
ATOM 9887 O O . SER F 1 50 ? -5.302 29.038 -53.913 1.00 69.57 50 SER F O 1
ATOM 9890 N N . VAL F 1 51 ? -6.430 30.161 -55.487 1.00 62.35 51 VAL F N 1
ATOM 9891 C CA . VAL F 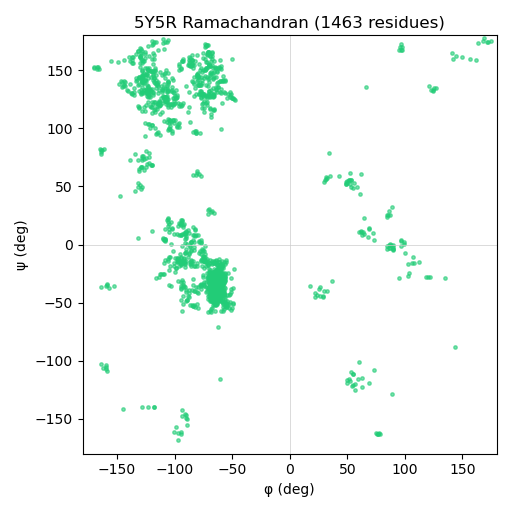1 51 ? -6.132 31.458 -54.887 1.00 68.18 51 VAL F CA 1
ATOM 9892 C C . VAL F 1 51 ? -6.960 31.672 -53.627 1.00 66.74 51 VAL F C 1
ATOM 9893 O O . VAL F 1 51 ? -8.186 31.526 -53.647 1.00 70.42 51 VAL F O 1
ATOM 9897 N N . VAL F 1 52 ? -6.297 32.013 -52.523 1.00 64.04 52 VAL F N 1
ATOM 9898 C CA . VAL F 1 52 ? -7.019 32.247 -51.274 1.00 71.55 52 VAL F CA 1
ATOM 9899 C C . VAL F 1 52 ? -7.375 33.719 -51.080 1.00 70.20 52 VAL F C 1
ATOM 9900 O O . VAL F 1 52 ? -8.548 34.088 -50.959 1.00 65.06 52 VAL F O 1
ATOM 9902 N N . ASP F 1 53 ? -6.369 34.570 -51.096 1.00 65.83 53 ASP F N 1
ATOM 9903 C CA . ASP F 1 53 ? -6.534 35.991 -50.854 1.00 69.67 53 ASP F CA 1
ATOM 9904 C C . ASP F 1 53 ? -5.302 36.611 -51.467 1.00 72.34 53 ASP F C 1
ATOM 9905 O O . ASP F 1 53 ? -4.437 35.898 -51.980 1.00 70.93 53 ASP F O 1
ATOM 9915 N N . GLU F 1 55 ? -2.445 37.951 -50.389 1.00 79.32 55 GLU F N 1
ATOM 9916 C CA . GLU F 1 55 ? -1.133 37.601 -49.911 1.00 76.65 55 GLU F CA 1
ATOM 9917 C C . GLU F 1 55 ? -0.642 36.401 -50.644 1.00 75.20 55 GLU F C 1
ATOM 9918 O O . GLU F 1 55 ? 0.544 36.266 -50.847 1.00 76.86 55 GLU F O 1
ATOM 9920 N N . HIS F 1 56 ? -1.566 35.533 -51.038 1.00 76.38 56 HIS F N 1
ATOM 9921 C CA . HIS F 1 56 ? -1.251 34.284 -51.726 1.00 70.90 56 HIS F CA 1
ATOM 9922 C C . HIS F 1 56 ? -0.998 34.481 -53.227 1.00 73.07 56 HIS F C 1
ATOM 9923 O O . HIS F 1 56 ? -0.084 33.902 -53.784 1.00 73.49 56 HIS F O 1
ATOM 9930 N N . TYR F 1 57 ? -1.794 35.316 -53.870 1.00 73.52 57 TYR F N 1
ATOM 9931 C CA . TYR F 1 57 ? -1.641 35.629 -55.286 1.00 71.48 57 TYR F CA 1
ATOM 9932 C C . TYR F 1 57 ? -0.389 36.472 -55.512 1.00 72.14 57 TYR F C 1
ATOM 9933 O O . TYR F 1 57 ? 0.237 36.359 -56.536 1.00 67.48 57 TYR F O 1
ATOM 9942 N N . THR F 1 58 ? -0.055 37.316 -54.529 1.00 76.28 58 THR F N 1
ATOM 9943 C CA . THR F 1 58 ? 1.082 38.253 -54.496 1.00 72.99 58 THR F CA 1
ATOM 9944 C C . THR F 1 58 ? 2.364 37.615 -54.043 1.00 75.10 58 THR F C 1
ATOM 9945 O O . THR F 1 58 ? 3.328 38.297 -53.666 1.00 74.38 58 THR F O 1
ATOM 9949 N N . ARG F 1 59 ? 2.389 36.300 -54.042 1.00 74.41 59 ARG F N 1
ATOM 9950 C CA . ARG F 1 59 ? 3.517 35.610 -53.475 1.00 76.67 59 ARG F CA 1
ATOM 9951 C C . ARG F 1 59 ? 4.742 35.423 -54.270 1.00 75.50 59 ARG F C 1
ATOM 9952 O O . ARG F 1 59 ? 5.806 35.747 -53.798 1.00 79.03 59 ARG F O 1
ATOM 9960 N N . PRO F 1 60 ? 4.568 34.838 -55.504 1.00 73.10 60 PRO F N 1
ATOM 9961 C CA . PRO F 1 60 ? 5.796 34.700 -56.287 1.00 77.31 60 PRO F CA 1
ATOM 9962 C C . PRO F 1 60 ? 6.618 35.990 -56.335 1.00 76.81 60 PRO F C 1
ATOM 9963 O O . PRO F 1 60 ? 7.818 35.934 -56.563 1.00 73.51 60 PRO F O 1
ATOM 9967 N N . VAL F 1 61 ? 5.955 37.115 -56.076 1.00 74.83 61 VAL F N 1
ATOM 9968 C CA . VAL F 1 61 ? 6.644 38.400 -55.944 1.00 73.52 61 VAL F CA 1
ATOM 9969 C C . VAL F 1 61 ? 7.208 38.627 -54.532 1.00 71.69 61 VAL F C 1
ATOM 9970 O O . VAL F 1 61 ? 8.182 39.362 -54.360 1.00 73.43 61 VAL F O 1
ATOM 9972 N N . ALA F 1 62 ? 6.543 38.156 -53.477 1.00 72.20 62 ALA F N 1
ATOM 9973 C CA . ALA F 1 62 ? 7.139 38.321 -52.151 1.00 71.74 62 ALA F CA 1
ATOM 9974 C C . ALA F 1 62 ? 8.442 37.531 -52.014 1.00 70.11 62 ALA F C 1
ATOM 9975 O O . ALA F 1 62 ? 9.382 37.995 -51.360 1.00 67.90 62 ALA F O 1
ATOM 9977 N N . ASP F 1 63 ? 8.519 36.337 -52.625 1.00 70.39 63 ASP F N 1
ATOM 9978 C CA . ASP F 1 63 ? 9.772 35.569 -52.631 1.00 72.19 63 ASP F CA 1
ATOM 9979 C C . ASP F 1 63 ? 10.933 36.387 -53.184 1.00 72.06 63 ASP F C 1
ATOM 9980 O O . ASP F 1 63 ? 12.057 36.315 -52.672 1.00 71.18 63 ASP F O 1
ATOM 9985 N N . ILE F 1 64 ? 10.702 37.111 -54.276 1.00 73.07 64 ILE F N 1
ATOM 9986 C CA . ILE F 1 64 ? 11.777 37.864 -54.912 1.00 67.55 64 ILE F CA 1
ATOM 9987 C C . ILE F 1 64 ? 12.213 39.064 -54.069 1.00 69.25 64 ILE F C 1
ATOM 9988 O O . ILE F 1 64 ? 13.413 39.336 -53.935 1.00 70.40 64 ILE F O 1
ATOM 9993 N N . LEU F 1 65 ? 11.254 39.810 -53.507 1.00 65.04 65 LEU F N 1
ATOM 9994 C CA . LEU F 1 65 ? 11.577 40.971 -52.681 1.00 65.14 65 LEU F CA 1
ATOM 9995 C C . LEU F 1 65 ? 12.430 40.586 -51.479 1.00 70.98 65 LEU F C 1
ATOM 9996 O O . LEU F 1 65 ? 13.252 41.387 -51.010 1.00 68.89 65 LEU F O 1
ATOM 10001 N N . ALA F 1 66 ? 12.218 39.378 -50.954 1.00 69.18 66 ALA F N 1
ATOM 10002 C CA . ALA F 1 66 ? 12.990 38.885 -49.820 1.00 66.37 66 ALA F CA 1
ATOM 10003 C C . ALA F 1 66 ? 14.463 38.724 -50.172 1.00 68.22 66 ALA F C 1
ATOM 10004 O O . ALA F 1 66 ? 15.345 39.068 -49.375 1.00 64.84 66 ALA F O 1
ATOM 10006 N N . ARG F 1 67 ? 14.748 38.194 -51.358 1.00 70.92 67 ARG F N 1
ATOM 10007 C CA . ARG F 1 67 ? 16.107 37.884 -51.773 1.00 68.15 67 ARG F CA 1
ATOM 10008 C C . ARG F 1 67 ? 16.785 39.032 -52.519 1.00 69.29 67 ARG F C 1
ATOM 10009 O O . ARG F 1 67 ? 17.886 38.836 -53.045 1.00 69.22 67 ARG F O 1
ATOM 10011 N N . ALA F 1 68 ? 16.175 40.222 -52.556 1.00 69.08 68 ALA F N 1
ATOM 10012 C CA . ALA F 1 68 ? 16.726 41.341 -53.318 1.00 71.40 68 ALA F CA 1
ATOM 10013 C C . ALA F 1 68 ? 17.868 42.021 -52.569 1.00 69.14 68 ALA F C 1
ATOM 10014 O O . ALA F 1 68 ? 17.790 42.250 -51.359 1.00 67.52 68 ALA F O 1
ATOM 10016 N N . GLU F 1 69 ? 18.930 42.354 -53.311 1.00 70.45 69 GLU F N 1
ATOM 10017 C CA . GLU F 1 69 ? 20.090 43.009 -52.711 1.00 70.28 69 GLU F CA 1
ATOM 10018 C C . GLU F 1 69 ? 19.761 44.432 -52.275 1.00 69.68 69 GLU F C 1
ATOM 10019 O O . GLU F 1 69 ? 20.114 44.848 -51.166 1.00 76.45 69 GLU F O 1
ATOM 10021 N N . GLY F 1 70 ? 19.087 45.196 -53.132 1.00 68.63 70 GLY F N 1
ATOM 10022 C CA . GLY F 1 70 ? 18.740 46.562 -52.796 1.00 68.83 70 GLY F CA 1
ATOM 10023 C C . GLY F 1 70 ? 17.251 46.836 -52.863 1.00 71.12 70 GLY F C 1
ATOM 10024 O O . GLY F 1 70 ? 16.436 46.004 -52.450 1.00 64.48 70 GLY F O 1
ATOM 10025 N N . GLN F 1 71 ? 16.899 48.014 -53.377 1.00 70.92 71 GLN F N 1
ATOM 10026 C CA . GLN F 1 71 ? 15.531 48.484 -53.558 1.00 69.91 71 GLN F CA 1
ATOM 10027 C C . GLN F 1 71 ? 14.970 47.966 -54.884 1.00 68.77 71 GLN F C 1
ATOM 10028 O O . GLN F 1 71 ? 15.711 47.635 -55.812 1.00 69.19 71 GLN F O 1
ATOM 10034 N N . SER F 1 72 ? 13.641 47.933 -54.975 1.00 66.83 72 SER F N 1
ATOM 10035 C CA . SER F 1 72 ? 12.940 47.288 -56.080 1.00 68.52 72 SER F CA 1
ATOM 10036 C C . SER F 1 72 ? 12.078 48.283 -56.850 1.00 64.49 72 SER F C 1
ATOM 10037 O O . SER F 1 72 ? 11.647 49.306 -56.310 1.00 66.51 72 SER F O 1
ATOM 10040 N N . ILE F 1 73 ? 11.911 48.028 -58.146 1.00 61.07 73 ILE F N 1
ATOM 10041 C CA . ILE F 1 73 ? 10.859 48.662 -58.931 1.00 58.86 73 ILE F CA 1
ATOM 10042 C C . ILE F 1 73 ? 9.814 47.614 -59.283 1.00 58.90 73 ILE F C 1
ATOM 10043 O O . ILE F 1 73 ? 10.139 46.551 -59.830 1.00 57.87 73 ILE F O 1
ATOM 10048 N N . LEU F 1 74 ? 8.561 47.931 -58.988 1.00 57.71 74 LEU F N 1
ATOM 10049 C CA . LEU F 1 74 ? 7.426 47.087 -59.321 1.00 58.24 74 LEU F CA 1
ATOM 10050 C C . LEU F 1 74 ? 6.622 47.764 -60.416 1.00 58.92 74 LEU F C 1
ATOM 10051 O O . LEU F 1 74 ? 6.212 48.921 -60.270 1.00 57.36 74 LEU F O 1
ATOM 10053 N N . LEU F 1 75 ? 6.372 47.040 -61.495 1.00 60.62 75 LEU F N 1
ATOM 10054 C CA . LEU F 1 75 ? 5.545 47.551 -62.570 1.00 58.10 75 LEU F CA 1
ATOM 10055 C C . LEU F 1 75 ? 4.294 46.705 -62.636 1.00 56.26 75 LEU F C 1
ATOM 10056 O O . LEU F 1 75 ? 4.366 45.469 -62.663 1.00 55.14 75 LEU F O 1
ATOM 10058 N N . GLY F 1 76 ? 3.149 47.374 -62.678 1.00 58.77 76 GLY F N 1
ATOM 10059 C CA . GLY F 1 76 ? 1.894 46.712 -62.898 1.00 59.93 76 GLY F CA 1
ATOM 10060 C C . GLY F 1 76 ? 1.327 47.156 -64.234 1.00 53.17 76 GLY F C 1
ATOM 10061 O O . GLY F 1 76 ? 1.184 48.349 -64.508 1.00 50.58 76 GLY F O 1
ATOM 10062 N N . HIS F 1 77 ? 0.885 46.177 -65.003 1.00 51.73 77 HIS F N 1
ATOM 10063 C CA . HIS F 1 77 ? 0.154 46.344 -66.238 1.00 54.33 77 HIS F CA 1
ATOM 10064 C C . HIS F 1 77 ? -1.300 45.813 -66.047 1.00 56.97 77 HIS F C 1
ATOM 10065 O O . HIS F 1 77 ? -1.504 44.650 -65.751 1.00 53.27 77 HIS F O 1
ATOM 10072 N N . SER F 1 78 ? -2.271 46.677 -66.294 1.00 57.48 78 SER F N 1
ATOM 10073 C CA . SER F 1 78 ? -3.697 46.387 -66.212 1.00 55.59 78 SER F CA 1
ATOM 10074 C C . SER F 1 78 ? -4.116 45.922 -64.842 1.00 55.55 78 SER F C 1
ATOM 10075 O O . SER F 1 78 ? -4.037 46.675 -63.906 1.00 54.11 78 SER F O 1
ATOM 10078 N N . LEU F 1 79 ? -4.574 44.685 -64.726 1.00 55.90 79 LEU F N 1
ATOM 10079 C CA . LEU F 1 79 ? -4.949 44.185 -63.417 1.00 59.43 79 LEU F CA 1
ATOM 10080 C C . LEU F 1 79 ? -3.702 43.877 -62.632 1.00 59.15 79 LEU F C 1
ATOM 10081 O O . LEU F 1 79 ? -3.780 43.607 -61.485 1.00 65.74 79 LEU F O 1
ATOM 10083 N N . GLY F 1 80 ? -2.557 43.905 -63.271 1.00 57.69 80 GLY F N 1
ATOM 10084 C CA . GLY F 1 80 ? -1.314 43.658 -62.581 1.00 59.19 80 GLY F CA 1
ATOM 10085 C C . GLY F 1 80 ? -1.160 44.799 -61.591 1.00 62.20 80 GLY F C 1
ATOM 10086 O O . GLY F 1 80 ? -0.560 44.629 -60.564 1.00 69.77 80 GLY F O 1
ATOM 10087 N N . GLY F 1 81 ? -1.736 45.949 -61.884 1.00 56.45 81 GLY F N 1
ATOM 10088 C CA . GLY F 1 81 ? -1.661 47.092 -61.007 1.00 58.03 81 GLY F CA 1
ATOM 10089 C C . GLY F 1 81 ? -2.241 46.862 -59.633 1.00 67.04 81 GLY F C 1
ATOM 10090 O O . GLY F 1 81 ? -1.728 47.402 -58.653 1.00 66.64 81 GLY F O 1
ATOM 10091 N N . ALA F 1 82 ? -3.306 46.064 -59.521 1.00 68.81 82 ALA F N 1
ATOM 10092 C CA . ALA F 1 82 ? -3.866 45.826 -58.184 1.00 70.29 82 ALA F CA 1
ATOM 10093 C C . ALA F 1 82 ? -2.831 45.125 -57.304 1.00 69.86 82 ALA F C 1
ATOM 10094 O O . ALA F 1 82 ? -2.588 45.481 -56.161 1.00 68.30 82 ALA F O 1
ATOM 10096 N N . SER F 1 83 ? -2.228 44.113 -57.870 1.00 66.60 83 SER F N 1
ATOM 10097 C CA . SER F 1 83 ? -1.233 43.378 -57.182 1.00 69.66 83 SER F CA 1
ATOM 10098 C C . SER F 1 83 ? -0.084 44.231 -56.709 1.00 71.18 83 SER F C 1
ATOM 10099 O O . SER F 1 83 ? 0.403 43.972 -55.653 1.00 76.67 83 SER F O 1
ATOM 10102 N N . ILE F 1 84 ? 0.388 45.214 -57.464 1.00 70.49 84 ILE F N 1
ATOM 10103 C CA . ILE F 1 84 ? 1.559 45.977 -57.018 1.00 72.16 84 ILE F CA 1
ATOM 10104 C C . ILE F 1 84 ? 1.175 46.936 -55.898 1.00 71.78 84 ILE F C 1
ATOM 10105 O O . ILE F 1 84 ? 1.989 47.226 -55.011 1.00 68.54 84 ILE F O 1
ATOM 10110 N N . SER F 1 85 ? -0.051 47.456 -55.923 1.00 70.73 85 SER F N 1
ATOM 10111 C CA . SER F 1 85 ? -0.509 48.295 -54.827 1.00 75.07 85 SER F CA 1
ATOM 10112 C C . SER F 1 85 ? -0.549 47.497 -53.530 1.00 73.74 85 SER F C 1
ATOM 10113 O O . SER F 1 85 ? -0.073 47.954 -52.482 1.00 74.39 85 SER F O 1
ATOM 10116 N N . TRP F 1 86 ? -1.090 46.279 -53.599 1.00 76.39 86 TRP F N 1
ATOM 10117 C CA . TRP F 1 86 ? -1.119 45.386 -52.447 1.00 77.40 86 TRP F CA 1
ATOM 10118 C C . TRP F 1 86 ? 0.295 45.057 -51.970 1.00 79.72 86 TRP F C 1
ATOM 10119 O O . TRP F 1 86 ? 0.592 45.143 -50.771 1.00 81.25 86 TRP F O 1
ATOM 10130 N N . LEU F 1 87 ? 1.191 44.712 -52.904 1.00 78.01 87 LEU F N 1
ATOM 10131 C CA . LEU F 1 87 ? 2.571 44.389 -52.548 1.00 76.80 87 LEU F CA 1
ATOM 10132 C C . LEU F 1 87 ? 3.287 45.585 -51.932 1.00 73.81 87 LEU F C 1
ATOM 10133 O O . LEU F 1 87 ? 4.190 45.409 -51.105 1.00 72.83 87 LEU F O 1
ATOM 10135 N N . ALA F 1 88 ? 2.914 46.800 -52.344 1.00 72.52 88 ALA F N 1
ATOM 10136 C CA . ALA F 1 88 ? 3.571 48.004 -51.847 1.00 73.30 88 ALA F CA 1
ATOM 10137 C C . ALA F 1 88 ? 3.365 48.196 -50.354 1.00 71.88 88 ALA F C 1
ATOM 10138 O O . ALA F 1 88 ? 4.263 48.677 -49.658 1.00 71.50 88 ALA F O 1
ATOM 10140 N N . GLN F 1 89 ? 2.180 47.884 -49.842 1.00 72.64 89 GLN F N 1
ATOM 10141 C CA . GLN F 1 89 ? 1.974 48.147 -48.426 1.00 74.03 89 GLN F CA 1
ATOM 10142 C C . GLN F 1 89 ? 2.702 47.141 -47.533 1.00 73.93 89 GLN F C 1
ATOM 10143 O O . GLN F 1 89 ? 3.170 47.506 -46.448 1.00 68.83 89 GLN F O 1
ATOM 10149 N N . HIS F 1 90 ? 2.800 45.878 -47.955 1.00 73.52 90 HIS F N 1
ATOM 10150 C CA . HIS F 1 90 ? 3.352 44.833 -47.097 1.00 75.55 90 HIS F CA 1
ATOM 10151 C C . HIS F 1 90 ? 4.853 44.648 -47.290 1.00 74.55 90 HIS F C 1
ATOM 10152 O O . HIS F 1 90 ? 5.501 43.998 -46.463 1.00 71.65 90 HIS F O 1
ATOM 10159 N N . HIS F 1 91 ? 5.408 45.201 -48.369 1.00 74.13 91 HIS F N 1
ATOM 10160 C CA . HIS F 1 91 ? 6.855 45.257 -48.575 1.00 70.87 91 HIS F CA 1
ATOM 10161 C C . HIS F 1 91 ? 7.258 46.697 -48.903 1.00 72.60 91 HIS F C 1
ATOM 10162 O O . HIS F 1 91 ? 7.961 46.946 -49.881 1.00 72.94 91 HIS F O 1
ATOM 10169 N N . PRO F 1 92 ? 6.808 47.683 -48.104 1.00 70.84 92 PRO F N 1
ATOM 10170 C CA . PRO F 1 92 ? 7.069 49.090 -48.469 1.00 71.87 92 PRO F CA 1
ATOM 10171 C C . PRO F 1 92 ? 8.528 49.505 -48.387 1.00 72.32 92 PRO F C 1
ATOM 10172 O O . PRO F 1 92 ? 8.970 50.343 -49.184 1.00 71.96 92 PRO F O 1
ATOM 10176 N N . ASP F 1 93 ? 9.292 48.953 -47.443 1.00 74.22 93 ASP F N 1
ATOM 10177 C CA . ASP F 1 93 ? 10.704 49.294 -47.335 1.00 73.90 93 ASP F CA 1
ATOM 10178 C C . ASP F 1 93 ? 11.537 48.716 -48.472 1.00 75.22 93 ASP F C 1
ATOM 10179 O O . ASP F 1 93 ? 12.619 49.239 -48.752 1.00 72.71 93 ASP F O 1
ATOM 10181 N N . LYS F 1 94 ? 11.016 47.715 -49.184 1.00 75.44 94 LYS F N 1
ATOM 10182 C CA . LYS F 1 94 ? 11.745 47.007 -50.232 1.00 76.77 94 LYS F CA 1
ATOM 10183 C C . LYS F 1 94 ? 11.466 47.558 -51.624 1.00 74.37 94 LYS F C 1
ATOM 10184 O O . LYS F 1 94 ? 12.193 47.219 -52.565 1.00 71.70 94 LYS F O 1
ATOM 10186 N N . VAL F 1 95 ? 10.425 48.371 -51.776 1.00 72.89 95 VAL F N 1
ATOM 10187 C CA . VAL F 1 95 ? 10.000 48.902 -53.066 1.00 69.47 95 VAL F CA 1
ATOM 10188 C C . VAL F 1 95 ? 10.457 50.348 -53.178 1.00 66.02 95 VAL F C 1
ATOM 10189 O O . VAL F 1 95 ? 10.091 51.199 -52.358 1.00 65.10 95 VAL F O 1
ATOM 10193 N N . ALA F 1 96 ? 11.255 50.620 -54.202 1.00 67.41 96 ALA F N 1
ATOM 10194 C CA . ALA F 1 96 ? 11.701 51.971 -54.479 1.00 67.71 96 ALA F CA 1
ATOM 10195 C C . ALA F 1 96 ? 10.778 52.707 -55.428 1.00 63.35 96 ALA F C 1
ATOM 10196 O O . ALA F 1 96 ? 10.806 53.940 -55.462 1.00 61.59 96 ALA F O 1
ATOM 10198 N N . GLY F 1 97 ? 9.955 51.986 -56.183 1.00 65.41 97 GLY F N 1
ATOM 10199 C CA . GLY F 1 97 ? 9.071 52.617 -57.137 1.00 60.36 97 GLY F CA 1
ATOM 10200 C C . GLY F 1 97 ? 8.020 51.677 -57.683 1.00 57.81 97 GLY F C 1
ATOM 10201 O O . GLY F 1 97 ? 8.240 50.466 -57.809 1.00 49.27 97 GLY F O 1
ATOM 10202 N N . LEU F 1 98 ? 6.880 52.250 -58.049 1.00 57.29 98 LEU F N 1
ATOM 10203 C CA . LEU F 1 98 ? 5.752 51.514 -58.594 1.00 56.60 98 LEU F CA 1
ATOM 10204 C C . LEU F 1 98 ? 5.443 52.060 -59.977 1.00 58.06 98 LEU F C 1
ATOM 10205 O O . LEU F 1 98 ? 5.348 53.280 -60.167 1.00 53.71 98 LEU F O 1
ATOM 10207 N N . ILE F 1 99 ? 5.287 51.155 -60.936 1.00 59.58 99 ILE F N 1
ATOM 10208 C CA . ILE F 1 99 ? 4.971 51.513 -62.312 1.00 59.68 99 ILE F CA 1
ATOM 10209 C C . ILE F 1 99 ? 3.594 50.980 -62.657 1.00 59.40 99 ILE F C 1
ATOM 10210 O O . ILE F 1 99 ? 3.342 49.769 -62.575 1.00 57.04 99 ILE F O 1
ATOM 10215 N N . TYR F 1 100 ? 2.706 51.898 -63.043 1.00 58.95 100 TYR F N 1
ATOM 10216 C CA . TYR F 1 100 ? 1.356 51.567 -63.488 1.00 58.39 100 TYR F CA 1
ATOM 10217 C C . TYR F 1 100 ? 1.351 51.716 -65.001 1.00 49.63 100 TYR F C 1
ATOM 10218 O O . TYR F 1 100 ? 1.250 52.822 -65.537 1.00 45.52 100 TYR F O 1
ATOM 10227 N N . LEU F 1 101 ? 1.454 50.580 -65.679 1.00 49.12 101 LEU F N 1
ATOM 10228 C CA . LEU F 1 101 ? 1.551 50.513 -67.129 1.00 48.70 101 LEU F CA 1
ATOM 10229 C C . LEU F 1 101 ? 0.139 50.224 -67.627 1.00 48.82 101 LEU F C 1
ATOM 10230 O O . LEU F 1 101 ? -0.312 49.075 -67.580 1.00 48.36 101 LEU F O 1
ATOM 10235 N N . THR F 1 102 ? -0.542 51.269 -68.125 1.00 43.37 102 THR F N 1
ATOM 10236 C CA . THR F 1 102 ? -1.972 51.248 -68.452 1.00 49.43 102 THR F CA 1
ATOM 10237 C C . THR F 1 102 ? -2.723 50.320 -67.501 1.00 47.50 102 THR F C 1
ATOM 10238 O O . THR F 1 102 ? -3.364 49.349 -67.920 1.00 45.74 102 THR F O 1
ATOM 10242 N N . ALA F 1 103 ? -2.615 50.596 -66.206 1.00 50.18 103 ALA F N 1
ATOM 10243 C CA . ALA F 1 103 ? -3.039 49.655 -65.185 1.00 53.40 103 ALA F CA 1
ATOM 10244 C C . ALA F 1 103 ? -4.163 50.241 -64.351 1.00 55.30 103 ALA F C 1
ATOM 10245 O O . ALA F 1 103 ? -4.347 51.461 -64.294 1.00 56.36 103 ALA F O 1
ATOM 10247 N N . VAL F 1 104 ? -4.913 49.365 -63.679 1.00 58.39 104 VAL F N 1
ATOM 10248 C CA . VAL F 1 104 ? -5.924 49.888 -62.770 1.00 59.67 104 VAL F CA 1
ATOM 10249 C C . VAL F 1 104 ? -5.211 50.408 -61.531 1.00 57.61 104 VAL F C 1
ATOM 10250 O O . VAL F 1 104 ? -4.526 49.660 -60.820 1.00 56.97 104 VAL F O 1
ATOM 10254 N N . LEU F 1 105 ? -5.340 51.707 -61.300 1.00 52.35 105 LEU F N 1
ATOM 10255 C CA . LEU F 1 105 ? -4.724 52.417 -60.190 1.00 52.74 105 LEU F CA 1
ATOM 10256 C C . LEU F 1 105 ? -5.858 53.018 -59.368 1.00 59.79 105 LEU F C 1
ATOM 10257 O O . LEU F 1 105 ? -6.427 54.057 -59.733 1.00 53.70 105 LEU F O 1
ATOM 10262 N N . THR F 1 106 ? -6.160 52.377 -58.244 1.00 63.30 106 THR F N 1
ATOM 10263 C CA . THR F 1 106 ? -7.278 52.747 -57.392 1.00 62.74 106 THR F CA 1
ATOM 10264 C C . THR F 1 106 ? -6.783 53.445 -56.133 1.00 67.11 106 THR F C 1
ATOM 10265 O O . THR F 1 106 ? -5.710 53.132 -55.604 1.00 68.55 106 THR F O 1
ATOM 10269 N N . ALA F 1 107 ? -7.599 54.378 -55.645 1.00 63.79 107 ALA F N 1
ATOM 10270 C CA . ALA F 1 107 ? -7.304 55.083 -54.412 1.00 69.00 107 ALA F CA 1
ATOM 10271 C C . ALA F 1 107 ? -7.340 54.091 -53.242 1.00 70.05 107 ALA F C 1
ATOM 10272 O O . ALA F 1 107 ? -7.934 53.016 -53.355 1.00 69.00 107 ALA F O 1
ATOM 10274 N N . PRO F 1 108 ? -6.687 54.405 -52.120 1.00 68.39 108 PRO F N 1
ATOM 10275 C CA . PRO F 1 108 ? -6.734 53.485 -50.980 1.00 65.79 108 PRO F CA 1
ATOM 10276 C C . PRO F 1 108 ? -8.170 53.227 -50.546 1.00 66.69 108 PRO F C 1
ATOM 10277 O O . PRO F 1 108 ? -8.966 54.158 -50.377 1.00 61.42 108 PRO F O 1
ATOM 10281 N N . GLY F 1 109 ? -8.496 51.944 -50.384 1.00 67.16 109 GLY F N 1
ATOM 10282 C CA . GLY F 1 109 ? -9.814 51.509 -49.989 1.00 66.18 109 GLY F CA 1
ATOM 10283 C C . GLY F 1 109 ? -10.773 51.251 -51.129 1.00 67.48 109 GLY F C 1
ATOM 10284 O O . GLY F 1 109 ? -11.929 50.894 -50.871 1.00 63.94 109 GLY F O 1
ATOM 10285 N N . VAL F 1 110 ? -10.336 51.446 -52.374 1.00 69.33 110 VAL F N 1
ATOM 10286 C CA . VAL F 1 110 ? -11.154 51.284 -53.574 1.00 65.64 110 VAL F CA 1
ATOM 10287 C C . VAL F 1 110 ? -10.696 50.038 -54.329 1.00 68.93 110 VAL F C 1
ATOM 10288 O O . VAL F 1 110 ? -9.492 49.783 -54.449 1.00 67.49 110 VAL F O 1
ATOM 10292 N N . THR F 1 111 ? -11.661 49.247 -54.827 1.00 66.57 111 THR F N 1
ATOM 10293 C CA . THR F 1 111 ? -11.359 48.043 -55.596 1.00 66.91 111 THR F CA 1
ATOM 10294 C C . THR F 1 111 ? -11.192 48.354 -57.080 1.00 66.71 111 THR F C 1
ATOM 10295 O O . THR F 1 111 ? -11.555 49.438 -57.557 1.00 64.31 111 THR F O 1
ATOM 10299 N N . PRO F 1 112 ? -10.555 47.446 -57.826 1.00 68.72 112 PRO F N 1
ATOM 10300 C CA . PRO F 1 112 ? -10.568 47.575 -59.289 1.00 67.54 112 PRO F CA 1
ATOM 10301 C C . PRO F 1 112 ? -11.977 47.613 -59.838 1.00 65.52 112 PRO F C 1
ATOM 10302 O O . PRO F 1 112 ? -12.225 48.249 -60.874 1.00 61.70 112 PRO F O 1
ATOM 10306 N N . GLU F 1 113 ? -12.913 46.965 -59.136 1.00 66.42 113 GLU F N 1
ATOM 10307 C CA . GLU F 1 113 ? -14.278 46.830 -59.622 1.00 64.23 113 GLU F CA 1
ATOM 10308 C C . GLU F 1 113 ? -14.899 48.183 -59.922 1.00 60.61 113 GLU F C 1
ATOM 10309 O O . GLU F 1 113 ? -15.733 48.289 -60.827 1.00 61.16 113 GLU F O 1
ATOM 10315 N N . THR F 1 114 ? -14.451 49.232 -59.229 1.00 58.63 114 THR F N 1
ATOM 10316 C CA . THR F 1 114 ? -14.982 50.573 -59.448 1.00 58.17 114 THR F CA 1
ATOM 10317 C C . THR F 1 114 ? -14.835 51.018 -60.901 1.00 58.95 114 THR F C 1
ATOM 10318 O O . THR F 1 114 ? -15.775 51.557 -61.496 1.00 58.89 114 THR F O 1
ATOM 10322 N N . PHE F 1 115 ? -13.667 50.780 -61.500 1.00 59.30 115 PHE F N 1
ATOM 10323 C CA . PHE F 1 115 ? -13.402 51.246 -62.856 1.00 55.29 115 PHE F CA 1
ATOM 10324 C C . PHE F 1 115 ? -13.622 50.179 -63.921 1.00 49.07 115 PHE F C 1
ATOM 10325 O O . PHE F 1 115 ? -13.732 50.517 -65.102 1.00 48.16 115 PHE F O 1
ATOM 10333 N N . VAL F 1 116 ? -13.755 48.917 -63.539 1.00 53.77 116 VAL F N 1
ATOM 10334 C CA . VAL F 1 116 ? -14.013 47.893 -64.539 1.00 48.41 116 VAL F CA 1
ATOM 10335 C C . VAL F 1 116 ? -15.472 47.942 -64.976 1.00 47.19 116 VAL F C 1
ATOM 10336 O O . VAL F 1 116 ? -15.784 47.796 -66.163 1.00 45.64 116 VAL F O 1
ATOM 10340 N N . LEU F 1 117 ? -16.386 48.201 -64.030 1.00 53.09 117 LEU F N 1
ATOM 10341 C CA . LEU F 1 117 ? -17.838 48.261 -64.120 1.00 51.16 117 LEU F CA 1
ATOM 10342 C C . LEU F 1 117 ? -18.305 49.644 -64.572 1.00 49.34 117 LEU F C 1
ATOM 10343 O O . LEU F 1 117 ? -17.612 50.644 -64.360 1.00 44.99 117 LEU F O 1
ATOM 10348 N N . PRO F 1 118 ? -19.480 49.721 -65.197 1.00 48.92 118 PRO F N 1
ATOM 10349 C CA . PRO F 1 118 ? -19.979 51.023 -65.656 1.00 44.42 118 PRO F CA 1
ATOM 10350 C C . PRO F 1 118 ? -20.215 51.950 -64.477 1.00 42.09 118 PRO F C 1
ATOM 10351 O O . PRO F 1 118 ? -20.593 51.514 -63.391 1.00 46.04 118 PRO F O 1
ATOM 10355 N N . GLY F 1 119 ? -20.028 53.239 -64.714 1.00 37.85 119 GLY F N 1
ATOM 10356 C CA . GLY F 1 119 ? -20.161 54.224 -63.661 1.00 38.07 119 GLY F CA 1
ATOM 10357 C C . GLY F 1 119 ? -19.763 55.593 -64.171 1.00 46.39 119 GLY F C 1
ATOM 10358 O O . GLY F 1 119 ? -19.367 55.760 -65.331 1.00 49.36 119 GLY F O 1
ATOM 10359 N N . GLU F 1 120 ? -19.942 56.587 -63.299 1.00 47.59 120 GLU F N 1
ATOM 10360 C CA . GLU F 1 120 ? -19.632 57.975 -63.648 1.00 44.98 120 GLU F CA 1
ATOM 10361 C C . GLU F 1 120 ? -18.774 58.689 -62.607 1.00 51.98 120 GLU F C 1
ATOM 10362 O O . GLU F 1 120 ? -18.904 58.419 -61.411 1.00 52.73 120 GLU F O 1
ATOM 10368 N N . PRO F 1 121 ? -17.852 59.567 -63.057 1.00 54.76 121 PRO F N 1
ATOM 10369 C CA . PRO F 1 121 ? -17.522 59.813 -64.465 1.00 53.64 121 PRO F CA 1
ATOM 10370 C C . PRO F 1 121 ? -16.337 58.943 -64.934 1.00 51.72 121 PRO F C 1
ATOM 10371 O O . PRO F 1 121 ? -15.573 58.418 -64.115 1.00 45.94 121 PRO F O 1
ATOM 10375 N N . ASN F 1 122 ? -16.246 58.733 -66.243 1.00 48.95 122 ASN F N 1
ATOM 10376 C CA . ASN F 1 122 ? -15.099 58.086 -66.869 1.00 38.00 122 ASN F CA 1
ATOM 10377 C C . ASN F 1 122 ? -14.772 56.737 -66.222 1.00 44.89 122 ASN F C 1
ATOM 10378 O O . ASN F 1 122 ? -13.658 56.490 -65.757 1.00 47.98 122 ASN F O 1
ATOM 10383 N N . ARG F 1 123 ? -15.764 55.855 -66.186 1.00 35.86 123 ARG F N 1
ATOM 10384 C CA . ARG F 1 123 ? -15.533 54.527 -65.650 1.00 41.33 123 ARG F CA 1
ATOM 10385 C C . ARG F 1 123 ? -16.011 53.480 -66.632 1.00 38.41 123 ARG F C 1
ATOM 10386 O O . ARG F 1 123 ? -16.885 53.735 -67.461 1.00 41.99 123 ARG F O 1
ATOM 10394 N N . GLY F 1 124 ? -15.367 52.330 -66.599 1.00 37.48 124 GLY F N 1
ATOM 10395 C CA . GLY F 1 124 ? -15.897 51.252 -67.393 1.00 42.82 124 GLY F CA 1
ATOM 10396 C C . GLY F 1 124 ? -14.947 50.716 -68.428 1.00 34.57 124 GLY F C 1
ATOM 10397 O O . GLY F 1 124 ? -14.262 51.483 -69.109 1.00 41.99 124 GLY F O 1
ATOM 10398 N N . THR F 1 125 ? -14.885 49.395 -68.541 1.00 35.15 125 THR F N 1
ATOM 10399 C CA . THR F 1 125 ? -14.200 48.727 -69.635 1.00 35.09 125 THR F CA 1
ATOM 10400 C C . THR F 1 125 ? -15.229 47.844 -70.332 1.00 41.59 125 THR F C 1
ATOM 10401 O O . THR F 1 125 ? -15.180 46.607 -70.231 1.00 44.90 125 THR F O 1
ATOM 10405 N N . PRO F 1 126 ? -16.199 48.450 -71.031 1.00 36.47 126 PRO F N 1
ATOM 10406 C CA . PRO F 1 126 ? -17.302 47.644 -71.585 1.00 39.20 126 PRO F CA 1
ATOM 10407 C C . PRO F 1 126 ? -16.830 46.656 -72.614 1.00 42.83 126 PRO F C 1
ATOM 10408 O O . PRO F 1 126 ? -17.460 45.605 -72.791 1.00 37.33 126 PRO F O 1
ATOM 10412 N N . HIS F 1 127 ? -15.724 46.965 -73.294 1.00 44.34 127 HIS F N 1
ATOM 10413 C CA . HIS F 1 127 ? -15.122 45.989 -74.187 1.00 44.11 127 HIS F CA 1
ATOM 10414 C C . HIS F 1 127 ? -14.678 44.768 -73.400 1.00 40.32 127 HIS F C 1
ATOM 10415 O O . HIS F 1 127 ? -14.906 43.630 -73.823 1.00 48.16 127 HIS F O 1
ATOM 10422 N N . ALA F 1 128 ? -14.078 44.986 -72.228 1.00 43.55 128 ALA F N 1
ATOM 10423 C CA . ALA F 1 128 ? -13.608 43.864 -71.421 1.00 43.27 128 ALA F CA 1
ATOM 10424 C C . ALA F 1 128 ? -14.769 43.022 -70.900 1.00 46.17 128 ALA F C 1
ATOM 10425 O O . ALA F 1 128 ? -14.771 41.793 -71.055 1.00 48.68 128 ALA F O 1
ATOM 10427 N N . LEU F 1 129 ? -15.790 43.663 -70.315 1.00 49.67 129 LEU F N 1
ATOM 10428 C CA . LEU F 1 129 ? -16.904 42.887 -69.771 1.00 46.11 129 LEU F CA 1
ATOM 10429 C C . LEU F 1 129 ? -17.623 42.131 -70.875 1.00 51.35 129 LEU F C 1
ATOM 10430 O O . LEU F 1 129 ? -18.081 40.995 -70.668 1.00 51.60 129 LEU F O 1
ATOM 10435 N N . ASP F 1 130 ? -17.643 42.700 -72.077 1.00 44.60 130 ASP F N 1
ATOM 10436 C CA . ASP F 1 130 ? -18.318 42.024 -73.171 1.00 46.90 130 ASP F CA 1
ATOM 10437 C C . ASP F 1 130 ? -17.573 40.767 -73.574 1.00 45.22 130 ASP F C 1
ATOM 10438 O O . ASP F 1 130 ? -18.190 39.789 -74.014 1.00 46.83 130 ASP F O 1
ATOM 10443 N N . LEU F 1 131 ? -16.248 40.795 -73.493 1.00 48.08 131 LEU F N 1
ATOM 10444 C CA . LEU F 1 131 ? -15.435 39.676 -73.935 1.00 48.46 131 LEU F CA 1
ATOM 10445 C C . LEU F 1 131 ? -14.955 38.792 -72.786 1.00 52.99 131 LEU F C 1
ATOM 10446 O O . LEU F 1 131 ? -14.617 37.624 -73.027 1.00 56.18 131 LEU F O 1
ATOM 10451 N N . ILE F 1 132 ? -14.973 39.291 -71.548 1.00 49.37 132 ILE F N 1
ATOM 10452 C CA . ILE F 1 132 ? -14.523 38.529 -70.383 1.00 56.15 132 ILE F CA 1
ATOM 10453 C C . ILE F 1 132 ? -15.732 38.254 -69.503 1.00 56.44 132 ILE F C 1
ATOM 10454 O O . ILE F 1 132 ? -16.369 39.190 -69.008 1.00 58.56 132 ILE F O 1
ATOM 10459 N N . GLN F 1 133 ? -16.031 36.969 -69.288 1.00 59.01 133 GLN F N 1
ATOM 10460 C CA . GLN F 1 133 ? -17.264 36.543 -68.649 1.00 58.61 133 GLN F CA 1
ATOM 10461 C C . GLN F 1 133 ? -17.003 35.743 -67.372 1.00 63.50 133 GLN F C 1
ATOM 10462 O O . GLN F 1 133 ? -16.069 34.929 -67.335 1.00 58.43 133 GLN F O 1
ATOM 10468 N N . PRO F 1 134 ? -17.846 35.893 -66.341 1.00 66.94 134 PRO F N 1
ATOM 10469 C CA . PRO F 1 134 ? -17.621 35.157 -65.087 1.00 61.06 134 PRO F CA 1
ATOM 10470 C C . PRO F 1 134 ? -17.955 33.675 -65.193 1.00 60.47 134 PRO F C 1
ATOM 10471 O O . PRO F 1 134 ? -18.816 33.254 -65.967 1.00 62.04 134 PRO F O 1
ATOM 10475 N N . VAL F 1 135 ? -17.242 32.875 -64.396 1.00 64.59 135 VAL F N 1
ATOM 10476 C CA . VAL F 1 135 ? -17.467 31.437 -64.310 1.00 68.47 135 VAL F CA 1
ATOM 10477 C C . VAL F 1 135 ? -17.431 31.058 -62.839 1.00 71.95 135 VAL F C 1
ATOM 10478 O O . VAL F 1 135 ? -16.943 31.815 -61.996 1.00 70.65 135 VAL F O 1
ATOM 10482 N N . ASP F 1 136 ? -17.994 29.884 -62.536 1.00 75.45 136 ASP F N 1
ATOM 10483 C CA . ASP F 1 136 ? -17.901 29.289 -61.201 1.00 75.31 136 ASP F CA 1
ATOM 10484 C C . ASP F 1 136 ? -18.356 30.255 -60.112 1.00 75.68 136 ASP F C 1
ATOM 10485 O O . ASP F 1 136 ? -17.617 30.531 -59.168 1.00 77.39 136 ASP F O 1
ATOM 10490 N N . GLU F 1 137 ? -19.583 30.771 -60.243 1.00 72.59 137 GLU F N 1
ATOM 10491 C CA . GLU F 1 137 ? -20.210 31.625 -59.225 1.00 75.78 137 GLU F CA 1
ATOM 10492 C C . GLU F 1 137 ? -19.424 32.917 -58.982 1.00 74.38 137 GLU F C 1
ATOM 10493 O O . GLU F 1 137 ? -18.857 33.117 -57.903 1.00 72.73 137 GLU F O 1
ATOM 10499 N N . GLY F 1 138 ? -19.288 33.725 -60.035 1.00 77.03 138 GLY F N 1
ATOM 10500 C CA . GLY F 1 138 ? -18.724 35.047 -59.795 1.00 77.13 138 GLY F CA 1
ATOM 10501 C C . GLY F 1 138 ? -17.302 34.982 -59.310 1.00 74.92 138 GLY F C 1
ATOM 10502 O O . GLY F 1 138 ? -16.827 35.901 -58.632 1.00 63.91 138 GLY F O 1
ATOM 10503 N N . ARG F 1 139 ? -16.632 33.866 -59.607 1.00 73.34 139 ARG F N 1
ATOM 10504 C CA . ARG F 1 139 ? -15.389 33.467 -58.973 1.00 75.65 139 ARG F CA 1
ATOM 10505 C C . ARG F 1 139 ? -14.337 33.059 -60.004 1.00 77.60 139 ARG F C 1
ATOM 10506 O O . ARG F 1 139 ? -13.258 32.587 -59.627 1.00 77.19 139 ARG F O 1
ATOM 10514 N N . GLY F 1 140 ? -14.616 33.226 -61.292 1.00 76.47 140 GLY F N 1
ATOM 10515 C CA . GLY F 1 140 ? -13.606 33.002 -62.311 1.00 70.74 140 GLY F CA 1
ATOM 10516 C C . GLY F 1 140 ? -13.933 33.807 -63.545 1.00 66.84 140 GLY F C 1
ATOM 10517 O O . GLY F 1 140 ? -15.083 34.196 -63.761 1.00 68.97 140 GLY F O 1
ATOM 10518 N N . LEU F 1 141 ? -12.907 34.068 -64.355 1.00 64.13 141 LEU F N 1
ATOM 10519 C CA . LEU F 1 141 ? -13.075 34.807 -65.601 1.00 62.02 141 LEU F CA 1
ATOM 10520 C C . LEU F 1 141 ? -12.451 34.054 -66.767 1.00 61.95 141 LEU F C 1
ATOM 10521 O O . LEU F 1 141 ? -11.390 33.436 -66.635 1.00 62.64 141 LEU F O 1
ATOM 10526 N N . GLN F 1 142 ? -13.142 34.080 -67.901 1.00 61.65 142 GLN F N 1
ATOM 10527 C CA . GLN F 1 142 ? -12.736 33.307 -69.063 1.00 61.06 142 GLN F CA 1
ATOM 10528 C C . GLN F 1 142 ? -13.088 34.052 -70.344 1.00 59.35 142 GLN F C 1
ATOM 10529 O O . GLN F 1 142 ? -14.146 34.678 -70.436 1.00 56.94 142 GLN F O 1
ATOM 10535 N N . ALA F 1 143 ? -12.189 33.989 -71.323 1.00 61.74 143 ALA F N 1
ATOM 10536 C CA . ALA F 1 143 ? -12.413 34.643 -72.605 1.00 60.70 143 ALA F CA 1
ATOM 10537 C C . ALA F 1 143 ? -13.518 33.951 -73.400 1.00 57.65 143 ALA F C 1
ATOM 10538 O O . ALA F 1 143 ? -13.650 32.722 -73.391 1.00 53.85 143 ALA F O 1
ATOM 10540 N N . ASP F 1 144 ? -14.269 34.745 -74.157 1.00 54.04 144 ASP F N 1
ATOM 10541 C CA . ASP F 1 144 ? -15.314 34.176 -74.999 1.00 55.57 144 ASP F CA 1
ATOM 10542 C C . ASP F 1 144 ? -14.656 33.653 -76.266 1.00 49.97 144 ASP F C 1
ATOM 10543 O O . ASP F 1 144 ? -14.479 34.382 -77.241 1.00 50.62 144 ASP F O 1
ATOM 10548 N N . PHE F 1 145 ? -14.352 32.366 -76.281 1.00 51.02 145 PHE F N 1
ATOM 10549 C CA . PHE F 1 145 ? -13.631 31.809 -77.411 1.00 51.91 145 PHE F CA 1
ATOM 10550 C C . PHE F 1 145 ? -14.528 31.593 -78.621 1.00 51.81 145 PHE F C 1
ATOM 10551 O O . PHE F 1 145 ? -14.065 31.028 -79.618 1.00 48.61 145 PHE F O 1
ATOM 10559 N N . SER F 1 146 ? -15.802 32.004 -78.551 1.00 53.11 146 SER F N 1
ATOM 10560 C CA . SER F 1 146 ? -16.635 32.052 -79.745 1.00 50.15 146 SER F CA 1
ATOM 10561 C C . SER F 1 146 ? -16.300 33.236 -80.639 1.00 43.99 146 SER F C 1
ATOM 10562 O O . SER F 1 146 ? -16.711 33.234 -81.804 1.00 43.57 146 SER F O 1
ATOM 10565 N N . ARG F 1 147 ? -15.536 34.215 -80.136 1.00 36.72 147 ARG F N 1
ATOM 10566 C CA . ARG F 1 147 ? -15.191 35.436 -80.869 1.00 45.23 147 ARG F CA 1
ATOM 10567 C C . ARG F 1 147 ? -13.675 35.647 -80.815 1.00 44.02 147 ARG F C 1
ATOM 10568 O O . ARG F 1 147 ? -13.174 36.591 -80.200 1.00 40.73 147 ARG F O 1
ATOM 10576 N N . LEU F 1 148 ? -12.947 34.738 -81.461 1.00 48.57 148 LEU F N 1
ATOM 10577 C CA . LEU F 1 148 ? -11.490 34.763 -81.389 1.00 47.88 148 LEU F CA 1
ATOM 10578 C C . LEU F 1 148 ? -10.914 36.029 -82.012 1.00 47.77 148 LEU F C 1
ATOM 10579 O O . LEU F 1 148 ? -9.991 36.640 -81.450 1.00 42.30 148 LEU F O 1
ATOM 10584 N N . GLU F 1 149 ? -11.417 36.420 -83.189 1.00 42.88 149 GLU F N 1
ATOM 10585 C CA . GLU F 1 149 ? -10.838 37.573 -83.866 1.00 42.95 149 GLU F CA 1
ATOM 10586 C C . GLU F 1 149 ? -11.041 38.840 -83.049 1.00 37.89 149 GLU F C 1
ATOM 10587 O O . GLU F 1 149 ? -10.144 39.681 -82.964 1.00 40.99 149 GLU F O 1
ATOM 10593 N N . ARG F 1 150 ? -12.209 38.982 -82.427 1.00 43.17 150 ARG F N 1
ATOM 10594 C CA . ARG F 1 150 ? -12.458 40.123 -81.550 1.00 39.00 150 ARG F CA 1
ATOM 10595 C C . ARG F 1 150 ? -11.479 40.159 -80.379 1.00 39.03 150 ARG F C 1
ATOM 10596 O O . ARG F 1 150 ? -11.027 41.240 -79.976 1.00 35.20 150 ARG F O 1
ATOM 10604 N N . LEU F 1 151 ? -11.173 38.991 -79.790 1.00 46.28 151 LEU F N 1
ATOM 10605 C CA . LEU F 1 151 ? -10.186 38.938 -78.708 1.00 42.46 151 LEU F CA 1
ATOM 10606 C C . LEU F 1 151 ? -8.830 39.435 -79.171 1.00 37.57 151 LEU F C 1
ATOM 10607 O O . LEU F 1 151 ? -8.149 40.182 -78.458 1.00 33.04 151 LEU F O 1
ATOM 10612 N N . ARG F 1 152 ? -8.415 39.032 -80.361 1.00 40.76 152 ARG F N 1
ATOM 10613 C CA . ARG F 1 152 ? -7.105 39.454 -80.826 1.00 42.76 152 ARG F CA 1
ATOM 10614 C C . ARG F 1 152 ? -7.055 40.969 -81.003 1.00 43.70 152 ARG F C 1
ATOM 10615 O O . ARG F 1 152 ? -6.190 41.643 -80.427 1.00 41.67 152 ARG F O 1
ATOM 10623 N N . GLU F 1 153 ? -8.028 41.539 -81.722 1.00 41.87 153 GLU F N 1
ATOM 10624 C CA . GLU F 1 153 ? -7.937 42.965 -82.021 1.00 38.61 153 GLU F CA 1
ATOM 10625 C C . GLU F 1 153 ? -8.127 43.822 -80.774 1.00 39.22 153 GLU F C 1
ATOM 10626 O O . GLU F 1 153 ? -7.546 44.907 -80.679 1.00 32.14 153 GLU F O 1
ATOM 10632 N N . VAL F 1 154 ? -8.872 43.341 -79.781 1.00 42.39 154 VAL F N 1
ATOM 10633 C CA . VAL F 1 154 ? -9.076 44.152 -78.582 1.00 38.62 154 VAL F CA 1
ATOM 10634 C C . VAL F 1 154 ? -7.878 44.043 -77.650 1.00 35.26 154 VAL F C 1
ATOM 10635 O O . VAL F 1 154 ? -7.349 45.053 -77.180 1.00 38.07 154 VAL F O 1
ATOM 10639 N N . PHE F 1 155 ? -7.453 42.821 -77.333 1.00 39.55 155 PHE F N 1
ATOM 10640 C CA . PHE F 1 155 ? -6.385 42.638 -76.359 1.00 42.32 155 PHE F CA 1
ATOM 10641 C C . PHE F 1 155 ? -5.006 42.512 -76.985 1.00 41.65 155 PHE F C 1
ATOM 10642 O O . PHE F 1 155 ? -4.044 43.067 -76.455 1.00 38.94 155 PHE F O 1
ATOM 10658 N N . GLY F 1 157 ? -3.585 43.422 -80.069 1.00 47.28 157 GLY F N 1
ATOM 10659 C CA . GLY F 1 157 ? -3.403 44.106 -81.327 1.00 44.80 157 GLY F CA 1
ATOM 10660 C C . GLY F 1 157 ? -1.969 44.535 -81.513 1.00 47.97 157 GLY F C 1
ATOM 10661 O O . GLY F 1 157 ? -1.470 44.577 -82.642 1.00 50.00 157 GLY F O 1
ATOM 10662 N N . ASP F 1 158 ? -1.279 44.791 -80.396 1.00 52.68 158 ASP F N 1
ATOM 10663 C CA . ASP F 1 158 ? 0.095 45.277 -80.430 1.00 49.01 158 ASP F CA 1
ATOM 10664 C C . ASP F 1 158 ? 1.106 44.192 -80.797 1.00 50.40 158 ASP F C 1
ATOM 10665 O O . ASP F 1 158 ? 2.268 44.520 -81.065 1.00 46.50 158 ASP F O 1
ATOM 10670 N N . TYR F 1 159 ? 0.715 42.927 -80.778 1.00 47.65 159 TYR F N 1
ATOM 10671 C CA . TYR F 1 159 ? 1.675 41.861 -81.023 1.00 49.38 159 TYR F CA 1
ATOM 10672 C C . TYR F 1 159 ? 2.078 41.878 -82.492 1.00 51.06 159 TYR F C 1
ATOM 10673 O O . TYR F 1 159 ? 1.207 41.939 -83.365 1.00 51.85 159 TYR F O 1
ATOM 10682 N N . PRO F 1 160 ? 3.377 41.862 -82.807 1.00 47.46 160 PRO F N 1
ATOM 10683 C CA . PRO F 1 160 ? 3.828 42.012 -84.192 1.00 46.20 160 PRO F CA 1
ATOM 10684 C C . PRO F 1 160 ? 3.317 40.914 -85.111 1.00 47.22 160 PRO F C 1
ATOM 10685 O O . PRO F 1 160 ? 3.304 39.763 -84.691 1.00 45.46 160 PRO F O 1
ATOM 10689 N N . GLU F 1 162 ? 2.764 38.318 -87.216 1.00 63.50 162 GLU F N 1
ATOM 10690 C CA . GLU F 1 162 ? 2.567 36.968 -87.733 1.00 59.24 162 GLU F CA 1
ATOM 10691 C C . GLU F 1 162 ? 1.838 36.108 -86.711 1.00 59.98 162 GLU F C 1
ATOM 10692 O O . GLU F 1 162 ? 2.432 35.293 -86.001 1.00 58.83 162 GLU F O 1
ATOM 10698 N N . GLY F 1 163 ? 0.538 36.294 -86.640 1.00 57.96 163 GLY F N 1
ATOM 10699 C CA . GLY F 1 163 ? -0.244 35.570 -85.674 1.00 59.69 163 GLY F CA 1
ATOM 10700 C C . GLY F 1 163 ? -0.324 36.294 -84.350 1.00 57.54 163 GLY F C 1
ATOM 10701 O O . GLY F 1 163 ? -0.013 37.481 -84.205 1.00 55.28 163 GLY F O 1
ATOM 10710 N N . PRO F 1 165 ? 0.226 35.975 -79.878 1.00 49.83 165 PRO F N 1
ATOM 10711 C CA . PRO F 1 165 ? 1.271 35.474 -78.992 1.00 48.11 165 PRO F CA 1
ATOM 10712 C C . PRO F 1 165 ? 1.112 33.993 -78.742 1.00 53.52 165 PRO F C 1
ATOM 10713 O O . PRO F 1 165 ? -0.003 33.438 -78.820 1.00 43.70 165 PRO F O 1
ATOM 10717 N N . PRO F 1 166 ? 2.206 33.299 -78.431 1.00 53.70 166 PRO F N 1
ATOM 10718 C CA . PRO F 1 166 ? 2.146 31.855 -78.187 1.00 50.07 166 PRO F CA 1
ATOM 10719 C C . PRO F 1 166 ? 1.536 31.528 -76.832 1.00 47.30 166 PRO F C 1
ATOM 10720 O O . PRO F 1 166 ? 1.433 32.371 -75.938 1.00 46.67 166 PRO F O 1
ATOM 10724 N N . ALA F 1 167 ? 1.165 30.249 -76.688 1.00 47.99 167 ALA F N 1
ATOM 10725 C CA . ALA F 1 167 ? 0.407 29.803 -75.520 1.00 47.36 167 ALA F CA 1
ATOM 10726 C C . ALA F 1 167 ? 1.110 30.098 -74.199 1.00 48.06 167 ALA F C 1
ATOM 10727 O O . ALA F 1 167 ? 0.437 30.389 -73.202 1.00 48.53 167 ALA F O 1
ATOM 10729 N N . GLU F 1 168 ? 2.449 30.068 -74.169 1.00 54.14 168 GLU F N 1
ATOM 10730 C CA . GLU F 1 168 ? 3.169 30.280 -72.913 1.00 52.61 168 GLU F CA 1
ATOM 10731 C C . GLU F 1 168 ? 2.803 31.608 -72.276 1.00 40.67 168 GLU F C 1
ATOM 10732 O O . GLU F 1 168 ? 3.084 31.826 -71.095 1.00 38.64 168 GLU F O 1
ATOM 10738 N N . HIS F 1 169 ? 2.181 32.495 -73.031 1.00 47.21 169 HIS F N 1
ATOM 10739 C CA . HIS F 1 169 ? 1.873 33.811 -72.510 1.00 45.75 169 HIS F CA 1
ATOM 10740 C C . HIS F 1 169 ? 0.597 33.806 -71.680 1.00 46.22 169 HIS F C 1
ATOM 10741 O O . HIS F 1 169 ? 0.398 34.715 -70.860 1.00 43.63 169 HIS F O 1
ATOM 10748 N N . PHE F 1 170 ? -0.245 32.785 -71.843 1.00 44.96 170 PHE F N 1
ATOM 10749 C CA . PHE F 1 170 ? -1.616 32.847 -71.361 1.00 47.88 170 PHE F CA 1
ATOM 10750 C C . PHE F 1 170 ? -1.991 31.628 -70.529 1.00 45.85 170 PHE F C 1
ATOM 10751 O O . PHE F 1 170 ? -1.462 30.523 -70.698 1.00 34.88 170 PHE F O 1
ATOM 10759 N N . ILE F 1 171 ? -2.996 31.857 -69.688 1.00 45.35 171 ILE F N 1
ATOM 10760 C CA . ILE F 1 171 ? -3.674 30.848 -68.895 1.00 46.86 171 ILE F CA 1
ATOM 10761 C C . ILE F 1 171 ? -5.116 30.792 -69.374 1.00 49.64 171 ILE F C 1
ATOM 10762 O O . ILE F 1 171 ? -5.542 31.579 -70.218 1.00 46.10 171 ILE F O 1
ATOM 10767 N N . GLN F 1 172 ? -5.868 29.830 -68.848 1.00 51.06 172 GLN F N 1
ATOM 10768 C CA . GLN F 1 172 ? -7.238 29.700 -69.321 1.00 53.11 172 GLN F CA 1
ATOM 10769 C C . GLN F 1 172 ? -8.241 30.433 -68.447 1.00 53.27 172 GLN F C 1
ATOM 10770 O O . GLN F 1 172 ? -9.190 31.014 -68.974 1.00 59.52 172 GLN F O 1
ATOM 10776 N N . THR F 1 173 ? -8.060 30.436 -67.132 1.00 53.79 173 THR F N 1
ATOM 10777 C CA . THR F 1 173 ? -9.032 31.035 -66.229 1.00 60.86 173 THR F CA 1
ATOM 10778 C C . THR F 1 173 ? -8.316 31.865 -65.178 1.00 58.03 173 THR F C 1
ATOM 10779 O O . THR F 1 173 ? -7.305 31.442 -64.612 1.00 57.03 173 THR F O 1
ATOM 10783 N N . GLN F 1 174 ? -8.843 33.051 -64.943 1.00 54.31 174 GLN F N 1
ATOM 10784 C CA . GLN F 1 174 ? -8.289 34.014 -64.011 1.00 57.00 174 GLN F CA 1
ATOM 10785 C C . GLN F 1 174 ? -9.095 33.981 -62.731 1.00 63.85 174 GLN F C 1
ATOM 10786 O O . GLN F 1 174 ? -10.303 33.728 -62.752 1.00 67.01 174 GLN F O 1
ATOM 10792 N N . SER F 1 175 ? -8.409 34.137 -61.613 1.00 66.04 175 SER F N 1
ATOM 10793 C CA . SER F 1 175 ? -9.104 34.318 -60.354 1.00 68.28 175 SER F CA 1
ATOM 10794 C C . SER F 1 175 ? -9.577 35.771 -60.244 1.00 61.05 175 SER F C 1
ATOM 10795 O O . SER F 1 175 ? -8.935 36.692 -60.751 1.00 56.08 175 SER F O 1
ATOM 10798 N N . THR F 1 176 ? -10.750 35.957 -59.637 1.00 63.71 176 THR F N 1
ATOM 10799 C CA . THR F 1 176 ? -11.381 37.269 -59.468 1.00 66.96 176 THR F CA 1
ATOM 10800 C C . THR F 1 176 ? -10.946 38.042 -58.231 1.00 64.95 176 THR F C 1
ATOM 10801 O O . THR F 1 176 ? -11.430 39.170 -58.036 1.00 59.61 176 THR F O 1
ATOM 10805 N N . VAL F 1 177 ? -10.078 37.470 -57.407 1.00 66.44 177 VAL F N 1
ATOM 10806 C CA . VAL F 1 177 ? -9.646 38.103 -56.173 1.00 67.02 177 VAL F CA 1
ATOM 10807 C C . VAL F 1 177 ? -9.014 39.478 -56.430 1.00 67.15 177 VAL F C 1
ATOM 10808 O O . VAL F 1 177 ? -9.399 40.399 -55.695 1.00 65.99 177 VAL F O 1
ATOM 10812 N N . PRO F 1 178 ? -8.054 39.738 -57.369 1.00 70.25 178 PRO F N 1
ATOM 10813 C CA . PRO F 1 178 ? -7.549 41.135 -57.403 1.00 64.38 178 PRO F CA 1
ATOM 10814 C C . PRO F 1 178 ? -8.623 42.155 -57.670 1.00 66.90 178 PRO F C 1
ATOM 10815 O O . PRO F 1 178 ? -8.509 43.307 -57.230 1.00 65.07 178 PRO F O 1
ATOM 10819 N N . PHE F 1 179 ? -9.662 41.744 -58.400 1.00 67.72 179 PHE F N 1
ATOM 10820 C CA . PHE F 1 179 ? -10.739 42.654 -58.748 1.00 67.53 179 PHE F CA 1
ATOM 10821 C C . PHE F 1 179 ? -11.530 43.051 -57.528 1.00 67.38 179 PHE F C 1
ATOM 10822 O O . PHE F 1 179 ? -11.992 44.191 -57.441 1.00 67.06 179 PHE F O 1
ATOM 10830 N N . GLY F 1 180 ? -11.652 42.140 -56.565 1.00 66.55 180 GLY F N 1
ATOM 10831 C CA . GLY F 1 180 ? -12.589 42.327 -55.481 1.00 64.92 180 GLY F CA 1
ATOM 10832 C C . GLY F 1 180 ? -11.931 42.639 -54.158 1.00 66.99 180 GLY F C 1
ATOM 10833 O O . GLY F 1 180 ? -12.610 42.784 -53.139 1.00 65.41 180 GLY F O 1
ATOM 10834 N N . THR F 1 181 ? -10.606 42.763 -54.162 1.00 68.72 181 THR F N 1
ATOM 10835 C CA . THR F 1 181 ? -9.892 43.068 -52.942 1.00 72.48 181 THR F CA 1
ATOM 10836 C C . THR F 1 181 ? -9.568 44.555 -52.927 1.00 69.88 181 THR F C 1
ATOM 10837 O O . THR F 1 181 ? -8.943 45.053 -53.879 1.00 68.41 181 THR F O 1
ATOM 10839 N N . PRO F 1 182 ? -10.007 45.305 -51.920 1.00 68.39 182 PRO F N 1
ATOM 10840 C CA . PRO F 1 182 ? -9.638 46.721 -51.832 1.00 66.61 182 PRO F CA 1
ATOM 10841 C C . PRO F 1 182 ? -8.179 46.846 -51.516 1.00 71.49 182 PRO F C 1
ATOM 10842 O O . PRO F 1 182 ? -7.562 45.865 -51.074 1.00 66.94 182 PRO F O 1
ATOM 10846 N N . ASN F 1 183 ? -7.664 48.084 -51.790 1.00 71.83 183 ASN F N 1
ATOM 10847 C CA . ASN F 1 183 ? -6.254 48.556 -51.627 1.00 74.74 183 ASN F CA 1
ATOM 10848 C C . ASN F 1 183 ? -5.836 48.660 -50.168 1.00 76.67 183 ASN F C 1
ATOM 10849 O O . ASN F 1 183 ? -6.264 49.604 -49.479 1.00 73.99 183 ASN F O 1
ATOM 10854 N N . PRO F 1 184 ? -4.941 47.769 -49.719 1.00 75.82 184 PRO F N 1
ATOM 10855 C CA . PRO F 1 184 ? -4.140 47.932 -48.498 1.00 72.66 184 PRO F CA 1
ATOM 10856 C C . PRO F 1 184 ? -3.410 49.269 -48.364 1.00 72.12 184 PRO F C 1
ATOM 10857 O O . PRO F 1 184 ? -3.036 49.625 -47.274 1.00 72.93 184 PRO F O 1
ATOM 10869 N N . GLU F 1 186 ? -1.518 52.533 -47.294 1.00 80.94 186 GLU F N 1
ATOM 10870 C CA . GLU F 1 186 ? -1.675 53.463 -46.180 1.00 79.75 186 GLU F CA 1
ATOM 10871 C C . GLU F 1 186 ? -0.291 53.886 -45.693 1.00 81.40 186 GLU F C 1
ATOM 10872 O O . GLU F 1 186 ? 0.725 53.279 -46.037 1.00 79.69 186 GLU F O 1
ATOM 10874 N N . GLY F 1 187 ? -0.269 54.960 -44.905 1.00 81.37 187 GLY F N 1
ATOM 10875 C CA . GLY F 1 187 ? 0.950 55.413 -44.246 1.00 80.08 187 GLY F CA 1
ATOM 10876 C C . GLY F 1 187 ? 2.088 55.689 -45.211 1.00 84.26 187 GLY F C 1
ATOM 10877 O O . GLY F 1 187 ? 1.942 56.456 -46.167 1.00 88.72 187 GLY F O 1
ATOM 10878 N N . ARG F 1 188 ? 3.236 55.041 -44.968 1.00 86.60 188 ARG F N 1
ATOM 10879 C CA . ARG F 1 188 ? 4.453 55.323 -45.734 1.00 90.30 188 ARG F CA 1
ATOM 10880 C C . ARG F 1 188 ? 4.381 54.789 -47.158 1.00 91.55 188 ARG F C 1
ATOM 10881 O O . ARG F 1 188 ? 5.026 55.348 -48.056 1.00 91.86 188 ARG F O 1
ATOM 10883 N N . ALA F 1 189 ? 3.625 53.705 -47.382 1.00 89.78 189 ALA F N 1
ATOM 10884 C CA . ALA F 1 189 ? 3.491 53.150 -48.726 1.00 87.41 189 ALA F CA 1
ATOM 10885 C C . ALA F 1 189 ? 3.045 54.224 -49.710 1.00 86.31 189 ALA F C 1
ATOM 10886 O O . ALA F 1 189 ? 3.291 54.095 -50.915 1.00 86.41 189 ALA F O 1
ATOM 10888 N N . LEU F 1 190 ? 2.376 55.270 -49.211 1.00 83.65 190 LEU F N 1
ATOM 10889 C CA . LEU F 1 190 ? 1.960 56.427 -49.991 1.00 84.04 190 LEU F CA 1
ATOM 10890 C C . LEU F 1 190 ? 3.105 57.385 -50.310 1.00 76.69 190 LEU F C 1
ATOM 10891 O O . LEU F 1 190 ? 2.887 58.361 -51.031 1.00 77.39 190 LEU F O 1
ATOM 10893 N N . GLU F 1 191 ? 4.303 57.162 -49.779 1.00 80.38 191 GLU F N 1
ATOM 10894 C CA . GLU F 1 191 ? 5.447 57.982 -50.153 1.00 79.15 191 GLU F CA 1
ATOM 10895 C C . GLU F 1 191 ? 6.246 57.419 -51.329 1.00 79.81 191 GLU F C 1
ATOM 10896 O O . GLU F 1 191 ? 7.043 58.159 -51.919 1.00 76.60 191 GLU F O 1
ATOM 10898 N N . ILE F 1 192 ? 5.999 56.171 -51.721 1.00 76.64 192 ILE F N 1
ATOM 10899 C CA . ILE F 1 192 ? 6.755 55.508 -52.795 1.00 69.02 192 ILE F CA 1
ATOM 10900 C C . ILE F 1 192 ? 6.471 56.199 -54.125 1.00 71.08 192 ILE F C 1
ATOM 10901 O O . ILE F 1 192 ? 5.301 56.498 -54.427 1.00 71.96 192 ILE F O 1
ATOM 10903 N N . PRO F 1 193 ? 7.494 56.484 -54.935 1.00 71.18 193 PRO F N 1
ATOM 10904 C CA . PRO F 1 193 ? 7.262 57.137 -56.231 1.00 65.99 193 PRO F CA 1
ATOM 10905 C C . PRO F 1 193 ? 6.297 56.360 -57.117 1.00 65.52 193 PRO F C 1
ATOM 10906 O O . PRO F 1 193 ? 6.330 55.126 -57.189 1.00 55.54 193 PRO F O 1
ATOM 10910 N N . ARG F 1 194 ? 5.447 57.112 -57.812 1.00 69.97 194 ARG F N 1
ATOM 10911 C CA . ARG F 1 194 ? 4.426 56.569 -58.694 1.00 65.38 194 ARG F CA 1
ATOM 10912 C C . ARG F 1 194 ? 4.604 57.157 -60.083 1.00 60.08 194 ARG F C 1
ATOM 10913 O O . ARG F 1 194 ? 4.703 58.381 -60.243 1.00 53.22 194 ARG F O 1
ATOM 10921 N N . LEU F 1 195 ? 4.598 56.286 -61.083 1.00 59.54 195 LEU F N 1
ATOM 10922 C CA . LEU F 1 195 ? 4.653 56.703 -62.472 1.00 56.50 195 LEU F CA 1
ATOM 10923 C C . LEU F 1 195 ? 3.525 56.000 -63.208 1.00 53.55 195 LEU F C 1
ATOM 10924 O O . LEU F 1 195 ? 3.384 54.773 -63.108 1.00 52.34 195 LEU F O 1
ATOM 10929 N N . TYR F 1 196 ? 2.728 56.763 -63.952 1.00 51.68 196 TYR F N 1
ATOM 10930 C CA . TYR F 1 196 ? 1.699 56.169 -64.796 1.00 51.07 196 TYR F CA 1
ATOM 10931 C C . TYR F 1 196 ? 2.150 56.292 -66.241 1.00 45.24 196 TYR F C 1
ATOM 10932 O O . TYR F 1 196 ? 2.321 57.402 -66.751 1.00 45.16 196 TYR F O 1
ATOM 10941 N N . ILE F 1 197 ? 2.282 55.155 -66.910 1.00 49.11 197 ILE F N 1
ATOM 10942 C CA . ILE F 1 197 ? 2.602 55.106 -68.330 1.00 47.75 197 ILE F CA 1
ATOM 10943 C C . ILE F 1 197 ? 1.296 54.860 -69.060 1.00 40.69 197 ILE F C 1
ATOM 10944 O O . ILE F 1 197 ? 0.754 53.750 -69.023 1.00 43.63 197 ILE F O 1
ATOM 10949 N N . GLU F 1 198 ? 0.796 55.899 -69.719 1.00 45.70 198 GLU F N 1
ATOM 10950 C CA . GLU F 1 198 ? -0.461 55.797 -70.436 1.00 42.32 198 GLU F CA 1
ATOM 10951 C C . GLU F 1 198 ? -0.270 55.134 -71.786 1.00 41.43 198 GLU F C 1
ATOM 10952 O O . GLU F 1 198 ? 0.765 55.287 -72.437 1.00 44.25 198 GLU F O 1
ATOM 10958 N N . ALA F 1 199 ? -1.283 54.379 -72.182 1.00 42.99 199 ALA F N 1
ATOM 10959 C CA . ALA F 1 199 ? -1.445 53.845 -73.526 1.00 34.76 199 ALA F CA 1
ATOM 10960 C C . ALA F 1 199 ? -2.537 54.685 -74.189 1.00 40.02 199 ALA F C 1
ATOM 10961 O O . ALA F 1 199 ? -3.726 54.474 -73.931 1.00 44.38 199 ALA F O 1
ATOM 10963 N N . LEU F 1 200 ? -2.133 55.657 -75.016 1.00 37.03 200 LEU F N 1
ATOM 10964 C CA . LEU F 1 200 ? -3.087 56.623 -75.563 1.00 37.80 200 LEU F CA 1
ATOM 10965 C C . LEU F 1 200 ? -4.197 55.965 -76.382 1.00 35.36 200 LEU F C 1
ATOM 10966 O O . LEU F 1 200 ? -5.308 56.497 -76.437 1.00 39.31 200 LEU F O 1
ATOM 10971 N N . ASP F 1 201 ? -3.914 54.855 -77.069 1.00 27.97 201 ASP F N 1
ATOM 10972 C CA . ASP F 1 201 ? -4.891 54.245 -77.966 1.00 30.74 201 ASP F CA 1
ATOM 10973 C C . ASP F 1 201 ? -5.496 52.974 -77.371 1.00 31.79 201 ASP F C 1
ATOM 10974 O O . ASP F 1 201 ? -5.985 52.105 -78.108 1.00 28.07 201 ASP F O 1
ATOM 10979 N N . ASP F 1 202 ? -5.443 52.840 -76.052 1.00 27.25 202 ASP F N 1
ATOM 10980 C CA . ASP F 1 202 ? -6.001 51.671 -75.395 1.00 35.77 202 ASP F CA 1
ATOM 10981 C C . ASP F 1 202 ? -7.524 51.685 -75.564 1.00 30.58 202 ASP F C 1
ATOM 10982 O O . ASP F 1 202 ? -8.158 52.718 -75.359 1.00 27.91 202 ASP F O 1
ATOM 10987 N N . VAL F 1 203 ? -8.090 50.579 -76.044 1.00 38.70 203 VAL F N 1
ATOM 10988 C CA . VAL F 1 203 ? -9.541 50.410 -76.079 1.00 40.93 203 VAL F CA 1
ATOM 10989 C C . VAL F 1 203 ? -10.038 49.374 -75.072 1.00 41.92 203 VAL F C 1
ATOM 10990 O O . VAL F 1 203 ? -11.241 49.373 -74.764 1.00 35.34 203 VAL F O 1
ATOM 10994 N N . VAL F 1 204 ? -9.153 48.524 -74.523 1.00 41.27 204 VAL F N 1
ATOM 10995 C CA . VAL F 1 204 ? -9.533 47.661 -73.406 1.00 37.35 204 VAL F CA 1
ATOM 10996 C C . VAL F 1 204 ? -9.804 48.509 -72.185 1.00 40.09 204 VAL F C 1
ATOM 10997 O O . VAL F 1 204 ? -10.853 48.400 -71.546 1.00 45.02 204 VAL F O 1
ATOM 11001 N N . LEU F 1 205 ? -8.837 49.329 -71.810 1.00 41.60 205 LEU F N 1
ATOM 11002 C CA . LEU F 1 205 ? -9.031 50.297 -70.738 1.00 42.05 205 LEU F CA 1
ATOM 11003 C C . LEU F 1 205 ? -8.867 51.673 -71.355 1.00 40.90 205 LEU F C 1
ATOM 11004 O O . LEU F 1 205 ? -7.734 52.110 -71.610 1.00 38.87 205 LEU F O 1
ATOM 11009 N N . PRO F 1 206 ? -9.973 52.355 -71.658 1.00 40.84 206 PRO F N 1
ATOM 11010 C CA . PRO F 1 206 ? -9.921 53.591 -72.448 1.00 39.50 206 PRO F CA 1
ATOM 11011 C C . PRO F 1 206 ? -9.117 54.683 -71.773 1.00 40.83 206 PRO F C 1
ATOM 11012 O O . PRO F 1 206 ? -8.995 54.727 -70.550 1.00 46.89 206 PRO F O 1
ATOM 11016 N N . ILE F 1 207 ? -8.557 55.572 -72.600 1.00 42.88 207 ILE F N 1
ATOM 11017 C CA . ILE F 1 207 ? -7.679 56.605 -72.071 1.00 39.89 207 ILE F CA 1
ATOM 11018 C C . ILE F 1 207 ? -8.390 57.491 -71.068 1.00 42.08 207 ILE F C 1
ATOM 11019 O O . ILE F 1 207 ? -7.778 57.920 -70.090 1.00 48.41 207 ILE F O 1
ATOM 11024 N N . ALA F 1 208 ? -9.692 57.729 -71.235 1.00 44.33 208 ALA F N 1
ATOM 11025 C CA . ALA F 1 208 ? -10.404 58.546 -70.247 1.00 45.84 208 ALA F CA 1
ATOM 11026 C C . ALA F 1 208 ? -10.397 57.882 -68.874 1.00 44.67 208 ALA F C 1
ATOM 11027 O O . ALA F 1 208 ? -10.206 58.548 -67.853 1.00 40.52 208 ALA F O 1
ATOM 11029 N N . VAL F 1 209 ? -10.619 56.569 -68.832 1.00 48.37 209 VAL F N 1
ATOM 11030 C CA . VAL F 1 209 ? -10.587 55.850 -67.566 1.00 42.58 209 VAL F CA 1
ATOM 11031 C C . VAL F 1 209 ? -9.170 55.854 -67.005 1.00 47.95 209 VAL F C 1
ATOM 11032 O O . VAL F 1 209 ? -8.975 56.028 -65.802 1.00 49.81 209 VAL F O 1
ATOM 11036 N N . GLN F 1 210 ? -8.160 55.666 -67.868 1.00 49.35 210 GLN F N 1
ATOM 11037 C CA . GLN F 1 210 ? -6.767 55.822 -67.450 1.00 45.80 210 GLN F CA 1
ATOM 11038 C C . GLN F 1 210 ? -6.566 57.130 -66.717 1.00 43.49 210 GLN F C 1
ATOM 11039 O O . GLN F 1 210 ? -6.007 57.169 -65.616 1.00 43.72 210 GLN F O 1
ATOM 11045 N N . ARG F 1 211 ? -7.017 58.215 -67.337 1.00 42.71 211 ARG F N 1
ATOM 11046 C CA . ARG F 1 211 ? -6.780 59.558 -66.834 1.00 46.09 211 ARG F CA 1
ATOM 11047 C C . ARG F 1 211 ? -7.565 59.852 -65.564 1.00 48.22 211 ARG F C 1
ATOM 11048 O O . ARG F 1 211 ? -7.118 60.652 -64.734 1.00 52.70 211 ARG F O 1
ATOM 11056 N N . GLN F 1 212 ? -8.740 59.231 -65.405 1.00 45.87 212 GLN F N 1
ATOM 11057 C CA . GLN F 1 212 ? -9.533 59.423 -64.197 1.00 47.91 212 GLN F CA 1
ATOM 11058 C C . GLN F 1 212 ? -8.862 58.745 -63.014 1.00 46.34 212 GLN F C 1
ATOM 11059 O O . GLN F 1 212 ? -8.713 59.344 -61.946 1.00 51.22 212 GLN F O 1
ATOM 11073 N N . GLN F 1 214 ? -5.884 58.253 -62.526 1.00 48.88 214 GLN F N 1
ATOM 11074 C CA . GLN F 1 214 ? -4.768 59.087 -62.096 1.00 52.12 214 GLN F CA 1
ATOM 11075 C C . GLN F 1 214 ? -5.255 60.313 -61.331 1.00 52.74 214 GLN F C 1
ATOM 11076 O O . GLN F 1 214 ? -4.704 60.660 -60.279 1.00 57.60 214 GLN F O 1
ATOM 11082 N N . LYS F 1 215 ? -6.280 60.990 -61.845 1.00 51.26 215 LYS F N 1
ATOM 11083 C CA . LYS F 1 215 ? -6.780 62.174 -61.154 1.00 53.87 215 LYS F CA 1
ATOM 11084 C C . LYS F 1 215 ? -7.312 61.805 -59.775 1.00 53.75 215 LYS F C 1
ATOM 11085 O O . LYS F 1 215 ? -7.130 62.550 -58.807 1.00 50.69 215 LYS F O 1
ATOM 11091 N N . GLU F 1 216 ? -7.968 60.648 -59.674 1.00 55.45 216 GLU F N 1
ATOM 11092 C CA . GLU F 1 216 ? -8.701 60.194 -58.495 1.00 57.08 216 GLU F CA 1
ATOM 11093 C C . GLU F 1 216 ? -7.859 59.449 -57.447 1.00 62.59 216 GLU F C 1
ATOM 11094 O O . GLU F 1 216 ? -8.412 59.032 -56.422 1.00 64.08 216 GLU F O 1
ATOM 11100 N N . PHE F 1 217 ? -6.485 59.207 -57.698 1.00 62.09 217 PHE F N 1
ATOM 11101 C CA . PHE F 1 217 ? -5.539 58.674 -56.712 1.00 63.93 217 PHE F CA 1
ATOM 11102 C C . PHE F 1 217 ? -4.976 59.810 -55.846 1.00 68.22 217 PHE F C 1
ATOM 11103 O O . PHE F 1 217 ? -4.752 60.924 -56.346 1.00 62.19 217 PHE F O 1
ATOM 11111 N N . PRO F 1 218 ? -4.798 59.589 -54.538 1.00 71.72 218 PRO F N 1
ATOM 11112 C CA . PRO F 1 218 ? -4.233 60.640 -53.671 1.00 69.05 218 PRO F CA 1
ATOM 11113 C C . PRO F 1 218 ? -2.717 60.746 -53.815 1.00 68.33 218 PRO F C 1
ATOM 11114 O O . PRO F 1 218 ? -1.997 59.745 -53.781 1.00 65.84 218 PRO F O 1
ATOM 11118 N N . GLY F 1 219 ? -2.238 61.975 -53.987 1.00 73.90 219 GLY F N 1
ATOM 11119 C CA . GLY F 1 219 ? -0.828 62.240 -54.147 1.00 73.34 219 GLY F CA 1
ATOM 11120 C C . GLY F 1 219 ? -0.489 62.347 -55.616 1.00 72.86 219 GLY F C 1
ATOM 11121 O O . GLY F 1 219 ? -1.299 61.990 -56.478 1.00 67.64 219 GLY F O 1
ATOM 11122 N N . PRO F 1 220 ? 0.703 62.846 -55.942 1.00 72.09 220 PRO F N 1
ATOM 11123 C CA . PRO F 1 220 ? 1.036 63.037 -57.354 1.00 70.22 220 PRO F CA 1
ATOM 11124 C C . PRO F 1 220 ? 1.320 61.702 -58.015 1.00 69.73 220 PRO F C 1
ATOM 11125 O O . PRO F 1 220 ? 1.873 60.777 -57.407 1.00 68.29 220 PRO F O 1
ATOM 11129 N N . VAL F 1 221 ? 0.921 61.607 -59.279 1.00 63.01 221 VAL F N 1
ATOM 11130 C CA . VAL F 1 221 ? 1.233 60.454 -60.107 1.00 63.39 221 VAL F CA 1
ATOM 11131 C C . VAL F 1 221 ? 1.899 61.002 -61.359 1.00 58.92 221 VAL F C 1
ATOM 11132 O O . VAL F 1 221 ? 1.269 61.718 -62.147 1.00 52.75 221 VAL F O 1
ATOM 11136 N N . ALA F 1 222 ? 3.171 60.674 -61.540 1.00 56.92 222 ALA F N 1
ATOM 11137 C CA . ALA F 1 222 ? 3.865 61.098 -62.737 1.00 52.04 222 ALA F CA 1
ATOM 11138 C C . ALA F 1 222 ? 3.341 60.328 -63.938 1.00 51.93 222 ALA F C 1
ATOM 11139 O O . ALA F 1 222 ? 2.897 59.175 -63.827 1.00 50.13 222 ALA F O 1
ATOM 11141 N N . VAL F 1 223 ? 3.447 60.949 -65.110 1.00 46.77 223 VAL F N 1
ATOM 11142 C CA . VAL F 1 223 ? 2.863 60.366 -66.309 1.00 47.69 223 VAL F CA 1
ATOM 11143 C C . VAL F 1 223 ? 3.781 60.554 -67.512 1.00 45.14 223 VAL F C 1
ATOM 11144 O O . VAL F 1 223 ? 4.248 61.661 -67.803 1.00 38.91 223 VAL F O 1
ATOM 11148 N N . VAL F 1 224 ? 3.977 59.464 -68.242 1.00 40.00 224 VAL F N 1
ATOM 11149 C CA . VAL F 1 224 ? 4.536 59.472 -69.578 1.00 43.21 224 VAL F CA 1
ATOM 11150 C C . VAL F 1 224 ? 3.509 58.802 -70.474 1.00 45.36 224 VAL F C 1
ATOM 11151 O O . VAL F 1 224 ? 2.860 57.827 -70.065 1.00 47.17 224 VAL F O 1
ATOM 11155 N N . SER F 1 225 ? 3.382 59.303 -71.703 1.00 45.55 225 SER F N 1
ATOM 11156 C CA . SER F 1 225 ? 2.382 58.815 -72.645 1.00 40.69 225 SER F CA 1
ATOM 11157 C C . SER F 1 225 ? 3.064 58.066 -73.771 1.00 42.16 225 SER F C 1
ATOM 11158 O O . SER F 1 225 ? 4.032 58.556 -74.365 1.00 45.25 225 SER F O 1
ATOM 11161 N N . LEU F 1 226 ? 2.556 56.921 -74.093 1.00 38.99 226 LEU F N 1
ATOM 11162 C CA . LEU F 1 226 ? 3.115 56.241 -75.185 1.00 41.01 226 LEU F CA 1
ATOM 11163 C C . LEU F 1 226 ? 2.004 56.144 -76.183 1.00 42.14 226 LEU F C 1
ATOM 11164 O O . LEU F 1 226 ? 0.874 55.949 -75.825 1.00 40.59 226 LEU F O 1
ATOM 11169 N N . PRO F 1 227 ? 2.345 56.269 -77.438 1.00 42.20 227 PRO F N 1
ATOM 11170 C CA . PRO F 1 227 ? 1.345 56.108 -78.504 1.00 35.37 227 PRO F CA 1
ATOM 11171 C C . PRO F 1 227 ? 1.079 54.639 -78.817 1.00 35.25 227 PRO F C 1
ATOM 11172 O O . PRO F 1 227 ? 1.369 54.148 -79.908 1.00 34.10 227 PRO F O 1
ATOM 11176 N N . ALA F 1 228 ? 0.551 53.916 -77.829 1.00 34.64 228 ALA F N 1
ATOM 11177 C CA . ALA F 1 228 ? 0.309 52.487 -77.945 1.00 30.37 228 ALA F CA 1
ATOM 11178 C C . ALA F 1 228 ? -1.122 52.168 -77.546 1.00 32.05 228 ALA F C 1
ATOM 11179 O O . ALA F 1 228 ? -1.798 52.965 -76.906 1.00 30.86 228 ALA F O 1
ATOM 11181 N N . SER F 1 229 ? -1.568 50.982 -77.937 1.00 36.94 229 SER F N 1
ATOM 11182 C CA . SER F 1 229 ? -2.809 50.425 -77.428 1.00 31.78 229 SER F CA 1
ATOM 11183 C C . SER F 1 229 ? -2.525 49.600 -76.175 1.00 38.64 229 SER F C 1
ATOM 11184 O O . SER F 1 229 ? -1.588 49.923 -75.438 1.00 45.49 229 SER F O 1
ATOM 11187 N N . HIS F 1 230 ? -3.311 48.550 -75.904 1.00 36.00 230 HIS F N 1
ATOM 11188 C CA . HIS F 1 230 ? -3.319 47.965 -74.559 1.00 40.54 230 HIS F CA 1
ATOM 11189 C C . HIS F 1 230 ? -1.969 47.401 -74.106 1.00 42.32 230 HIS F C 1
ATOM 11190 O O . HIS F 1 230 ? -1.648 47.470 -72.914 1.00 44.11 230 HIS F O 1
ATOM 11197 N N . ALA F 1 231 ? -1.140 46.891 -75.015 1.00 45.33 231 ALA F N 1
ATOM 11198 C CA . ALA F 1 231 ? 0.033 46.100 -74.625 1.00 42.63 231 ALA F CA 1
ATOM 11199 C C . ALA F 1 231 ? 1.310 46.721 -75.179 1.00 45.40 231 ALA F C 1
ATOM 11200 O O . ALA F 1 231 ? 1.852 46.252 -76.192 1.00 45.37 231 ALA F O 1
ATOM 11202 N N . PRO F 1 232 ? 1.820 47.779 -74.540 1.00 39.87 232 PRO F N 1
ATOM 11203 C CA . PRO F 1 232 ? 3.046 48.409 -75.048 1.00 43.76 232 PRO F CA 1
ATOM 11204 C C . PRO F 1 232 ? 4.240 47.470 -75.054 1.00 46.72 232 PRO F C 1
ATOM 11205 O O . PRO F 1 232 ? 5.104 47.579 -75.939 1.00 45.39 232 PRO F O 1
ATOM 11209 N N . TYR F 1 233 ? 4.280 46.507 -74.128 1.00 42.23 233 TYR F N 1
ATOM 11210 C CA . TYR F 1 233 ? 5.398 45.580 -74.078 1.00 43.91 233 TYR F CA 1
ATOM 11211 C C . TYR F 1 233 ? 5.453 44.717 -75.328 1.00 47.00 233 TYR F C 1
ATOM 11212 O O . TYR F 1 233 ? 6.466 44.054 -75.575 1.00 44.72 233 TYR F O 1
ATOM 11221 N N . TYR F 1 234 ? 4.368 44.678 -76.096 1.00 44.34 234 TYR F N 1
ATOM 11222 C CA . TYR F 1 234 ? 4.399 44.058 -77.409 1.00 45.08 234 TYR F CA 1
ATOM 11223 C C . TYR F 1 234 ? 4.826 45.048 -78.484 1.00 42.45 234 TYR F C 1
ATOM 11224 O O . TYR F 1 234 ? 5.567 44.672 -79.396 1.00 36.91 234 TYR F O 1
ATOM 11233 N N . SER F 1 235 ? 4.368 46.303 -78.400 1.00 43.86 235 SER F N 1
ATOM 11234 C CA . SER F 1 235 ? 4.448 47.242 -79.520 1.00 44.32 235 SER F CA 1
ATOM 11235 C C . SER F 1 235 ? 5.720 48.084 -79.523 1.00 42.65 235 SER F C 1
ATOM 11236 O O . SER F 1 235 ? 6.261 48.386 -80.597 1.00 39.05 235 SER F O 1
ATOM 11247 N N . PRO F 1 237 ? 8.793 47.762 -77.057 1.00 36.09 237 PRO F N 1
ATOM 11248 C CA . PRO F 1 237 ? 9.631 47.386 -75.905 1.00 36.87 237 PRO F CA 1
ATOM 11249 C C . PRO F 1 237 ? 10.779 48.348 -75.665 1.00 36.55 237 PRO F C 1
ATOM 11250 O O . PRO F 1 237 ? 11.033 48.685 -74.507 1.00 41.75 237 PRO F O 1
ATOM 11254 N N . GLU F 1 238 ? 11.409 48.880 -76.721 1.00 42.54 238 GLU F N 1
ATOM 11255 C CA . GLU F 1 238 ? 12.538 49.798 -76.536 1.00 41.71 238 GLU F CA 1
ATOM 11256 C C . GLU F 1 238 ? 12.110 51.075 -75.821 1.00 43.83 238 GLU F C 1
ATOM 11257 O O . GLU F 1 238 ? 12.750 51.490 -74.848 1.00 39.68 238 GLU F O 1
ATOM 11263 N N . ARG F 1 239 ? 11.046 51.738 -76.311 1.00 38.32 239 ARG F N 1
ATOM 11264 C CA . ARG F 1 239 ? 10.585 52.972 -75.671 1.00 40.84 239 ARG F CA 1
ATOM 11265 C C . ARG F 1 239 ? 10.036 52.715 -74.282 1.00 38.69 239 ARG F C 1
ATOM 11266 O O . ARG F 1 239 ? 10.178 53.554 -73.388 1.00 39.61 239 ARG F O 1
ATOM 11274 N N . LEU F 1 240 ? 9.335 51.602 -74.104 1.00 41.23 240 LEU F N 1
ATOM 11275 C CA . LEU F 1 240 ? 8.828 51.263 -72.784 1.00 41.02 240 LEU F CA 1
ATOM 11276 C C . LEU F 1 240 ? 9.978 50.975 -71.833 1.00 41.67 240 LEU F C 1
ATOM 11277 O O . LEU F 1 240 ? 10.035 51.528 -70.729 1.00 41.01 240 LEU F O 1
ATOM 11282 N N . ALA F 1 241 ? 10.941 50.155 -72.281 1.00 41.22 241 ALA F N 1
ATOM 11283 C CA . ALA F 1 241 ? 12.077 49.806 -71.430 1.00 47.95 241 ALA F CA 1
ATOM 11284 C C . ALA F 1 241 ? 12.870 51.043 -71.055 1.00 42.34 241 ALA F C 1
ATOM 11285 O O . ALA F 1 241 ? 13.328 51.170 -69.916 1.00 50.09 241 ALA F O 1
ATOM 11287 N N . GLU F 1 242 ? 13.014 51.982 -71.993 1.00 48.77 242 GLU F N 1
ATOM 11288 C CA . GLU F 1 242 ? 13.648 53.259 -71.688 1.00 44.55 242 GLU F CA 1
ATOM 11289 C C . GLU F 1 242 ? 12.951 53.965 -70.541 1.00 46.26 242 GLU F C 1
ATOM 11290 O O . GLU F 1 242 ? 13.597 54.444 -69.602 1.00 46.53 242 GLU F O 1
ATOM 11296 N N . ALA F 1 243 ? 11.624 54.071 -70.624 1.00 44.06 243 ALA F N 1
ATOM 11297 C CA . ALA F 1 243 ? 10.870 54.814 -69.622 1.00 47.49 243 ALA F CA 1
ATOM 11298 C C . ALA F 1 243 ? 10.955 54.138 -68.265 1.00 46.52 243 ALA F C 1
ATOM 11299 O O . ALA F 1 243 ? 11.008 54.814 -67.230 1.00 51.47 243 ALA F O 1
ATOM 11301 N N . ILE F 1 244 ? 10.929 52.805 -68.249 1.00 48.93 244 ILE F N 1
ATOM 11302 C CA . ILE F 1 244 ? 11.102 52.067 -67.002 1.00 50.30 244 ILE F CA 1
ATOM 11303 C C . ILE F 1 244 ? 12.511 52.278 -66.460 1.00 54.70 244 ILE F C 1
ATOM 11304 O O . ILE F 1 244 ? 12.704 52.571 -65.274 1.00 52.95 244 ILE F O 1
ATOM 11309 N N . ALA F 1 245 ? 13.517 52.159 -67.334 1.00 52.31 245 ALA F N 1
ATOM 11310 C CA . ALA F 1 245 ? 14.902 52.266 -66.890 1.00 52.84 245 ALA F CA 1
ATOM 11311 C C . ALA F 1 245 ? 15.240 53.682 -66.426 1.00 53.17 245 ALA F C 1
ATOM 11312 O O . ALA F 1 245 ? 15.926 53.851 -65.412 1.00 52.94 245 ALA F O 1
ATOM 11314 N N . ASP F 1 246 ? 14.774 54.714 -67.144 1.00 51.95 246 ASP F N 1
ATOM 11315 C CA . ASP F 1 246 ? 14.983 56.081 -66.663 1.00 53.40 246 ASP F CA 1
ATOM 11316 C C . ASP F 1 246 ? 14.338 56.281 -65.307 1.00 54.57 246 ASP F C 1
ATOM 11317 O O . ASP F 1 246 ? 14.880 56.984 -64.445 1.00 56.04 246 ASP F O 1
ATOM 11322 N N . PHE F 1 247 ? 13.161 55.695 -65.113 1.00 50.72 247 PHE F N 1
ATOM 11323 C CA . PHE F 1 247 ? 12.515 55.777 -63.814 1.00 58.55 247 PHE F CA 1
ATOM 11324 C C . PHE F 1 247 ? 13.371 55.100 -62.744 1.00 56.14 247 PHE F C 1
ATOM 11325 O O . PHE F 1 247 ? 13.602 55.662 -61.668 1.00 52.16 247 PHE F O 1
ATOM 11333 N N . ALA F 1 248 ? 13.867 53.893 -63.036 1.00 57.47 248 ALA F N 1
ATOM 11334 C CA . ALA F 1 248 ? 14.657 53.135 -62.065 1.00 58.29 248 ALA F CA 1
ATOM 11335 C C . ALA F 1 248 ? 15.959 53.841 -61.700 1.00 55.87 248 ALA F C 1
ATOM 11336 O O . ALA F 1 248 ? 16.468 53.658 -60.587 1.00 57.18 248 ALA F O 1
ATOM 11338 N N . ASP F 1 249 ? 16.537 54.604 -62.632 1.00 53.69 249 ASP F N 1
ATOM 11339 C CA . ASP F 1 249 ? 17.805 55.275 -62.357 1.00 56.25 249 ASP F CA 1
ATOM 11340 C C . ASP F 1 249 ? 17.673 56.301 -61.235 1.00 57.54 249 ASP F C 1
ATOM 11341 O O . ASP F 1 249 ? 18.605 56.487 -60.445 1.00 62.73 249 ASP F O 1
ATOM 11346 N N . ALA F 1 250 ? 16.527 56.970 -61.139 1.00 57.25 250 ALA F N 1
ATOM 11347 C CA . ALA F 1 250 ? 16.329 57.950 -60.075 1.00 59.50 250 ALA F CA 1
ATOM 11348 C C . ALA F 1 250 ? 14.844 58.252 -59.958 1.00 59.66 250 ALA F C 1
ATOM 11349 O O . ALA F 1 250 ? 14.383 59.314 -60.395 1.00 58.69 250 ALA F O 1
ATOM 11351 N N . PRO F 1 251 ? 14.075 57.362 -59.328 1.00 61.49 251 PRO F N 1
ATOM 11352 C CA . PRO F 1 251 ? 12.612 57.503 -59.370 1.00 60.13 251 PRO F CA 1
ATOM 11353 C C . PRO F 1 251 ? 12.100 58.675 -58.566 1.00 58.16 251 PRO F C 1
ATOM 11354 O O . PRO F 1 251 ? 11.040 59.221 -58.889 1.00 61.76 251 PRO F O 1
ATOM 11358 N N . ALA F 1 252 ? 12.820 59.091 -57.533 1.00 60.44 252 ALA F N 1
ATOM 11359 C CA . ALA F 1 252 ? 12.358 60.222 -56.747 1.00 62.33 252 ALA F CA 1
ATOM 11360 C C . ALA F 1 252 ? 12.301 61.489 -57.580 1.00 59.89 252 ALA F C 1
ATOM 11361 O O . ALA F 1 252 ? 11.579 62.424 -57.221 1.00 63.89 252 ALA F O 1
ATOM 11363 N N . GLU F 1 253 ? 12.984 61.508 -58.718 1.00 54.68 253 GLU F N 1
ATOM 11364 C CA . GLU F 1 253 ? 13.171 62.726 -59.481 1.00 60.87 253 GLU F CA 1
ATOM 11365 C C . GLU F 1 253 ? 12.287 62.763 -60.715 1.00 64.97 253 GLU F C 1
ATOM 11366 O O . GLU F 1 253 ? 11.267 63.455 -60.722 1.00 69.97 253 GLU F O 1
#

Sequence (1475 aa):
TVTDIILIHGALNRGACYDAVVPLLEARGYRVHAPDLTGHTPGDGGHLSVVDEHYTRPVADILARAEGQSILLGHSLGGASISWLAQHHPDKVAGLIYLTAVLTAPGVTPETFVLPGEPNRGTPHALDLIQPVDEGRGLQADFSRLERLREVFGDYPGGPPAEHFIQTQSTVPFGTPNPEGRALEIPRLYIEALDDVVLPIAVQRQQKEFPGPVAVVSLPASHAPYYSPERLAEAIADFADAPAEYTVTDIILIHGALNRGACYDAVVPLLEARGYRVHAPDLTGHTPGDGGHLSVVDEHYTRPVADILARAEGQSILLGHSLGGASISWLAQHHPDKVAGLIYLTAVLTAPGVTPETFVLPGEPNRGTPHALDLIQPVDEGRGLQADFSRLERLREVFGDYPGGPPAEHFIQTQSTVPFGTPNPEGRALEIPRLYIEALDDVVLPIAVQRQQKEFPGPVAVVSLPASHAPYYSPERLAEAIADFADAPAEYTVTDIILIHGALNRGACYDAVVPLLEARGYRVHAPDLTGHTPGDGGHLSVVDEHYTRPVADILARAEGQSILLGHSLGGASISWLAQHHPDKVAGLIYLTAVLTAPGVTPETFVLPGEPNRGTPHALDLIQPVDEGRGLQADFSRLERLREVFGDYPGGPPAEHFIQTQSTVPFGTPNPEGRALEIPRLYIEALDDVVLPIAVQRQQKEFPGPVAVVSLPASHAPYYSPERLAEAIADFADAPAEYTVTDIILIHGALNRGACYDAVVPLLEARGYRVHAPDLTGHTPGDGGHLSVVDEHYTRPVADILARAEGQSILLGHSLGGASISWLAQHHPDKVAGLIYLTAVLTAPGVTPETFVLPGEPNRGTPHALDLIQPVDEGRGLQADFSRLERLREVFGDYPGEGPPAEHFIQTQSTVPFGTPNPEGRALEIPRLYIEALDDVVLPIAVQRQQKEFPGPVAVVSLPASHAPYYSPERLAEAIADFADAPAEYTVTDIILIHGALNRGACYDAVVPLLEARGYRVHAPDLTGHTPGDGGHLSVVDEHYTRPVADILARAEGQSILLGHSLGGASISWLAQHHPDKVAGLIYLTAVLTAPGVTPETFVLPGEPNRGTPHALDLIQPVDEGRGLQADFSRLERLREVFGDYPGPPAEHFIQTQSTVPFGTPNPEGRALEIPRLYIEALDDVVLPIAVQRQQKEFPGPVAVVSLPASHAPYYSPERLAEAIADFADAPAEYTVTDIILIHGALNRGACYDAVVPLLEARGYRVHAPDLTGHTPGDGGHLSVVDEHYTRPVADILARAEGQSILLGHSLGGASISWLAQHHPDKVAGLIYLTAVLTAPGVTPETFVLPGEPNRGTPHALDLIQPVDEGRGLQADFSRLERLREVFGDYPEGPPAEHFIQTQSTVPFGTPNPEGRALEIPRLYIEALDDVVLPIAVQRQQKEFPGPVAVVSLPASHAPYYSPERLAEAIADFADAPAE

Radius of gyration: 34.98 Å; Cα contacts (8 Å, |Δi|>4): 3220; chains: 6; bounding box: 79×90×111 Å

Solvent-accessible surface area: 58588 Å² total

InterPro domains:
  IPR000073 Alpha/beta hydrolase fold-1 [PF12697] (6-243)
  IPR000073 Alpha/beta hydrolase fold-1 [PR00111] (30-45)
  IPR000073 Alpha/beta hydrolase fold-1 [PR00111] (74-87)
  IPR000073 Alpha/beta hydrolase fold-1 [PR00111] (88-101)
  IPR000073 Alpha/beta hydrolase fold-1 [PR00111] (194-208)
  IPR000639 Epoxide hydrolase-like [PR00412] (30-45)
  IPR000639 Epoxide hydrolase-like [PR00412] (88-101)
  IPR000639 Epoxide hydrolase-like [PR00412] (192-208)
  IPR000639 Epoxide hydrolase-like [PR00412] (225-247)
  IPR029058 Alpha/Beta hydrolase fold [G3DSA:3.40.50.1820] (3-259)
  IPR029058 Alpha/Beta hydrolase fold [SSF53474] (6-249)
  IPR045889 Methylesterase/Alpha-hydroxynitrile lyase [PTHR10992] (5-247)

Foldseek 3Di:
DEAEEEEEEAWQWALCLLVLAQVLLVVVVHHYHRGGFQQWDPPRPHLVPQDAVRRLVVVVVVLVPGPAAYEYEAAALGLLNVLQVCVVPVVRHQEYEYELYQDDAAFDFSLQQCPDDPDNGHQVLCPVFWDDDPVNQKIFGNVVCVVSCQVQLVLAPDSDDPNTGDGIHGCNRRPDGRHDDSSVVRQAEYEAACAENRRHVSSVVVCVPYPDHYHYDYDPHYRRVSRVHNVPSVVVSVCSVPVPPD/DAAEEEEEEAWQWFLCLLVLAQVLLVVLRHHYYRGGFQQRDPPRDHLVPDDAVNRQVVVVVVLVPDPAAYEYEAAALRLLNVLQVLVVPVRRHQAYEYELYQDDAAFDFSVQQCPDDPDNRHQVLCPVQWDDDPVNQKIFGDVVCVVSCVVQLVLAPDCDDPNTGHGIGGCNRRPDGRHDDSSVVRFAEYEAAPAESRNHVSSVVCCVPYPDDYHYHYDPHYRRVSRVHNVVSVVVSVCSVPVVPD/DAAEEEEEEAWQWFLCLLVLAQVVLVVLRHHYYRGGFQQRDPPRCHLVVDDAVNRQVVVVVVQVPDDAAYAYEYAALRQLVVLQVLVVPVVRHQEYEYELYQDDAAFDFSVQQCPDDDDNGHQPLCPVQWDDDDVRQKIFGDVVPVVSCCVQLPLAPPPDDPSTGDGIGGCNRRPDGRHDDSSVVRAAEYEAACAESRRHPSSSVVCVNYPDHHHYDYDPHYRRVSRVHNVVSVVVSVCSVPVVPD/DEAAEEEEEAWFWFLCLLVLAVVVLVVLRHHYYRGGFQQRDPPRPHLVPQDAVRRLVVVVVVLVPGPAAYEYEYAALGLLVVLQVLVVPVRRHQEYEYELYQDDAFFDFSVQQCPDDPDNGHQPLCPVQWDADPVRQKIFGDVVCVVSCVVQLPLAPDDDDDPNTGDGIGGCNRRPDGRHDDSSVLRFAEYEAACAESRRHSSSVVCCVNYPDHYHYDYDPHYRRVSRVHNVVSVVVSVCSVPVVPD/DEAAEEEEEDWQWFLCLLVLAQVVLVVLHHHYHSGQFQQWPPPRCHLVVQDAVNRCVVVVVCLVVDPAAYEYEYAALSLLVVLQVLVVPVRRHQEYEYELYQDDAAFDFSVQQCDDDDDNGHQVLCPVQWDADDVNQKIFGNVVCVVSCCVQLPLAVVDDPNTGDGIHGCSSRDDGRHDDSSVVRQYEYEAQPAENRRHPSSSVVCVPYPDHYHYHYDPHYRRVSRVHNVVSVVVVVCSVPVNPD/DEAAEEEFEAFFWFLCLLVLAQVLLVVLRHHYYRHGFQQWDVVRVHQVPDDAVRRLPVVVVDLVPDPAAYEYEAAALSQLSVLQVCQVSVRRHQAYHYEVYQDDAAFDFSLQQCDDDPDQGHQPLCPVQWDDDDVNFKIFGPVVCVVSCCVQLPLADPPDDPNTGDGIHTCNRRPDGGDDDCSVVRFAEYEAACAENRRHRSNSVVCVNYPDHHHYDYDPHYRRVSRVHNVVSVVVSVCSVPVVD

Secondary structure (DSSP, 8-state):
-EEEEEEE--TTB-GGGGTTTHHHHHHTT-EEE-PPPTT-STTS--GGG-----TTHHHHHHHHH-SSEEEEEEETTHHHHHHHHHHH-TTTEEEEEEES-----BT--THHHHS-BTTTB--HHHHHHEEEETTTTEEEE-GGGHHHHHHH---S-----GGGB-S-EESGGGGPPB--GGGGGS-EEEEEETT-TTTTHHHHH--TTSSS--EEEEES--S-TTT--HHHHHHHHHHHH-TTT-/-EEEEEEE--TTB-GGGGTTTHHHHHTTT-EEE-PPPTT-STTS--GGG-----TTHHHHHHHHT-SSEEEEEEETTHHHHHHHHHHH-TTTEEEEEEES-----BT--THHHHSSBTTTB--HHHHHHEEEETTTTEEEE-TT-HHHHHHH---S-----GGGB-S-EESHHHH--B--GGGGGS-EEEEEETT-SSS-HHHHH--TTSSS--EEEEES--S-TTT--HHHHHHHHHHHH-TTT-/-EEEEEEE--TTB-GGGGTTTHHHHHHTT-EEE-PPPTT-STTS--GGG-----TTHHHHHHHHH-SSEEEEEEETTHHHHHHHHHHH-TTTEEEEEEES-----BT--THHHHSSBTTTB--HHHHHHEEEETTTTEEEE-TT-HHHHHHH---S-----GGGB-S-EESHHHHPPB--GGGGGS-EEEEEETT-SSS-HHHHH--TTSSS--EEEEES-SS-TTT--HHHHHHHHHHHH-GGG-/-EEEEEEE--TTB-GGGGTTTHHHHHHTT-EEE-PPPTT-STTS--GGG-----TTHHHHHHHHT-SSEEEEEEETTHHHHHHHHHHH-TTTEEEEEEES-----TT--THHHHS-BTTTB--HHHHHHEEEETTTTEEEE-GGGHHHHHHH---S-S----GGGB-S-EESHHHHSPP--GGGGGS-EEEEEETT-TTTTHHHHH--TTSSS--EEEEES--S-TTT--HHHHHHHHHHHH-TTT-/-EEEEEEE--TTB-GGGGTTTHHHHHHTT-EEE-PPPTT-STTS-TGGG-----TTHHHHHHHHH-SSEEEEEEETTHHHHHHHHHHH-TTTEEEEEEES-----TT--THHHHSSBTTTB--HHHHHHEEEETTTTEEEE-TT-HHHHHHH---S----GGGB-SEEESHHHH-----GGGGGS-EEEEEETT-SSS-HHHHH---SSSS--EEEEES--S-TTT--HHHHHHHHHHHH-GGG-/-EEEEEEE--TTB-GGGGTTTHHHHHTTT-EEE-PPPTT-STTS--GGG-----TTHHHHHHHHT-SSEEEEEEETTHHHHHHHHHHHSGGGEEEEEEES-----TT--THHHHS-BTTTB--HHHHHHEEEETTTTEEEE-TT-HHHHHHH---------GGGB-S-EESHHHHS----GGGGGS-EEEEEETT-TTTTHHHHH--TTSSS--EEEEES--S-TTT--HHHHHHHHHHHH-TT-